Protein AF-0000000080306071 (afdb_homodimer)

InterPro domains:
  IPR003673 CoA-transferase family III [PF02515] (6-363)
  IPR023606 CoA-transferase family III domain 1 superfamily [G3DSA:3.40.50.10540] (2-408)
  IPR023606 CoA-transferase family III domain 1 superfamily [SSF89796] (5-398)
  IPR044855 CoA-transferase family III domain 3 superfamily [G3DSA:3.30.1540.10] (228-318)
  IPR050483 CoA-transferase III domain-containing protein [PTHR48207] (3-399)

Secondary structure (DSSP, 8-state):
-B--TTTT-EEEEE--TTHHHHHHHHHHHTT-EEEEEE-TT--GGGGPSPEETTEEHHHHHHHTT-EEEEB-TTSHHHHHHHHHHHHH-SEEEE-SSTTTGGGGT-SHHHHHHH-TT-EEEEEESS-SSSTTTT----HHHHHHHTTHHHHHHHHHGGGB-S-B--SS-HHHHHHHHHHHHHHHHHHHHHHHHS--EEEEEEHHHHHHHT-TTHHHHHHT---TTPPSGGGGGG-BEEE-TTS-EEEESS-TTSHHHHHHHHHHHT-GGGGG-GGGSSHHHHHHTHHHHHHHHHHHHTT-S-HHHHHHHHHTTT--EEE---HHHHHTSHHHHHHT-EEEEE-SSSSEEEEE--SEEESSBPPPP--PPPPBTTTHHHHHHHTT--HHHHHHHHHTTSB--BSSTTSPP-/-BPPTTTT-EEEEE--TTHHHHHHHHHHHTT-EEEEEE-TT--GGGGPSPEETTEEHHHHHHHTT-EEEEB-TTSHHHHHHHHHHHHH-SEEEE-SSTTTTGGGT-SHHHHHHH-TT-EEEEEESS-SSSTTTT----HHHHHHHTTHHHHHHHHHGGGB-S-B--SS-HHHHHHHHHHHHHHHHHHHHHHHHS--EEEEEEHHHHHHHT-TTHHHHHHT---TTPPSGGGGGG-BEEE-TTS-EEEESS-TTSHHHHHHHHHHHT-GGGGG-GGGSSHHHHHHTHHHHHHHHHHHHTT-S-HHHHHHHHHTTT--EEE---HHHHHTSHHHHHHT-EEEEE-SSSSEEEEE--SEEESSBPPPP--PPPPBTTTHHHHHHHTT--HHHHHHHHHTTSB--BSSTTSPP-

Sequence (820 aa):
MSAAPLHGLRVLDFTRVLAGPHCTKLLRDLGADITKIEPPAGDVARNGVPHVDGMSLYYTQQNAGKRNLSIDLNWPEAREIVAGMCRQADVIVENFRPGTLARFGLGYEQVKAGNPGIVYVSISGYGQTGPWKSRPAFAPTIHAETGFTDTVARHYGDSLAGSHNDACSHADVYTGLHGAIAVLAALRHRERTGEGQHVDVSMAAAMLAVNERAGAQLSGIDTNDEPLALAAPDSHIYALADGRRVTIASSPVATAAFTRYCGMMRRTDLLADPRYATPTLRRQHLASILAEVRAWVHTFNDLDELQAQVSEVSLAIGVVRTTEDFAASDWAREWGAVVDVDNRAGGTARMPGAPWRFSASELPAAGLPSFQGEDNAAVLAAQGVPPEQVDDLRRRRVLLSRRTPRGAYDMSAAPLHGLRVLDFTRVLAGPHCTKLLRDLGADITKIEPPAGDVARNGVPHVDGMSLYYTQQNAGKRNLSIDLNWPEAREIVAGMCRQADVIVENFRPGTLARFGLGYEQVKAGNPGIVYVSISGYGQTGPWKSRPAFAPTIHAETGFTDTVARHYGDSLAGSHNDACSHADVYTGLHGAIAVLAALRHRERTGEGQHVDVSMAAAMLAVNERAGAQLSGIDTNDEPLALAAPDSHIYALADGRRVTIASSPVATAAFTRYCGMMRRTDLLADPRYATPTLRRQHLASILAEVRAWVHTFNDLDELQAQVSEVSLAIGVVRTTEDFAASDWAREWGAVVDVDNRAGGTARMPGAPWRFSASELPAAGLPSFQGEDNAAVLAAQGVPPEQVDDLRRRRVLLSRRTPRGAYD

Nearest PDB structures (foldseek):
  1pt8-assembly1_B  TM=8.495E-01  e=4.172E-31  unclassified
  4ed9-assembly1_A-2  TM=8.109E-01  e=1.422E-30  Brucella suis 1330
  3ubm-assembly2_D  TM=8.174E-01  e=1.422E-30  Acetobacter aceti
  2vjm-assembly1_B  TM=8.499E-01  e=5.174E-28  Oxalobacter formigenes
  2vjo-assembly1_B  TM=8.315E-01  e=1.361E-26  Oxalobacter formigenes

Foldseek 3Di:
DDAQPAAPAEEEQAEADFQRLQLVQVVVQSHYAYEYEAEPLGHPQLVADDADVFGHPSLLQRFFPHHFFYFHLVDVVRLVLVLLVLLVHQEYEYEDQACPVVVSQRDPVSSCVSHQNYAYEYEYAAKNDDDCSRPHDFQQVLCVVQCNQVVVCVLCPPVDDDGDGDPDSCLSNLQSVVRNVSSVVQNVVCVVPVGGDYDITHSNVSVCVVPPCNVVVVVPDDPLLADPPQQQSVWDWEAEPVGWIKTKGGACLHDLVVCLLCQLLVNCVVCVPPCRVHSNSCVVCVVVVVVSSRVSRHVDPDVVVSQVSSCVSPIGMDIDDDPVVVCPDPVVVVVVQKDWEDSVNPGTDIHGDDPDDDPNYDTDDSHHRDFHNNCNQVVSVVSVDDPVVSVVCVVVVSTWTDSHSPDDTD/DDAQPAAPAEEEQAEADFQRLQLVQVVVQSHYAYEYEAEPLGHPQLVADDADVFGHPSLLQRFFPHHFFYFHLVDVVRLVLVLLVLLVHQEYEYEDQACPVVVSQRDPVSSCVSHQNYAYEYEYAAKNDDDCSRPHDFQQVLCVVQCNQVVVCVLCPPVDDDGDGDPDSCLSNLQSVVRNVSSVVQNVVCVVPVGGDYDITHSNVSVCVVPPCNVVVVVPDDPLLADPPQQQSVWDWEAEPVGWIKTKGGACLHPLVVCLLCQLLVNCVVCVPPCRVHSNSCVVCVVVVVVSSRVSRHVDPDVVVSQVSSCVSPMGMDIDDDPVVVCPDPVVVVVVQKDWEDSVNPGTDIHGDDPDDDPRYDGDDSHHRDFHNNCNQVVSVVSVDDPVVSVVCVVVVSTWTDSHSPDDTD

Radius of gyration: 26.46 Å; Cα contacts (8 Å, |Δi|>4): 1825; chains: 2; bounding box: 60×73×64 Å

Structure (mmCIF, N/CA/C/O backbone):
data_AF-0000000080306071-model_v1
#
loop_
_entity.id
_entity.type
_entity.pdbx_description
1 polymer 'CAIB/BAIF family protein'
#
loop_
_atom_site.group_PDB
_atom_site.id
_atom_site.type_symbol
_atom_site.label_atom_id
_atom_site.label_alt_id
_atom_site.label_comp_id
_atom_site.label_asym_id
_atom_site.label_entity_id
_atom_site.label_seq_id
_atom_site.pdbx_PDB_ins_code
_atom_site.Cartn_x
_atom_site.Cartn_y
_atom_site.Cartn_z
_atom_site.occupancy
_atom_site.B_iso_or_equiv
_atom_site.auth_seq_id
_atom_site.auth_comp_id
_atom_site.auth_asym_id
_atom_site.auth_atom_id
_atom_site.pdbx_PDB_model_num
ATOM 1 N N . MET A 1 1 ? 17.562 11.898 -22.297 1 50.69 1 MET A N 1
ATOM 2 C CA . MET A 1 1 ? 16.75 11.32 -21.219 1 50.69 1 MET A CA 1
ATOM 3 C C . MET A 1 1 ? 17.359 10.023 -20.703 1 50.69 1 MET A C 1
ATOM 5 O O . MET A 1 1 ? 17.734 9.148 -21.5 1 50.69 1 MET A O 1
ATOM 9 N N . SER A 1 2 ? 17.828 10.078 -19.234 1 68.31 2 SER A N 1
ATOM 10 C CA . SER A 1 2 ? 18.766 9.133 -18.625 1 68.31 2 SER A CA 1
ATOM 11 C C . SER A 1 2 ? 18.094 7.781 -18.375 1 68.31 2 SER A C 1
ATOM 13 O O . SER A 1 2 ? 16.859 7.672 -18.438 1 68.31 2 SER A O 1
ATOM 15 N N . ALA A 1 3 ? 18.75 6.793 -18.328 1 88.19 3 ALA A N 1
ATOM 16 C CA . ALA A 1 3 ? 18.453 5.387 -18.047 1 88.19 3 ALA A CA 1
ATOM 17 C C . ALA A 1 3 ? 17.547 5.242 -16.844 1 88.19 3 ALA A C 1
ATOM 19 O O . ALA A 1 3 ? 17.547 6.094 -15.945 1 88.19 3 ALA A O 1
ATOM 20 N N . ALA A 1 4 ? 16.625 4.27 -16.938 1 96 4 ALA A N 1
ATOM 21 C CA . ALA A 1 4 ? 15.75 3.941 -15.812 1 96 4 ALA A CA 1
ATOM 22 C C . ALA A 1 4 ? 16.578 3.645 -14.562 1 96 4 ALA A C 1
ATOM 24 O O . ALA A 1 4 ? 17.703 3.178 -14.656 1 96 4 ALA A O 1
ATOM 25 N N . PRO A 1 5 ? 16.078 3.91 -13.453 1 97.44 5 PRO A N 1
ATOM 26 C CA . PRO A 1 5 ? 16.812 3.801 -12.195 1 97.44 5 PRO A CA 1
ATOM 27 C C . PRO A 1 5 ? 17.438 2.418 -11.992 1 97.44 5 PRO A C 1
ATOM 29 O O . PRO A 1 5 ? 18.531 2.303 -11.43 1 97.44 5 PRO A O 1
ATOM 32 N N . LEU A 1 6 ? 16.75 1.377 -12.492 1 98.12 6 LEU A N 1
ATOM 33 C CA . LEU A 1 6 ? 17.234 0.031 -12.203 1 98.12 6 LEU A CA 1
ATOM 34 C C . LEU A 1 6 ? 17.781 -0.633 -13.461 1 98.12 6 LEU A C 1
ATOM 36 O O . LEU A 1 6 ? 17.938 -1.855 -13.508 1 98.12 6 LEU A O 1
ATOM 40 N N . HIS A 1 7 ? 18 0.195 -14.438 1 96.94 7 HIS A N 1
ATOM 41 C CA . HIS A 1 7 ? 18.609 -0.32 -15.664 1 96.94 7 HIS A CA 1
ATOM 42 C C . HIS A 1 7 ? 19.875 -1.121 -15.367 1 96.94 7 HIS A C 1
ATOM 44 O O . HIS A 1 7 ? 20.719 -0.685 -14.578 1 96.94 7 HIS A O 1
ATOM 50 N N . GLY A 1 8 ? 19.953 -2.307 -15.961 1 96.12 8 GLY A N 1
ATOM 51 C CA . GLY A 1 8 ? 21.172 -3.111 -15.836 1 96.12 8 GLY A CA 1
ATOM 52 C C . GLY A 1 8 ? 21.078 -4.156 -14.742 1 96.12 8 GLY A C 1
ATOM 53 O O . GLY A 1 8 ? 21.922 -5.043 -14.648 1 96.12 8 GLY A O 1
ATOM 54 N N . LEU A 1 9 ? 20.047 -4.113 -13.93 1 98.12 9 LEU A N 1
ATOM 55 C CA . LEU A 1 9 ? 19.891 -5.09 -12.859 1 98.12 9 LEU A CA 1
ATOM 56 C C . LEU A 1 9 ? 19.172 -6.336 -13.352 1 98.12 9 LEU A C 1
ATOM 58 O O . LEU A 1 9 ? 18.156 -6.23 -14.055 1 98.12 9 LEU A O 1
ATOM 62 N N . ARG A 1 10 ? 19.688 -7.457 -12.977 1 98.69 10 ARG A N 1
ATOM 63 C CA . ARG A 1 10 ? 19.078 -8.75 -13.289 1 98.69 10 ARG A CA 1
ATOM 64 C C . ARG A 1 10 ? 18.344 -9.312 -12.078 1 98.69 10 ARG A C 1
ATOM 66 O O . ARG A 1 10 ? 18.938 -9.531 -11.023 1 98.69 10 ARG A O 1
ATOM 73 N N . VAL A 1 11 ? 17.047 -9.562 -12.266 1 98.94 11 VAL A N 1
ATOM 74 C CA . VAL A 1 11 ? 16.203 -10.062 -11.188 1 98.94 11 VAL A CA 1
ATOM 75 C C . VAL A 1 11 ? 15.641 -11.43 -11.57 1 98.94 11 VAL A C 1
ATOM 77 O O . VAL A 1 11 ? 15.086 -11.602 -12.656 1 98.94 11 VAL A O 1
ATOM 80 N N . LEU A 1 12 ? 15.859 -12.414 -10.695 1 98.94 12 LEU A N 1
ATOM 81 C CA . LEU A 1 12 ? 15.156 -13.695 -10.812 1 98.94 12 LEU A CA 1
ATOM 82 C C . LEU A 1 12 ? 13.906 -13.703 -9.945 1 98.94 12 LEU A C 1
ATOM 84 O O . LEU A 1 12 ? 13.977 -13.477 -8.734 1 98.94 12 LEU A O 1
ATOM 88 N N . ASP A 1 13 ? 12.805 -13.938 -10.609 1 98.94 13 ASP A N 1
ATOM 89 C CA . ASP A 1 13 ? 11.477 -13.852 -10.023 1 98.94 13 ASP A CA 1
ATOM 90 C C . ASP A 1 13 ? 10.883 -15.242 -9.805 1 98.94 13 ASP A C 1
ATOM 92 O O . ASP A 1 13 ? 10.328 -15.836 -10.734 1 98.94 13 ASP A O 1
ATOM 96 N N . PHE A 1 14 ? 10.992 -15.711 -8.531 1 98.88 14 PHE A N 1
ATOM 97 C CA . PHE A 1 14 ? 10.391 -16.969 -8.125 1 98.88 14 PHE A CA 1
ATOM 98 C C . PHE A 1 14 ? 9.062 -16.734 -7.41 1 98.88 14 PHE A C 1
ATOM 100 O O . PHE A 1 14 ? 8.789 -17.359 -6.379 1 98.88 14 PHE A O 1
ATOM 107 N N . THR A 1 15 ? 8.266 -15.797 -7.902 1 98.69 15 THR A N 1
ATOM 108 C CA . THR A 1 15 ? 7.074 -15.414 -7.152 1 98.69 15 THR A CA 1
ATOM 109 C C . THR A 1 15 ? 5.812 -15.883 -7.867 1 98.69 15 THR A C 1
ATOM 111 O O . THR A 1 15 ? 5.863 -16.281 -9.031 1 98.69 15 THR A O 1
ATOM 114 N N . ARG A 1 16 ? 4.754 -15.844 -7.129 1 98 16 ARG A N 1
ATOM 115 C CA . ARG A 1 16 ? 3.465 -16.281 -7.66 1 98 16 ARG A CA 1
ATOM 116 C C . ARG A 1 16 ? 2.324 -15.453 -7.078 1 98 16 ARG A C 1
ATOM 118 O O . ARG A 1 16 ? 2.5 -14.773 -6.066 1 98 16 ARG A O 1
ATOM 125 N N . VAL A 1 17 ? 1.225 -15.445 -7.758 1 97.62 17 VAL A N 1
ATOM 126 C CA . VAL A 1 17 ? -0.071 -14.898 -7.367 1 97.62 17 VAL A CA 1
ATOM 127 C C . VAL A 1 17 ? -0.018 -13.375 -7.395 1 97.62 17 VAL A C 1
ATOM 129 O O . VAL A 1 17 ? -0.187 -12.758 -8.445 1 97.62 17 VAL A O 1
ATOM 132 N N . LEU A 1 18 ? 0.341 -12.695 -6.195 1 98.69 18 LEU A N 1
ATOM 133 C CA . LEU A 1 18 ? 0.146 -11.25 -6.266 1 98.69 18 LEU A CA 1
ATOM 134 C C . LEU A 1 18 ? 1.244 -10.516 -5.504 1 98.69 18 LEU A C 1
ATOM 136 O O . LEU A 1 18 ? 1.928 -9.656 -6.066 1 98.69 18 LEU A O 1
ATOM 140 N N . ALA A 1 19 ? 1.552 -10.82 -4.234 1 98.81 19 ALA A N 1
ATOM 141 C CA . ALA A 1 19 ? 2.49 -10.047 -3.428 1 98.81 19 ALA A CA 1
ATOM 142 C C . ALA A 1 19 ? 3.861 -9.977 -4.094 1 98.81 19 ALA A C 1
ATOM 144 O O . ALA A 1 19 ? 4.383 -8.891 -4.348 1 98.81 19 ALA A O 1
ATOM 145 N N . GLY A 1 20 ? 4.418 -11.148 -4.367 1 98.88 20 GLY A N 1
ATOM 146 C CA . GLY A 1 20 ? 5.715 -11.227 -5.02 1 98.88 20 GLY A CA 1
ATOM 147 C C . GLY A 1 20 ? 5.723 -10.617 -6.406 1 98.88 20 GLY A C 1
ATOM 148 O O . GLY A 1 20 ? 6.523 -9.727 -6.695 1 98.88 20 GLY A O 1
ATOM 149 N N . PRO A 1 21 ? 4.785 -11.07 -7.266 1 98.88 21 PRO A N 1
ATOM 150 C CA . PRO A 1 21 ? 4.738 -10.523 -8.625 1 98.88 21 PRO A CA 1
ATOM 151 C C . PRO A 1 21 ? 4.547 -9.008 -8.648 1 98.88 21 PRO A C 1
ATOM 153 O O . PRO A 1 21 ? 5.066 -8.336 -9.539 1 98.88 21 PRO A O 1
ATOM 156 N N . HIS A 1 22 ? 3.789 -8.461 -7.668 1 98.88 22 HIS A N 1
ATOM 157 C CA . HIS A 1 22 ? 3.648 -7.012 -7.594 1 98.88 22 HIS A CA 1
ATOM 158 C C . HIS A 1 22 ? 4.977 -6.348 -7.238 1 98.88 22 HIS A C 1
ATOM 160 O O . HIS A 1 22 ? 5.312 -5.289 -7.777 1 98.88 22 HIS A O 1
ATOM 166 N N . CYS A 1 23 ? 5.695 -6.953 -6.355 1 98.94 23 CYS A N 1
ATOM 167 C CA . CYS A 1 23 ? 7.035 -6.484 -6.023 1 98.94 23 CYS A CA 1
ATOM 168 C C . CYS A 1 23 ? 7.918 -6.426 -7.266 1 98.94 23 CYS A C 1
ATOM 170 O O . CYS A 1 23 ? 8.5 -5.387 -7.574 1 98.94 23 CYS A O 1
ATOM 172 N N . THR A 1 24 ? 7.984 -7.52 -8.031 1 98.94 24 THR A N 1
ATOM 173 C CA . THR A 1 24 ? 8.891 -7.59 -9.172 1 98.94 24 THR A CA 1
ATOM 174 C C . THR A 1 24 ? 8.359 -6.75 -10.328 1 98.94 24 THR A C 1
ATOM 176 O O . THR A 1 24 ? 9.133 -6.277 -11.164 1 98.94 24 THR A O 1
ATOM 179 N N . LYS A 1 25 ? 7.031 -6.52 -10.359 1 98.75 25 LYS A N 1
ATOM 180 C CA . LYS A 1 25 ? 6.469 -5.582 -11.336 1 98.75 25 LYS A CA 1
ATOM 181 C C . LYS A 1 25 ? 7 -4.172 -11.109 1 98.75 25 LYS A C 1
ATOM 183 O O . LYS A 1 25 ? 7.328 -3.465 -12.062 1 98.75 25 LYS A O 1
ATOM 188 N N . LEU A 1 26 ? 7.039 -3.773 -9.875 1 98.81 26 LEU A N 1
ATOM 189 C CA . LEU A 1 26 ? 7.551 -2.449 -9.539 1 98.81 26 LEU A CA 1
ATOM 190 C C . LEU A 1 26 ? 9.008 -2.309 -9.961 1 98.81 26 LEU A C 1
ATOM 192 O O . LEU A 1 26 ? 9.406 -1.272 -10.5 1 98.81 26 LEU A O 1
ATOM 196 N N . LEU A 1 27 ? 9.781 -3.367 -9.758 1 98.88 27 LEU A N 1
ATOM 197 C CA . LEU A 1 27 ? 11.18 -3.35 -10.172 1 98.88 27 LEU A CA 1
ATOM 198 C C . LEU A 1 27 ? 11.297 -3.275 -11.688 1 98.88 27 LEU A C 1
ATOM 200 O O . LEU A 1 27 ? 12.125 -2.525 -12.211 1 98.88 27 LEU A O 1
ATOM 204 N N . ARG A 1 28 ? 10.461 -4.031 -12.352 1 98.62 28 ARG A N 1
ATOM 205 C CA . ARG A 1 28 ? 10.414 -3.996 -13.812 1 98.62 28 ARG A CA 1
ATOM 206 C C . ARG A 1 28 ? 10.047 -2.604 -14.312 1 98.62 28 ARG A C 1
ATOM 208 O O . ARG A 1 28 ? 10.672 -2.092 -15.242 1 98.62 28 ARG A O 1
ATOM 215 N N . ASP A 1 29 ? 9.07 -1.988 -13.68 1 98.25 29 ASP A N 1
ATOM 216 C CA . ASP A 1 29 ? 8.609 -0.664 -14.078 1 98.25 29 ASP A CA 1
ATOM 217 C C . ASP A 1 29 ? 9.695 0.386 -13.883 1 98.25 29 ASP A C 1
ATOM 219 O O . ASP A 1 29 ? 9.695 1.424 -14.547 1 98.25 29 ASP A O 1
ATOM 223 N N . LEU A 1 30 ? 10.617 0.065 -13 1 98.62 30 LEU A N 1
ATOM 224 C CA . LEU A 1 30 ? 11.727 0.975 -12.742 1 98.62 30 LEU A CA 1
ATOM 225 C C . LEU A 1 30 ? 12.93 0.63 -13.609 1 98.62 30 LEU A C 1
ATOM 227 O O . LEU A 1 30 ? 13.977 1.276 -13.516 1 98.62 30 LEU A O 1
ATOM 231 N N . GLY A 1 31 ? 12.852 -0.469 -14.375 1 98.19 31 GLY A N 1
ATOM 232 C CA . GLY A 1 31 ? 13.828 -0.663 -15.43 1 98.19 31 GLY A CA 1
ATOM 233 C C . GLY A 1 31 ? 14.641 -1.932 -15.258 1 98.19 31 GLY A C 1
ATOM 234 O O . GLY A 1 31 ? 15.531 -2.219 -16.062 1 98.19 31 GLY A O 1
ATOM 235 N N . ALA A 1 32 ? 14.359 -2.764 -14.258 1 98.62 32 ALA A N 1
ATOM 236 C CA . ALA A 1 32 ? 15.109 -4 -14.055 1 98.62 32 ALA A CA 1
ATOM 237 C C . ALA A 1 32 ? 14.75 -5.039 -15.117 1 98.62 32 ALA A C 1
ATOM 239 O O . ALA A 1 32 ? 13.656 -5.008 -15.68 1 98.62 32 ALA A O 1
ATOM 240 N N . ASP A 1 33 ? 15.695 -5.887 -15.375 1 98.25 33 ASP A N 1
ATOM 241 C CA . ASP A 1 33 ? 15.484 -7.039 -16.25 1 98.25 33 ASP A CA 1
ATOM 242 C C . ASP A 1 33 ? 15.016 -8.25 -15.438 1 98.25 33 ASP A C 1
ATOM 244 O O . ASP A 1 33 ? 15.789 -8.82 -14.656 1 98.25 33 ASP A O 1
ATOM 248 N N . ILE A 1 34 ? 13.766 -8.656 -15.68 1 98.88 34 ILE A N 1
ATOM 249 C CA . ILE A 1 34 ? 13.164 -9.68 -14.828 1 98.88 34 ILE A CA 1
ATOM 250 C C . ILE A 1 34 ? 13.008 -10.977 -15.625 1 98.88 34 ILE A C 1
ATOM 252 O O . ILE A 1 34 ? 12.477 -10.969 -16.734 1 98.88 34 ILE A O 1
ATOM 256 N N . THR A 1 35 ? 13.477 -12.078 -15.102 1 98.94 35 THR A N 1
ATOM 257 C CA . THR A 1 35 ? 13.133 -13.414 -15.562 1 98.94 35 THR A CA 1
ATOM 258 C C . THR A 1 35 ? 12.312 -14.156 -14.516 1 98.94 35 THR A C 1
ATOM 260 O O . THR A 1 35 ? 12.812 -14.469 -13.43 1 98.94 35 THR A O 1
ATOM 263 N N . LYS A 1 36 ? 11.086 -14.344 -14.852 1 98.88 36 LYS A N 1
ATOM 264 C CA . LYS A 1 36 ? 10.211 -15.141 -14 1 98.88 36 LYS A CA 1
ATOM 265 C C . LYS A 1 36 ? 10.445 -16.641 -14.219 1 98.88 36 LYS A C 1
ATOM 267 O O . LYS A 1 36 ? 10.492 -17.094 -15.359 1 98.88 36 LYS A O 1
ATOM 272 N N . ILE A 1 37 ? 10.656 -17.344 -13.117 1 98.81 37 ILE A N 1
ATOM 273 C CA . ILE A 1 37 ? 10.844 -18.797 -13.148 1 98.81 37 ILE A CA 1
ATOM 274 C C . ILE A 1 37 ? 9.578 -19.484 -12.656 1 98.81 37 ILE A C 1
ATOM 276 O O . ILE A 1 37 ? 9.164 -19.297 -11.508 1 98.81 37 ILE A O 1
ATOM 280 N N . GLU A 1 38 ? 8.984 -20.297 -13.516 1 98.38 38 GLU A N 1
ATOM 281 C CA . GLU A 1 38 ? 7.75 -20.984 -13.156 1 98.38 38 GLU A CA 1
ATOM 282 C C . GLU A 1 38 ? 7.945 -22.5 -13.125 1 98.38 38 GLU A C 1
ATOM 284 O O . GLU A 1 38 ? 8.648 -23.062 -13.969 1 98.38 38 GLU A O 1
ATOM 289 N N . PRO A 1 39 ? 7.367 -23.172 -12.133 1 97.12 39 PRO A N 1
ATOM 290 C CA . PRO A 1 39 ? 7.324 -24.625 -12.18 1 97.12 39 PRO A CA 1
ATOM 291 C C . PRO A 1 39 ? 6.406 -25.156 -13.273 1 97.12 39 PRO A C 1
ATOM 293 O O . PRO A 1 39 ? 5.703 -24.391 -13.93 1 97.12 39 PRO A O 1
ATOM 296 N N . PRO A 1 40 ? 6.395 -26.438 -13.469 1 95.19 40 PRO A N 1
ATOM 297 C CA . PRO A 1 40 ? 5.57 -27.031 -14.531 1 95.19 40 PRO A CA 1
ATOM 298 C C . PRO A 1 40 ? 4.098 -26.656 -14.414 1 95.19 40 PRO A C 1
ATOM 300 O O . PRO A 1 40 ? 3.436 -26.406 -15.43 1 95.19 40 PRO A O 1
ATOM 303 N N . ALA A 1 41 ? 3.609 -26.484 -13.227 1 93.94 41 ALA A N 1
ATOM 304 C CA . ALA A 1 41 ? 2.201 -26.172 -13.008 1 93.94 41 ALA A CA 1
ATOM 305 C C . ALA A 1 41 ? 1.906 -24.719 -13.367 1 93.94 41 ALA A C 1
ATOM 307 O O . ALA A 1 41 ? 0.746 -24.344 -13.539 1 93.94 41 ALA A O 1
ATOM 308 N N . GLY A 1 42 ? 2.951 -23.875 -13.516 1 96.31 42 GLY A N 1
ATOM 309 C CA . GLY A 1 42 ? 2.787 -22.469 -13.789 1 96.31 42 GLY A CA 1
ATOM 310 C C . GLY A 1 42 ? 2.367 -21.672 -12.57 1 96.31 42 GLY A C 1
ATOM 311 O O . GLY A 1 42 ? 2.258 -22.219 -11.469 1 96.31 42 GLY A O 1
ATOM 312 N N . ASP A 1 43 ? 2.232 -20.391 -12.719 1 97.31 43 ASP A N 1
ATOM 313 C CA . ASP A 1 43 ? 1.689 -19.5 -11.711 1 97.31 43 ASP A CA 1
ATOM 314 C C . ASP A 1 43 ? 0.165 -19.562 -11.672 1 97.31 43 ASP A C 1
ATOM 316 O O . ASP A 1 43 ? -0.499 -19.391 -12.695 1 97.31 43 ASP A O 1
ATOM 320 N N . VAL A 1 44 ? -0.352 -19.75 -10.508 1 95.31 44 VAL A N 1
ATOM 321 C CA . VAL A 1 44 ? -1.796 -19.875 -10.336 1 95.31 44 VAL A CA 1
ATOM 322 C C . VAL A 1 44 ? -2.486 -18.609 -10.82 1 95.31 44 VAL A C 1
ATOM 324 O O . VAL A 1 44 ? -3.648 -18.641 -11.227 1 95.31 44 VAL A O 1
ATOM 327 N N . ALA A 1 45 ? -1.781 -17.5 -10.875 1 97.31 45 ALA A N 1
ATOM 328 C CA . ALA A 1 45 ? -2.336 -16.234 -11.344 1 97.31 45 ALA A CA 1
ATOM 329 C C . ALA A 1 45 ? -2.789 -16.344 -12.797 1 97.31 45 ALA A C 1
ATOM 331 O O . ALA A 1 45 ? -3.639 -15.57 -13.25 1 97.31 45 ALA A O 1
ATOM 332 N N . ARG A 1 46 ? -2.236 -17.297 -13.555 1 97.12 46 ARG A N 1
ATOM 333 C CA . ARG A 1 46 ? -2.611 -17.5 -14.953 1 97.12 46 ARG A CA 1
ATOM 334 C C . ARG A 1 46 ? -4.062 -17.953 -15.07 1 97.12 46 ARG A C 1
ATOM 336 O O . ARG A 1 46 ? -4.66 -17.875 -16.141 1 97.12 46 ARG A O 1
ATOM 343 N N . ASN A 1 47 ? -4.645 -18.375 -13.945 1 95.5 47 ASN A N 1
ATOM 344 C CA . ASN A 1 47 ? -6.039 -18.797 -13.938 1 95.5 47 ASN A CA 1
ATOM 345 C C . ASN A 1 47 ? -6.98 -17.641 -13.656 1 95.5 47 ASN A C 1
ATOM 347 O O . ASN A 1 47 ? -8.203 -17.781 -13.758 1 95.5 47 ASN A O 1
ATOM 351 N N . GLY A 1 48 ? -6.453 -16.484 -13.289 1 96.75 48 GLY A N 1
ATOM 352 C CA . GLY A 1 48 ? -7.301 -15.336 -12.984 1 96.75 48 GLY A CA 1
ATOM 353 C C . GLY A 1 48 ? -8.039 -14.805 -14.195 1 96.75 48 GLY A C 1
ATOM 354 O O . GLY A 1 48 ? -7.449 -14.609 -15.258 1 96.75 48 GLY A O 1
ATOM 355 N N . VAL A 1 49 ? -9.266 -14.539 -14.086 1 96.94 49 VAL A N 1
ATOM 356 C CA . VAL A 1 49 ? -10.109 -14.039 -15.164 1 96.94 49 VAL A CA 1
ATOM 357 C C . VAL A 1 49 ? -10.102 -12.516 -15.164 1 96.94 49 VAL A C 1
ATOM 359 O O . VAL A 1 49 ? -9.82 -11.891 -14.141 1 96.94 49 VAL A O 1
ATOM 362 N N . PRO A 1 50 ? -10.445 -11.914 -16.359 1 97.56 50 PRO A N 1
ATOM 363 C CA . PRO A 1 50 ? -10.805 -12.562 -17.625 1 97.56 50 PRO A CA 1
ATOM 364 C C . PRO A 1 50 ? -9.578 -13 -18.438 1 97.56 50 PRO A C 1
ATOM 366 O O . PRO A 1 50 ? -8.453 -12.594 -18.125 1 97.56 50 PRO A O 1
ATOM 369 N N . HIS A 1 51 ? -9.875 -13.906 -19.438 1 96.56 51 HIS A N 1
ATOM 370 C CA . HIS A 1 51 ? -8.859 -14.32 -20.391 1 96.56 51 HIS A CA 1
ATOM 371 C C . HIS A 1 51 ? -9.141 -13.742 -21.781 1 96.56 51 HIS A C 1
ATOM 373 O O . HIS A 1 51 ? -10.297 -13.578 -22.156 1 96.56 51 HIS A O 1
ATOM 379 N N . VAL A 1 52 ? -8.102 -13.312 -22.422 1 96.06 52 VAL A N 1
ATOM 380 C CA . VAL A 1 52 ? -8.133 -13 -23.844 1 96.06 52 VAL A CA 1
ATOM 381 C C . VAL A 1 52 ? -7.281 -14.016 -24.609 1 96.06 52 VAL A C 1
ATOM 383 O O . VAL A 1 52 ? -6.051 -13.961 -24.562 1 96.06 52 VAL A O 1
ATOM 386 N N . ASP A 1 53 ? -7.883 -14.891 -25.312 1 90.62 53 ASP A N 1
ATOM 387 C CA . ASP A 1 53 ? -7.234 -15.961 -26.062 1 90.62 53 ASP A CA 1
ATOM 388 C C . ASP A 1 53 ? -6.199 -16.688 -25.219 1 90.62 53 ASP A C 1
ATOM 390 O O . ASP A 1 53 ? -5.031 -16.781 -25.594 1 90.62 53 ASP A O 1
ATOM 394 N N . GLY A 1 54 ? -6.605 -17.016 -24.031 1 90.44 54 GLY A N 1
ATOM 395 C CA . GLY A 1 54 ? -5.781 -17.844 -23.172 1 90.44 54 GLY A CA 1
ATOM 396 C C . GLY A 1 54 ? -4.902 -17.047 -22.234 1 90.44 54 GLY A C 1
ATOM 397 O O . GLY A 1 54 ? -4.367 -17.578 -21.266 1 90.44 54 GLY A O 1
ATOM 398 N N . MET A 1 55 ? -4.727 -15.75 -22.453 1 95.06 55 MET A N 1
ATOM 399 C CA . MET A 1 55 ? -3.896 -14.898 -21.609 1 95.06 55 MET A CA 1
ATOM 400 C C . MET A 1 55 ? -4.727 -14.242 -20.516 1 95.06 55 MET A C 1
ATOM 402 O O . MET A 1 55 ? -5.715 -13.562 -20.797 1 95.06 55 MET A O 1
ATOM 406 N N . SER A 1 56 ? -4.363 -14.547 -19.281 1 97.25 56 SER A N 1
ATOM 407 C CA . SER A 1 56 ? -5.031 -13.938 -18.125 1 97.25 56 SER A CA 1
ATOM 408 C C . SER A 1 56 ? -4.684 -12.461 -18.016 1 97.25 56 SER A C 1
ATOM 410 O O . SER A 1 56 ? -3.508 -12.094 -17.984 1 97.25 56 SER A O 1
ATOM 412 N N . LEU A 1 57 ? -5.719 -11.609 -17.875 1 97.81 57 LEU A N 1
ATOM 413 C CA . LEU A 1 57 ? -5.469 -10.188 -17.688 1 97.81 57 LEU A CA 1
ATOM 414 C C . LEU A 1 57 ? -5.012 -9.898 -16.25 1 97.81 57 LEU A C 1
ATOM 416 O O . LEU A 1 57 ? -4.309 -8.914 -16.016 1 97.81 57 LEU A O 1
ATOM 420 N N . TYR A 1 58 ? -5.406 -10.805 -15.336 1 97.88 58 TYR A N 1
ATOM 421 C CA . TYR A 1 58 ? -4.902 -10.711 -13.969 1 97.88 58 TYR A CA 1
ATOM 422 C C . TYR A 1 58 ? -3.402 -10.969 -13.922 1 97.88 58 TYR A C 1
ATOM 424 O O . TYR A 1 58 ? -2.654 -10.211 -13.297 1 97.88 58 TYR A O 1
ATOM 432 N N . TYR A 1 59 ? -2.973 -11.992 -14.633 1 98.12 59 TYR A N 1
ATOM 433 C CA . TYR A 1 59 ? -1.558 -12.32 -14.75 1 98.12 59 TYR A CA 1
ATOM 434 C C . TYR A 1 59 ? -0.804 -11.227 -15.492 1 98.12 59 TYR A C 1
ATOM 436 O O . TYR A 1 59 ? 0.271 -10.797 -15.062 1 98.12 59 TYR A O 1
ATOM 444 N N . THR A 1 60 ? -1.36 -10.719 -16.562 1 98.19 60 THR A N 1
ATOM 445 C CA . THR A 1 60 ? -0.746 -9.719 -17.422 1 98.19 60 THR A CA 1
ATOM 446 C C . THR A 1 60 ? -0.421 -8.445 -16.641 1 98.19 60 THR A C 1
ATOM 448 O O . THR A 1 60 ? 0.666 -7.887 -16.781 1 98.19 60 THR A O 1
ATOM 451 N N . GLN A 1 61 ? -1.283 -8.078 -15.805 1 97.94 61 GLN A N 1
ATOM 452 C CA . GLN A 1 61 ? -1.135 -6.82 -15.07 1 97.94 61 GLN A CA 1
ATOM 453 C C . GLN A 1 61 ? 0.135 -6.828 -14.227 1 97.94 61 GLN A C 1
ATOM 455 O O . GLN A 1 61 ? 0.78 -5.789 -14.055 1 97.94 61 GLN A O 1
ATOM 460 N N . GLN A 1 62 ? 0.51 -7.992 -13.734 1 98.25 62 GLN A N 1
ATOM 461 C CA . GLN A 1 62 ? 1.65 -8.062 -12.828 1 98.25 62 GLN A CA 1
ATOM 462 C C . GLN A 1 62 ? 2.916 -8.492 -13.57 1 98.25 62 GLN A C 1
ATOM 464 O O . GLN A 1 62 ? 4.027 -8.297 -13.07 1 98.25 62 GLN A O 1
ATOM 469 N N . ASN A 1 63 ? 2.762 -9.086 -14.789 1 98.44 63 ASN A N 1
ATOM 470 C CA . ASN A 1 63 ? 3.912 -9.812 -15.305 1 98.44 63 ASN A CA 1
ATOM 471 C C . ASN A 1 63 ? 4.266 -9.367 -16.719 1 98.44 63 ASN A C 1
ATOM 473 O O . ASN A 1 63 ? 5.223 -9.867 -17.312 1 98.44 63 ASN A O 1
ATOM 477 N N . ALA A 1 64 ? 3.484 -8.406 -17.297 1 98.38 64 ALA A N 1
ATOM 478 C CA . ALA A 1 64 ? 3.877 -7.855 -18.594 1 98.38 64 ALA A CA 1
ATOM 479 C C . ALA A 1 64 ? 5.305 -7.316 -18.547 1 98.38 64 ALA A C 1
ATOM 481 O O . ALA A 1 64 ? 5.688 -6.637 -17.594 1 98.38 64 ALA A O 1
ATOM 482 N N . GLY A 1 65 ? 6.062 -7.672 -19.516 1 98.12 65 GLY A N 1
ATOM 483 C CA . GLY A 1 65 ? 7.422 -7.172 -19.625 1 98.12 65 GLY A CA 1
ATOM 484 C C . GLY A 1 65 ? 8.453 -8.086 -18.984 1 98.12 65 GLY A C 1
ATOM 485 O O . GLY A 1 65 ? 9.656 -7.887 -19.156 1 98.12 65 GLY A O 1
ATOM 486 N N . LYS A 1 66 ? 8.008 -9.148 -18.266 1 98.56 66 LYS A N 1
ATOM 487 C CA . LYS A 1 66 ? 8.922 -10.133 -17.703 1 98.56 66 LYS A CA 1
ATOM 488 C C . LYS A 1 66 ? 9.164 -11.281 -18.688 1 98.56 66 LYS A C 1
ATOM 490 O O . LYS A 1 66 ? 8.234 -11.734 -19.359 1 98.56 66 LYS A O 1
ATOM 495 N N . ARG A 1 67 ? 10.391 -11.75 -18.75 1 98.62 67 ARG A N 1
ATOM 496 C CA . ARG A 1 67 ? 10.633 -13.008 -19.453 1 98.62 67 ARG A CA 1
ATOM 497 C C . ARG A 1 67 ? 10.203 -14.195 -18.609 1 98.62 67 ARG A C 1
ATOM 499 O O . ARG A 1 67 ? 10.109 -14.094 -17.375 1 98.62 67 ARG A O 1
ATOM 506 N N . ASN A 1 68 ? 9.922 -15.289 -19.297 1 98.75 68 ASN A N 1
ATOM 507 C CA . ASN A 1 68 ? 9.414 -16.438 -18.562 1 98.75 68 ASN A CA 1
ATOM 508 C C . ASN A 1 68 ? 10.203 -17.703 -18.891 1 98.75 68 ASN A C 1
ATOM 510 O O . ASN A 1 68 ? 10.297 -18.094 -20.062 1 98.75 68 ASN A O 1
ATOM 514 N N . LEU A 1 69 ? 10.781 -18.25 -17.922 1 98.81 69 LEU A N 1
ATOM 515 C CA . LEU A 1 69 ? 11.383 -19.578 -17.969 1 98.81 69 LEU A CA 1
ATOM 516 C C . LEU A 1 69 ? 10.562 -20.578 -17.172 1 98.81 69 LEU A C 1
ATOM 518 O O . LEU A 1 69 ? 10.336 -20.391 -15.969 1 98.81 69 LEU A O 1
ATOM 522 N N . SER A 1 70 ? 10.062 -21.578 -17.844 1 98.69 70 SER A N 1
ATOM 523 C CA . SER A 1 70 ? 9.398 -22.672 -17.156 1 98.69 70 SER A CA 1
ATOM 524 C C . SER A 1 70 ? 10.273 -23.922 -17.125 1 98.69 70 SER A C 1
ATOM 526 O O . SER A 1 70 ? 10.539 -24.531 -18.172 1 98.69 70 SER A O 1
ATOM 528 N N . ILE A 1 71 ? 10.711 -24.266 -15.945 1 98.69 71 ILE A N 1
ATOM 529 C CA . ILE A 1 71 ? 11.719 -25.312 -15.797 1 98.69 71 ILE A CA 1
ATOM 530 C C . ILE A 1 71 ? 11.43 -26.141 -14.547 1 98.69 71 ILE A C 1
ATOM 532 O O . ILE A 1 71 ? 11.047 -25.578 -13.508 1 98.69 71 ILE A O 1
ATOM 536 N N . ASP A 1 72 ? 11.484 -27.469 -14.586 1 98.44 72 ASP A N 1
ATOM 537 C CA . ASP A 1 72 ? 11.164 -28.375 -13.5 1 98.44 72 ASP A CA 1
ATOM 538 C C . ASP A 1 72 ? 12.383 -28.609 -12.602 1 98.44 72 ASP A C 1
ATOM 540 O O . ASP A 1 72 ? 13.219 -29.469 -12.891 1 98.44 72 ASP A O 1
ATOM 544 N N . LEU A 1 73 ? 12.445 -28.047 -11.438 1 98.19 73 LEU A N 1
ATOM 545 C CA . LEU A 1 73 ? 13.594 -28.062 -10.547 1 98.19 73 LEU A CA 1
ATOM 546 C C . LEU A 1 73 ? 13.766 -29.438 -9.898 1 98.19 73 LEU A C 1
ATOM 548 O O . LEU A 1 73 ? 14.75 -29.672 -9.195 1 98.19 73 LEU A O 1
ATOM 552 N N . ASN A 1 74 ? 12.828 -30.344 -10.18 1 97.56 74 ASN A N 1
ATOM 553 C CA . ASN A 1 74 ? 13 -31.703 -9.664 1 97.56 74 ASN A CA 1
ATOM 554 C C . ASN A 1 74 ? 14.164 -32.406 -10.352 1 97.56 74 ASN A C 1
ATOM 556 O O . ASN A 1 74 ? 14.688 -33.406 -9.836 1 97.56 74 ASN A O 1
ATOM 560 N N . TRP A 1 75 ? 14.516 -31.938 -11.477 1 97.5 75 TRP A N 1
ATOM 561 C CA . TRP A 1 75 ? 15.641 -32.5 -12.219 1 97.5 75 TRP A CA 1
ATOM 562 C C . TRP A 1 75 ? 16.953 -31.844 -11.797 1 97.5 75 TRP A C 1
ATOM 564 O O . TRP A 1 75 ? 17.047 -30.625 -11.734 1 97.5 75 TRP A O 1
ATOM 574 N N . PRO A 1 76 ? 17.984 -32.625 -11.57 1 96.75 76 PRO A N 1
ATOM 575 C CA . PRO A 1 76 ? 19.266 -32.062 -11.164 1 96.75 76 PRO A CA 1
ATOM 576 C C . PRO A 1 76 ? 19.844 -31.094 -12.195 1 96.75 76 PRO A C 1
ATOM 578 O O . PRO A 1 76 ? 20.422 -30.062 -11.836 1 96.75 76 PRO A O 1
ATOM 581 N N . GLU A 1 77 ? 19.672 -31.438 -13.414 1 95.94 77 GLU A N 1
ATOM 582 C CA . GLU A 1 77 ? 20.172 -30.578 -14.484 1 95.94 77 GLU A CA 1
ATOM 583 C C . GLU A 1 77 ? 19.5 -29.203 -14.453 1 95.94 77 GLU A C 1
ATOM 585 O O . GLU A 1 77 ? 20.141 -28.188 -14.719 1 95.94 77 GLU A O 1
ATOM 590 N N . ALA A 1 78 ? 18.188 -29.172 -14.195 1 97.69 78 ALA A N 1
ATOM 591 C CA . ALA A 1 78 ? 17.438 -27.922 -14.062 1 97.69 78 ALA A CA 1
ATOM 592 C C . ALA A 1 78 ? 17.984 -27.078 -12.922 1 97.69 78 ALA A C 1
ATOM 594 O O . ALA A 1 78 ? 18.156 -25.859 -13.062 1 97.69 78 ALA A O 1
ATOM 595 N N . ARG A 1 79 ? 18.281 -27.672 -11.773 1 98.06 79 ARG A N 1
ATOM 596 C CA . ARG A 1 79 ? 18.828 -26.969 -10.617 1 98.06 79 ARG A CA 1
ATOM 597 C C . ARG A 1 79 ? 20.188 -26.359 -10.938 1 98.06 79 ARG A C 1
ATOM 599 O O . ARG A 1 79 ? 20.484 -25.25 -10.492 1 98.06 79 ARG A O 1
ATOM 606 N N . GLU A 1 80 ? 20.969 -27.078 -11.68 1 96.94 80 GLU A N 1
ATOM 607 C CA . GLU A 1 80 ? 22.281 -26.578 -12.055 1 96.94 80 GLU A CA 1
ATOM 608 C C . GLU A 1 80 ? 22.172 -25.328 -12.93 1 96.94 80 GLU A C 1
ATOM 610 O O . GLU A 1 80 ? 22.891 -24.359 -12.727 1 96.94 80 GLU A O 1
ATOM 615 N N . ILE A 1 81 ? 21.266 -25.391 -13.875 1 97.62 81 ILE A N 1
ATOM 616 C CA . ILE A 1 81 ? 21.047 -24.266 -14.781 1 97.62 81 ILE A CA 1
ATOM 617 C C . ILE A 1 81 ? 20.594 -23.047 -13.984 1 97.62 81 ILE A C 1
ATOM 619 O O . ILE A 1 81 ? 21.156 -21.969 -14.125 1 97.62 81 ILE A O 1
ATOM 623 N N . VAL A 1 82 ? 19.625 -23.25 -13.125 1 98.56 82 VAL A N 1
ATOM 624 C CA . VAL A 1 82 ? 19.047 -22.141 -12.367 1 98.56 82 VAL A CA 1
ATOM 625 C C . VAL A 1 82 ? 20.047 -21.625 -11.344 1 98.56 82 VAL A C 1
ATOM 627 O O . VAL A 1 82 ? 20.125 -20.422 -11.078 1 98.56 82 VAL A O 1
ATOM 630 N N . ALA A 1 83 ? 20.844 -22.516 -10.758 1 98.31 83 ALA A N 1
ATOM 631 C CA . ALA A 1 83 ? 21.922 -22.094 -9.867 1 98.31 83 ALA A CA 1
ATOM 632 C C . ALA A 1 83 ? 22.891 -21.172 -10.602 1 98.31 83 ALA A C 1
ATOM 634 O O . ALA A 1 83 ? 23.391 -20.203 -10.031 1 98.31 83 ALA A O 1
ATOM 635 N N . GLY A 1 84 ? 23.266 -21.578 -11.805 1 98.06 84 GLY A N 1
ATOM 636 C CA . GLY A 1 84 ? 24.094 -20.719 -12.633 1 98.06 84 GLY A CA 1
ATOM 637 C C . GLY A 1 84 ? 23.5 -19.328 -12.836 1 98.06 84 GLY A C 1
ATOM 638 O O . GLY A 1 84 ? 24.203 -18.328 -12.766 1 98.06 84 GLY A O 1
ATOM 639 N N . MET A 1 85 ? 22.172 -19.25 -13.078 1 98.62 85 MET A N 1
ATOM 640 C CA . MET A 1 85 ? 21.469 -17.969 -13.211 1 98.62 85 MET A CA 1
ATOM 641 C C . MET A 1 85 ? 21.547 -17.172 -11.914 1 98.62 85 MET A C 1
ATOM 643 O O . MET A 1 85 ? 21.734 -15.953 -11.945 1 98.62 85 MET A O 1
ATOM 647 N N . CYS A 1 86 ? 21.375 -17.875 -10.766 1 98.75 86 CYS A N 1
ATOM 648 C CA . CYS A 1 86 ? 21.422 -17.234 -9.453 1 98.75 86 CYS A CA 1
ATOM 649 C C . CYS A 1 86 ? 22.797 -16.609 -9.203 1 98.75 86 CYS A C 1
ATOM 651 O O . CYS A 1 86 ? 22.891 -15.539 -8.594 1 98.75 86 CYS A O 1
ATOM 653 N N . ARG A 1 87 ? 23.859 -17.219 -9.703 1 97.88 87 ARG A N 1
ATOM 654 C CA . ARG A 1 87 ? 25.219 -16.719 -9.523 1 97.88 87 ARG A CA 1
ATOM 655 C C . ARG A 1 87 ? 25.422 -15.398 -10.266 1 97.88 87 ARG A C 1
ATOM 657 O O . ARG A 1 87 ? 26.281 -14.602 -9.906 1 97.88 87 ARG A O 1
ATOM 664 N N . GLN A 1 88 ? 24.578 -15.172 -11.25 1 97.5 88 GLN A N 1
ATOM 665 C CA . GLN A 1 88 ? 24.734 -13.984 -12.086 1 97.5 88 GLN A CA 1
ATOM 666 C C . GLN A 1 88 ? 23.688 -12.93 -11.758 1 97.5 88 GLN A C 1
ATOM 668 O O . GLN A 1 88 ? 23.734 -11.812 -12.273 1 97.5 88 GLN A O 1
ATOM 673 N N . ALA A 1 89 ? 22.75 -13.227 -10.906 1 98.75 89 ALA A N 1
ATOM 674 C CA . ALA A 1 89 ? 21.641 -12.336 -10.602 1 98.75 89 ALA A CA 1
ATOM 675 C C . ALA A 1 89 ? 22.062 -11.242 -9.617 1 98.75 89 ALA A C 1
ATOM 677 O O . ALA A 1 89 ? 22.969 -11.453 -8.805 1 98.75 89 ALA A O 1
ATOM 678 N N . ASP A 1 90 ? 21.391 -10.094 -9.695 1 98.88 90 ASP A N 1
ATOM 679 C CA . ASP A 1 90 ? 21.547 -9.047 -8.695 1 98.88 90 ASP A CA 1
ATOM 680 C C . ASP A 1 90 ? 20.547 -9.211 -7.555 1 98.88 90 ASP A C 1
ATOM 682 O O . ASP A 1 90 ? 20.859 -8.93 -6.398 1 98.88 90 ASP A O 1
ATOM 686 N N . VAL A 1 91 ? 19.391 -9.633 -7.902 1 98.94 91 VAL A N 1
ATOM 687 C CA . VAL A 1 91 ? 18.266 -9.727 -6.969 1 98.94 91 VAL A CA 1
ATOM 688 C C . VAL A 1 91 ? 17.5 -11.023 -7.211 1 98.94 91 VAL A C 1
ATOM 690 O O . VAL A 1 91 ? 17.297 -11.43 -8.359 1 98.94 91 VAL A O 1
ATOM 693 N N . ILE A 1 92 ? 17.141 -11.672 -6.156 1 98.94 92 ILE A N 1
ATOM 694 C CA . ILE A 1 92 ? 16.172 -12.766 -6.172 1 98.94 92 ILE A CA 1
ATOM 695 C C . ILE A 1 92 ? 14.992 -12.422 -5.266 1 98.94 92 ILE A C 1
ATOM 697 O O . ILE A 1 92 ? 15.18 -11.969 -4.137 1 98.94 92 ILE A O 1
ATOM 701 N N . VAL A 1 93 ? 13.797 -12.555 -5.777 1 98.94 93 VAL A N 1
ATOM 702 C CA . VAL A 1 93 ? 12.578 -12.438 -4.98 1 98.94 93 VAL A CA 1
ATOM 703 C C . VAL A 1 93 ? 11.789 -13.742 -5.039 1 98.94 93 VAL A C 1
ATOM 705 O O . VAL A 1 93 ? 11.594 -14.312 -6.113 1 98.94 93 VAL A O 1
ATOM 708 N N . GLU A 1 94 ? 11.398 -14.234 -3.912 1 98.81 94 GLU A N 1
ATOM 709 C CA . GLU A 1 94 ? 10.555 -15.422 -3.848 1 98.81 94 GLU A CA 1
ATOM 710 C C . GLU A 1 94 ? 9.453 -15.266 -2.799 1 98.81 94 GLU A C 1
ATOM 712 O O . GLU A 1 94 ? 9.609 -14.508 -1.84 1 98.81 94 GLU A O 1
ATOM 717 N N . ASN A 1 95 ? 8.32 -15.859 -2.994 1 98.38 95 ASN A N 1
ATOM 718 C CA . ASN A 1 95 ? 7.246 -15.789 -2.008 1 98.38 95 ASN A CA 1
ATOM 719 C C . ASN A 1 95 ? 6.617 -17.156 -1.761 1 98.38 95 ASN A C 1
ATOM 721 O O . ASN A 1 95 ? 5.395 -17.281 -1.691 1 98.38 95 ASN A O 1
ATOM 725 N N . PHE A 1 96 ? 7.469 -18.188 -1.664 1 96.25 96 PHE A N 1
ATOM 726 C CA . PHE A 1 96 ? 7.039 -19.516 -1.286 1 96.25 96 PHE A CA 1
ATOM 727 C C . PHE A 1 96 ? 6.98 -19.672 0.23 1 96.25 96 PHE A C 1
ATOM 729 O O . PHE A 1 96 ? 7.434 -18.781 0.96 1 96.25 96 PHE A O 1
ATOM 736 N N . ARG A 1 97 ? 6.402 -20.781 0.658 1 94.69 97 ARG A N 1
ATOM 737 C CA . ARG A 1 97 ? 6.535 -21.125 2.068 1 94.69 97 ARG A CA 1
ATOM 738 C C . ARG A 1 97 ? 8 -21.25 2.465 1 94.69 97 ARG A C 1
ATOM 740 O O . ARG A 1 97 ? 8.82 -21.75 1.687 1 94.69 97 ARG A O 1
ATOM 747 N N . PRO A 1 98 ? 8.305 -20.844 3.676 1 96.88 98 PRO A N 1
ATOM 748 C CA . PRO A 1 98 ? 9.695 -20.891 4.117 1 96.88 98 PRO A CA 1
ATOM 749 C C . PRO A 1 98 ? 10.328 -22.266 3.918 1 96.88 98 PRO A C 1
ATOM 751 O O . PRO A 1 98 ? 9.727 -23.297 4.266 1 96.88 98 PRO A O 1
ATOM 754 N N . GLY A 1 99 ? 11.516 -22.266 3.244 1 95.88 99 GLY A N 1
ATOM 755 C CA . GLY A 1 99 ? 12.266 -23.5 3.076 1 95.88 99 GLY A CA 1
ATOM 756 C C . GLY A 1 99 ? 12.07 -24.141 1.713 1 95.88 99 GLY A C 1
ATOM 757 O O . GLY A 1 99 ? 12.844 -25 1.312 1 95.88 99 GLY A O 1
ATOM 758 N N . THR A 1 100 ? 11.133 -23.656 0.943 1 95.62 100 THR A N 1
ATOM 759 C CA . THR A 1 100 ? 10.773 -24.297 -0.319 1 95.62 100 THR A CA 1
ATOM 760 C C . THR A 1 100 ? 11.938 -24.234 -1.304 1 95.62 100 THR A C 1
ATOM 762 O O . THR A 1 100 ? 12.375 -25.266 -1.829 1 95.62 100 THR A O 1
ATOM 765 N N . LEU A 1 101 ? 12.531 -23.094 -1.594 1 96.75 101 LEU A N 1
ATOM 766 C CA . LEU A 1 101 ? 13.617 -22.969 -2.561 1 96.75 101 LEU A CA 1
ATOM 767 C C . LEU A 1 101 ? 14.898 -23.594 -2.023 1 96.75 101 LEU A C 1
ATOM 769 O O . LEU A 1 101 ? 15.719 -24.094 -2.795 1 96.75 101 LEU A O 1
ATOM 773 N N . ALA A 1 102 ? 15 -23.562 -0.694 1 97.25 102 ALA A N 1
ATOM 774 C CA . ALA A 1 102 ? 16.172 -24.172 -0.065 1 97.25 102 ALA A CA 1
ATOM 775 C C . ALA A 1 102 ? 16.219 -25.672 -0.33 1 97.25 102 ALA A C 1
ATOM 777 O O . ALA A 1 102 ? 17.312 -26.25 -0.468 1 97.25 102 ALA A O 1
ATOM 778 N N . ARG A 1 103 ? 15.086 -26.281 -0.43 1 97.12 103 ARG A N 1
ATOM 779 C CA . ARG A 1 103 ? 15.023 -27.719 -0.707 1 97.12 103 ARG A CA 1
ATOM 780 C C . ARG A 1 103 ? 15.617 -28.031 -2.072 1 97.12 103 ARG A C 1
ATOM 782 O O . ARG A 1 103 ? 16.062 -29.156 -2.311 1 97.12 103 ARG A O 1
ATOM 789 N N . PHE A 1 104 ? 15.656 -27.047 -2.92 1 97.88 104 PHE A N 1
ATOM 790 C CA . PHE A 1 104 ? 16.234 -27.234 -4.25 1 97.88 104 PHE A CA 1
ATOM 791 C C . PHE A 1 104 ? 17.656 -26.703 -4.305 1 97.88 104 PHE A C 1
ATOM 793 O O . PHE A 1 104 ? 18.25 -26.609 -5.383 1 97.88 104 PHE A O 1
ATOM 800 N N . GLY A 1 105 ? 18.172 -26.281 -3.184 1 97.69 105 GLY A N 1
ATOM 801 C CA . GLY A 1 105 ? 19.516 -25.734 -3.139 1 97.69 105 GLY A CA 1
ATOM 802 C C . GLY A 1 105 ? 19.594 -24.297 -3.602 1 97.69 105 GLY A C 1
ATOM 803 O O . GLY A 1 105 ? 20.656 -23.828 -4.027 1 97.69 105 GLY A O 1
ATOM 804 N N . LEU A 1 106 ? 18.5 -23.625 -3.547 1 98.56 106 LEU A N 1
ATOM 805 C CA . LEU A 1 106 ? 18.453 -22.266 -4.074 1 98.56 106 LEU A CA 1
ATOM 806 C C . LEU A 1 106 ? 18.047 -21.266 -2.986 1 98.56 106 LEU A C 1
ATOM 808 O O . LEU A 1 106 ? 17.594 -20.156 -3.285 1 98.56 106 LEU A O 1
ATOM 812 N N . GLY A 1 107 ? 18.156 -21.672 -1.714 1 98.44 107 GLY A N 1
ATOM 813 C CA . GLY A 1 107 ? 17.969 -20.734 -0.613 1 98.44 107 GLY A CA 1
ATOM 814 C C . GLY A 1 107 ? 19.062 -19.688 -0.514 1 98.44 107 GLY A C 1
ATOM 815 O O . GLY A 1 107 ? 20.062 -19.766 -1.208 1 98.44 107 GLY A O 1
ATOM 816 N N . TYR A 1 108 ? 18.859 -18.781 0.297 1 98.62 108 TYR A N 1
ATOM 817 C CA . TYR A 1 108 ? 19.781 -17.656 0.408 1 98.62 108 TYR A CA 1
ATOM 818 C C . TYR A 1 108 ? 21.188 -18.125 0.7 1 98.62 108 TYR A C 1
ATOM 820 O O . TYR A 1 108 ? 22.141 -17.719 0.023 1 98.62 108 TYR A O 1
ATOM 828 N N . GLU A 1 109 ? 21.328 -18.984 1.737 1 98.12 109 GLU A N 1
ATOM 829 C CA . GLU A 1 109 ? 22.656 -19.422 2.143 1 98.12 109 GLU A CA 1
ATOM 830 C C . GLU A 1 109 ? 23.375 -20.156 1.008 1 98.12 109 GLU A C 1
ATOM 832 O O . GLU A 1 109 ? 24.578 -19.969 0.799 1 98.12 109 GLU A O 1
ATOM 837 N N . GLN A 1 110 ? 22.641 -20.922 0.316 1 98.31 110 GLN A N 1
ATOM 838 C CA . GLN A 1 110 ? 23.219 -21.672 -0.802 1 98.31 110 GLN A CA 1
ATOM 839 C C . GLN A 1 110 ? 23.609 -20.734 -1.941 1 98.31 110 GLN A C 1
ATOM 841 O O . GLN A 1 110 ? 24.688 -20.875 -2.523 1 98.31 110 GLN A O 1
ATOM 846 N N . VAL A 1 111 ? 22.781 -19.797 -2.295 1 98.69 111 VAL A N 1
ATOM 847 C CA . VAL A 1 111 ? 23.031 -18.859 -3.389 1 98.69 111 VAL A CA 1
ATOM 848 C C . VAL A 1 111 ? 24.172 -17.922 -3.021 1 98.69 111 VAL A C 1
ATOM 850 O O . VAL A 1 111 ? 25.031 -17.625 -3.859 1 98.69 111 VAL A O 1
ATOM 853 N N . LYS A 1 112 ? 24.203 -17.469 -1.796 1 98.56 112 LYS A N 1
ATOM 854 C CA . LYS A 1 112 ? 25.219 -16.547 -1.303 1 98.56 112 LYS A CA 1
ATOM 855 C C . LYS A 1 112 ? 26.609 -17.125 -1.473 1 98.56 112 LYS A C 1
ATOM 857 O O . LYS A 1 112 ? 27.562 -16.391 -1.738 1 98.56 112 LYS A O 1
ATOM 862 N N . ALA A 1 113 ? 26.766 -18.391 -1.312 1 97.94 113 ALA A N 1
ATOM 863 C CA . ALA A 1 113 ? 28.062 -19.047 -1.433 1 97.94 113 ALA A CA 1
ATOM 864 C C . ALA A 1 113 ? 28.688 -18.797 -2.799 1 97.94 113 ALA A C 1
ATOM 866 O O . ALA A 1 113 ? 29.906 -18.656 -2.914 1 97.94 113 ALA A O 1
ATOM 867 N N . GLY A 1 114 ? 27.922 -18.656 -3.828 1 97.62 114 GLY A N 1
ATOM 868 C CA . GLY A 1 114 ? 28.422 -18.406 -5.172 1 97.62 114 GLY A CA 1
ATOM 869 C C . GLY A 1 114 ? 28.219 -16.984 -5.637 1 97.62 114 GLY A C 1
ATOM 870 O O . GLY A 1 114 ? 28.734 -16.578 -6.68 1 97.62 114 GLY A O 1
ATOM 871 N N . ASN A 1 115 ? 27.469 -16.219 -4.867 1 98.5 115 ASN A N 1
ATOM 872 C CA . ASN A 1 115 ? 27.109 -14.844 -5.199 1 98.5 115 ASN A CA 1
ATOM 873 C C . ASN A 1 115 ? 26.922 -13.992 -3.947 1 98.5 115 ASN A C 1
ATOM 875 O O . ASN A 1 115 ? 25.812 -13.617 -3.598 1 98.5 115 ASN A O 1
ATOM 879 N N . PRO A 1 116 ? 28.016 -13.594 -3.281 1 98.12 116 PRO A N 1
ATOM 880 C CA . PRO A 1 116 ? 27.938 -12.883 -2.002 1 98.12 116 PRO A CA 1
ATOM 881 C C . PRO A 1 116 ? 27.234 -11.531 -2.119 1 98.12 116 PRO A C 1
ATOM 883 O O . PRO A 1 116 ? 26.797 -10.969 -1.113 1 98.12 116 PRO A O 1
ATOM 886 N N . GLY A 1 117 ? 27.094 -10.977 -3.312 1 98.44 117 GLY A N 1
ATOM 887 C CA . GLY A 1 117 ? 26.484 -9.68 -3.52 1 98.44 117 GLY A CA 1
ATOM 888 C C . GLY A 1 117 ? 24.984 -9.766 -3.768 1 98.44 117 GLY A C 1
ATOM 889 O O . GLY A 1 117 ? 24.328 -8.742 -3.98 1 98.44 117 GLY A O 1
ATOM 890 N N . ILE A 1 118 ? 24.375 -10.984 -3.596 1 98.88 118 ILE A N 1
ATOM 891 C CA . ILE A 1 118 ? 22.984 -11.195 -3.965 1 98.88 118 ILE A CA 1
ATOM 892 C C . ILE A 1 118 ? 22.078 -10.492 -2.969 1 98.88 118 ILE A C 1
ATOM 894 O O . ILE A 1 118 ? 22.281 -10.57 -1.757 1 98.88 118 ILE A O 1
ATOM 898 N N . VAL A 1 119 ? 21.172 -9.727 -3.422 1 98.94 119 VAL A N 1
ATOM 899 C CA . VAL A 1 119 ? 20.031 -9.289 -2.643 1 98.94 119 VAL A CA 1
ATOM 900 C C . VAL A 1 119 ? 18.906 -10.312 -2.754 1 98.94 119 VAL A C 1
ATOM 902 O O . VAL A 1 119 ? 18.359 -10.539 -3.84 1 98.94 119 VAL A O 1
ATOM 905 N N . TYR A 1 120 ? 18.594 -10.945 -1.664 1 98.94 120 TYR A N 1
ATOM 906 C CA . TYR A 1 120 ? 17.625 -12.039 -1.621 1 98.94 120 TYR A CA 1
ATOM 907 C C . TYR A 1 120 ? 16.422 -11.672 -0.746 1 98.94 120 TYR A C 1
ATOM 909 O O . TYR A 1 120 ? 16.562 -11.547 0.474 1 98.94 120 TYR A O 1
ATOM 917 N N . VAL A 1 121 ? 15.234 -11.523 -1.36 1 98.94 121 VAL A N 1
ATOM 918 C CA . VAL A 1 121 ? 14.047 -11.109 -0.613 1 98.94 121 VAL A CA 1
ATOM 919 C C . VAL A 1 121 ? 13.047 -12.258 -0.568 1 98.94 121 VAL A C 1
ATOM 921 O O . VAL A 1 121 ? 12.617 -12.758 -1.611 1 98.94 121 VAL A O 1
ATOM 924 N N . SER A 1 122 ? 12.711 -12.664 0.626 1 98.94 122 SER A N 1
ATOM 925 C CA . SER A 1 122 ? 11.68 -13.664 0.863 1 98.94 122 SER A CA 1
ATOM 926 C C . SER A 1 122 ? 10.398 -13.031 1.406 1 98.94 122 SER A C 1
ATOM 928 O O . SER A 1 122 ? 10.422 -12.391 2.459 1 98.94 122 SER A O 1
ATOM 930 N N . ILE A 1 123 ? 9.352 -13.211 0.689 1 98.81 123 ILE A N 1
ATOM 931 C CA . ILE A 1 123 ? 8.039 -12.719 1.103 1 98.81 123 ILE A CA 1
ATOM 932 C C . ILE A 1 123 ? 7.168 -13.898 1.545 1 98.81 123 ILE A C 1
ATOM 934 O O . ILE A 1 123 ? 6.984 -14.859 0.795 1 98.81 123 ILE A O 1
ATOM 938 N N . SER A 1 124 ? 6.668 -13.875 2.764 1 98.44 124 SER A N 1
ATOM 939 C CA . SER A 1 124 ? 5.785 -14.922 3.266 1 98.44 124 SER A CA 1
ATOM 940 C C . SER A 1 124 ? 4.699 -14.344 4.168 1 98.44 124 SER A C 1
ATOM 942 O O . SER A 1 124 ? 4.672 -13.133 4.418 1 98.44 124 SER A O 1
ATOM 944 N N . GLY A 1 125 ? 3.758 -15.148 4.562 1 98.44 125 GLY A N 1
ATOM 945 C CA . GLY A 1 125 ? 2.643 -14.68 5.371 1 98.44 125 GLY A CA 1
ATOM 946 C C . GLY A 1 125 ? 3.07 -14.141 6.723 1 98.44 125 GLY A C 1
ATOM 947 O O . GLY A 1 125 ? 2.654 -13.047 7.121 1 98.44 125 GLY A O 1
ATOM 948 N N . TYR A 1 126 ? 3.984 -14.938 7.324 1 98.44 126 TYR A N 1
ATOM 949 C CA . TYR A 1 126 ? 4.238 -14.641 8.727 1 98.44 126 TYR A CA 1
ATOM 950 C C . TYR A 1 126 ? 5.73 -14.57 9.016 1 98.44 126 TYR A C 1
ATOM 952 O O . TYR A 1 126 ? 6.148 -14.516 10.172 1 98.44 126 TYR A O 1
ATOM 960 N N . GLY A 1 127 ? 6.605 -14.594 7.977 1 98.31 127 GLY A N 1
ATOM 961 C CA . GLY A 1 127 ? 8.047 -14.539 8.164 1 98.31 127 GLY A CA 1
ATOM 962 C C . GLY A 1 127 ? 8.719 -15.891 8.023 1 98.31 127 GLY A C 1
ATOM 963 O O . GLY A 1 127 ? 8.047 -16.922 8 1 98.31 127 GLY A O 1
ATOM 964 N N . GLN A 1 128 ? 10 -15.883 7.961 1 98.12 128 GLN A N 1
ATOM 965 C CA . GLN A 1 128 ? 10.797 -17.078 7.703 1 98.12 128 GLN A CA 1
ATOM 966 C C . GLN A 1 128 ? 11.055 -17.859 8.984 1 98.12 128 GLN A C 1
ATOM 968 O O . GLN A 1 128 ? 11.5 -19.016 8.945 1 98.12 128 GLN A O 1
ATOM 973 N N . THR A 1 129 ? 10.727 -17.234 10.102 1 96.75 129 THR A N 1
ATOM 974 C CA . THR A 1 129 ? 10.953 -17.859 11.398 1 96.75 129 THR A CA 1
ATOM 975 C C . THR A 1 129 ? 9.75 -17.656 12.32 1 96.75 129 THR A C 1
ATOM 977 O O . THR A 1 129 ? 8.766 -17.031 11.93 1 96.75 129 THR A O 1
ATOM 980 N N . GLY A 1 130 ? 9.789 -18.312 13.484 1 95.06 130 GLY A N 1
ATOM 981 C CA . GLY A 1 130 ? 8.758 -18.094 14.484 1 95.06 130 GLY A CA 1
ATOM 982 C C . GLY A 1 130 ? 7.66 -19.125 14.445 1 95.06 130 GLY A C 1
ATOM 983 O O . GLY A 1 130 ? 7.695 -20.047 13.625 1 95.06 130 GLY A O 1
ATOM 984 N N . PRO A 1 131 ? 6.691 -18.969 15.297 1 95.25 131 PRO A N 1
ATOM 985 C CA . PRO A 1 131 ? 5.691 -20.016 15.523 1 95.25 131 PRO A CA 1
ATOM 986 C C . PRO A 1 131 ? 4.723 -20.188 14.352 1 95.25 131 PRO A C 1
ATOM 988 O O . PRO A 1 131 ? 4.094 -21.234 14.211 1 95.25 131 PRO A O 1
ATOM 991 N N . TRP A 1 132 ? 4.613 -19.125 13.539 1 96.19 132 TRP A N 1
ATOM 992 C CA . TRP A 1 132 ? 3.625 -19.188 12.469 1 96.19 132 TRP A CA 1
ATOM 993 C C . TRP A 1 132 ? 4.301 -19.375 11.117 1 96.19 132 TRP A C 1
ATOM 995 O O . TRP A 1 132 ? 3.652 -19.25 10.07 1 96.19 132 TRP A O 1
ATOM 1005 N N . LYS A 1 133 ? 5.566 -19.688 11.07 1 95.56 133 LYS A N 1
ATOM 1006 C CA . LYS A 1 133 ? 6.355 -19.672 9.844 1 95.56 133 LYS A CA 1
ATOM 1007 C C . LYS A 1 133 ? 5.793 -20.656 8.82 1 95.56 133 LYS A C 1
ATOM 1009 O O . LYS A 1 133 ? 5.883 -20.422 7.609 1 95.56 133 LYS A O 1
ATOM 1014 N N . SER A 1 134 ? 5.105 -21.75 9.25 1 92.81 134 SER A N 1
ATOM 1015 C CA . SER A 1 134 ? 4.645 -22.797 8.352 1 92.81 134 SER A CA 1
ATOM 1016 C C . SER A 1 134 ? 3.178 -22.609 7.984 1 92.81 134 SER A C 1
ATOM 1018 O O . SER A 1 134 ? 2.623 -23.391 7.203 1 92.81 134 SER A O 1
ATOM 1020 N N . ARG A 1 135 ? 2.551 -21.609 8.547 1 94.12 135 ARG A N 1
ATOM 1021 C CA . ARG A 1 135 ? 1.141 -21.359 8.258 1 94.12 135 ARG A CA 1
ATOM 1022 C C . ARG A 1 135 ? 0.958 -20.812 6.848 1 94.12 135 ARG A C 1
ATOM 1024 O O . ARG A 1 135 ? 1.632 -19.859 6.457 1 94.12 135 ARG A O 1
ATOM 1031 N N . PRO A 1 136 ? 0.067 -21.5 6.094 1 94.94 136 PRO A N 1
ATOM 1032 C CA . PRO A 1 136 ? -0.262 -20.906 4.801 1 94.94 136 PRO A CA 1
ATOM 1033 C C . PRO A 1 136 ? -1.002 -19.578 4.945 1 94.94 136 PRO A C 1
ATOM 1035 O O . PRO A 1 136 ? -1.661 -19.328 5.957 1 94.94 136 PRO A O 1
ATOM 1038 N N . ALA A 1 137 ? -0.815 -18.797 3.934 1 96.38 137 ALA A N 1
ATOM 1039 C CA . ALA A 1 137 ? -1.426 -17.469 4.043 1 96.38 137 ALA A CA 1
ATOM 1040 C C . ALA A 1 137 ? -1.912 -16.969 2.684 1 96.38 137 ALA A C 1
ATOM 1042 O O . ALA A 1 137 ? -1.264 -17.219 1.661 1 96.38 137 ALA A O 1
ATOM 1043 N N . PHE A 1 138 ? -3.039 -16.375 2.666 1 97.75 138 PHE A N 1
ATOM 1044 C CA . PHE A 1 138 ? -3.6 -15.562 1.593 1 97.75 138 PHE A CA 1
ATOM 1045 C C . PHE A 1 138 ? -4.062 -14.211 2.121 1 97.75 138 PHE A C 1
ATOM 1047 O O . PHE A 1 138 ? -4.176 -14.016 3.334 1 97.75 138 PHE A O 1
ATOM 1054 N N . ALA A 1 139 ? -4.336 -13.312 1.257 1 98.5 139 ALA A N 1
ATOM 1055 C CA . ALA A 1 139 ? -4.684 -11.953 1.674 1 98.5 139 ALA A CA 1
ATOM 1056 C C . ALA A 1 139 ? -5.848 -11.961 2.658 1 98.5 139 ALA A C 1
ATOM 1058 O O . ALA A 1 139 ? -5.758 -11.383 3.742 1 98.5 139 ALA A O 1
ATOM 1059 N N . PRO A 1 140 ? -6.961 -12.656 2.395 1 98.44 140 PRO A N 1
ATOM 1060 C CA . PRO A 1 140 ? -8.086 -12.594 3.328 1 98.44 140 PRO A CA 1
ATOM 1061 C C . PRO A 1 140 ? -7.75 -13.18 4.699 1 98.44 140 PRO A C 1
ATOM 1063 O O . PRO A 1 140 ? -8.258 -12.703 5.719 1 98.44 140 PRO A O 1
ATOM 1066 N N . THR A 1 141 ? -6.914 -14.227 4.723 1 98.62 141 THR A N 1
ATOM 1067 C CA . THR A 1 141 ? -6.562 -14.82 6.008 1 98.62 141 THR A CA 1
ATOM 1068 C C . THR A 1 141 ? -5.656 -13.883 6.805 1 98.62 141 THR A C 1
ATOM 1070 O O . THR A 1 141 ? -5.789 -13.781 8.023 1 98.62 141 THR A O 1
ATOM 1073 N N . ILE A 1 142 ? -4.805 -13.203 6.121 1 98.81 142 ILE A N 1
ATOM 1074 C CA . ILE A 1 142 ? -3.936 -12.227 6.777 1 98.81 142 ILE A CA 1
ATOM 1075 C C . ILE A 1 142 ? -4.77 -11.055 7.285 1 98.81 142 ILE A C 1
ATOM 1077 O O . ILE A 1 142 ? -4.531 -10.547 8.383 1 98.81 142 ILE A O 1
ATOM 1081 N N . HIS A 1 143 ? -5.75 -10.602 6.461 1 98.69 143 HIS A N 1
ATOM 1082 C CA . HIS A 1 143 ? -6.656 -9.555 6.902 1 98.69 143 HIS A CA 1
ATOM 1083 C C . HIS A 1 143 ? -7.336 -9.922 8.211 1 98.69 143 HIS A C 1
ATOM 1085 O O . HIS A 1 143 ? -7.41 -9.109 9.133 1 98.69 143 HIS A O 1
ATOM 1091 N N . ALA A 1 144 ? -7.785 -11.133 8.266 1 98.62 144 ALA A N 1
ATOM 1092 C CA . ALA A 1 144 ? -8.484 -11.625 9.445 1 98.62 144 ALA A CA 1
ATOM 1093 C C . ALA A 1 144 ? -7.562 -11.648 10.664 1 98.62 144 ALA A C 1
ATOM 1095 O O . ALA A 1 144 ? -7.914 -11.125 11.727 1 98.62 144 ALA A O 1
ATOM 1096 N N . GLU A 1 145 ? -6.406 -12.18 10.469 1 98.44 145 GLU A N 1
ATOM 1097 C CA . GLU A 1 145 ? -5.477 -12.414 11.57 1 98.44 145 GLU A CA 1
ATOM 1098 C C . GLU A 1 145 ? -4.941 -11.102 12.125 1 98.44 145 GLU A C 1
ATOM 1100 O O . GLU A 1 145 ? -4.625 -11.008 13.32 1 98.44 145 GLU A O 1
ATOM 1105 N N . THR A 1 146 ? -4.84 -10.062 11.312 1 98.62 146 THR A N 1
ATOM 1106 C CA . THR A 1 146 ? -4.062 -8.883 11.688 1 98.62 146 THR A CA 1
ATOM 1107 C C . THR A 1 146 ? -4.977 -7.77 12.188 1 98.62 146 THR A C 1
ATOM 1109 O O . THR A 1 146 ? -4.512 -6.668 12.484 1 98.62 146 THR A O 1
ATOM 1112 N N . GLY A 1 147 ? -6.23 -7.996 12.25 1 98.12 147 GLY A N 1
ATOM 1113 C CA . GLY A 1 147 ? -7.156 -7.023 12.812 1 98.12 147 GLY A CA 1
ATOM 1114 C C . GLY A 1 147 ? -7.863 -6.195 11.758 1 98.12 147 GLY A C 1
ATOM 1115 O O . GLY A 1 147 ? -8.773 -5.426 12.07 1 98.12 147 GLY A O 1
ATOM 1116 N N . PHE A 1 148 ? -7.512 -6.352 10.508 1 98.12 148 PHE A N 1
ATOM 1117 C CA . PHE A 1 148 ? -8.094 -5.535 9.453 1 98.12 148 PHE A CA 1
ATOM 1118 C C . PHE A 1 148 ? -9.57 -5.871 9.258 1 98.12 148 PHE A C 1
ATOM 1120 O O . PHE A 1 148 ? -10.398 -4.973 9.133 1 98.12 148 PHE A O 1
ATOM 1127 N N . THR A 1 149 ? -9.891 -7.148 9.219 1 98 149 THR A N 1
ATOM 1128 C CA . THR A 1 149 ? -11.273 -7.578 9.062 1 98 149 THR A CA 1
ATOM 1129 C C . THR A 1 149 ? -12.133 -7.043 10.203 1 98 149 THR A C 1
ATOM 1131 O O . THR A 1 149 ? -13.266 -6.602 9.977 1 98 149 THR A O 1
ATOM 1134 N N . ASP A 1 150 ? -11.617 -7.074 11.398 1 97 150 ASP A N 1
ATOM 1135 C CA . ASP A 1 150 ? -12.328 -6.52 12.547 1 97 150 ASP A CA 1
ATOM 1136 C C . ASP A 1 150 ? -12.523 -5.012 12.391 1 97 150 ASP A C 1
ATOM 1138 O O . ASP A 1 150 ? -13.586 -4.484 12.727 1 97 150 ASP A O 1
ATOM 1142 N N . THR A 1 151 ? -11.508 -4.336 11.914 1 96.44 151 THR A N 1
ATOM 1143 C CA . THR A 1 151 ? -11.57 -2.895 11.688 1 96.44 151 THR A CA 1
ATOM 1144 C C . THR A 1 151 ? -12.672 -2.561 10.68 1 96.44 151 THR A C 1
ATOM 1146 O O . THR A 1 151 ? -13.43 -1.609 10.875 1 96.44 151 THR A O 1
ATOM 1149 N N . VAL A 1 152 ? -12.734 -3.328 9.648 1 96 152 VAL A N 1
ATOM 1150 C CA . VAL A 1 152 ? -13.75 -3.145 8.617 1 96 152 VAL A CA 1
ATOM 1151 C C . VAL A 1 152 ? -15.141 -3.354 9.211 1 96 152 VAL A C 1
ATOM 1153 O O . VAL A 1 152 ? -16.047 -2.553 8.977 1 96 152 VAL A O 1
ATOM 1156 N N . ALA A 1 153 ? -15.273 -4.402 9.969 1 95.12 153 ALA A N 1
ATOM 1157 C CA . ALA A 1 153 ? -16.562 -4.699 10.594 1 95.12 153 ALA A CA 1
ATOM 1158 C C . ALA A 1 153 ? -17.016 -3.555 11.5 1 95.12 153 ALA A C 1
ATOM 1160 O O . ALA A 1 153 ? -18.188 -3.158 11.469 1 95.12 153 ALA A O 1
ATOM 1161 N N . ARG A 1 154 ? -16.172 -2.971 12.266 1 93.75 154 ARG A N 1
ATOM 1162 C CA . ARG A 1 154 ? -16.5 -1.878 13.18 1 93.75 154 ARG A CA 1
ATOM 1163 C C . ARG A 1 154 ? -16.812 -0.598 12.414 1 93.75 154 ARG A C 1
ATOM 1165 O O . ARG A 1 154 ? -17.688 0.174 12.82 1 93.75 154 ARG A O 1
ATOM 1172 N N . HIS A 1 155 ? -16.078 -0.427 11.367 1 94.5 155 HIS A N 1
ATOM 1173 C CA . HIS A 1 155 ? -16.25 0.777 10.562 1 94.5 155 HIS A CA 1
ATOM 1174 C C . HIS A 1 155 ? -17.656 0.86 9.977 1 94.5 155 HIS A C 1
ATOM 1176 O O . HIS A 1 155 ? -18.297 1.904 10.055 1 94.5 155 HIS A O 1
ATOM 1182 N N . TYR A 1 156 ? -18.109 -0.233 9.461 1 93.81 156 TYR A N 1
ATOM 1183 C CA . TYR A 1 156 ? -19.422 -0.22 8.805 1 93.81 156 TYR A CA 1
ATOM 1184 C C . TYR A 1 156 ? -20.531 -0.466 9.805 1 93.81 156 TYR A C 1
ATOM 1186 O O . TYR A 1 156 ? -21.672 -0.05 9.586 1 93.81 156 TYR A O 1
ATOM 1194 N N . GLY A 1 157 ? -20.219 -1.174 10.875 1 92.06 157 GLY A N 1
ATOM 1195 C CA . GLY A 1 157 ? -21.188 -1.397 11.938 1 92.06 157 GLY A CA 1
ATOM 1196 C C . GLY A 1 157 ? -22.484 -2.023 11.445 1 92.06 157 GLY A C 1
ATOM 1197 O O . GLY A 1 157 ? -22.453 -3.027 10.734 1 92.06 157 GLY A O 1
ATOM 1198 N N . ASP A 1 158 ? -23.562 -1.379 11.797 1 88.94 158 ASP A N 1
ATOM 1199 C CA . ASP A 1 158 ? -24.875 -1.938 11.523 1 88.94 158 ASP A CA 1
ATOM 1200 C C . ASP A 1 158 ? -25.234 -1.83 10.039 1 88.94 158 ASP A C 1
ATOM 1202 O O . ASP A 1 158 ? -26.156 -2.488 9.57 1 88.94 158 ASP A O 1
ATOM 1206 N N . SER A 1 159 ? -24.484 -1.017 9.438 1 90.25 159 SER A N 1
ATOM 1207 C CA . SER A 1 159 ? -24.781 -0.856 8.016 1 90.25 159 SER A CA 1
ATOM 1208 C C . SER A 1 159 ? -24.359 -2.088 7.223 1 90.25 159 SER A C 1
ATOM 1210 O O . SER A 1 159 ? -24.781 -2.27 6.078 1 90.25 159 SER A O 1
ATOM 1212 N N . LEU A 1 160 ? -23.469 -2.863 7.711 1 90.88 160 LEU A N 1
ATOM 1213 C CA . LEU A 1 160 ? -23 -4.07 7.043 1 90.88 160 LEU A CA 1
ATOM 1214 C C . LEU A 1 160 ? -23.609 -5.316 7.672 1 90.88 160 LEU A C 1
ATOM 1216 O O . LEU A 1 160 ? -23.422 -5.57 8.867 1 90.88 160 LEU A O 1
ATOM 1220 N N . ALA A 1 161 ? -24.328 -6.004 6.809 1 88.62 161 ALA A N 1
ATOM 1221 C CA . ALA A 1 161 ? -24.938 -7.234 7.309 1 88.62 161 ALA A CA 1
ATOM 1222 C C . ALA A 1 161 ? -23.906 -8.359 7.395 1 88.62 161 ALA A C 1
ATOM 1224 O O . ALA A 1 161 ? -23.453 -8.875 6.367 1 88.62 161 ALA A O 1
ATOM 1225 N N . GLY A 1 162 ? -23.484 -8.68 8.609 1 83.81 162 GLY A N 1
ATOM 1226 C CA . GLY A 1 162 ? -22.547 -9.773 8.805 1 83.81 162 GLY A CA 1
ATOM 1227 C C . GLY A 1 162 ? -21.094 -9.367 8.562 1 83.81 162 GLY A C 1
ATOM 1228 O O . GLY A 1 162 ? -20.828 -8.234 8.164 1 83.81 162 GLY A O 1
ATOM 1229 N N . SER A 1 163 ? -20.203 -10.305 8.82 1 84.56 163 SER A N 1
ATOM 1230 C CA . SER A 1 163 ? -18.781 -10.07 8.633 1 84.56 163 SER A CA 1
ATOM 1231 C C . SER A 1 163 ? -18.328 -10.453 7.227 1 84.56 163 SER A C 1
ATOM 1233 O O . SER A 1 163 ? -18.734 -11.492 6.707 1 84.56 163 SER A O 1
ATOM 1235 N N . HIS A 1 164 ? -17.578 -9.547 6.621 1 90.75 164 HIS A N 1
ATOM 1236 C CA . HIS A 1 164 ? -17.062 -9.75 5.27 1 90.75 164 HIS A CA 1
ATOM 1237 C C . HIS A 1 164 ? -15.586 -9.391 5.18 1 90.75 164 HIS A C 1
ATOM 1239 O O . HIS A 1 164 ? -15.102 -8.555 5.941 1 90.75 164 HIS A O 1
ATOM 1245 N N . ASN A 1 165 ? -14.93 -10.047 4.305 1 93.38 165 ASN A N 1
ATOM 1246 C CA . ASN A 1 165 ? -13.586 -9.609 3.945 1 93.38 165 ASN A CA 1
ATOM 1247 C C . ASN A 1 165 ? -13.617 -8.344 3.096 1 93.38 165 ASN A C 1
ATOM 1249 O O . ASN A 1 165 ? -14.672 -7.969 2.57 1 93.38 165 ASN A O 1
ATOM 1253 N N . ASP A 1 166 ? -12.516 -7.66 3.047 1 93.5 166 ASP A N 1
ATOM 1254 C CA . ASP A 1 166 ? -12.414 -6.395 2.328 1 93.5 166 ASP A CA 1
ATOM 1255 C C . ASP A 1 166 ? -12.5 -6.609 0.819 1 93.5 166 ASP A C 1
ATOM 1257 O O . ASP A 1 166 ? -12.32 -7.73 0.338 1 93.5 166 ASP A O 1
ATOM 1261 N N . ALA A 1 167 ? -12.68 -5.531 0.131 1 94.44 167 ALA A N 1
ATOM 1262 C CA . ALA A 1 167 ? -12.938 -5.566 -1.306 1 94.44 167 ALA A CA 1
ATOM 1263 C C . ALA A 1 167 ? -11.648 -5.805 -2.09 1 94.44 167 ALA A C 1
ATOM 1265 O O . ALA A 1 167 ? -11.695 -6.152 -3.271 1 94.44 167 ALA A O 1
ATOM 1266 N N . CYS A 1 168 ? -10.5 -5.617 -1.461 1 96.81 168 CYS A N 1
ATOM 1267 C CA . CYS A 1 168 ? -9.234 -5.719 -2.186 1 96.81 168 CYS A CA 1
ATOM 1268 C C . CYS A 1 168 ? -8.227 -6.551 -1.408 1 96.81 168 CYS A C 1
ATOM 1270 O O . CYS A 1 168 ? -8.367 -6.742 -0.199 1 96.81 168 CYS A O 1
ATOM 1272 N N . SER A 1 169 ? -7.23 -7.047 -2.143 1 98.06 169 SER A N 1
ATOM 1273 C CA . SER A 1 169 ? -6.168 -7.844 -1.536 1 98.06 169 SER A CA 1
ATOM 1274 C C . SER A 1 169 ? -5.039 -6.957 -1.019 1 98.06 169 SER A C 1
ATOM 1276 O O . SER A 1 169 ? -3.879 -7.145 -1.387 1 98.06 169 SER A O 1
ATOM 1278 N N . HIS A 1 170 ? -5.367 -6.125 -0.029 1 98.56 170 HIS A N 1
ATOM 1279 C CA . HIS A 1 170 ? -4.43 -5.137 0.499 1 98.56 170 HIS A CA 1
ATOM 1280 C C . HIS A 1 170 ? -3.182 -5.809 1.062 1 98.56 170 HIS A C 1
ATOM 1282 O O . HIS A 1 170 ? -2.072 -5.293 0.903 1 98.56 170 HIS A O 1
ATOM 1288 N N . ALA A 1 171 ? -3.371 -6.941 1.704 1 98.75 171 ALA A N 1
ATOM 1289 C CA . ALA A 1 171 ? -2.234 -7.621 2.318 1 98.75 171 ALA A CA 1
ATOM 1290 C C . ALA A 1 171 ? -1.177 -7.973 1.274 1 98.75 171 ALA A C 1
ATOM 1292 O O . ALA A 1 171 ? 0.022 -7.828 1.524 1 98.75 171 ALA A O 1
ATOM 1293 N N . ASP A 1 172 ? -1.628 -8.414 0.124 1 98.81 172 ASP A N 1
ATOM 1294 C CA . ASP A 1 172 ? -0.696 -8.75 -0.949 1 98.81 172 ASP A CA 1
ATOM 1295 C C . ASP A 1 172 ? -0.026 -7.492 -1.506 1 98.81 172 ASP A C 1
ATOM 1297 O O . ASP A 1 172 ? 1.196 -7.449 -1.654 1 98.81 172 ASP A O 1
ATOM 1301 N N . VAL A 1 173 ? -0.808 -6.477 -1.788 1 98.88 173 VAL A N 1
ATOM 1302 C CA . VAL A 1 173 ? -0.311 -5.305 -2.498 1 98.88 173 VAL A CA 1
ATOM 1303 C C . VAL A 1 173 ? 0.618 -4.504 -1.587 1 98.88 173 VAL A C 1
ATOM 1305 O O . VAL A 1 173 ? 1.715 -4.117 -1.995 1 98.88 173 VAL A O 1
ATOM 1308 N N . TYR A 1 174 ? 0.213 -4.285 -0.327 1 98.94 174 TYR A N 1
ATOM 1309 C CA . TYR A 1 174 ? 1.069 -3.59 0.627 1 98.94 174 TYR A CA 1
ATOM 1310 C C . TYR A 1 174 ? 2.395 -4.32 0.804 1 98.94 174 TYR A C 1
ATOM 1312 O O . TYR A 1 174 ? 3.455 -3.691 0.854 1 98.94 174 TYR A O 1
ATOM 1320 N N . THR A 1 175 ? 2.328 -5.637 0.868 1 98.94 175 THR A N 1
ATOM 1321 C CA . THR A 1 175 ? 3.537 -6.43 1.077 1 98.94 175 THR A CA 1
ATOM 1322 C C . THR A 1 175 ? 4.453 -6.352 -0.142 1 98.94 175 THR A C 1
ATOM 1324 O O . THR A 1 175 ? 5.676 -6.273 -0.003 1 98.94 175 THR A O 1
ATOM 1327 N N . GLY A 1 176 ? 3.826 -6.406 -1.347 1 98.94 176 GLY A N 1
ATOM 1328 C CA . GLY A 1 176 ? 4.621 -6.234 -2.553 1 98.94 176 GLY A CA 1
ATOM 1329 C C . GLY A 1 176 ? 5.391 -4.926 -2.58 1 98.94 176 GLY A C 1
ATOM 1330 O O . GLY A 1 176 ? 6.559 -4.895 -2.973 1 98.94 176 GLY A O 1
ATOM 1331 N N . LEU A 1 177 ? 4.746 -3.859 -2.15 1 98.94 177 LEU A N 1
ATOM 1332 C CA . LEU A 1 177 ? 5.391 -2.555 -2.078 1 98.94 177 LEU A CA 1
ATOM 1333 C C . LEU A 1 177 ? 6.523 -2.564 -1.06 1 98.94 177 LEU A C 1
ATOM 1335 O O . LEU A 1 177 ? 7.609 -2.041 -1.326 1 98.94 177 LEU A O 1
ATOM 1339 N N . HIS A 1 178 ? 6.297 -3.207 0.078 1 98.94 178 HIS A N 1
ATOM 1340 C CA . HIS A 1 178 ? 7.352 -3.326 1.078 1 98.94 178 HIS A CA 1
ATOM 1341 C C . HIS A 1 178 ? 8.516 -4.168 0.558 1 98.94 178 HIS A C 1
ATOM 1343 O O . HIS A 1 178 ? 9.672 -3.91 0.893 1 98.94 178 HIS A O 1
ATOM 1349 N N . GLY A 1 179 ? 8.188 -5.203 -0.227 1 98.94 179 GLY A N 1
ATOM 1350 C CA . GLY A 1 179 ? 9.234 -5.984 -0.866 1 98.94 179 GLY A CA 1
ATOM 1351 C C . GLY A 1 179 ? 10.117 -5.16 -1.777 1 98.94 179 GLY A C 1
ATOM 1352 O O . GLY A 1 179 ? 11.344 -5.285 -1.736 1 98.94 179 GLY A O 1
ATOM 1353 N N . ALA A 1 180 ? 9.516 -4.289 -2.594 1 98.94 180 ALA A N 1
ATOM 1354 C CA . ALA A 1 180 ? 10.273 -3.424 -3.492 1 98.94 180 ALA A CA 1
ATOM 1355 C C . ALA A 1 180 ? 11.164 -2.463 -2.707 1 98.94 180 ALA A C 1
ATOM 1357 O O . ALA A 1 180 ? 12.312 -2.23 -3.076 1 98.94 180 ALA A O 1
ATOM 1358 N N . ILE A 1 181 ? 10.617 -1.916 -1.618 1 98.94 181 ILE A N 1
ATOM 1359 C CA . ILE A 1 181 ? 11.383 -1.024 -0.757 1 98.94 181 ILE A CA 1
ATOM 1360 C C . ILE A 1 181 ? 12.578 -1.775 -0.17 1 98.94 181 ILE A C 1
ATOM 1362 O O . ILE A 1 181 ? 13.695 -1.254 -0.142 1 98.94 181 ILE A O 1
ATOM 1366 N N . ALA A 1 182 ? 12.344 -3.027 0.249 1 98.94 182 ALA A N 1
ATOM 1367 C CA . ALA A 1 182 ? 13.406 -3.861 0.809 1 98.94 182 ALA A CA 1
ATOM 1368 C C . ALA A 1 182 ? 14.516 -4.098 -0.212 1 98.94 182 ALA A C 1
ATOM 1370 O O . ALA A 1 182 ? 15.695 -3.99 0.112 1 98.94 182 ALA A O 1
ATOM 1371 N N . VAL A 1 183 ? 14.133 -4.402 -1.45 1 98.94 183 VAL A N 1
ATOM 1372 C CA . VAL A 1 183 ? 15.109 -4.637 -2.51 1 98.94 183 VAL A CA 1
ATOM 1373 C C . VAL A 1 183 ? 15.953 -3.385 -2.721 1 98.94 183 VAL A C 1
ATOM 1375 O O . VAL A 1 183 ? 17.188 -3.455 -2.727 1 98.94 183 VAL A O 1
ATOM 1378 N N . LEU A 1 184 ? 15.297 -2.246 -2.848 1 98.94 184 LEU A N 1
ATOM 1379 C CA . LEU A 1 184 ? 15.984 -0.998 -3.152 1 98.94 184 LEU A CA 1
ATOM 1380 C C . LEU A 1 184 ? 16.906 -0.592 -2.006 1 98.94 184 LEU A C 1
ATOM 1382 O O . LEU A 1 184 ? 18.016 -0.121 -2.236 1 98.94 184 LEU A O 1
ATOM 1386 N N . ALA A 1 185 ? 16.438 -0.779 -0.79 1 98.81 185 ALA A N 1
ATOM 1387 C CA . ALA A 1 185 ? 17.25 -0.481 0.381 1 98.81 185 ALA A CA 1
ATOM 1388 C C . ALA A 1 185 ? 18.469 -1.398 0.445 1 98.81 185 ALA A C 1
ATOM 1390 O O . ALA A 1 185 ? 19.578 -0.943 0.716 1 98.81 185 ALA A O 1
ATOM 1391 N N . ALA A 1 186 ? 18.25 -2.686 0.179 1 98.81 186 ALA A N 1
ATOM 1392 C CA . ALA A 1 186 ? 19.328 -3.658 0.214 1 98.81 186 ALA A CA 1
ATOM 1393 C C . ALA A 1 186 ? 20.344 -3.389 -0.895 1 98.81 186 ALA A C 1
ATOM 1395 O O . ALA A 1 186 ? 21.547 -3.598 -0.71 1 98.81 186 ALA A O 1
ATOM 1396 N N . LEU A 1 187 ? 19.891 -2.963 -2.074 1 98.69 187 LEU A N 1
ATOM 1397 C CA . LEU A 1 187 ? 20.781 -2.592 -3.162 1 98.69 187 LEU A CA 1
ATOM 1398 C C . LEU A 1 187 ? 21.672 -1.419 -2.758 1 98.69 187 LEU A C 1
ATOM 1400 O O . LEU A 1 187 ? 22.844 -1.374 -3.117 1 98.69 187 LEU A O 1
ATOM 1404 N N . ARG A 1 188 ? 21.141 -0.485 -2.037 1 97.69 188 ARG A N 1
ATOM 1405 C CA . ARG A 1 188 ? 21.938 0.634 -1.555 1 97.69 188 ARG A CA 1
ATOM 1406 C C . ARG A 1 188 ? 23.016 0.156 -0.59 1 97.69 188 ARG A C 1
ATOM 1408 O O . ARG A 1 188 ? 24.172 0.593 -0.673 1 97.69 188 ARG A O 1
ATOM 1415 N N . HIS A 1 189 ? 22.625 -0.699 0.344 1 96.94 189 HIS A N 1
ATOM 1416 C CA . HIS A 1 189 ? 23.594 -1.304 1.242 1 96.94 189 HIS A CA 1
ATOM 1417 C C . HIS A 1 189 ? 24.734 -1.96 0.46 1 96.94 189 HIS A C 1
ATOM 1419 O O . HIS A 1 189 ? 25.906 -1.765 0.781 1 96.94 189 HIS A O 1
ATOM 1425 N N . ARG A 1 190 ? 24.406 -2.703 -0.568 1 97 190 ARG A N 1
ATOM 1426 C CA . ARG A 1 190 ? 25.375 -3.395 -1.401 1 97 190 ARG A CA 1
ATOM 1427 C C . ARG A 1 190 ? 26.312 -2.402 -2.086 1 97 190 ARG A C 1
ATOM 1429 O O . ARG A 1 190 ? 27.516 -2.652 -2.205 1 97 190 ARG A O 1
ATOM 1436 N N . GLU A 1 191 ? 25.734 -1.329 -2.547 1 94.94 191 GLU A N 1
ATOM 1437 C CA . GLU A 1 191 ? 26.547 -0.312 -3.217 1 94.94 191 GLU A CA 1
ATOM 1438 C C . GLU A 1 191 ? 27.578 0.288 -2.268 1 94.94 191 GLU A C 1
ATOM 1440 O O . GLU A 1 191 ? 28.688 0.619 -2.68 1 94.94 191 GLU A O 1
ATOM 1445 N N . ARG A 1 192 ? 27.297 0.356 -1.072 1 93.56 192 ARG A N 1
ATOM 1446 C CA . ARG A 1 192 ? 28.141 1.014 -0.087 1 93.56 192 ARG A CA 1
ATOM 1447 C C . ARG A 1 192 ? 29.156 0.035 0.502 1 93.56 192 ARG A C 1
ATOM 1449 O O . ARG A 1 192 ? 30.266 0.425 0.857 1 93.56 192 ARG A O 1
ATOM 1456 N N . THR A 1 193 ? 28.75 -1.259 0.563 1 94.44 193 THR A N 1
ATOM 1457 C CA . THR A 1 193 ? 29.562 -2.186 1.339 1 94.44 193 THR A CA 1
ATOM 1458 C C . THR A 1 193 ? 30.156 -3.271 0.441 1 94.44 193 THR A C 1
ATOM 1460 O O . THR A 1 193 ? 31.094 -3.959 0.827 1 94.44 193 THR A O 1
ATOM 1463 N N . GLY A 1 194 ? 29.5 -3.461 -0.72 1 94.88 194 GLY A N 1
ATOM 1464 C CA . GLY A 1 194 ? 29.875 -4.559 -1.595 1 94.88 194 GLY A CA 1
ATOM 1465 C C . GLY A 1 194 ? 29.203 -5.867 -1.239 1 94.88 194 GLY A C 1
ATOM 1466 O O . GLY A 1 194 ? 29.359 -6.863 -1.947 1 94.88 194 GLY A O 1
ATOM 1467 N N . GLU A 1 195 ? 28.344 -5.836 -0.201 1 95.69 195 GLU A N 1
ATOM 1468 C CA . GLU A 1 195 ? 27.734 -7.066 0.287 1 95.69 195 GLU A CA 1
ATOM 1469 C C . GLU A 1 195 ? 26.219 -7.055 0.083 1 95.69 195 GLU A C 1
ATOM 1471 O O . GLU A 1 195 ? 25.562 -6.047 0.337 1 95.69 195 GLU A O 1
ATOM 1476 N N . GLY A 1 196 ? 25.75 -8.227 -0.433 1 98 196 GLY A N 1
ATOM 1477 C CA . GLY A 1 196 ? 24.312 -8.398 -0.465 1 98 196 GLY A CA 1
ATOM 1478 C C . GLY A 1 196 ? 23.719 -8.758 0.886 1 98 196 GLY A C 1
ATOM 1479 O O . GLY A 1 196 ? 24.344 -8.5 1.924 1 98 196 GLY A O 1
ATOM 1480 N N . GLN A 1 197 ? 22.484 -9.211 0.892 1 98.5 197 GLN A N 1
ATOM 1481 C CA . GLN A 1 197 ? 21.844 -9.664 2.127 1 98.5 197 GLN A CA 1
ATOM 1482 C C . GLN A 1 197 ? 20.469 -10.273 1.852 1 98.5 197 GLN A C 1
ATOM 1484 O O . GLN A 1 197 ? 19.922 -10.102 0.766 1 98.5 197 GLN A O 1
ATOM 1489 N N . HIS A 1 198 ? 20.062 -11 2.791 1 98.81 198 HIS A N 1
ATOM 1490 C CA . HIS A 1 198 ? 18.703 -11.523 2.828 1 98.81 198 HIS A CA 1
ATOM 1491 C C . HIS A 1 198 ? 17.75 -10.555 3.535 1 98.81 198 HIS A C 1
ATOM 1493 O O . HIS A 1 198 ? 18.125 -9.961 4.551 1 98.81 198 HIS A O 1
ATOM 1499 N N . VAL A 1 199 ? 16.578 -10.336 2.975 1 98.88 199 VAL A N 1
ATOM 1500 C CA . VAL A 1 199 ? 15.547 -9.562 3.654 1 98.88 199 VAL A CA 1
ATOM 1501 C C . VAL A 1 199 ? 14.281 -10.406 3.785 1 98.88 199 VAL A C 1
ATOM 1503 O O . VAL A 1 199 ? 13.766 -10.922 2.791 1 98.88 199 VAL A O 1
ATOM 1506 N N . ASP A 1 200 ? 13.828 -10.578 5.004 1 98.81 200 ASP A N 1
ATOM 1507 C CA . ASP A 1 200 ? 12.586 -11.25 5.352 1 98.81 200 ASP A CA 1
ATOM 1508 C C . ASP A 1 200 ? 11.422 -10.266 5.438 1 98.81 200 ASP A C 1
ATOM 1510 O O . ASP A 1 200 ? 11.43 -9.367 6.285 1 98.81 200 ASP A O 1
ATOM 1514 N N . VAL A 1 201 ? 10.43 -10.398 4.555 1 98.81 201 VAL A N 1
ATOM 1515 C CA . VAL A 1 201 ? 9.258 -9.531 4.531 1 98.81 201 VAL A CA 1
ATOM 1516 C C . VAL A 1 201 ? 8.016 -10.344 4.898 1 98.81 201 VAL A C 1
ATOM 1518 O O . VAL A 1 201 ? 7.711 -11.352 4.258 1 98.81 201 VAL A O 1
ATOM 1521 N N . SER A 1 202 ? 7.266 -9.922 5.848 1 98.75 202 SER A N 1
ATOM 1522 C CA . SER A 1 202 ? 6.094 -10.617 6.367 1 98.75 202 SER A CA 1
ATOM 1523 C C . SER A 1 202 ? 4.812 -9.867 6.023 1 98.75 202 SER A C 1
ATOM 1525 O O . SER A 1 202 ? 4.695 -8.664 6.285 1 98.75 202 SER A O 1
ATOM 1527 N N . MET A 1 203 ? 3.844 -10.617 5.477 1 98.88 203 MET A N 1
ATOM 1528 C CA . MET A 1 203 ? 2.551 -10.008 5.184 1 98.88 203 MET A CA 1
ATOM 1529 C C . MET A 1 203 ? 1.885 -9.5 6.457 1 98.88 203 MET A C 1
ATOM 1531 O O . MET A 1 203 ? 1.301 -8.414 6.465 1 98.88 203 MET A O 1
ATOM 1535 N N . ALA A 1 204 ? 1.947 -10.305 7.48 1 98.88 204 ALA A N 1
ATOM 1536 C CA . ALA A 1 204 ? 1.32 -9.93 8.742 1 98.88 204 ALA A CA 1
ATOM 1537 C C . ALA A 1 204 ? 1.945 -8.664 9.312 1 98.88 204 ALA A C 1
ATOM 1539 O O . ALA A 1 204 ? 1.234 -7.746 9.734 1 98.88 204 ALA A O 1
ATOM 1540 N N . ALA A 1 205 ? 3.246 -8.594 9.289 1 98.81 205 ALA A N 1
ATOM 1541 C CA . ALA A 1 205 ? 3.938 -7.406 9.789 1 98.81 205 ALA A CA 1
ATOM 1542 C C . ALA A 1 205 ? 3.635 -6.188 8.914 1 98.81 205 ALA A C 1
ATOM 1544 O O . ALA A 1 205 ? 3.48 -5.074 9.43 1 98.81 205 ALA A O 1
ATOM 1545 N N . ALA A 1 206 ? 3.566 -6.406 7.656 1 98.88 206 ALA A N 1
ATOM 1546 C CA . ALA A 1 206 ? 3.254 -5.32 6.73 1 98.88 206 ALA A CA 1
ATOM 1547 C C . ALA A 1 206 ? 1.878 -4.73 7.02 1 98.88 206 ALA A C 1
ATOM 1549 O O . ALA A 1 206 ? 1.709 -3.508 7.027 1 98.88 206 ALA A O 1
ATOM 1550 N N . MET A 1 207 ? 0.9 -5.555 7.285 1 98.81 207 MET A N 1
ATOM 1551 C CA . MET A 1 207 ? -0.463 -5.09 7.523 1 98.81 207 MET A CA 1
ATOM 1552 C C . MET A 1 207 ? -0.544 -4.285 8.812 1 98.81 207 MET A C 1
ATOM 1554 O O . MET A 1 207 ? -1.299 -3.314 8.898 1 98.81 207 MET A O 1
ATOM 1558 N N . LEU A 1 208 ? 0.215 -4.711 9.789 1 98.75 208 LEU A N 1
ATOM 1559 C CA . LEU A 1 208 ? 0.24 -3.906 11.008 1 98.75 208 LEU A CA 1
ATOM 1560 C C . LEU A 1 208 ? 0.933 -2.57 10.758 1 98.75 208 LEU A C 1
ATOM 1562 O O . LEU A 1 208 ? 0.471 -1.53 11.234 1 98.75 208 LEU A O 1
ATOM 1566 N N . ALA A 1 209 ? 1.961 -2.592 9.977 1 98.56 209 ALA A N 1
ATOM 1567 C CA . ALA A 1 209 ? 2.779 -1.407 9.727 1 98.56 209 ALA A CA 1
ATOM 1568 C C . ALA A 1 209 ? 1.987 -0.342 8.977 1 98.56 209 ALA A C 1
ATOM 1570 O O . ALA A 1 209 ? 2.219 0.856 9.156 1 98.56 209 ALA A O 1
ATOM 1571 N N . VAL A 1 210 ? 1.024 -0.742 8.195 1 98.62 210 VAL A N 1
ATOM 1572 C CA . VAL A 1 210 ? 0.325 0.218 7.348 1 98.62 210 VAL A CA 1
ATOM 1573 C C . VAL A 1 210 ? -0.948 0.691 8.047 1 98.62 210 VAL A C 1
ATOM 1575 O O . VAL A 1 210 ? -1.672 1.541 7.52 1 98.62 210 VAL A O 1
ATOM 1578 N N . ASN A 1 211 ? -1.272 0.089 9.172 1 98.5 211 ASN A N 1
ATOM 1579 C CA . ASN A 1 211 ? -2.445 0.491 9.945 1 98.5 211 ASN A CA 1
ATOM 1580 C C . ASN A 1 211 ? -2.238 1.848 10.609 1 98.5 211 ASN A C 1
ATOM 1582 O O . ASN A 1 211 ? -1.626 1.932 11.68 1 98.5 211 ASN A O 1
ATOM 1586 N N . GLU A 1 212 ? -2.789 2.873 10.023 1 97.12 212 GLU A N 1
ATOM 1587 C CA . GLU A 1 212 ? -2.566 4.242 10.484 1 97.12 212 GLU A CA 1
ATOM 1588 C C . GLU A 1 212 ? -3.217 4.477 11.844 1 97.12 212 GLU A C 1
ATOM 1590 O O . GLU A 1 212 ? -2.93 5.473 12.516 1 97.12 212 GLU A O 1
ATOM 1595 N N . ARG A 1 213 ? -3.982 3.537 12.328 1 95.88 213 ARG A N 1
ATOM 1596 C CA . ARG A 1 213 ? -4.711 3.684 13.578 1 95.88 213 ARG A CA 1
ATOM 1597 C C . ARG A 1 213 ? -4.094 2.822 14.68 1 95.88 213 ARG A C 1
ATOM 1599 O O . ARG A 1 213 ? -4.57 2.818 15.812 1 95.88 213 ARG A O 1
ATOM 1606 N N . ALA A 1 214 ? -3.098 2.102 14.359 1 97.69 214 ALA A N 1
ATOM 1607 C CA . ALA A 1 214 ? -2.553 1.105 15.281 1 97.69 214 ALA A CA 1
ATOM 1608 C C . ALA A 1 214 ? -2.193 1.737 16.625 1 97.69 214 ALA A C 1
ATOM 1610 O O . ALA A 1 214 ? -2.502 1.183 17.688 1 97.69 214 ALA A O 1
ATOM 1611 N N . GLY A 1 215 ? -1.553 2.936 16.562 1 96.56 215 GLY A N 1
ATOM 1612 C CA . GLY A 1 215 ? -1.203 3.607 17.797 1 96.56 215 GLY A CA 1
ATOM 1613 C C . GLY A 1 215 ? -2.4 3.873 18.688 1 96.56 215 GLY A C 1
ATOM 1614 O O . GLY A 1 215 ? -2.324 3.701 19.906 1 96.56 215 GLY A O 1
ATOM 1615 N N . ALA A 1 216 ? -3.436 4.301 18.094 1 96.94 216 ALA A N 1
ATOM 1616 C CA . ALA A 1 216 ? -4.668 4.551 18.828 1 96.94 216 ALA A CA 1
ATOM 1617 C C . ALA A 1 216 ? -5.27 3.248 19.359 1 96.94 216 ALA A C 1
ATOM 1619 O O . ALA A 1 216 ? -5.617 3.148 20.531 1 96.94 216 ALA A O 1
ATOM 1620 N N . GLN A 1 217 ? -5.344 2.252 18.516 1 97.25 217 GLN A N 1
ATOM 1621 C CA . GLN A 1 217 ? -5.965 0.977 18.859 1 97.25 217 GLN A CA 1
ATOM 1622 C C . GLN A 1 217 ? -5.211 0.281 19.984 1 97.25 217 GLN A C 1
ATOM 1624 O O . GLN A 1 217 ? -5.824 -0.316 20.875 1 97.25 217 GLN A O 1
ATOM 1629 N N . LEU A 1 218 ? -3.955 0.396 20 1 98.19 218 LEU A N 1
ATOM 1630 C CA . LEU A 1 218 ? -3.121 -0.315 20.969 1 98.19 218 LEU A CA 1
ATOM 1631 C C . LEU A 1 218 ? -3.02 0.462 22.281 1 98.19 218 LEU A C 1
ATOM 1633 O O . LEU A 1 218 ? -2.549 -0.07 23.281 1 98.19 218 LEU A O 1
ATOM 1637 N N . SER A 1 219 ? -3.479 1.724 22.297 1 97.06 219 SER A N 1
ATOM 1638 C CA . SER A 1 219 ? -3.344 2.578 23.469 1 97.06 219 SER A CA 1
ATOM 1639 C C . SER A 1 219 ? -4.395 2.24 24.516 1 97.06 219 SER A C 1
ATOM 1641 O O . SER A 1 219 ? -4.203 2.506 25.703 1 97.06 219 SER A O 1
ATOM 1643 N N . GLY A 1 220 ? -5.551 1.747 24.031 1 94.44 220 GLY A N 1
ATOM 1644 C CA . GLY A 1 220 ? -6.672 1.486 24.922 1 94.44 220 GLY A CA 1
ATOM 1645 C C . GLY A 1 220 ? -7.359 2.75 25.406 1 94.44 220 GLY A C 1
ATOM 1646 O O . GLY A 1 220 ? -8.25 2.693 26.25 1 94.44 220 GLY A O 1
ATOM 1647 N N . ILE A 1 221 ? -6.957 3.867 24.859 1 96.69 221 ILE A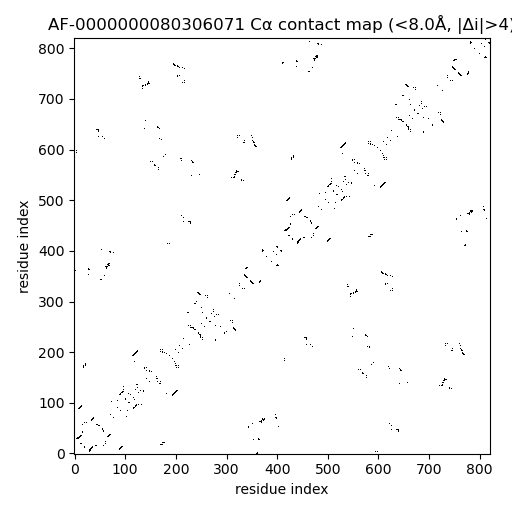 N 1
ATOM 1648 C CA . ILE A 1 221 ? -7.52 5.141 25.297 1 96.69 221 ILE A CA 1
ATOM 1649 C C . ILE A 1 221 ? -8.875 5.367 24.625 1 96.69 221 ILE A C 1
ATOM 1651 O O . ILE A 1 221 ? -9 5.223 23.406 1 96.69 221 ILE A O 1
ATOM 1655 N N . ASP A 1 222 ? -9.844 5.621 25.391 1 96.31 222 ASP A N 1
ATOM 1656 C CA . ASP A 1 222 ? -11.156 5.992 24.875 1 96.31 222 ASP A CA 1
ATOM 1657 C C . ASP A 1 222 ? -11.156 7.426 24.359 1 96.31 222 ASP A C 1
ATOM 1659 O O . ASP A 1 222 ? -10.812 8.359 25.094 1 96.31 222 ASP A O 1
ATOM 1663 N N . THR A 1 223 ? -11.547 7.637 23.172 1 96.81 223 THR A N 1
ATOM 1664 C CA . THR A 1 223 ? -11.508 8.961 22.562 1 96.81 223 THR A CA 1
ATOM 1665 C C . THR A 1 223 ? -12.859 9.656 22.672 1 96.81 223 THR A C 1
ATOM 1667 O O . THR A 1 223 ? -13.078 10.703 22.062 1 96.81 223 THR A O 1
ATOM 1670 N N . ASN A 1 224 ? -13.828 9.062 23.422 1 96.19 224 ASN A N 1
ATOM 1671 C CA . ASN A 1 224 ? -15.156 9.617 23.641 1 96.19 224 ASN A CA 1
ATOM 1672 C C . ASN A 1 224 ? -15.844 9.945 22.312 1 96.19 224 ASN A C 1
ATOM 1674 O O . ASN A 1 224 ? -16.297 11.07 22.109 1 96.19 224 ASN A O 1
ATOM 1678 N N . ASP A 1 225 ? -15.742 9.062 21.344 1 96.19 225 ASP A N 1
ATOM 1679 C CA . ASP A 1 225 ? -16.438 9.023 20.062 1 96.19 225 ASP A CA 1
ATOM 1680 C C . ASP A 1 225 ? -15.82 10.016 19.078 1 96.19 225 ASP A C 1
ATOM 1682 O O . ASP A 1 225 ? -16.328 10.195 17.969 1 96.19 225 ASP A O 1
ATOM 1686 N N . GLU A 1 226 ? -14.695 10.75 19.531 1 97.69 226 GLU A N 1
ATOM 1687 C CA . GLU A 1 226 ? -13.914 11.469 18.531 1 97.69 226 GLU A CA 1
ATOM 1688 C C . GLU A 1 226 ? -13.312 10.516 17.516 1 97.69 226 GLU A C 1
ATOM 1690 O O . GLU A 1 226 ? -12.648 9.539 17.875 1 97.69 226 GLU A O 1
ATOM 1695 N N . PRO A 1 227 ? -13.609 10.758 16.234 1 97.06 227 PRO A N 1
ATOM 1696 C CA . PRO A 1 227 ? -13.117 9.797 15.242 1 97.06 227 PRO A CA 1
ATOM 1697 C C . PRO A 1 227 ? -11.586 9.758 15.164 1 97.06 227 PRO A C 1
ATOM 1699 O O . PRO A 1 227 ? -10.93 10.789 15.336 1 97.06 227 PRO A O 1
ATOM 1702 N N . LEU A 1 228 ? -11.07 8.586 14.914 1 96.69 228 LEU A N 1
ATOM 1703 C CA . LEU A 1 228 ? -9.633 8.406 14.711 1 96.69 228 LEU A CA 1
ATOM 1704 C C . LEU A 1 228 ? -9.219 8.891 13.328 1 96.69 228 LEU A C 1
ATOM 1706 O O . LEU A 1 228 ? -10.07 9.156 12.477 1 96.69 228 LEU A O 1
ATOM 1710 N N . ALA A 1 229 ? -7.902 9.016 13.117 1 96 229 ALA A N 1
ATOM 1711 C CA . ALA A 1 229 ? -7.309 9.328 11.812 1 96 229 ALA A CA 1
ATOM 1712 C C . ALA A 1 229 ? -7.93 10.586 11.211 1 96 229 ALA A C 1
ATOM 1714 O O . ALA A 1 229 ? -8.297 10.602 10.039 1 96 229 ALA A O 1
ATOM 1715 N N . LEU A 1 230 ? -8.227 11.602 12.086 1 95.75 230 LEU A N 1
ATOM 1716 C CA . LEU A 1 230 ? -8.727 12.914 11.68 1 95.75 230 LEU A CA 1
ATOM 1717 C C . LEU A 1 230 ? -10.062 12.781 10.961 1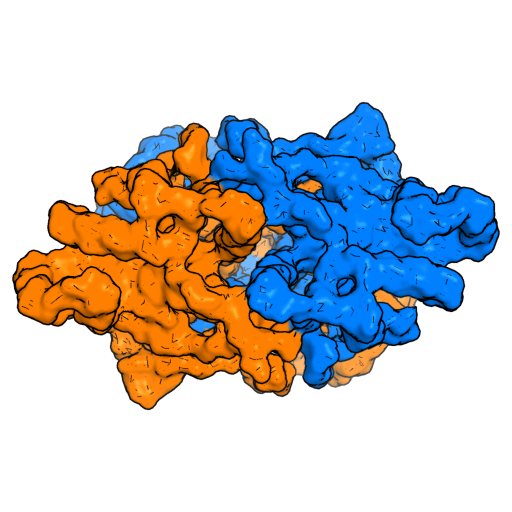 95.75 230 LEU A C 1
ATOM 1719 O O . LEU A 1 230 ? -10.391 13.609 10.102 1 95.75 230 LEU A O 1
ATOM 1723 N N . ALA A 1 231 ? -10.781 11.664 11.094 1 96.88 231 ALA A N 1
ATOM 1724 C CA . ALA A 1 231 ? -12.133 11.375 10.625 1 96.88 231 ALA A CA 1
ATOM 1725 C C . ALA A 1 231 ? -12.148 11.141 9.117 1 96.88 231 ALA A C 1
ATOM 1727 O O . ALA A 1 231 ? -13.211 11.117 8.5 1 96.88 231 ALA A O 1
ATOM 1728 N N . ALA A 1 232 ? -11.016 10.891 8.523 1 97.06 232 ALA A N 1
ATOM 1729 C CA . ALA A 1 232 ? -10.969 10.711 7.078 1 97.06 232 ALA A CA 1
ATOM 1730 C C . ALA A 1 232 ? -11.797 9.508 6.645 1 97.06 232 ALA A C 1
ATOM 1732 O O . ALA A 1 232 ? -12.648 9.617 5.762 1 97.06 232 ALA A O 1
ATOM 1733 N N . PRO A 1 233 ? -11.688 8.375 7.316 1 96.38 233 PRO A N 1
ATOM 1734 C CA . PRO A 1 233 ? -12.484 7.215 6.898 1 96.38 233 PRO A CA 1
ATOM 1735 C C . PRO A 1 233 ? -13.977 7.406 7.129 1 96.38 233 PRO A C 1
ATOM 1737 O O . PRO A 1 233 ? -14.797 6.719 6.512 1 96.38 233 PRO A O 1
ATOM 1740 N N . ASP A 1 234 ? -14.359 8.344 7.98 1 96.5 234 ASP A N 1
ATOM 1741 C CA . ASP A 1 234 ? -15.75 8.539 8.383 1 96.5 234 ASP A CA 1
ATOM 1742 C C . ASP A 1 234 ? -16.453 9.547 7.469 1 96.5 234 ASP A C 1
ATOM 1744 O O . ASP A 1 234 ? -17.578 9.961 7.742 1 96.5 234 ASP A O 1
ATOM 1748 N N . SER A 1 235 ? -15.781 9.922 6.402 1 97.94 235 SER A N 1
ATOM 1749 C CA . SER A 1 235 ? -16.391 10.828 5.441 1 97.94 235 SER A CA 1
ATOM 1750 C C . SER A 1 235 ? -17.656 10.227 4.844 1 97.94 235 SER A C 1
ATOM 1752 O O . SER A 1 235 ? -17.719 9.023 4.562 1 97.94 235 SER A O 1
ATOM 1754 N N . HIS A 1 236 ? -18.672 11.055 4.633 1 96.94 236 HIS A N 1
ATOM 1755 C CA . HIS A 1 236 ? -19.953 10.578 4.137 1 96.94 236 HIS A CA 1
ATOM 1756 C C . HIS A 1 236 ? -20.109 10.875 2.648 1 96.94 236 HIS A C 1
ATOM 1758 O O . HIS A 1 236 ? -19.422 11.734 2.104 1 96.94 236 HIS A O 1
ATOM 1764 N N . ILE A 1 237 ? -20.953 10.125 2.029 1 97.19 237 ILE A N 1
ATOM 1765 C CA . ILE A 1 237 ? -21.266 10.297 0.615 1 97.19 237 ILE A CA 1
ATOM 1766 C C . ILE A 1 237 ? -22.656 10.922 0.465 1 97.19 237 ILE A C 1
ATOM 1768 O O . ILE A 1 237 ? -23.609 10.492 1.118 1 97.19 237 ILE A O 1
ATOM 1772 N N . TYR A 1 238 ? -22.766 11.898 -0.396 1 96.5 238 TYR A N 1
ATOM 1773 C CA . TYR A 1 238 ? -24 12.648 -0.626 1 96.5 238 TYR A CA 1
ATOM 1774 C C . TYR A 1 238 ? -24.422 12.57 -2.09 1 96.5 238 TYR A C 1
ATOM 1776 O O . TYR A 1 238 ? -23.578 12.664 -2.988 1 96.5 238 TYR A O 1
ATOM 1784 N N . ALA A 1 239 ? -25.688 12.406 -2.248 1 93.62 239 ALA A N 1
ATOM 1785 C CA . ALA A 1 239 ? -26.234 12.438 -3.604 1 93.62 239 ALA A CA 1
ATOM 1786 C C . ALA A 1 239 ? -26.594 13.859 -4.016 1 93.62 239 ALA A C 1
ATOM 1788 O O . ALA A 1 239 ? -27.141 14.625 -3.215 1 93.62 239 ALA A O 1
ATOM 1789 N N . LEU A 1 240 ? -26.203 14.148 -5.199 1 93.75 240 LEU A N 1
ATOM 1790 C CA . LEU A 1 240 ? -26.609 15.422 -5.785 1 93.75 240 LEU A CA 1
ATOM 1791 C C . LEU A 1 240 ? -27.953 15.289 -6.488 1 93.75 240 LEU A C 1
ATOM 1793 O O . LEU A 1 240 ? -28.453 14.172 -6.676 1 93.75 240 LEU A O 1
ATOM 1797 N N . ALA A 1 241 ? -28.484 16.438 -6.926 1 90.75 241 ALA A N 1
ATOM 1798 C CA . ALA A 1 241 ? -29.812 16.469 -7.559 1 90.75 241 ALA A CA 1
ATOM 1799 C C . ALA A 1 241 ? -29.781 15.742 -8.898 1 90.75 241 ALA A C 1
ATOM 1801 O O . ALA A 1 241 ? -30.781 15.148 -9.312 1 90.75 241 ALA A O 1
ATOM 1802 N N . ASP A 1 242 ? -28.656 15.711 -9.5 1 91.81 242 ASP A N 1
ATOM 1803 C CA . ASP A 1 242 ? -28.562 15.125 -10.836 1 91.81 242 ASP A CA 1
ATOM 1804 C C . ASP A 1 242 ? -28.188 13.648 -10.766 1 91.81 242 ASP A C 1
ATOM 1806 O O . ASP A 1 242 ? -27.922 13.016 -11.789 1 91.81 242 ASP A O 1
ATOM 1810 N N . GLY A 1 243 ? -28.062 13.148 -9.594 1 90.81 243 GLY A N 1
ATOM 1811 C CA . GLY A 1 243 ? -27.812 11.727 -9.438 1 90.81 243 GLY A CA 1
ATOM 1812 C C . GLY A 1 243 ? -26.359 11.406 -9.148 1 90.81 243 GLY A C 1
ATOM 1813 O O . GLY A 1 243 ? -26.047 10.32 -8.648 1 90.81 243 GLY A O 1
ATOM 1814 N N . ARG A 1 244 ? -25.5 12.336 -9.477 1 94.5 244 ARG A N 1
ATOM 1815 C CA . ARG A 1 244 ? -24.109 12.141 -9.117 1 94.5 244 ARG A CA 1
ATOM 1816 C C . ARG A 1 244 ? -23.938 12.07 -7.602 1 94.5 244 ARG A C 1
ATOM 1818 O O . ARG A 1 244 ? -24.734 12.633 -6.852 1 94.5 244 ARG A O 1
ATOM 1825 N N . ARG A 1 245 ? -22.875 11.32 -7.18 1 96.25 245 ARG A N 1
ATOM 1826 C CA . ARG A 1 245 ? -22.562 11.203 -5.762 1 96.25 245 ARG A CA 1
ATOM 1827 C C . ARG A 1 245 ? -21.203 11.828 -5.457 1 96.25 245 ARG A C 1
ATOM 1829 O O . ARG A 1 245 ? -20.266 11.695 -6.246 1 96.25 245 ARG A O 1
ATOM 1836 N N . VAL A 1 246 ? -21.156 12.492 -4.305 1 97.5 246 VAL A N 1
ATOM 1837 C CA . VAL A 1 246 ? -19.906 13.141 -3.91 1 97.5 246 VAL A CA 1
ATOM 1838 C C . VAL A 1 246 ? -19.609 12.844 -2.441 1 97.5 246 VAL A C 1
ATOM 1840 O O . VAL A 1 246 ? -20.531 12.594 -1.657 1 97.5 246 VAL A O 1
ATOM 1843 N N . THR A 1 247 ? -18.391 12.766 -2.145 1 98.25 247 THR A N 1
ATOM 1844 C CA . THR A 1 247 ? -17.969 12.773 -0.746 1 98.25 247 THR A CA 1
ATOM 1845 C C . THR A 1 247 ? -17.312 14.102 -0.385 1 98.25 247 THR A C 1
ATOM 1847 O O . THR A 1 247 ? -16.719 14.766 -1.242 1 98.25 247 THR A O 1
ATOM 1850 N N . ILE A 1 248 ? -17.5 14.523 0.784 1 97.94 248 ILE A N 1
ATOM 1851 C CA . ILE A 1 248 ? -16.766 15.641 1.375 1 97.94 248 ILE A CA 1
ATOM 1852 C C . ILE A 1 248 ? -15.812 15.117 2.455 1 97.94 248 ILE A C 1
ATOM 1854 O O . ILE A 1 248 ? -16.234 14.375 3.346 1 97.94 248 ILE A O 1
ATOM 1858 N N . ALA A 1 249 ? -14.617 15.523 2.355 1 97.06 249 ALA A N 1
ATOM 1859 C CA . ALA A 1 249 ? -13.586 15.008 3.252 1 97.06 249 ALA A CA 1
ATOM 1860 C C . ALA A 1 249 ? -13.953 15.266 4.711 1 97.06 249 ALA A C 1
ATOM 1862 O O . ALA A 1 249 ? -14.477 16.328 5.047 1 97.06 249 ALA A O 1
ATOM 1863 N N . SER A 1 250 ? -13.625 14.297 5.57 1 96 250 SER A N 1
ATOM 1864 C CA . SER A 1 250 ? -13.82 14.281 7.016 1 96 250 SER A CA 1
ATOM 1865 C C . SER A 1 250 ? -15.289 14.062 7.367 1 96 250 SER A C 1
ATOM 1867 O O . SER A 1 250 ? -16.062 13.586 6.539 1 96 250 SER A O 1
ATOM 1869 N N . SER A 1 251 ? -15.648 14.156 8.664 1 97.25 251 SER A N 1
ATOM 1870 C CA . SER A 1 251 ? -16.984 13.891 9.188 1 97.25 251 SER A CA 1
ATOM 1871 C C . SER A 1 251 ? -17.406 14.969 10.172 1 97.25 251 SER A C 1
ATOM 1873 O O . SER A 1 251 ? -16.609 15.414 11 1 97.25 251 SER A O 1
ATOM 1875 N N . PRO A 1 252 ? -18.672 15.344 10.023 1 97.62 252 PRO A N 1
ATOM 1876 C CA . PRO A 1 252 ? -19.156 16.359 10.961 1 97.62 252 PRO A CA 1
ATOM 1877 C C . PRO A 1 252 ? -19.203 15.852 12.406 1 97.62 252 PRO A C 1
ATOM 1879 O O . PRO A 1 252 ? -19.438 16.625 13.328 1 97.62 252 PRO A O 1
ATOM 1882 N N . VAL A 1 253 ? -18.906 14.594 12.633 1 97.94 253 VAL A N 1
ATOM 1883 C CA . VAL A 1 253 ? -18.828 14.062 13.984 1 97.94 253 VAL A CA 1
ATOM 1884 C C . VAL A 1 253 ? -17.594 14.602 14.695 1 97.94 253 VAL A C 1
ATOM 1886 O O . VAL A 1 253 ? -17.609 14.836 15.906 1 97.94 253 VAL A O 1
ATOM 1889 N N . ALA A 1 254 ? -16.531 14.727 13.953 1 97.94 254 ALA A N 1
ATOM 1890 C CA . ALA A 1 254 ? -15.266 15.203 14.516 1 97.94 254 ALA A CA 1
ATOM 1891 C C . ALA A 1 254 ? -15.359 16.672 14.922 1 97.94 254 ALA A C 1
ATOM 1893 O O . ALA A 1 254 ? -15.883 17.5 14.172 1 97.94 254 ALA A O 1
ATOM 1894 N N . THR A 1 255 ? -14.781 17.016 16 1 97 255 THR A N 1
ATOM 1895 C CA . THR A 1 255 ? -14.938 18.328 16.609 1 97 255 THR A CA 1
ATOM 1896 C C . THR A 1 255 ? -14.414 19.406 15.664 1 97 255 THR A C 1
ATOM 1898 O O . THR A 1 255 ? -15.133 20.359 15.352 1 97 255 THR A O 1
ATOM 1901 N N . ALA A 1 256 ? -13.227 19.266 15.25 1 94.62 256 ALA A N 1
ATOM 1902 C CA . ALA A 1 256 ? -12.641 20.266 14.367 1 94.62 256 ALA A CA 1
ATOM 1903 C C . ALA A 1 256 ? -13.391 20.328 13.039 1 94.62 256 ALA A C 1
ATOM 1905 O O . ALA A 1 256 ? -13.609 21.422 12.492 1 94.62 256 ALA A O 1
ATOM 1906 N N . ALA A 1 257 ? -13.789 19.172 12.539 1 96.88 257 ALA A N 1
ATOM 1907 C CA . ALA A 1 257 ? -14.484 19.109 11.258 1 96.88 257 ALA A CA 1
ATOM 1908 C C . ALA A 1 257 ? -15.883 19.719 11.367 1 96.88 257 ALA A C 1
ATOM 1910 O O . ALA A 1 257 ? -16.391 20.328 10.422 1 96.88 257 ALA A O 1
ATOM 1911 N N . PHE A 1 258 ? -16.547 19.547 12.5 1 98.25 258 PHE A N 1
ATOM 1912 C CA . PHE A 1 258 ? -17.906 20.062 12.68 1 98.25 258 PHE A CA 1
ATOM 1913 C C . PHE A 1 258 ? -17.922 21.578 12.516 1 98.25 258 PHE A C 1
ATOM 1915 O O . PHE A 1 258 ? -18.797 22.125 11.852 1 98.25 258 PHE A O 1
ATOM 1922 N N . THR A 1 259 ? -16.953 22.188 13.094 1 97.5 259 THR A N 1
ATOM 1923 C CA . THR A 1 259 ? -16.828 23.641 12.953 1 97.5 259 THR A CA 1
ATOM 1924 C C . THR A 1 259 ? -16.672 24.031 11.492 1 97.5 259 THR A C 1
ATOM 1926 O O . THR A 1 259 ? -17.297 24.984 11.031 1 97.5 259 THR A O 1
ATOM 1929 N N . ARG A 1 260 ? -15.875 23.312 10.797 1 97.38 260 ARG A N 1
ATOM 1930 C CA . ARG A 1 260 ? -15.641 23.594 9.383 1 97.38 260 ARG A CA 1
ATOM 1931 C C . ARG A 1 260 ? -16.906 23.344 8.555 1 97.38 260 ARG A C 1
ATOM 1933 O O . ARG A 1 260 ? -17.219 24.125 7.652 1 97.38 260 ARG A O 1
ATOM 1940 N N . TYR A 1 261 ? -17.594 22.234 8.883 1 98.12 261 TYR A N 1
ATOM 1941 C CA . TYR A 1 261 ? -18.844 21.922 8.195 1 98.12 261 TYR A CA 1
ATOM 1942 C C . TYR A 1 261 ? -19.859 23.047 8.391 1 98.12 261 TYR A C 1
ATOM 1944 O O . TYR A 1 261 ? -20.5 23.484 7.43 1 98.12 261 TYR A O 1
ATOM 1952 N N . CYS A 1 262 ? -20 23.484 9.617 1 98.19 262 CYS A N 1
ATOM 1953 C CA . CYS A 1 262 ? -20.922 24.594 9.891 1 98.19 262 CYS A CA 1
ATOM 1954 C C . CYS A 1 262 ? -20.531 25.828 9.109 1 98.19 262 CYS A C 1
ATOM 1956 O O . CYS A 1 262 ? -21.391 26.531 8.57 1 98.19 262 CYS A O 1
ATOM 1958 N N . GLY A 1 263 ? -19.219 26.078 9 1 97.12 263 GLY A N 1
ATOM 1959 C CA . GLY A 1 263 ? -18.719 27.219 8.266 1 97.12 263 GLY A CA 1
ATOM 1960 C C . GLY A 1 263 ? -19.016 27.156 6.777 1 97.12 263 GLY A C 1
ATOM 1961 O O . GLY A 1 263 ? -19.516 28.125 6.199 1 97.12 263 GLY A O 1
ATOM 1962 N N . MET A 1 264 ? -18.734 26.062 6.172 1 95.88 264 MET A N 1
ATOM 1963 C CA . MET A 1 264 ? -18.922 25.953 4.73 1 95.88 264 MET A CA 1
ATOM 1964 C C . MET A 1 264 ? -20.406 26.016 4.367 1 95.88 264 MET A C 1
ATOM 1966 O O . MET A 1 264 ? -20.766 26.5 3.293 1 95.88 264 MET A O 1
ATOM 1970 N N . MET A 1 265 ? -21.297 25.594 5.309 1 97.31 265 MET A N 1
ATOM 1971 C CA . MET A 1 265 ? -22.734 25.625 5.07 1 97.31 265 MET A CA 1
ATOM 1972 C C . MET A 1 265 ? -23.328 26.969 5.453 1 97.31 265 MET A C 1
ATOM 1974 O O . MET A 1 265 ? -24.5 27.234 5.207 1 97.31 265 MET A O 1
ATOM 1978 N N . ARG A 1 266 ? -22.547 27.797 6.066 1 96.88 266 ARG A N 1
ATOM 1979 C CA . ARG A 1 266 ? -23.016 29.078 6.605 1 96.88 266 ARG A CA 1
ATOM 1980 C C . ARG A 1 266 ? -24.125 28.859 7.629 1 96.88 266 ARG A C 1
ATOM 1982 O O . ARG A 1 266 ? -25.141 29.562 7.602 1 96.88 266 ARG A O 1
ATOM 1989 N N . ARG A 1 267 ? -23.984 27.812 8.375 1 97.19 267 ARG A N 1
ATOM 1990 C CA . ARG A 1 267 ? -24.922 27.453 9.422 1 97.19 267 ARG A CA 1
ATOM 1991 C C . ARG A 1 267 ? -24.234 27.391 10.781 1 97.19 267 ARG A C 1
ATOM 1993 O O . ARG A 1 267 ? -24.344 26.391 11.5 1 97.19 267 ARG A O 1
ATOM 2000 N N . THR A 1 268 ? -23.609 28.5 11.203 1 96.62 268 THR A N 1
ATOM 2001 C CA . THR A 1 268 ? -22.859 28.547 12.453 1 96.62 268 THR A CA 1
ATOM 2002 C C . THR A 1 268 ? -23.812 28.469 13.648 1 96.62 268 THR A C 1
ATOM 2004 O O . THR A 1 268 ? -23.375 28.234 14.781 1 96.62 268 THR A O 1
ATOM 2007 N N . ASP A 1 269 ? -25.125 28.609 13.414 1 97.5 269 ASP A N 1
ATOM 2008 C CA . ASP A 1 269 ? -26.141 28.422 14.453 1 97.5 269 ASP A CA 1
ATOM 2009 C C . ASP A 1 269 ? -26.109 27 14.992 1 97.5 269 ASP A C 1
ATOM 2011 O O . ASP A 1 269 ? -26.453 26.766 16.156 1 97.5 269 ASP A O 1
ATOM 2015 N N . LEU A 1 270 ? -25.672 26.062 14.172 1 98.06 270 LEU A N 1
ATOM 2016 C CA . LEU A 1 270 ? -25.641 24.656 14.57 1 98.06 270 LEU A CA 1
ATOM 2017 C C . LEU A 1 270 ? -24.594 24.406 15.656 1 98.06 270 LEU A C 1
ATOM 2019 O O . LEU A 1 270 ? -24.672 23.438 16.391 1 98.06 270 LEU A O 1
ATOM 2023 N N . LEU A 1 271 ? -23.562 25.297 15.734 1 97.94 271 LEU A N 1
ATOM 2024 C CA . LEU A 1 271 ? -22.516 25.172 16.75 1 97.94 271 LEU A CA 1
ATOM 2025 C C . LEU A 1 271 ? -23.094 25.344 18.141 1 97.94 271 LEU A C 1
ATOM 2027 O O . LEU A 1 271 ? -22.547 24.828 19.109 1 97.94 271 LEU A O 1
ATOM 2031 N N . ALA A 1 272 ? -24.219 26.047 18.203 1 97.56 272 ALA A N 1
ATOM 2032 C CA . ALA A 1 272 ? -24.844 26.312 19.5 1 97.56 272 ALA A CA 1
ATOM 2033 C C . ALA A 1 272 ? -25.922 25.281 19.828 1 97.56 272 ALA A C 1
ATOM 2035 O O . ALA A 1 272 ? -26.484 25.281 20.922 1 97.56 272 ALA A O 1
ATOM 2036 N N . ASP A 1 273 ? -26.234 24.406 18.938 1 98.06 273 ASP A N 1
ATOM 2037 C CA . ASP A 1 273 ? -27.25 23.375 19.156 1 98.06 273 ASP A CA 1
ATOM 2038 C C . ASP A 1 273 ? -26.766 22.328 20.141 1 98.06 273 ASP A C 1
ATOM 2040 O O . ASP A 1 273 ? -25.781 21.625 19.875 1 98.06 273 ASP A O 1
ATOM 2044 N N . PRO A 1 274 ? -27.438 22.141 21.234 1 98.06 274 PRO A N 1
ATOM 2045 C CA . PRO A 1 274 ? -26.969 21.203 22.266 1 98.06 274 PRO A CA 1
ATOM 2046 C C . PRO A 1 274 ? -26.906 19.75 21.75 1 98.06 274 PRO A C 1
ATOM 2048 O O . PRO A 1 274 ? -26.172 18.938 22.297 1 98.06 274 PRO A O 1
ATOM 2051 N N . ARG A 1 275 ? -27.703 19.484 20.688 1 97.06 275 ARG A N 1
ATOM 2052 C CA . ARG A 1 275 ? -27.703 18.141 20.109 1 97.06 275 ARG A CA 1
ATOM 2053 C C . ARG A 1 275 ? -26.328 17.797 19.531 1 97.06 275 ARG A C 1
ATOM 2055 O O . ARG A 1 275 ? -26 16.625 19.359 1 97.06 275 ARG A O 1
ATOM 2062 N N . TYR A 1 276 ? -25.438 18.891 19.281 1 98.69 276 TYR A N 1
ATOM 2063 C CA . TYR A 1 276 ? -24.203 18.656 18.531 1 98.69 276 TYR A CA 1
ATOM 2064 C C . TYR A 1 276 ? -22.984 19.094 19.328 1 98.69 276 TYR A C 1
ATOM 2066 O O . TYR A 1 276 ? -21.906 19.281 18.75 1 98.69 276 TYR A O 1
ATOM 2074 N N . ALA A 1 277 ? -23.078 19.156 20.594 1 98 277 ALA A N 1
ATOM 2075 C CA . ALA A 1 277 ? -22.078 19.781 21.453 1 98 277 ALA A CA 1
ATOM 2076 C C . ALA A 1 277 ? -20.828 18.906 21.547 1 98 277 ALA A C 1
ATOM 2078 O O . ALA A 1 277 ? -19.719 19.422 21.75 1 98 277 ALA A O 1
ATOM 2079 N N . THR A 1 278 ? -20.969 17.578 21.547 1 98 278 THR A N 1
ATOM 2080 C CA . THR A 1 278 ? -19.859 16.641 21.672 1 98 278 THR A CA 1
ATOM 2081 C C . THR A 1 278 ? -19.906 15.594 20.562 1 98 278 THR A C 1
ATOM 2083 O O . THR A 1 278 ? -20.938 15.414 19.906 1 98 278 THR A O 1
ATOM 2086 N N . PRO A 1 279 ? -18.812 14.953 20.344 1 98.12 279 PRO A N 1
ATOM 2087 C CA . PRO A 1 279 ? -18.812 13.891 19.328 1 98.12 279 PRO A CA 1
ATOM 2088 C C . PRO A 1 279 ? -19.859 12.82 19.625 1 98.12 279 PRO A C 1
ATOM 2090 O O . PRO A 1 279 ? -20.531 12.336 18.703 1 98.12 279 PRO A O 1
ATOM 2093 N N . THR A 1 280 ? -20.031 12.477 20.859 1 98.12 280 THR A N 1
ATOM 2094 C CA . THR A 1 280 ? -21 11.477 21.25 1 98.12 280 THR A CA 1
ATOM 2095 C C . THR A 1 280 ? -22.406 11.906 20.859 1 98.12 280 THR A C 1
ATOM 2097 O O . THR A 1 280 ? -23.172 11.117 20.281 1 98.12 280 THR A O 1
ATOM 2100 N N . LEU A 1 281 ? -22.688 13.102 21.109 1 98.5 281 LEU A N 1
ATOM 2101 C CA . LEU A 1 281 ? -24.016 13.625 20.781 1 98.5 281 LEU A CA 1
ATOM 2102 C C . LEU A 1 281 ? -24.203 13.734 19.266 1 98.5 281 LEU A C 1
ATOM 2104 O O . LEU A 1 281 ? -25.281 13.453 18.75 1 98.5 281 LEU A O 1
ATOM 2108 N N . ARG A 1 282 ? -23.156 14.133 18.578 1 98.5 282 ARG A N 1
ATOM 2109 C CA . ARG A 1 282 ? -23.234 14.234 17.125 1 98.5 282 ARG A CA 1
ATOM 2110 C C . ARG A 1 282 ? -23.438 12.867 16.484 1 98.5 282 ARG A C 1
ATOM 2112 O O . ARG A 1 282 ? -24.172 12.734 15.5 1 98.5 282 ARG A O 1
ATOM 2119 N N . ARG A 1 283 ? -22.844 11.82 17.062 1 96.81 283 ARG A N 1
ATOM 2120 C CA . ARG A 1 283 ? -23.078 10.461 16.578 1 96.81 283 ARG A CA 1
ATOM 2121 C C . ARG A 1 283 ? -24.516 10.039 16.812 1 96.81 283 ARG A C 1
ATOM 2123 O O . ARG A 1 283 ? -25.141 9.391 15.961 1 96.81 283 ARG A O 1
ATOM 2130 N N . GLN A 1 284 ? -25.047 10.406 17.922 1 97.38 284 GLN A N 1
ATOM 2131 C CA . GLN A 1 284 ? -26.406 10.055 18.281 1 97.38 284 GLN A CA 1
ATOM 2132 C C . GLN A 1 284 ? -27.406 10.75 17.359 1 97.38 284 GLN A C 1
ATOM 2134 O O . GLN A 1 284 ? -28.484 10.211 17.078 1 97.38 284 GLN A O 1
ATOM 2139 N N . HIS A 1 285 ? -27.031 11.914 16.938 1 98.19 285 HIS A N 1
ATOM 2140 C CA . HIS A 1 285 ? -27.938 12.703 16.109 1 98.19 285 HIS A CA 1
ATOM 2141 C C . HIS A 1 285 ? -27.391 12.852 14.688 1 98.19 285 HIS A C 1
ATOM 2143 O O . HIS A 1 285 ? -27.594 13.883 14.047 1 98.19 285 HIS A O 1
ATOM 2149 N N . LEU A 1 286 ? -26.656 11.914 14.297 1 96.94 286 LEU A N 1
ATOM 2150 C CA . LEU A 1 286 ? -25.938 11.969 13.016 1 96.94 286 LEU A CA 1
ATOM 2151 C C . LEU A 1 286 ? -26.922 12.148 11.859 1 96.94 286 LEU A C 1
ATOM 2153 O O . LEU A 1 286 ? -26.656 12.906 10.93 1 96.94 286 LEU A O 1
ATOM 2157 N N . ALA A 1 287 ? -28.047 11.461 11.898 1 96.44 287 ALA A N 1
ATOM 2158 C CA . ALA A 1 287 ? -29.031 11.547 10.828 1 96.44 287 ALA A CA 1
ATOM 2159 C C . ALA A 1 287 ? -29.5 12.984 10.617 1 96.44 287 ALA A C 1
ATOM 2161 O O . ALA A 1 287 ? -29.672 13.43 9.477 1 96.44 287 ALA A O 1
ATOM 2162 N N . SER A 1 288 ? -29.672 13.664 11.703 1 97.94 288 SER A N 1
ATOM 2163 C CA . SER A 1 288 ? -30.109 15.047 11.633 1 97.94 288 SER A CA 1
ATOM 2164 C C . SER A 1 288 ? -29.031 15.945 11.031 1 97.94 288 SER A C 1
ATOM 2166 O O . SER A 1 288 ? -29.328 16.828 10.227 1 97.94 288 SER A O 1
ATOM 2168 N N . ILE A 1 289 ? -27.781 15.75 11.391 1 98 289 ILE A N 1
ATOM 2169 C CA . ILE A 1 289 ? -26.672 16.531 10.859 1 98 289 ILE A CA 1
ATOM 2170 C C . ILE A 1 289 ? -26.516 16.266 9.359 1 98 289 ILE A C 1
ATOM 2172 O O . ILE A 1 289 ? -26.359 17.203 8.578 1 98 289 ILE A O 1
ATOM 2176 N N . LEU A 1 290 ? -26.656 15.023 9.008 1 97.12 290 LEU A N 1
ATOM 2177 C CA . LEU A 1 290 ? -26.469 14.656 7.609 1 97.12 290 LEU A CA 1
ATOM 2178 C C . LEU A 1 290 ? -27.609 15.203 6.758 1 97.12 290 LEU A C 1
ATOM 2180 O O . LEU A 1 290 ? -27.422 15.531 5.586 1 97.12 290 LEU A O 1
ATOM 2184 N N . ALA A 1 291 ? -28.812 15.281 7.336 1 97.56 291 ALA A N 1
ATOM 2185 C CA . ALA A 1 291 ? -29.922 15.898 6.625 1 97.56 291 ALA A CA 1
ATOM 2186 C C . ALA A 1 291 ? -29.641 17.359 6.301 1 97.56 291 ALA A C 1
ATOM 2188 O O . ALA A 1 291 ? -29.984 17.844 5.219 1 97.56 291 ALA A O 1
ATOM 2189 N N . GLU A 1 292 ? -29 18.047 7.262 1 97.62 292 GLU A N 1
ATOM 2190 C CA . GLU A 1 292 ? -28.609 19.438 7.023 1 97.62 292 GLU A CA 1
ATOM 2191 C C . GLU A 1 292 ? -27.562 19.516 5.906 1 97.62 292 GLU A C 1
ATOM 2193 O O . GLU A 1 292 ? -27.656 20.391 5.043 1 97.62 292 GLU A O 1
ATOM 2198 N N . VAL A 1 293 ? -26.578 18.672 5.891 1 98.12 293 VAL A N 1
ATOM 2199 C CA . VAL A 1 293 ? -25.531 18.688 4.879 1 98.12 293 VAL A CA 1
ATOM 2200 C C . VAL A 1 293 ? -26.125 18.375 3.508 1 98.12 293 VAL A C 1
ATOM 2202 O O . VAL A 1 293 ? -25.781 19.016 2.518 1 98.12 293 VAL A O 1
ATOM 2205 N N . ARG A 1 294 ? -27.047 17.406 3.455 1 97.19 294 ARG A N 1
ATOM 2206 C CA . ARG A 1 294 ? -27.688 17.016 2.201 1 97.19 294 ARG A CA 1
ATOM 2207 C C . ARG A 1 294 ? -28.484 18.172 1.618 1 97.19 294 ARG A C 1
ATOM 2209 O O . ARG A 1 294 ? -28.438 18.422 0.412 1 97.19 294 ARG A O 1
ATOM 2216 N N . ALA A 1 295 ? -29.25 18.797 2.502 1 96.88 295 ALA A N 1
ATOM 2217 C CA . ALA A 1 295 ? -30.031 19.953 2.055 1 96.88 295 ALA A CA 1
ATOM 2218 C C . ALA A 1 295 ? -29.125 21.031 1.465 1 96.88 295 ALA A C 1
ATOM 2220 O O . ALA A 1 295 ? -29.469 21.641 0.445 1 96.88 295 ALA A O 1
ATOM 2221 N N . TRP A 1 296 ? -28.016 21.25 2.084 1 97.62 296 TRP A N 1
ATOM 2222 C CA . TRP A 1 296 ? -27.047 22.25 1.632 1 97.62 296 TRP A CA 1
ATOM 2223 C C . TRP A 1 296 ? -26.406 21.828 0.306 1 97.62 296 TRP A C 1
ATOM 2225 O O . TRP A 1 296 ? -26.344 22.625 -0.637 1 97.62 296 TRP A O 1
ATOM 2235 N N . VAL A 1 297 ? -26 20.609 0.154 1 97.44 297 VAL A N 1
ATOM 2236 C CA . VAL A 1 297 ? -25.359 20.094 -1.053 1 97.44 297 VAL A CA 1
ATOM 2237 C C . VAL A 1 297 ? -26.328 20.203 -2.232 1 97.44 297 VAL A C 1
ATOM 2239 O O . VAL A 1 297 ? -25.922 20.484 -3.357 1 97.44 297 VAL A O 1
ATOM 2242 N N . HIS A 1 298 ? -27.578 20.078 -1.959 1 95.75 298 HIS A N 1
ATOM 2243 C CA . HIS A 1 298 ? -28.609 20.078 -2.994 1 95.75 298 HIS A CA 1
ATOM 2244 C C . HIS A 1 298 ? -28.828 21.469 -3.561 1 95.75 298 HIS A C 1
ATOM 2246 O O . HIS A 1 298 ? -29.469 21.641 -4.602 1 95.75 298 HIS A O 1
ATOM 2252 N N . THR A 1 299 ? -28.328 22.422 -2.891 1 95.12 299 THR A N 1
ATOM 2253 C CA . THR A 1 299 ? -28.484 23.781 -3.383 1 95.12 299 THR A CA 1
ATOM 2254 C C . THR A 1 299 ? -27.5 24.062 -4.516 1 95.12 299 THR A C 1
ATOM 2256 O O . THR A 1 299 ? -27.594 25.094 -5.188 1 95.12 299 THR A O 1
ATOM 2259 N N . PHE A 1 300 ? -26.547 23.156 -4.73 1 94.69 300 PHE A N 1
ATOM 2260 C CA . PHE A 1 300 ? -25.547 23.344 -5.777 1 94.69 300 PHE A CA 1
ATOM 2261 C C . PHE A 1 300 ? -25.922 22.562 -7.027 1 94.69 300 PHE A C 1
ATOM 2263 O O . PHE A 1 300 ? -26.281 21.375 -6.945 1 94.69 300 PHE A O 1
ATOM 2270 N N . ASN A 1 301 ? -25.844 23.25 -8.188 1 88.62 301 ASN A N 1
ATOM 2271 C CA . ASN A 1 301 ? -26.016 22.578 -9.469 1 88.62 301 ASN A CA 1
ATOM 2272 C C . ASN A 1 301 ? -24.672 22.375 -10.172 1 88.62 301 ASN A C 1
ATOM 2274 O O . ASN A 1 301 ? -24.578 21.609 -11.133 1 88.62 301 ASN A O 1
ATOM 2278 N N . ASP A 1 302 ? -23.688 22.984 -9.68 1 93.38 302 ASP A N 1
ATOM 2279 C CA . ASP A 1 302 ? -22.359 22.969 -10.266 1 93.38 302 ASP A CA 1
ATOM 2280 C C . ASP A 1 302 ? -21.328 22.484 -9.258 1 93.38 302 ASP A C 1
ATOM 2282 O O . ASP A 1 302 ? -21.188 23.062 -8.172 1 93.38 302 ASP A O 1
ATOM 2286 N N . LEU A 1 303 ? -20.562 21.5 -9.625 1 93.81 303 LEU A N 1
ATOM 2287 C CA . LEU A 1 303 ? -19.578 20.891 -8.734 1 93.81 303 LEU A CA 1
ATOM 2288 C C . LEU A 1 303 ? -18.438 21.859 -8.445 1 93.81 303 LEU A C 1
ATOM 2290 O O . LEU A 1 303 ? -17.859 21.844 -7.352 1 93.81 303 LEU A O 1
ATOM 2294 N N . ASP A 1 304 ? -18.094 22.656 -9.406 1 93.12 304 ASP A N 1
ATOM 2295 C CA . ASP A 1 304 ? -17.016 23.625 -9.195 1 93.12 304 ASP A CA 1
ATOM 2296 C C . ASP A 1 304 ? -17.406 24.641 -8.125 1 93.12 304 ASP A C 1
ATOM 2298 O O . ASP A 1 304 ? -16.547 25.078 -7.34 1 93.12 304 ASP A O 1
ATOM 2302 N N . GLU A 1 305 ? -18.656 25 -8.148 1 95.38 305 GLU A N 1
ATOM 2303 C CA . GLU A 1 305 ? -19.141 25.922 -7.121 1 95.38 305 GLU A CA 1
ATOM 2304 C C . GLU A 1 305 ? -19.141 25.25 -5.742 1 95.38 305 GLU A C 1
ATOM 2306 O O . GLU A 1 305 ? -18.766 25.891 -4.75 1 95.38 305 GLU A O 1
ATOM 2311 N N . LEU A 1 306 ? -19.609 24.078 -5.738 1 96.62 306 LEU A N 1
ATOM 2312 C CA . LEU A 1 306 ? -19.578 23.312 -4.492 1 96.62 306 LEU A CA 1
ATOM 2313 C C . LEU A 1 306 ? -18.141 23.188 -3.967 1 96.62 306 LEU A C 1
ATOM 2315 O O . LEU A 1 306 ? -17.891 23.469 -2.793 1 96.62 306 LEU A O 1
ATOM 2319 N N . GLN A 1 307 ? -17.219 22.844 -4.801 1 95.69 307 GLN A N 1
ATOM 2320 C CA . GLN A 1 307 ? -15.812 22.703 -4.422 1 95.69 307 GLN A CA 1
ATOM 2321 C C . GLN A 1 307 ? -15.25 24.031 -3.912 1 95.69 307 GLN A C 1
ATOM 2323 O O . GLN A 1 307 ? -14.5 24.062 -2.938 1 95.69 307 GLN A O 1
ATOM 2328 N N . ALA A 1 308 ? -15.578 25.094 -4.602 1 95.44 308 ALA A N 1
ATOM 2329 C CA . ALA A 1 308 ? -15.086 26.406 -4.203 1 95.44 308 ALA A CA 1
ATOM 2330 C C . ALA A 1 308 ? -15.508 26.734 -2.771 1 95.44 308 ALA A C 1
ATOM 2332 O O . ALA A 1 308 ? -14.703 27.219 -1.979 1 95.44 308 ALA A O 1
ATOM 2333 N N . GLN A 1 309 ? -16.719 26.469 -2.48 1 96.62 309 GLN A N 1
ATOM 2334 C CA . GLN A 1 309 ? -17.219 26.781 -1.142 1 96.62 309 GLN A CA 1
ATOM 2335 C C . GLN A 1 309 ? -16.609 25.844 -0.101 1 96.62 309 GLN A C 1
ATOM 2337 O O . GLN A 1 309 ? -16.266 26.281 1.003 1 96.62 309 GLN A O 1
ATOM 2342 N N . VAL A 1 310 ? -16.5 24.578 -0.454 1 97.44 310 VAL A N 1
ATOM 2343 C CA . VAL A 1 310 ? -15.898 23.594 0.442 1 97.44 310 VAL A CA 1
ATOM 2344 C C . VAL A 1 310 ? -14.438 23.969 0.697 1 97.44 310 VAL A C 1
ATOM 2346 O O . VAL A 1 310 ? -13.945 23.828 1.819 1 97.44 310 VAL A O 1
ATOM 2349 N N . SER A 1 311 ? -13.781 24.5 -0.26 1 95.06 311 SER A N 1
ATOM 2350 C CA . SER A 1 311 ? -12.367 24.859 -0.184 1 95.06 311 SER A CA 1
ATOM 2351 C C . SER A 1 311 ? -12.141 26.047 0.74 1 95.06 311 SER A C 1
ATOM 2353 O O . SER A 1 311 ? -11.039 26.25 1.247 1 95.06 311 SER A O 1
ATOM 2355 N N . GLU A 1 312 ? -13.172 26.828 0.977 1 94.75 312 GLU A N 1
ATOM 2356 C CA . GLU A 1 312 ? -13.062 27.969 1.877 1 94.75 312 GLU A CA 1
ATOM 2357 C C . GLU A 1 312 ? -12.68 27.516 3.285 1 94.75 312 GLU A C 1
ATOM 2359 O O . GLU A 1 312 ? -12.086 28.297 4.043 1 94.75 312 GLU A O 1
ATOM 2364 N N . VAL A 1 313 ? -13.039 26.344 3.574 1 95 313 VAL A N 1
ATOM 2365 C CA . VAL A 1 313 ? -12.742 25.844 4.918 1 95 313 VAL A CA 1
ATOM 2366 C C . VAL A 1 313 ? -11.688 24.75 4.844 1 95 313 VAL A C 1
ATOM 2368 O O . VAL A 1 313 ? -11.641 23.859 5.703 1 95 313 VAL A O 1
ATOM 2371 N N . SER A 1 314 ? -10.938 24.594 3.764 1 93.25 314 SER A N 1
ATOM 2372 C CA . SER A 1 314 ? -9.781 23.734 3.557 1 93.25 314 SER A CA 1
ATOM 2373 C C . SER A 1 314 ? -10.195 22.266 3.523 1 93.25 314 SER A C 1
ATOM 2375 O O . SER A 1 314 ? -9.492 21.406 4.055 1 93.25 314 SER A O 1
ATOM 2377 N N . LEU A 1 315 ? -11.375 22.031 3.012 1 96.19 315 LEU A N 1
ATOM 2378 C CA . LEU A 1 315 ? -11.82 20.672 2.719 1 96.19 315 LEU A CA 1
ATOM 2379 C C . LEU A 1 315 ? -11.914 20.438 1.213 1 96.19 315 LEU A C 1
ATOM 2381 O O . LEU A 1 315 ? -11.523 21.297 0.425 1 96.19 315 LEU A O 1
ATOM 2385 N N . ALA A 1 316 ? -12.195 19.188 0.893 1 97.31 316 ALA A N 1
ATOM 2386 C CA . ALA A 1 316 ? -12.242 18.812 -0.516 1 97.31 316 ALA A CA 1
ATOM 2387 C C . ALA A 1 316 ? -13.453 17.922 -0.799 1 97.31 316 ALA A C 1
ATOM 2389 O O . ALA A 1 316 ? -13.992 17.281 0.111 1 97.31 316 ALA A O 1
ATOM 2390 N N . ILE A 1 317 ? -13.875 17.969 -2.039 1 97.81 317 ILE A N 1
ATOM 2391 C CA . ILE A 1 317 ? -14.906 17.031 -2.467 1 97.81 317 ILE A CA 1
ATOM 2392 C C . ILE A 1 317 ? -14.305 16.016 -3.438 1 97.81 317 ILE A C 1
ATOM 2394 O O . ILE A 1 317 ? -13.273 16.281 -4.055 1 97.81 317 ILE A O 1
ATOM 2398 N N . GLY A 1 318 ? -14.82 14.844 -3.518 1 98.12 318 GLY A N 1
ATOM 2399 C CA . GLY A 1 318 ? -14.547 13.828 -4.52 1 98.12 318 GLY A CA 1
ATOM 2400 C C . GLY A 1 318 ? -15.797 13.258 -5.156 1 98.12 318 GLY A C 1
ATOM 2401 O O . GLY A 1 318 ? -16.766 12.922 -4.457 1 98.12 318 GLY A O 1
ATOM 2402 N N . VAL A 1 319 ? -15.797 13.211 -6.434 1 97.62 319 VAL A N 1
ATOM 2403 C CA . VAL A 1 319 ? -16.922 12.625 -7.156 1 97.62 319 VAL A CA 1
ATOM 2404 C C . VAL A 1 319 ? -16.766 11.102 -7.211 1 97.62 319 VAL A C 1
ATOM 2406 O O . VAL A 1 319 ? -15.688 10.602 -7.566 1 97.62 319 VAL A O 1
ATOM 2409 N N . VAL A 1 320 ? -17.797 10.406 -6.82 1 98.06 320 VAL A N 1
ATOM 2410 C CA . VAL A 1 320 ? -17.75 8.945 -6.891 1 98.06 320 VAL A CA 1
ATOM 2411 C C . VAL A 1 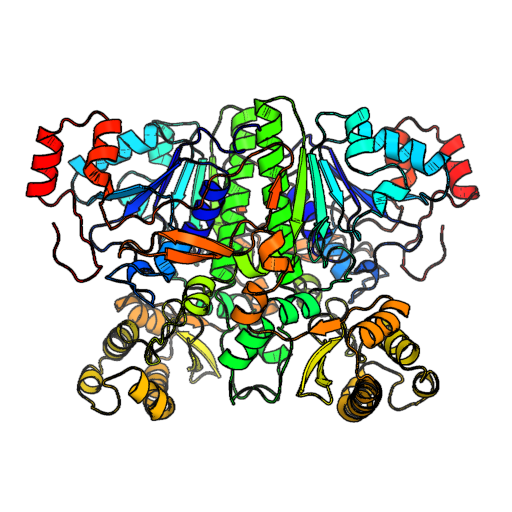320 ? -17.812 8.5 -8.352 1 98.06 320 VAL A C 1
ATOM 2413 O O . VAL A 1 320 ? -18.797 8.75 -9.047 1 98.06 320 VAL A O 1
ATOM 2416 N N . ARG A 1 321 ? -16.75 7.852 -8.781 1 98.06 321 ARG A N 1
ATOM 2417 C CA . ARG A 1 321 ? -16.625 7.344 -10.141 1 98.06 321 ARG A CA 1
ATOM 2418 C C . ARG A 1 321 ? -16.375 5.84 -10.148 1 98.06 321 ARG A C 1
ATOM 2420 O O . ARG A 1 321 ? -15.961 5.27 -9.141 1 98.06 321 ARG A O 1
ATOM 2427 N N . THR A 1 322 ? -16.719 5.215 -11.312 1 97.88 322 THR A N 1
ATOM 2428 C CA . THR A 1 322 ? -16.203 3.877 -11.555 1 97.88 322 THR A CA 1
ATOM 2429 C C . THR A 1 322 ? -14.742 3.943 -12.016 1 97.88 322 THR A C 1
ATOM 2431 O O . THR A 1 322 ? -14.266 5.004 -12.422 1 97.88 322 THR A O 1
ATOM 2434 N N . THR A 1 323 ? -14.078 2.807 -11.914 1 98.25 323 THR A N 1
ATOM 2435 C CA . THR A 1 323 ? -12.719 2.73 -12.43 1 98.25 323 THR A CA 1
ATOM 2436 C C . THR A 1 323 ? -12.688 3.068 -13.914 1 98.25 323 THR A C 1
ATOM 2438 O O . THR A 1 323 ? -11.781 3.76 -14.383 1 98.25 323 THR A O 1
ATOM 2441 N N . GLU A 1 324 ? -13.664 2.643 -14.625 1 98.19 324 GLU A N 1
ATOM 2442 C CA . GLU A 1 324 ? -13.758 2.891 -16.062 1 98.19 324 GLU A CA 1
ATOM 2443 C C . GLU A 1 324 ? -13.922 4.379 -16.359 1 98.19 324 GLU A C 1
ATOM 2445 O O . GLU A 1 324 ? -13.242 4.926 -17.219 1 98.19 324 GLU A O 1
ATOM 2450 N N . ASP A 1 325 ? -14.805 5.023 -15.625 1 98.31 325 ASP A N 1
ATOM 2451 C CA . ASP A 1 325 ? -15.023 6.453 -15.812 1 98.31 325 ASP A CA 1
ATOM 2452 C C . ASP A 1 325 ? -13.766 7.254 -15.5 1 98.31 325 ASP A C 1
ATOM 2454 O O . ASP A 1 325 ? -13.422 8.195 -16.219 1 98.31 325 ASP A O 1
ATOM 2458 N N . PHE A 1 326 ? -13.117 6.891 -14.453 1 98.56 326 PHE A N 1
ATOM 2459 C CA . PHE A 1 326 ? -11.883 7.555 -14.062 1 98.56 326 PHE A CA 1
ATOM 2460 C C . PHE A 1 326 ? -10.82 7.398 -15.148 1 98.56 326 PHE A C 1
ATOM 2462 O O . PHE A 1 326 ? -10.172 8.375 -15.539 1 98.56 326 PHE A O 1
ATOM 2469 N N . ALA A 1 327 ? -10.703 6.172 -15.648 1 98.38 327 ALA A N 1
ATOM 2470 C CA . ALA A 1 327 ? -9.703 5.852 -16.672 1 98.38 327 ALA A CA 1
ATOM 2471 C C . ALA A 1 327 ? -9.969 6.621 -17.953 1 98.38 327 ALA A C 1
ATOM 2473 O O . ALA A 1 327 ? -9.055 6.836 -18.75 1 98.38 327 ALA A O 1
ATOM 2474 N N . ALA A 1 328 ? -11.188 7.055 -18.156 1 97.88 328 ALA A N 1
ATOM 2475 C CA . ALA A 1 328 ? -11.57 7.754 -19.375 1 97.88 328 ALA A CA 1
ATOM 2476 C C . ALA A 1 328 ? -11.461 9.266 -19.203 1 97.88 328 ALA A C 1
ATOM 2478 O O . ALA A 1 328 ? -11.703 10.023 -20.141 1 97.88 328 ALA A O 1
ATOM 2479 N N . SER A 1 329 ? -11.047 9.734 -18.047 1 98 329 SER A N 1
ATOM 2480 C CA . SER A 1 329 ? -11 11.164 -17.766 1 98 329 SER A CA 1
ATOM 2481 C C . SER A 1 329 ? -9.836 11.828 -18.5 1 98 329 SER A C 1
ATOM 2483 O O . SER A 1 329 ? -8.891 11.156 -18.906 1 98 329 SER A O 1
ATOM 2485 N N . ASP A 1 330 ? -9.914 13.164 -18.609 1 97.56 330 ASP A N 1
ATOM 2486 C CA . ASP A 1 330 ? -8.828 13.953 -19.172 1 97.56 330 ASP A CA 1
ATOM 2487 C C . ASP A 1 330 ? -7.562 13.859 -18.328 1 97.56 330 ASP A C 1
ATOM 2489 O O . ASP A 1 330 ? -6.449 13.852 -18.844 1 97.56 330 ASP A O 1
ATOM 2493 N N . TRP A 1 331 ? -7.797 13.742 -17.094 1 98.06 331 TRP A N 1
ATOM 2494 C CA . TRP A 1 331 ? -6.652 13.625 -16.188 1 98.06 331 TRP A CA 1
ATOM 2495 C C . TRP A 1 331 ? -5.875 12.344 -16.469 1 98.06 331 TRP A C 1
ATOM 2497 O O . TRP A 1 331 ? -4.648 12.359 -16.578 1 98.06 331 TRP A O 1
ATOM 2507 N N . ALA A 1 332 ? -6.613 11.234 -16.594 1 98.44 332 ALA A N 1
ATOM 2508 C CA . ALA A 1 332 ? -5.973 9.938 -16.797 1 98.44 332 ALA A CA 1
ATOM 2509 C C . ALA A 1 332 ? -5.168 9.93 -18.094 1 98.44 332 ALA A C 1
ATOM 2511 O O . ALA A 1 332 ? -4.078 9.344 -18.141 1 98.44 332 ALA A O 1
ATOM 2512 N N . ARG A 1 333 ? -5.734 10.578 -19.094 1 97.75 333 ARG A N 1
ATOM 2513 C CA . ARG A 1 333 ? -5.051 10.672 -20.375 1 97.75 333 ARG A CA 1
ATOM 2514 C C . ARG A 1 333 ? -3.766 11.484 -20.25 1 97.75 333 ARG A C 1
ATOM 2516 O O . ARG A 1 333 ? -2.713 11.07 -20.734 1 97.75 333 ARG A O 1
ATOM 2523 N N . GLU A 1 334 ? -3.826 12.586 -19.609 1 97.81 334 GLU A N 1
ATOM 2524 C CA . GLU A 1 334 ? -2.68 13.477 -19.5 1 97.81 334 GLU A CA 1
ATOM 2525 C C . GLU A 1 334 ? -1.577 12.859 -18.641 1 97.81 334 GLU A C 1
ATOM 2527 O O . GLU A 1 334 ? -0.392 13 -18.953 1 97.81 334 GLU A O 1
ATOM 2532 N N . TRP A 1 335 ? -1.926 12.18 -17.609 1 97.88 335 TRP A N 1
ATOM 2533 C CA . TRP A 1 335 ? -0.952 11.539 -16.734 1 97.88 335 TRP A CA 1
ATOM 2534 C C . TRP A 1 335 ? -0.333 10.32 -17.406 1 97.88 335 TRP A C 1
ATOM 2536 O O . TRP A 1 335 ? 0.818 9.969 -17.141 1 97.88 335 TRP A O 1
ATOM 2546 N N . GLY A 1 336 ? -1.064 9.688 -18.25 1 97.62 336 GLY A N 1
ATOM 2547 C CA . GLY A 1 336 ? -0.695 8.352 -18.703 1 97.62 336 GLY A CA 1
ATOM 2548 C C . GLY A 1 336 ? -0.991 7.281 -17.672 1 97.62 336 GLY A C 1
ATOM 2549 O O . GLY A 1 336 ? -0.178 6.379 -17.453 1 97.62 336 GLY A O 1
ATOM 2550 N N . ALA A 1 337 ? -2.182 7.422 -17.062 1 98 337 ALA A N 1
ATOM 2551 C CA . ALA A 1 337 ? -2.527 6.574 -15.93 1 98 337 ALA A CA 1
ATOM 2552 C C . ALA A 1 337 ? -2.938 5.18 -16.391 1 98 337 ALA A C 1
ATOM 2554 O O . ALA A 1 337 ? -2.977 4.242 -15.594 1 98 337 ALA A O 1
ATOM 2555 N N . VAL A 1 338 ? -3.318 5.051 -17.625 1 98.38 338 VAL A N 1
ATOM 2556 C CA . VAL A 1 338 ? -3.664 3.781 -18.25 1 98.38 338 VAL A CA 1
ATOM 2557 C C . VAL A 1 338 ? -2.752 3.531 -19.453 1 98.38 338 VAL A C 1
ATOM 2559 O O . VAL A 1 338 ? -2.512 4.434 -20.266 1 98.38 338 VAL A O 1
ATOM 2562 N N . VAL A 1 339 ? -2.26 2.326 -19.547 1 97.81 339 VAL A N 1
ATOM 2563 C CA . VAL A 1 339 ? -1.404 1.981 -20.672 1 97.81 339 VAL A CA 1
ATOM 2564 C C . VAL A 1 339 ? -1.99 0.785 -21.422 1 97.81 339 VAL A C 1
ATOM 2566 O O . VAL A 1 339 ? -2.742 -0.006 -20.844 1 97.81 339 VAL A O 1
ATOM 2569 N N . ASP A 1 340 ? -1.668 0.699 -22.656 1 96.81 340 ASP A N 1
ATOM 2570 C CA . ASP A 1 340 ? -2.047 -0.437 -23.484 1 96.81 340 ASP A CA 1
ATOM 2571 C C . ASP A 1 340 ? -0.906 -1.446 -23.594 1 96.81 340 ASP A C 1
ATOM 2573 O O . ASP A 1 340 ? 0.252 -1.065 -23.781 1 96.81 340 ASP A O 1
ATOM 2577 N N . VAL A 1 341 ? -1.285 -2.693 -23.422 1 96.69 341 VAL A N 1
ATOM 2578 C CA . VAL A 1 341 ? -0.319 -3.777 -23.562 1 96.69 341 VAL A CA 1
ATOM 2579 C C . VAL A 1 341 ? -0.849 -4.812 -24.547 1 96.69 341 VAL A C 1
ATOM 2581 O O . VAL A 1 341 ? -2.061 -5.02 -24.656 1 96.69 341 VAL A O 1
ATOM 2584 N N . ASP A 1 342 ? 0.062 -5.406 -25.266 1 95.69 342 ASP A N 1
ATOM 2585 C CA . ASP A 1 342 ? -0.338 -6.473 -26.172 1 95.69 342 ASP A CA 1
ATOM 2586 C C . ASP A 1 342 ? -1.078 -7.582 -25.422 1 95.69 342 ASP A C 1
ATOM 2588 O O . ASP A 1 342 ? -0.581 -8.102 -24.422 1 95.69 342 ASP A O 1
ATOM 2592 N N . ASN A 1 343 ? -2.283 -7.934 -25.938 1 94.44 343 ASN A N 1
ATOM 2593 C CA . ASN A 1 343 ? -3.057 -8.969 -25.266 1 94.44 343 ASN A CA 1
ATOM 2594 C C . ASN A 1 343 ? -2.766 -10.352 -25.828 1 94.44 343 ASN A C 1
ATOM 2596 O O . ASN A 1 343 ? -3.422 -11.328 -25.453 1 94.44 343 ASN A O 1
ATOM 2600 N N . ARG A 1 344 ? -1.829 -10.438 -26.828 1 94.81 344 ARG A N 1
ATOM 2601 C CA . ARG A 1 344 ? -1.322 -11.664 -27.438 1 94.81 344 ARG A CA 1
ATOM 2602 C C . ARG A 1 344 ? -2.369 -12.297 -28.344 1 94.81 344 ARG A C 1
ATOM 2604 O O . ARG A 1 344 ? -2.309 -13.492 -28.641 1 94.81 344 ARG A O 1
ATOM 2611 N N . ALA A 1 345 ? -3.385 -11.586 -28.734 1 94.56 345 ALA A N 1
ATOM 2612 C CA . ALA A 1 345 ? -4.465 -12.07 -29.594 1 94.56 345 ALA A CA 1
ATOM 2613 C C . ALA A 1 345 ? -4.746 -11.086 -30.719 1 94.56 345 ALA A C 1
ATOM 2615 O O . ALA A 1 345 ? -5.875 -10.992 -31.219 1 94.56 345 ALA A O 1
ATOM 2616 N N . GLY A 1 346 ? -3.742 -10.266 -31.062 1 94.62 346 GLY A N 1
ATOM 2617 C CA . GLY A 1 346 ? -3.873 -9.328 -32.188 1 94.62 346 GLY A CA 1
ATOM 2618 C C . GLY A 1 346 ? -4.406 -7.977 -31.75 1 94.62 346 GLY A C 1
ATOM 2619 O O . GLY A 1 346 ? -4.605 -7.094 -32.594 1 94.62 346 GLY A O 1
ATOM 2620 N N . GLY A 1 347 ? -4.578 -7.777 -30.438 1 96.06 347 GLY A N 1
ATOM 2621 C CA . GLY A 1 347 ? -5.039 -6.508 -29.891 1 96.06 347 GLY A CA 1
ATOM 2622 C C . GLY A 1 347 ? -4.289 -6.082 -28.641 1 96.06 347 GLY A C 1
ATOM 2623 O O . GLY A 1 347 ? -3.123 -6.441 -28.469 1 96.06 347 GLY A O 1
ATOM 2624 N N . THR A 1 348 ? -4.996 -5.168 -27.859 1 96.69 348 THR A N 1
ATOM 2625 C CA . THR A 1 348 ? -4.355 -4.668 -26.656 1 96.69 348 THR A CA 1
ATOM 2626 C C . THR A 1 348 ? -5.293 -4.809 -25.453 1 96.69 348 THR A C 1
ATOM 2628 O O . THR A 1 348 ? -6.496 -5.004 -25.625 1 96.69 348 THR A O 1
ATOM 2631 N N . ALA A 1 349 ? -4.738 -4.867 -24.359 1 96.62 349 ALA A N 1
ATOM 2632 C CA . ALA A 1 349 ? -5.422 -4.766 -23.078 1 96.62 349 ALA A CA 1
ATOM 2633 C C . ALA A 1 349 ? -4.949 -3.541 -22.297 1 96.62 349 ALA A C 1
ATOM 2635 O O . ALA A 1 349 ? -3.801 -3.115 -22.438 1 96.62 349 ALA A O 1
ATOM 2636 N N . ARG A 1 350 ? -5.902 -3.045 -21.516 1 97.31 350 ARG A N 1
ATOM 2637 C CA . ARG A 1 350 ? -5.59 -1.854 -20.719 1 97.31 350 ARG A CA 1
ATOM 2638 C C . ARG A 1 350 ? -5.203 -2.225 -19.297 1 97.31 350 ARG A C 1
ATOM 2640 O O . ARG A 1 350 ? -5.797 -3.129 -18.703 1 97.31 350 ARG A O 1
ATOM 2647 N N . MET A 1 351 ? -4.223 -1.593 -18.766 1 97.69 351 MET A N 1
ATOM 2648 C CA . MET A 1 351 ? -3.811 -1.77 -17.375 1 97.69 351 MET A CA 1
ATOM 2649 C C . MET A 1 351 ? -3.242 -0.474 -16.797 1 97.69 351 MET A C 1
ATOM 2651 O O . MET A 1 351 ? -3.029 0.491 -17.531 1 97.69 351 MET A O 1
ATOM 2655 N N . PRO A 1 352 ? -3.027 -0.387 -15.492 1 98.31 352 PRO A N 1
ATOM 2656 C CA . PRO A 1 352 ? -2.521 0.845 -14.883 1 98.31 352 PRO A CA 1
ATOM 2657 C C . PRO A 1 352 ? -1.112 1.2 -15.352 1 98.31 352 PRO A C 1
ATOM 2659 O O . PRO A 1 352 ? -0.283 0.31 -15.555 1 98.31 352 PRO A O 1
ATOM 2662 N N . GLY A 1 353 ? -0.878 2.488 -15.523 1 97.56 353 GLY A N 1
ATOM 2663 C CA . GLY A 1 353 ? 0.46 3.006 -15.758 1 97.56 353 GLY A CA 1
ATOM 2664 C C . GLY A 1 353 ? 1.227 3.285 -14.477 1 97.56 353 GLY A C 1
ATOM 2665 O O . GLY A 1 353 ? 0.842 2.82 -13.406 1 97.56 353 GLY A O 1
ATOM 2666 N N . ALA A 1 354 ? 2.295 3.998 -14.633 1 96.56 354 ALA A N 1
ATOM 2667 C CA . ALA A 1 354 ? 3.184 4.277 -13.508 1 96.56 354 ALA A CA 1
ATOM 2668 C C . ALA A 1 354 ? 2.598 5.352 -12.602 1 96.56 354 ALA A C 1
ATOM 2670 O O . ALA A 1 354 ? 2.018 6.328 -13.078 1 96.56 354 ALA A O 1
ATOM 2671 N N . PRO A 1 355 ? 2.764 5.191 -11.344 1 97.88 355 PRO A N 1
ATOM 2672 C CA . PRO A 1 355 ? 2.281 6.207 -10.406 1 97.88 355 PRO A CA 1
ATOM 2673 C C . PRO A 1 355 ? 3.27 7.355 -10.219 1 97.88 355 PRO A C 1
ATOM 2675 O O . PRO A 1 355 ? 3.035 8.25 -9.398 1 97.88 355 PRO A O 1
ATOM 2678 N N . TRP A 1 356 ? 4.449 7.293 -10.969 1 97 356 TRP A N 1
ATOM 2679 C CA . TRP A 1 356 ? 5.559 8.234 -10.828 1 97 356 TRP A CA 1
ATOM 2680 C C . TRP A 1 356 ? 5.883 8.891 -12.164 1 97 356 TRP A C 1
ATOM 2682 O O . TRP A 1 356 ? 5.738 8.273 -13.219 1 97 356 TRP A O 1
ATOM 2692 N N . ARG A 1 357 ? 6.34 10.094 -12.078 1 98.06 357 ARG A N 1
ATOM 2693 C CA . ARG A 1 357 ? 7.059 10.734 -13.18 1 98.06 357 ARG A CA 1
ATOM 2694 C C . ARG A 1 357 ? 8.438 11.219 -12.727 1 98.06 357 ARG A C 1
ATOM 2696 O O . ARG A 1 357 ? 8.547 12.055 -11.828 1 98.06 357 ARG A O 1
ATOM 2703 N N . PHE A 1 358 ? 9.445 10.695 -13.297 1 98.44 358 PHE A N 1
ATOM 2704 C CA . PHE A 1 358 ? 10.828 11.078 -13.023 1 98.44 358 PHE A CA 1
ATOM 2705 C C . PHE A 1 358 ? 11.297 12.133 -14.016 1 98.44 358 PHE A C 1
ATOM 2707 O O . PHE A 1 358 ? 11.07 12.008 -15.219 1 98.44 358 PHE A O 1
ATOM 2714 N N . SER A 1 359 ? 11.984 13.109 -13.508 1 98.12 359 SER A N 1
ATOM 2715 C CA . SER A 1 359 ? 12.367 14.211 -14.383 1 98.12 359 SER A CA 1
ATOM 2716 C C . SER A 1 359 ? 13.609 13.859 -15.195 1 98.12 359 SER A C 1
ATOM 2718 O O . SER A 1 359 ? 13.836 14.414 -16.266 1 98.12 359 SER A O 1
ATOM 2720 N N . ALA A 1 360 ? 14.414 12.891 -14.656 1 97.44 360 ALA A N 1
ATOM 2721 C CA . ALA A 1 360 ? 15.703 12.641 -15.305 1 97.44 360 ALA A CA 1
ATOM 2722 C C . ALA A 1 360 ? 15.867 11.164 -15.641 1 97.44 360 ALA A C 1
ATOM 2724 O O . ALA A 1 360 ? 16.953 10.734 -16.047 1 97.44 360 ALA A O 1
ATOM 2725 N N . SER A 1 361 ? 14.844 10.398 -15.43 1 96.75 361 SER A N 1
ATOM 2726 C CA . SER A 1 361 ? 14.844 8.984 -15.773 1 96.75 361 SER A CA 1
ATOM 2727 C C . SER A 1 361 ? 13.672 8.633 -16.688 1 96.75 361 SER A C 1
ATOM 2729 O O . SER A 1 361 ? 12.555 9.125 -16.484 1 96.75 361 SER A O 1
ATOM 2731 N N . GLU A 1 362 ? 13.93 7.863 -17.672 1 94.75 362 GLU A N 1
ATOM 2732 C CA . GLU A 1 362 ? 12.883 7.355 -18.547 1 94.75 362 GLU A CA 1
ATOM 2733 C C . GLU A 1 362 ? 12.508 5.922 -18.188 1 94.75 362 GLU A C 1
ATOM 2735 O O . GLU A 1 362 ? 13.336 5.012 -18.281 1 94.75 362 GLU A O 1
ATOM 2740 N N . LEU A 1 363 ? 11.281 5.758 -17.828 1 96.44 363 LEU A N 1
ATOM 2741 C CA . LEU A 1 363 ? 10.805 4.43 -17.453 1 96.44 363 LEU A CA 1
ATOM 2742 C C . LEU A 1 363 ? 10.414 3.625 -18.688 1 96.44 363 LEU A C 1
ATOM 2744 O O . LEU A 1 363 ? 9.945 4.191 -19.688 1 96.44 363 LEU A O 1
ATOM 2748 N N . PRO A 1 364 ? 10.578 2.352 -18.656 1 96 364 PRO A N 1
ATOM 2749 C CA . PRO A 1 364 ? 10.258 1.526 -19.812 1 96 364 PRO A CA 1
ATOM 2750 C C . PRO A 1 364 ? 8.75 1.363 -20.016 1 96 364 PRO A C 1
ATOM 2752 O O . PRO A 1 364 ? 7.98 1.472 -19.062 1 96 364 PRO A O 1
ATOM 2755 N N . ALA A 1 365 ? 8.414 1.052 -21.203 1 95.12 365 ALA A N 1
ATOM 2756 C CA . ALA A 1 365 ? 7.039 0.651 -21.5 1 95.12 365 ALA A CA 1
ATOM 2757 C C . ALA A 1 365 ? 6.703 -0.684 -20.844 1 95.12 365 ALA A C 1
ATOM 2759 O O . ALA A 1 365 ? 7.598 -1.41 -20.406 1 95.12 365 ALA A O 1
ATOM 2760 N N . ALA A 1 366 ? 5.445 -1.083 -20.578 1 93.62 366 ALA A N 1
ATOM 2761 C CA . ALA A 1 366 ? 4.961 -2.26 -19.859 1 93.62 366 ALA A CA 1
ATOM 2762 C C . ALA A 1 366 ? 5.48 -3.545 -20.5 1 93.62 366 ALA A C 1
ATOM 2764 O O . ALA A 1 366 ? 5.672 -4.555 -19.812 1 93.62 366 ALA A O 1
ATOM 2765 N N . GLY A 1 367 ? 5.73 -3.629 -21.75 1 93.69 367 GLY A N 1
ATOM 2766 C CA . GLY A 1 367 ? 6.219 -4.809 -22.453 1 93.69 367 GLY A CA 1
ATOM 2767 C C . GLY A 1 367 ? 5.137 -5.844 -22.703 1 93.69 367 GLY A C 1
ATOM 2768 O O . GLY A 1 367 ? 3.957 -5.59 -22.438 1 93.69 367 GLY A O 1
ATOM 2769 N N . LEU A 1 368 ? 5.59 -7.059 -23.125 1 95.81 368 LEU A N 1
ATOM 2770 C CA . LEU A 1 368 ? 4.695 -8.156 -23.484 1 95.81 368 LEU A CA 1
ATOM 2771 C C . LEU A 1 368 ? 4.566 -9.156 -22.359 1 95.81 368 LEU A C 1
ATOM 2773 O O . LEU A 1 368 ? 5.562 -9.516 -21.719 1 95.81 368 LEU A O 1
ATOM 2777 N N . PRO A 1 369 ? 3.307 -9.555 -22.094 1 97.56 369 PRO A N 1
ATOM 2778 C CA . PRO A 1 369 ? 3.213 -10.695 -21.188 1 97.56 369 PRO A CA 1
ATOM 2779 C C . PRO A 1 369 ? 3.637 -12.008 -21.844 1 97.56 369 PRO A C 1
ATOM 2781 O O . PRO A 1 369 ? 3.193 -12.32 -22.953 1 97.56 369 PRO A O 1
ATOM 2784 N N . SER A 1 370 ? 4.426 -12.773 -21.203 1 98 370 SER A N 1
ATOM 2785 C CA . SER A 1 370 ? 4.91 -14.031 -21.766 1 98 370 SER A CA 1
ATOM 2786 C C . SER A 1 370 ? 3.998 -15.195 -21.391 1 98 370 SER A C 1
ATOM 2788 O O . SER A 1 370 ? 3.504 -15.266 -20.266 1 98 370 SER A O 1
ATOM 2790 N N . PHE A 1 371 ? 3.795 -16.062 -22.375 1 97.56 371 PHE A N 1
ATOM 2791 C CA . PHE A 1 371 ? 3.221 -17.359 -22.031 1 97.56 371 PHE A CA 1
ATOM 2792 C C . PHE A 1 371 ? 4.184 -18.172 -21.172 1 97.56 371 PHE A C 1
ATOM 2794 O O . PHE A 1 371 ? 5.359 -17.828 -21.047 1 97.56 371 PHE A O 1
ATOM 2801 N N . GLN A 1 372 ? 3.637 -19.203 -20.562 1 98.12 372 GLN A N 1
ATOM 2802 C CA . GLN A 1 372 ? 4.508 -20.047 -19.766 1 98.12 372 GLN A CA 1
ATOM 2803 C C . GLN A 1 372 ? 5.613 -20.672 -20.609 1 98.12 372 GLN A C 1
ATOM 2805 O O . GLN A 1 372 ? 5.336 -21.344 -21.609 1 98.12 372 GLN A O 1
ATOM 2810 N N . GLY A 1 373 ? 6.855 -20.406 -20.281 1 98.19 373 GLY A N 1
ATOM 2811 C CA . GLY A 1 373 ? 8 -21 -20.938 1 98.19 373 GLY A CA 1
ATOM 2812 C C . GLY A 1 373 ? 8.266 -20.422 -22.312 1 98.19 373 GLY A C 1
ATOM 2813 O O . GLY A 1 373 ? 9.062 -20.969 -23.078 1 98.19 373 GLY A O 1
ATOM 2814 N N . GLU A 1 374 ? 7.625 -19.344 -22.625 1 97.31 374 GLU A N 1
ATOM 2815 C CA . GLU A 1 374 ? 7.781 -18.766 -23.953 1 97.31 374 GLU A CA 1
ATOM 2816 C C . GLU A 1 374 ? 9.234 -18.375 -24.203 1 97.31 374 GLU A C 1
ATOM 2818 O O . GLU A 1 374 ? 9.703 -18.438 -25.344 1 97.31 374 GLU A O 1
ATOM 2823 N N . ASP A 1 375 ? 9.969 -18.031 -23.172 1 98.31 375 ASP A N 1
ATOM 2824 C CA . ASP A 1 375 ? 11.32 -17.5 -23.344 1 98.31 375 ASP A CA 1
ATOM 2825 C C . ASP A 1 375 ? 12.367 -18.547 -22.953 1 98.31 375 ASP A C 1
ATOM 2827 O O . ASP A 1 375 ? 13.531 -18.203 -22.734 1 98.31 375 ASP A O 1
ATOM 2831 N N . ASN A 1 376 ? 12.031 -19.781 -22.906 1 98.44 376 ASN A N 1
ATOM 2832 C CA . ASN A 1 376 ? 12.945 -20.844 -22.484 1 98.44 376 ASN A CA 1
ATOM 2833 C C . ASN A 1 376 ? 14.25 -20.797 -23.297 1 98.44 376 ASN A C 1
ATOM 2835 O O . ASN A 1 376 ? 15.328 -20.688 -22.719 1 98.44 376 ASN A O 1
ATOM 2839 N N . ALA A 1 377 ? 14.133 -20.812 -24.594 1 97.88 377 ALA A N 1
ATOM 2840 C CA . ALA A 1 377 ? 15.305 -20.906 -25.453 1 97.88 377 ALA A CA 1
ATOM 2841 C C . ALA A 1 377 ? 16.188 -19.672 -25.312 1 97.88 377 ALA A C 1
ATOM 2843 O O . ALA A 1 377 ? 17.406 -19.797 -25.172 1 97.88 377 ALA A O 1
ATOM 2844 N N . ALA A 1 378 ? 15.586 -18.516 -25.328 1 98 378 ALA A N 1
ATOM 2845 C CA . ALA A 1 378 ? 16.344 -17.281 -25.25 1 98 378 ALA A CA 1
ATOM 2846 C C . ALA A 1 378 ? 17.062 -17.141 -23.906 1 98 378 ALA A C 1
ATOM 2848 O O . ALA A 1 378 ? 18.219 -16.719 -23.859 1 98 378 ALA A O 1
ATOM 2849 N N . VAL A 1 379 ? 16.344 -17.469 -22.812 1 98.5 379 VAL A N 1
ATOM 2850 C CA . VAL A 1 379 ? 16.906 -17.359 -21.469 1 98.5 379 VAL A CA 1
ATOM 2851 C C . VAL A 1 379 ? 18.078 -18.328 -21.328 1 98.5 379 VAL A C 1
ATOM 2853 O O . VAL A 1 379 ? 19.125 -17.969 -20.781 1 98.5 379 VAL A O 1
ATOM 2856 N N . LEU A 1 380 ? 17.922 -19.578 -21.797 1 98.19 380 LEU A N 1
ATOM 2857 C CA . LEU A 1 380 ? 18.984 -20.578 -21.656 1 98.19 380 LEU A CA 1
ATOM 2858 C C . LEU A 1 380 ? 20.156 -20.266 -22.562 1 98.19 380 LEU A C 1
ATOM 2860 O O . LEU A 1 380 ? 21.312 -20.516 -22.203 1 98.19 380 LEU A O 1
ATOM 2864 N N . ALA A 1 381 ? 19.875 -19.734 -23.75 1 96.94 381 ALA A N 1
ATOM 2865 C CA . ALA A 1 381 ? 20.953 -19.297 -24.641 1 96.94 381 ALA A CA 1
ATOM 2866 C C . ALA A 1 381 ? 21.828 -18.25 -23.969 1 96.94 381 ALA A C 1
ATOM 2868 O O . ALA A 1 381 ? 23.047 -18.281 -24.094 1 96.94 381 ALA A O 1
ATOM 2869 N N . ALA A 1 382 ? 21.188 -17.375 -23.266 1 95 382 ALA A N 1
ATOM 2870 C CA . ALA A 1 382 ? 21.906 -16.312 -22.562 1 95 382 ALA A CA 1
ATOM 2871 C C . ALA A 1 382 ? 22.797 -16.906 -21.469 1 95 382 ALA A C 1
ATOM 2873 O O . ALA A 1 382 ? 23.75 -16.266 -21.031 1 95 382 ALA A O 1
ATOM 2874 N N . GLN A 1 383 ? 22.484 -18.125 -21.016 1 94.19 383 GLN A N 1
ATOM 2875 C CA . GLN A 1 383 ? 23.281 -18.812 -20 1 94.19 383 GLN A CA 1
ATOM 2876 C C . GLN A 1 383 ? 24.344 -19.688 -20.641 1 94.19 383 GLN A C 1
ATOM 2878 O O . GLN A 1 383 ? 25.078 -20.391 -19.938 1 94.19 383 GLN A O 1
ATOM 2883 N N . GLY A 1 384 ? 24.391 -19.781 -21.984 1 94.5 384 GLY A N 1
ATOM 2884 C CA . GLY A 1 384 ? 25.391 -20.547 -22.688 1 94.5 384 GLY A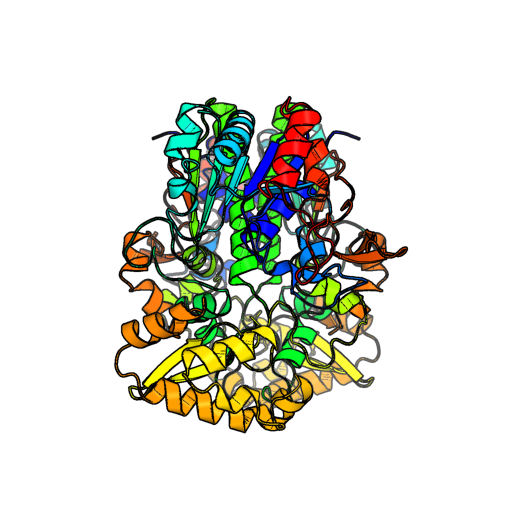 CA 1
ATOM 2885 C C . GLY A 1 384 ? 24.969 -22 -22.922 1 94.5 384 GLY A C 1
ATOM 2886 O O . GLY A 1 384 ? 25.797 -22.844 -23.266 1 94.5 384 GLY A O 1
ATOM 2887 N N . VAL A 1 385 ? 23.734 -22.25 -22.734 1 95.75 385 VAL A N 1
ATOM 2888 C CA . VAL A 1 385 ? 23.25 -23.609 -23 1 95.75 385 VAL A CA 1
ATOM 2889 C C . VAL A 1 385 ? 23.062 -23.797 -24.516 1 95.75 385 VAL A C 1
ATOM 2891 O O . VAL A 1 385 ? 22.312 -23.047 -25.156 1 95.75 385 VAL A O 1
ATOM 2894 N N . PRO A 1 386 ? 23.688 -24.781 -25.094 1 96.31 386 PRO A N 1
ATOM 2895 C CA . PRO A 1 386 ? 23.578 -24.969 -26.547 1 96.31 386 PRO A CA 1
ATOM 2896 C C . PRO A 1 386 ? 22.156 -25.375 -26.984 1 96.31 386 PRO A C 1
ATOM 2898 O O . PRO A 1 386 ? 21.453 -26.047 -26.234 1 96.31 386 PRO A O 1
ATOM 2901 N N . PRO A 1 387 ? 21.859 -25.047 -28.172 1 96.88 387 PRO A N 1
ATOM 2902 C CA . PRO A 1 387 ? 20.516 -25.328 -28.688 1 96.88 387 PRO A CA 1
ATOM 2903 C C . PRO A 1 387 ? 20.172 -26.828 -28.625 1 96.88 387 PRO A C 1
ATOM 2905 O O . PRO A 1 387 ? 19.016 -27.188 -28.344 1 96.88 387 PRO A O 1
ATOM 2908 N N . GLU A 1 388 ? 21.156 -27.625 -28.828 1 97.19 388 GLU A N 1
ATOM 2909 C CA . GLU A 1 388 ? 20.922 -29.062 -28.812 1 97.19 388 GLU A CA 1
ATOM 2910 C C . GLU A 1 388 ? 20.516 -29.531 -27.406 1 97.19 388 GLU A C 1
ATOM 2912 O O . GLU A 1 388 ? 19.672 -30.406 -27.266 1 97.19 388 GLU A O 1
ATOM 2917 N N . GLN A 1 389 ? 21.094 -28.922 -26.469 1 97 389 GLN A N 1
ATOM 2918 C CA . GLN A 1 389 ? 20.766 -29.25 -25.094 1 97 389 GLN A CA 1
ATOM 2919 C C . GLN A 1 389 ? 19.375 -28.734 -24.719 1 97 389 GLN A C 1
ATOM 2921 O O . GLN A 1 389 ? 18.625 -29.391 -24 1 97 389 GLN A O 1
ATOM 2926 N N . VAL A 1 390 ? 19.016 -27.578 -25.219 1 97.38 390 VAL A N 1
ATOM 2927 C CA . VAL A 1 390 ? 17.688 -27.016 -24.984 1 97.38 390 VAL A CA 1
ATOM 2928 C C . VAL A 1 390 ? 16.625 -27.953 -25.562 1 97.38 390 VAL A C 1
ATOM 2930 O O . VAL A 1 390 ? 15.609 -28.219 -24.906 1 97.38 390 VAL A O 1
ATOM 2933 N N . ASP A 1 391 ? 16.891 -28.469 -26.734 1 96.88 391 ASP A N 1
ATOM 2934 C CA . ASP A 1 391 ? 15.953 -29.391 -27.375 1 96.88 391 ASP A CA 1
ATOM 2935 C C . ASP A 1 391 ? 15.805 -30.672 -26.562 1 96.88 391 ASP A C 1
ATOM 2937 O O . ASP A 1 391 ? 14.703 -31.219 -26.453 1 96.88 391 ASP A O 1
ATOM 2941 N N . ASP A 1 392 ? 16.922 -31.109 -26.078 1 97.62 392 ASP A N 1
ATOM 2942 C CA . ASP A 1 392 ? 16.906 -32.312 -25.266 1 97.62 392 ASP A CA 1
ATOM 2943 C C . ASP A 1 392 ? 16.094 -32.094 -24 1 97.62 392 ASP A C 1
ATOM 2945 O O . ASP A 1 392 ? 15.289 -32.969 -23.625 1 97.62 392 ASP A O 1
ATOM 2949 N N . LEU A 1 393 ? 16.297 -30.984 -23.312 1 97.88 393 LEU A N 1
ATOM 2950 C CA . LEU A 1 393 ? 15.57 -30.656 -22.094 1 97.88 393 LEU A CA 1
ATOM 2951 C C . LEU A 1 393 ? 14.07 -30.547 -22.359 1 97.88 393 LEU A C 1
ATOM 2953 O O . LEU A 1 393 ? 13.258 -30.953 -21.516 1 97.88 393 LEU A O 1
ATOM 2957 N N . ARG A 1 394 ? 13.711 -30.031 -23.516 1 96.81 394 ARG A N 1
ATOM 2958 C CA . ARG A 1 394 ? 12.312 -29.938 -23.922 1 96.81 394 ARG A CA 1
ATOM 2959 C C . ARG A 1 394 ? 11.703 -31.312 -24.125 1 96.81 394 ARG A C 1
ATOM 2961 O O . ARG A 1 394 ? 10.609 -31.609 -23.641 1 96.81 394 ARG A O 1
ATOM 2968 N N . ARG A 1 395 ? 12.438 -32.156 -24.812 1 96.25 395 ARG A N 1
ATOM 2969 C CA . ARG A 1 395 ? 11.961 -33.5 -25.109 1 96.25 395 ARG A CA 1
ATOM 2970 C C . ARG A 1 395 ? 11.727 -34.281 -23.828 1 96.25 395 ARG A C 1
ATOM 2972 O O . ARG A 1 395 ? 10.789 -35.094 -23.734 1 96.25 395 ARG A O 1
ATOM 2979 N N . ARG A 1 396 ? 12.555 -34 -22.875 1 96.62 396 ARG A N 1
ATOM 2980 C CA . ARG A 1 396 ? 12.484 -34.719 -21.609 1 96.62 396 ARG A CA 1
ATOM 2981 C C . ARG A 1 396 ? 11.508 -34.062 -20.656 1 96.62 396 ARG A C 1
ATOM 2983 O O . ARG A 1 396 ? 11.344 -34.5 -19.516 1 96.62 396 ARG A O 1
ATOM 2990 N N . ARG A 1 397 ? 10.961 -32.906 -20.984 1 96 397 ARG A N 1
ATOM 2991 C CA . ARG A 1 397 ? 9.961 -32.156 -20.234 1 96 397 ARG A CA 1
ATOM 2992 C C . ARG A 1 397 ? 10.562 -31.562 -18.969 1 96 397 ARG A C 1
ATOM 2994 O O . ARG A 1 397 ? 9.883 -31.453 -17.938 1 96 397 ARG A O 1
ATOM 3001 N N . VAL A 1 398 ? 11.867 -31.344 -19.094 1 98 398 VAL A N 1
ATOM 3002 C CA . VAL A 1 398 ? 12.516 -30.531 -18.078 1 98 398 VAL A CA 1
ATOM 3003 C C . VAL A 1 398 ? 12.141 -29.062 -18.281 1 98 398 VAL A C 1
ATOM 3005 O O . VAL A 1 398 ? 11.906 -28.344 -17.312 1 98 398 VAL A O 1
ATOM 3008 N N . LEU A 1 399 ? 12.133 -28.672 -19.562 1 97.94 399 LEU A N 1
ATOM 3009 C CA . LEU A 1 399 ? 11.547 -27.391 -19.984 1 97.94 399 LEU A CA 1
ATOM 3010 C C . LEU A 1 399 ? 10.133 -27.594 -20.5 1 97.94 399 LEU A C 1
ATOM 3012 O O . LEU A 1 399 ? 9.859 -28.547 -21.234 1 97.94 399 LEU A O 1
ATOM 3016 N N . LEU A 1 400 ? 9.297 -26.734 -20.078 1 96.56 400 LEU A N 1
ATOM 3017 C CA . LEU A 1 400 ? 7.898 -26.828 -20.484 1 96.56 400 LEU A CA 1
ATOM 3018 C C . LEU A 1 400 ? 7.375 -25.484 -20.969 1 96.56 400 LEU A C 1
ATOM 3020 O O . LEU A 1 400 ? 7.805 -24.438 -20.469 1 96.56 400 LEU A O 1
ATOM 3024 N N . SER A 1 401 ? 6.504 -25.5 -21.969 1 96.12 401 SER A N 1
ATOM 3025 C CA . SER A 1 401 ? 5.852 -24.297 -22.469 1 96.12 401 SER A CA 1
ATOM 3026 C C . SER A 1 401 ? 4.406 -24.594 -22.875 1 96.12 401 SER A C 1
ATOM 3028 O O . SER A 1 401 ? 4.102 -25.656 -23.406 1 96.12 401 SER A O 1
ATOM 3030 N N . ARG A 1 402 ? 3.564 -23.688 -22.547 1 95.31 402 ARG A N 1
ATOM 3031 C CA . ARG A 1 402 ? 2.184 -23.766 -23 1 95.31 402 ARG A CA 1
ATOM 3032 C C . ARG A 1 402 ? 1.548 -22.391 -23.094 1 95.31 402 ARG A C 1
ATOM 3034 O O . ARG A 1 402 ? 1.99 -21.453 -22.438 1 95.31 402 ARG A O 1
ATOM 3041 N N . ARG A 1 403 ? 0.477 -22.281 -23.859 1 91.69 403 ARG A N 1
ATOM 3042 C CA . ARG A 1 403 ? -0.162 -21 -24.141 1 91.69 403 ARG A CA 1
ATOM 3043 C C . ARG A 1 403 ? -1.291 -20.719 -23.156 1 91.69 403 ARG A C 1
ATOM 3045 O O . ARG A 1 403 ? -1.684 -19.562 -22.953 1 91.69 403 ARG A O 1
ATOM 3052 N N . THR A 1 404 ? -1.827 -21.812 -22.625 1 89.56 404 THR A N 1
ATOM 3053 C CA . THR A 1 404 ? -2.9 -21.672 -21.641 1 89.56 404 THR A CA 1
ATOM 3054 C C . THR A 1 404 ? -2.672 -22.609 -20.453 1 89.56 404 THR A C 1
ATOM 3056 O O . THR A 1 404 ? -2.053 -23.672 -20.609 1 89.56 404 THR A O 1
ATOM 3059 N N . PRO A 1 405 ? -3.125 -22.234 -19.281 1 84.81 405 PRO A N 1
ATOM 3060 C CA . PRO A 1 405 ? -2.873 -23.062 -18.094 1 84.81 405 PRO A CA 1
ATOM 3061 C C . PRO A 1 405 ? -3.432 -24.469 -18.234 1 84.81 405 PRO A C 1
ATOM 3063 O O . PRO A 1 405 ? -2.926 -25.406 -17.609 1 84.81 405 PRO A O 1
ATOM 3066 N N . ARG A 1 406 ? -4.383 -24.719 -19.062 1 82.31 406 ARG A N 1
ATOM 3067 C CA . ARG A 1 406 ? -4.992 -26.031 -19.203 1 82.31 406 ARG A CA 1
ATOM 3068 C C . ARG A 1 406 ? -4.664 -26.656 -20.547 1 82.31 406 ARG A C 1
ATOM 3070 O O . ARG A 1 406 ? -5.195 -27.719 -20.891 1 82.31 406 ARG A O 1
ATOM 3077 N N . GLY A 1 407 ? -3.848 -26 -21.203 1 86.75 407 GLY A N 1
ATOM 3078 C CA . GLY A 1 407 ? -3.48 -26.516 -22.5 1 86.75 407 GLY A CA 1
ATOM 3079 C C . GLY A 1 407 ? -2.33 -27.516 -22.453 1 86.75 407 GLY A C 1
ATOM 3080 O O . GLY A 1 407 ? -1.696 -27.672 -21.406 1 86.75 407 GLY A O 1
ATOM 3081 N N . ALA A 1 408 ? -2.137 -28.125 -23.578 1 88.69 408 ALA A N 1
ATOM 3082 C CA . ALA A 1 408 ? -1.026 -29.062 -23.703 1 88.69 408 ALA A CA 1
ATOM 3083 C C . ALA A 1 408 ? 0.311 -28.328 -23.734 1 88.69 408 ALA A C 1
ATOM 3085 O O . ALA A 1 408 ? 0.387 -27.172 -24.188 1 88.69 408 ALA A O 1
ATOM 3086 N N . TYR A 1 409 ? 1.28 -29 -23.188 1 90.19 409 TYR A N 1
ATOM 3087 C CA . TYR A 1 409 ? 2.629 -28.469 -23.344 1 90.19 409 TYR A CA 1
ATOM 3088 C C . TYR A 1 409 ? 3.094 -28.547 -24.781 1 90.19 409 TYR A C 1
ATOM 3090 O O . TYR A 1 409 ? 2.746 -29.484 -25.5 1 90.19 409 TYR A O 1
ATOM 3098 N N . ASP A 1 410 ? 3.818 -27.516 -25.188 1 83.38 410 ASP A N 1
ATOM 3099 C CA . ASP A 1 410 ? 4.387 -27.484 -26.531 1 83.38 410 ASP A CA 1
ATOM 3100 C C . ASP A 1 410 ? 5.621 -28.375 -26.641 1 83.38 410 ASP A C 1
ATOM 3102 O O . ASP A 1 410 ? 6.352 -28.547 -25.656 1 83.38 410 ASP A O 1
ATOM 3106 N N . MET B 1 1 ? 27.25 -6.195 12.82 1 51.66 1 MET B N 1
ATOM 3107 C CA . MET B 1 1 ? 26 -5.848 12.148 1 51.66 1 MET B CA 1
ATOM 3108 C C . MET B 1 1 ? 26.062 -4.43 11.594 1 51.66 1 MET B C 1
ATOM 3110 O O . MET B 1 1 ? 26.453 -3.498 12.297 1 51.66 1 MET B O 1
ATOM 3114 N N . SER B 1 2 ? 25.969 -4.379 10.078 1 68 2 SER B N 1
ATOM 3115 C CA . SER B 1 2 ? 26.328 -3.219 9.266 1 68 2 SER B CA 1
ATOM 3116 C C . SER B 1 2 ? 25.281 -2.113 9.398 1 68 2 SER B C 1
ATOM 3118 O O . SER B 1 2 ? 24.188 -2.34 9.93 1 68 2 SER B O 1
ATOM 3120 N N . ALA B 1 3 ? 25.562 -0.988 9.133 1 88.25 3 ALA B N 1
ATOM 3121 C CA . ALA B 1 3 ? 24.828 0.275 9.078 1 88.25 3 ALA B CA 1
ATOM 3122 C C . ALA B 1 3 ? 23.516 0.112 8.336 1 88.25 3 ALA B C 1
ATOM 3124 O O . ALA B 1 3 ? 23.375 -0.76 7.477 1 88.25 3 ALA B O 1
ATOM 3125 N N . ALA B 1 4 ? 22.484 0.817 8.844 1 96 4 ALA B N 1
ATOM 3126 C CA . ALA B 1 4 ? 21.188 0.854 8.164 1 96 4 ALA B CA 1
ATOM 3127 C C . ALA B 1 4 ? 21.344 1.281 6.707 1 96 4 ALA B C 1
ATOM 3129 O O . ALA B 1 4 ? 22.266 2.025 6.367 1 96 4 ALA B O 1
ATOM 3130 N N . PRO B 1 5 ? 20.531 0.829 5.863 1 97.44 5 PRO B N 1
ATOM 3131 C CA . PRO B 1 5 ? 20.656 1.058 4.422 1 97.44 5 PRO B CA 1
ATOM 3132 C C . PRO B 1 5 ? 20.766 2.539 4.066 1 97.44 5 PRO B C 1
ATOM 3134 O O . PRO B 1 5 ? 21.484 2.902 3.131 1 97.44 5 PRO B O 1
ATOM 3137 N N . LEU B 1 6 ? 20.109 3.391 4.855 1 98.12 6 LEU B N 1
ATOM 3138 C CA . LEU B 1 6 ? 20.062 4.797 4.469 1 98.12 6 LEU B CA 1
ATOM 3139 C C . LEU B 1 6 ? 20.875 5.648 5.438 1 98.12 6 LEU B C 1
ATOM 3141 O O . LEU B 1 6 ? 20.719 6.871 5.488 1 98.12 6 LEU B O 1
ATOM 3145 N N . HIS B 1 7 ? 21.672 4.969 6.215 1 96.94 7 HIS B N 1
ATOM 3146 C CA . HIS B 1 7 ? 22.547 5.688 7.125 1 96.94 7 HIS B CA 1
ATOM 3147 C C . HIS B 1 7 ? 23.344 6.766 6.391 1 96.94 7 HIS B C 1
ATOM 3149 O O . HIS B 1 7 ? 23.891 6.516 5.316 1 96.94 7 HIS B O 1
ATOM 3155 N N . GLY B 1 8 ? 23.359 7.961 6.969 1 96.06 8 GLY B N 1
ATOM 3156 C CA . GLY B 1 8 ? 24.156 9.039 6.418 1 96.06 8 GLY B CA 1
ATOM 3157 C C . GLY B 1 8 ? 23.375 9.969 5.508 1 96.06 8 GLY B C 1
ATOM 3158 O O . GLY B 1 8 ? 23.875 11.031 5.133 1 96.06 8 GLY B O 1
ATOM 3159 N N . LEU B 1 9 ? 22.172 9.617 5.164 1 98.12 9 LEU B N 1
ATOM 3160 C CA . LEU B 1 9 ? 21.359 10.461 4.289 1 98.12 9 LEU B CA 1
ATOM 3161 C C . LEU B 1 9 ? 20.594 11.5 5.098 1 98.12 9 LEU B C 1
ATOM 3163 O O . LEU B 1 9 ? 20.016 11.18 6.141 1 98.12 9 LEU B O 1
ATOM 3167 N N . ARG B 1 10 ? 20.609 12.703 4.621 1 98.69 10 ARG B N 1
ATOM 3168 C CA . ARG B 1 10 ? 19.875 13.812 5.215 1 98.69 10 ARG B CA 1
ATOM 3169 C C . ARG B 1 10 ? 18.594 14.094 4.43 1 98.69 10 ARG B C 1
ATOM 3171 O O . ARG B 1 10 ? 18.656 14.414 3.238 1 98.69 10 ARG B O 1
ATOM 3178 N N . VAL B 1 11 ? 17.469 14.023 5.117 1 98.94 11 VAL B N 1
ATOM 3179 C CA . VAL B 1 11 ? 16.172 14.234 4.484 1 98.94 11 VAL B CA 1
ATOM 3180 C C . VAL B 1 11 ? 15.477 15.422 5.133 1 98.94 11 VAL B C 1
ATOM 3182 O O . VAL B 1 11 ? 15.375 15.508 6.359 1 98.94 11 VAL B O 1
ATOM 3185 N N . LEU B 1 12 ? 15.062 16.391 4.305 1 98.94 12 LEU B N 1
ATOM 3186 C CA . LEU B 1 12 ? 14.164 17.438 4.758 1 98.94 12 LEU B CA 1
ATOM 3187 C C . LEU B 1 12 ? 12.719 17.094 4.457 1 98.94 12 LEU B C 1
ATOM 3189 O O . LEU B 1 12 ? 12.367 16.812 3.307 1 98.94 12 LEU B O 1
ATOM 3193 N N . ASP B 1 13 ? 11.953 17.062 5.512 1 98.94 13 ASP B N 1
ATOM 3194 C CA . ASP B 1 13 ? 10.562 16.609 5.488 1 98.94 13 ASP B CA 1
ATOM 3195 C C . ASP B 1 13 ? 9.602 17.781 5.602 1 98.94 13 ASP B C 1
ATOM 3197 O O . ASP B 1 13 ? 9.328 18.266 6.703 1 98.94 13 ASP B O 1
ATOM 3201 N N . PHE B 1 14 ? 9.07 18.188 4.422 1 98.88 14 PHE B N 1
ATOM 3202 C CA . PHE B 1 14 ? 8.055 19.234 4.355 1 98.88 14 PHE B CA 1
ATOM 3203 C C . PHE B 1 14 ? 6.664 18.641 4.219 1 98.88 14 PHE B C 1
ATOM 3205 O O . PHE B 1 14 ? 5.848 19.125 3.428 1 98.88 14 PHE B O 1
ATOM 3212 N N . THR B 1 15 ? 6.41 17.531 4.914 1 98.69 15 THR B N 1
ATOM 3213 C CA . THR B 1 15 ? 5.16 16.812 4.676 1 98.69 15 THR B CA 1
ATOM 3214 C C . THR B 1 15 ? 4.207 17 5.855 1 98.69 15 THR B C 1
ATOM 3216 O O . THR B 1 15 ? 4.609 17.453 6.926 1 98.69 15 THR B O 1
ATOM 3219 N N . ARG B 1 16 ? 2.988 16.656 5.59 1 98 16 ARG B N 1
ATOM 3220 C CA . ARG B 1 16 ? 1.948 16.766 6.605 1 98 16 ARG B CA 1
ATOM 3221 C C . ARG B 1 16 ? 0.925 15.648 6.477 1 98 16 ARG B C 1
ATOM 3223 O O . ARG B 1 16 ? 0.859 14.977 5.445 1 98 16 ARG B O 1
ATOM 3230 N N . VAL B 1 17 ? 0.216 15.406 7.531 1 97.62 17 VAL B N 1
ATOM 3231 C CA . VAL B 1 17 ? -0.938 14.523 7.652 1 97.62 17 VAL B CA 1
ATOM 3232 C C . VAL B 1 17 ? -0.485 13.062 7.574 1 97.62 17 VAL B C 1
ATOM 3234 O O . VAL B 1 17 ? -0.032 12.492 8.57 1 97.62 17 VAL B O 1
ATOM 3237 N N . LEU B 1 18 ? -0.48 12.43 6.297 1 98.69 18 LEU B N 1
ATOM 3238 C CA . LEU B 1 18 ? -0.252 10.992 6.367 1 98.69 18 LEU B CA 1
ATOM 3239 C C . LEU B 1 18 ? 0.605 10.523 5.195 1 98.69 18 LEU B C 1
ATOM 3241 O O . LEU B 1 18 ? 1.65 9.898 5.398 1 98.69 18 LEU B O 1
ATOM 3245 N N . ALA B 1 19 ? 0.301 10.82 3.934 1 98.81 19 ALA B N 1
ATOM 3246 C CA . ALA B 1 19 ? 1.013 10.273 2.783 1 98.81 19 ALA B CA 1
ATOM 3247 C C . ALA B 1 19 ? 2.502 10.602 2.852 1 98.81 19 ALA B C 1
ATOM 3249 O O . ALA B 1 19 ? 3.342 9.695 2.824 1 98.81 19 ALA B O 1
ATOM 3250 N N . GLY B 1 20 ? 2.803 11.891 2.934 1 98.88 20 GLY B N 1
ATOM 3251 C CA . GLY B 1 20 ? 4.184 12.336 3.023 1 98.88 20 GLY B CA 1
ATOM 3252 C C . GLY B 1 20 ? 4.898 11.82 4.262 1 98.88 20 GLY B C 1
ATOM 3253 O O . GLY B 1 20 ? 5.941 11.18 4.16 1 98.88 20 GLY B O 1
ATOM 3254 N N . PRO B 1 21 ? 4.289 12.062 5.449 1 98.88 21 PRO B N 1
ATOM 3255 C CA . PRO B 1 21 ? 4.926 11.602 6.688 1 98.88 21 PRO B CA 1
ATOM 3256 C C . PRO B 1 21 ? 5.152 10.094 6.703 1 98.88 21 PRO B C 1
ATOM 3258 O O . PRO B 1 21 ? 6.137 9.617 7.281 1 98.88 21 PRO B O 1
ATOM 3261 N N . HIS B 1 22 ? 4.242 9.305 6.074 1 98.88 22 HIS B N 1
ATOM 3262 C CA . HIS B 1 22 ? 4.461 7.867 5.98 1 98.88 22 HIS B CA 1
ATOM 3263 C C . HIS B 1 22 ? 5.66 7.547 5.098 1 98.88 22 HIS B C 1
ATOM 3265 O O . HIS B 1 22 ? 6.441 6.641 5.402 1 98.88 22 HIS B O 1
ATOM 3271 N N . CYS B 1 23 ? 5.789 8.273 4.031 1 98.94 23 CYS B N 1
ATOM 3272 C CA . CYS B 1 23 ? 6.961 8.141 3.174 1 98.94 23 CYS B CA 1
ATOM 3273 C C . CYS B 1 23 ? 8.242 8.375 3.963 1 98.94 23 CYS B C 1
ATOM 3275 O O . CYS B 1 23 ? 9.141 7.535 3.957 1 98.94 23 CYS B O 1
ATOM 3277 N N . THR B 1 24 ? 8.32 9.5 4.691 1 98.94 24 THR B N 1
ATOM 3278 C CA . THR B 1 24 ? 9.555 9.852 5.387 1 98.94 24 THR B CA 1
ATOM 3279 C C . THR B 1 24 ? 9.758 8.969 6.617 1 98.94 24 THR B C 1
ATOM 3281 O O . THR B 1 24 ? 10.891 8.758 7.051 1 98.94 24 THR B O 1
ATOM 3284 N N . LYS B 1 25 ? 8.664 8.414 7.164 1 98.75 25 LYS B N 1
ATOM 3285 C CA . LYS B 1 25 ? 8.789 7.422 8.227 1 98.75 25 LYS B CA 1
ATOM 3286 C C . LYS B 1 25 ? 9.531 6.184 7.73 1 98.75 25 LYS B C 1
ATOM 3288 O O . LYS B 1 25 ? 10.375 5.637 8.445 1 98.75 25 LYS B O 1
ATOM 3293 N N . LEU B 1 26 ? 9.18 5.738 6.566 1 98.81 26 LEU B N 1
ATOM 3294 C CA . LEU B 1 26 ? 9.844 4.574 5.988 1 98.81 26 LEU B CA 1
ATOM 3295 C C . LEU B 1 26 ? 11.336 4.836 5.793 1 98.81 26 LEU B C 1
ATOM 3297 O O . LEU B 1 26 ? 12.164 3.969 6.078 1 98.81 26 LEU B O 1
ATOM 3301 N N . LEU B 1 27 ? 11.656 6.039 5.348 1 98.88 27 LEU B N 1
ATOM 3302 C CA . LEU B 1 27 ? 13.062 6.402 5.176 1 98.88 27 LEU B CA 1
ATOM 3303 C C . LEU B 1 27 ? 13.781 6.445 6.516 1 98.88 27 LEU B C 1
ATOM 3305 O O . LEU B 1 27 ? 14.906 5.961 6.637 1 98.88 27 LEU B O 1
ATOM 3309 N N . ARG B 1 28 ? 13.117 6.996 7.5 1 98.62 28 ARG B N 1
ATOM 3310 C CA . ARG B 1 28 ? 13.664 7.031 8.852 1 98.62 28 ARG B CA 1
ATOM 3311 C C . ARG B 1 28 ? 13.898 5.621 9.383 1 98.62 28 ARG B C 1
ATOM 3313 O O . ARG B 1 28 ? 14.945 5.34 9.969 1 98.62 28 ARG B O 1
ATOM 3320 N N . ASP B 1 29 ? 12.938 4.742 9.164 1 98.25 29 ASP B N 1
ATOM 3321 C CA . ASP B 1 29 ? 13.031 3.367 9.648 1 98.25 29 ASP B CA 1
ATOM 3322 C C . ASP B 1 29 ? 14.18 2.623 8.977 1 98.25 29 ASP B C 1
ATOM 3324 O O . ASP B 1 29 ? 14.711 1.661 9.539 1 98.25 29 ASP B O 1
ATOM 3328 N N . LEU B 1 30 ? 14.562 3.117 7.812 1 98.62 30 LEU B N 1
ATOM 3329 C CA . LEU B 1 30 ? 15.672 2.51 7.086 1 98.62 30 LEU B CA 1
ATOM 3330 C C . LEU B 1 30 ? 16.984 3.199 7.43 1 98.62 30 LEU B C 1
ATOM 3332 O O . LEU B 1 30 ? 18.047 2.838 6.895 1 98.62 30 LEU B O 1
ATOM 3336 N N . GLY B 1 31 ? 16.938 4.285 8.219 1 98.19 31 GLY B N 1
ATOM 3337 C CA . GLY B 1 31 ? 18.172 4.781 8.812 1 98.19 31 GLY B CA 1
ATOM 3338 C C . GLY B 1 31 ? 18.484 6.207 8.406 1 98.19 31 GLY B C 1
ATOM 3339 O O . GLY B 1 31 ? 19.516 6.754 8.812 1 98.19 31 GLY B O 1
ATOM 3340 N N . ALA B 1 32 ? 17.625 6.875 7.645 1 98.62 32 ALA B N 1
ATOM 3341 C CA . ALA B 1 32 ? 17.891 8.25 7.223 1 98.62 32 ALA B CA 1
ATOM 3342 C C . ALA B 1 32 ? 17.719 9.219 8.391 1 98.62 32 ALA B C 1
ATOM 3344 O O . ALA B 1 32 ? 16.984 8.938 9.344 1 98.62 32 ALA B O 1
ATOM 3345 N N . ASP B 1 33 ? 18.453 10.289 8.305 1 98.25 33 ASP B N 1
ATOM 3346 C CA . ASP B 1 33 ? 18.312 11.398 9.25 1 98.25 33 ASP B CA 1
ATOM 3347 C C . ASP B 1 33 ? 17.266 12.406 8.758 1 98.25 33 ASP B C 1
ATOM 3349 O O . ASP B 1 33 ? 17.5 13.109 7.77 1 98.25 33 ASP B O 1
ATOM 3353 N N . ILE B 1 34 ? 16.156 12.484 9.492 1 98.88 34 ILE B N 1
ATOM 3354 C CA . ILE B 1 34 ? 15.023 13.273 9.008 1 98.88 34 ILE B CA 1
ATOM 3355 C C . ILE B 1 34 ? 14.859 14.523 9.867 1 98.88 34 ILE B C 1
ATOM 3357 O O . ILE B 1 34 ? 14.828 14.438 11.102 1 98.88 34 ILE B O 1
ATOM 3361 N N . THR B 1 35 ? 14.781 15.68 9.266 1 98.94 35 THR B N 1
ATOM 3362 C CA . THR B 1 35 ? 14.32 16.906 9.898 1 98.94 35 THR B CA 1
ATOM 3363 C C . THR B 1 35 ? 12.992 17.359 9.305 1 98.94 35 THR B C 1
ATOM 3365 O O . THR B 1 35 ? 12.93 17.719 8.125 1 98.94 35 THR B O 1
ATOM 3368 N N . LYS B 1 36 ? 11.992 17.234 10.102 1 98.88 36 LYS B N 1
ATOM 3369 C CA . LYS B 1 36 ? 10.68 17.75 9.703 1 98.88 36 LYS B CA 1
ATOM 3370 C C . LYS B 1 36 ? 10.594 19.25 9.891 1 98.88 36 LYS B C 1
ATOM 3372 O O . LYS B 1 36 ? 10.969 19.781 10.938 1 98.88 36 LYS B O 1
ATOM 3377 N N . ILE B 1 37 ? 10.172 19.938 8.836 1 98.81 37 ILE B N 1
ATOM 3378 C CA . ILE B 1 37 ? 9.977 21.375 8.867 1 98.81 37 ILE B CA 1
ATOM 3379 C C . ILE B 1 37 ? 8.484 21.688 8.961 1 98.81 37 ILE B C 1
ATOM 3381 O O . ILE B 1 37 ? 7.711 21.344 8.062 1 98.81 37 ILE B O 1
ATOM 3385 N N . GLU B 1 38 ? 8.094 22.375 10.016 1 98.38 38 GLU B N 1
ATOM 3386 C CA . GLU B 1 38 ? 6.684 22.703 10.211 1 98.38 38 GLU B CA 1
ATOM 3387 C C . GLU B 1 38 ? 6.461 24.219 10.188 1 98.38 38 GLU B C 1
ATOM 3389 O O . GLU B 1 38 ? 7.273 24.984 10.719 1 98.38 38 GLU B O 1
ATOM 3394 N N . PRO B 1 39 ? 5.391 24.641 9.539 1 97.12 39 PRO B N 1
ATOM 3395 C CA . PRO B 1 39 ? 4.992 26.047 9.672 1 97.12 39 PRO B CA 1
ATOM 3396 C C . PRO B 1 39 ? 4.477 26.391 11.07 1 97.12 39 PRO B C 1
ATOM 3398 O O . PRO B 1 39 ? 4.309 25.5 11.906 1 97.12 39 PRO B O 1
ATOM 3401 N N . PRO B 1 40 ? 4.219 27.641 11.32 1 95.19 40 PRO B N 1
ATOM 3402 C CA . PRO B 1 40 ? 3.752 28.062 12.641 1 95.19 40 PRO B CA 1
ATOM 3403 C C . PRO B 1 40 ? 2.498 27.312 13.094 1 95.19 40 PRO B C 1
ATOM 3405 O O . PRO B 1 40 ? 2.369 26.969 14.266 1 95.19 40 PRO B O 1
ATOM 3408 N N . ALA B 1 41 ? 1.645 26.969 12.188 1 94 41 ALA B N 1
ATOM 3409 C CA . ALA B 1 41 ? 0.397 26.281 12.516 1 94 41 ALA B CA 1
ATOM 3410 C C . ALA B 1 41 ? 0.651 24.828 12.891 1 94 41 ALA B C 1
ATOM 3412 O O . ALA B 1 41 ? -0.212 24.172 13.484 1 94 41 ALA B O 1
ATOM 3413 N N . GLY B 1 42 ? 1.847 24.297 12.578 1 96.31 42 GLY B N 1
ATOM 3414 C CA . GLY B 1 42 ? 2.174 22.891 12.812 1 96.31 42 GLY B CA 1
ATOM 3415 C C . GLY B 1 42 ? 1.526 21.953 11.82 1 96.31 42 GLY B C 1
ATOM 3416 O O . GLY B 1 42 ? 0.852 22.391 10.891 1 96.31 42 GLY B O 1
ATOM 3417 N N . ASP B 1 43 ? 1.794 20.703 11.953 1 97.38 43 ASP B N 1
ATOM 3418 C CA . ASP B 1 43 ? 1.15 19.625 11.195 1 97.38 43 ASP B CA 1
ATOM 3419 C C . ASP B 1 43 ? -0.231 19.312 11.758 1 97.38 43 ASP B C 1
ATOM 3421 O O . ASP B 1 43 ? -0.369 19.031 12.953 1 97.38 43 ASP B O 1
ATOM 3425 N N . VAL B 1 44 ? -1.194 19.297 10.906 1 95.38 44 VAL B N 1
ATOM 3426 C CA . VAL B 1 44 ? -2.566 19.031 11.32 1 95.38 44 VAL B CA 1
ATOM 3427 C C . VAL B 1 44 ? -2.656 17.656 11.969 1 95.38 44 VAL B C 1
ATOM 3429 O O . VAL B 1 44 ? -3.529 17.406 12.805 1 95.38 44 VAL B O 1
ATOM 3432 N N . ALA B 1 45 ? -1.732 16.766 11.68 1 97.31 45 ALA B N 1
ATOM 3433 C CA . ALA B 1 45 ? -1.709 15.43 12.266 1 97.31 45 ALA B CA 1
ATOM 3434 C C . ALA B 1 45 ? -1.568 15.492 13.781 1 97.31 45 ALA B C 1
ATOM 3436 O O . ALA B 1 45 ? -1.947 14.555 14.492 1 97.31 45 ALA B O 1
ATOM 3437 N N . ARG B 1 46 ? -1.027 16.594 14.312 1 97.12 46 ARG B N 1
ATOM 3438 C CA . ARG B 1 46 ? -0.863 16.766 15.75 1 97.12 46 ARG B CA 1
ATOM 3439 C C . ARG B 1 46 ? -2.215 16.844 16.453 1 97.12 46 ARG B C 1
ATOM 3441 O O . ARG B 1 46 ? -2.299 16.672 17.672 1 97.12 46 ARG B O 1
ATOM 3448 N N . ASN B 1 47 ? -3.273 17.031 15.672 1 95.5 47 ASN B N 1
ATOM 3449 C CA . ASN B 1 47 ? -4.617 17.094 16.234 1 95.5 47 ASN B CA 1
ATOM 3450 C C . ASN B 1 47 ? -5.258 15.703 16.281 1 95.5 47 ASN B C 1
ATOM 3452 O O . ASN B 1 47 ? -6.332 15.539 16.875 1 95.5 47 ASN B O 1
ATOM 3456 N N . GLY B 1 48 ? -4.641 14.711 15.688 1 96.75 48 GLY B N 1
ATOM 3457 C CA . GLY B 1 48 ? -5.211 13.367 15.68 1 96.75 48 GLY B CA 1
ATOM 3458 C C . GLY B 1 48 ? -5.25 12.734 17.047 1 96.75 48 GLY B C 1
ATOM 3459 O O . GLY B 1 48 ? -4.258 12.75 17.781 1 96.75 48 GLY B O 1
ATOM 3460 N N . VAL B 1 49 ? -6.312 12.156 17.422 1 96.94 49 VAL B N 1
ATOM 3461 C CA . VAL B 1 49 ? -6.496 11.523 18.719 1 96.94 49 VAL B CA 1
ATOM 3462 C C . VAL B 1 49 ? -6.098 10.047 18.641 1 96.94 49 VAL B C 1
ATOM 3464 O O . VAL B 1 49 ? -6.098 9.461 17.547 1 96.94 49 VAL B O 1
ATOM 3467 N N . PRO B 1 50 ? -5.777 9.453 19.844 1 97.56 50 PRO B N 1
ATOM 3468 C CA . PRO B 1 50 ? -5.762 10.055 21.188 1 97.56 50 PRO B CA 1
ATOM 3469 C C . PRO B 1 50 ? -4.477 10.836 21.469 1 97.56 50 PRO B C 1
ATOM 3471 O O . PRO B 1 50 ? -3.502 10.711 20.719 1 97.56 50 PRO B O 1
ATOM 3474 N N . HIS B 1 51 ? -4.57 11.672 22.547 1 96.5 51 HIS B N 1
ATOM 3475 C CA . HIS B 1 51 ? -3.402 12.391 23.047 1 96.5 51 HIS B CA 1
ATOM 3476 C C . HIS B 1 51 ? -2.953 11.828 24.391 1 96.5 51 HIS B C 1
ATOM 3478 O O . HIS B 1 51 ? -3.783 11.406 25.203 1 96.5 51 HIS B O 1
ATOM 3484 N N . VAL B 1 52 ? -1.679 11.727 24.547 1 96 52 VAL B N 1
ATOM 3485 C CA . VAL B 1 52 ? -1.062 11.492 25.844 1 96 52 VAL B CA 1
ATOM 3486 C C . VAL B 1 52 ? -0.269 12.727 26.266 1 96 52 VAL B C 1
ATOM 3488 O O . VAL B 1 52 ? 0.811 12.992 25.734 1 96 52 VAL B O 1
ATOM 3491 N N . ASP B 1 53 ? -0.747 13.453 27.203 1 90.5 53 ASP B N 1
ATOM 3492 C CA . ASP B 1 53 ? -0.146 14.688 27.688 1 90.5 53 ASP B CA 1
ATOM 3493 C C . ASP B 1 53 ? 0.245 15.609 26.547 1 90.5 53 ASP B C 1
ATOM 3495 O O . ASP B 1 53 ? 1.401 16.031 26.438 1 90.5 53 ASP B O 1
ATOM 3499 N N . GLY B 1 54 ? -0.668 15.758 25.641 1 90.25 54 GLY B N 1
ATOM 3500 C CA . GLY B 1 54 ? -0.495 16.734 24.578 1 90.25 54 GLY B CA 1
ATOM 3501 C C . GLY B 1 54 ? 0.114 16.141 23.312 1 90.25 54 GLY B C 1
ATOM 3502 O O . GLY B 1 54 ? 0.064 16.75 22.25 1 90.25 54 GLY B O 1
ATOM 3503 N N . MET B 1 55 ? 0.685 14.953 23.391 1 95 55 MET B N 1
ATOM 3504 C CA . MET B 1 55 ? 1.306 14.297 22.234 1 95 55 MET B CA 1
ATOM 3505 C C . MET B 1 55 ? 0.308 13.391 21.516 1 95 55 MET B C 1
ATOM 3507 O O . MET B 1 55 ? -0.276 12.492 22.141 1 95 55 MET B O 1
ATOM 3511 N N . SER B 1 56 ? 0.061 13.711 20.266 1 97.19 56 SER B N 1
ATOM 3512 C CA . SER B 1 56 ? -0.824 12.891 19.438 1 97.19 56 SER B CA 1
ATOM 3513 C C . SER B 1 56 ? -0.186 11.547 19.109 1 97.19 56 SER B C 1
ATOM 3515 O O . SER B 1 56 ? 0.938 11.492 18.609 1 97.19 56 SER B O 1
ATOM 3517 N N . LEU B 1 57 ? -0.93 10.453 19.344 1 97.69 57 LEU B N 1
ATOM 3518 C CA . LEU B 1 57 ? -0.414 9.133 19 1 97.69 57 LEU B CA 1
ATOM 3519 C C . LEU B 1 57 ? -0.497 8.898 17.484 1 97.69 57 LEU B C 1
ATOM 3521 O O . LEU B 1 57 ? 0.282 8.117 16.938 1 97.69 57 LEU B O 1
ATOM 3525 N N . TYR B 1 58 ? -1.45 9.617 16.844 1 97.81 58 TYR B N 1
ATOM 3526 C CA . TYR B 1 58 ? -1.522 9.586 15.383 1 97.81 58 TYR B CA 1
ATOM 3527 C C . TYR B 1 58 ? -0.283 10.219 14.766 1 97.81 58 TYR B C 1
ATOM 3529 O O . TYR B 1 58 ? 0.328 9.641 13.859 1 97.81 58 TYR B O 1
ATOM 3537 N N . TYR B 1 59 ? 0.113 11.352 15.312 1 98.12 59 TYR B N 1
ATOM 3538 C CA . TYR B 1 59 ? 1.325 12.039 14.883 1 98.12 59 TYR B CA 1
ATOM 3539 C C . TYR B 1 59 ? 2.564 11.219 15.211 1 98.12 59 TYR B C 1
ATOM 3541 O O . TYR B 1 59 ? 3.451 11.062 14.367 1 98.12 59 TYR B O 1
ATOM 3549 N N . THR B 1 60 ? 2.623 10.641 16.375 1 98.12 60 THR B N 1
ATOM 3550 C CA . THR B 1 60 ? 3.764 9.883 16.875 1 98.12 60 THR B CA 1
ATOM 3551 C C . THR B 1 60 ? 4.062 8.695 15.961 1 98.12 60 THR B C 1
ATOM 3553 O O . THR B 1 60 ? 5.223 8.438 15.625 1 98.12 60 THR B O 1
ATOM 3556 N N . GLN B 1 61 ? 3.076 8.07 15.516 1 97.81 61 GLN B N 1
ATOM 3557 C CA . GLN B 1 61 ? 3.238 6.859 14.719 1 97.81 61 GLN B CA 1
ATOM 3558 C C . GLN B 1 61 ? 4.023 7.145 13.445 1 97.81 61 GLN B C 1
ATOM 3560 O O . GLN B 1 61 ? 4.797 6.301 12.984 1 97.81 61 GLN B O 1
ATOM 3565 N N . GLN B 1 62 ? 3.857 8.344 12.906 1 98.19 62 GLN B N 1
ATOM 3566 C CA . GLN B 1 62 ? 4.488 8.656 11.625 1 98.19 62 GLN B CA 1
ATOM 3567 C C . GLN B 1 62 ? 5.785 9.43 11.828 1 98.19 62 GLN B C 1
ATOM 3569 O O . GLN B 1 62 ? 6.621 9.5 10.922 1 98.19 62 GLN B O 1
ATOM 3574 N N . ASN B 1 63 ? 5.977 10.031 13.031 1 98.44 63 ASN B N 1
ATOM 3575 C CA . ASN B 1 63 ? 7.012 11.055 13.094 1 98.44 63 ASN B CA 1
ATOM 3576 C C . ASN B 1 63 ? 7.996 10.789 14.227 1 98.44 63 ASN B C 1
ATOM 3578 O O . ASN B 1 63 ? 8.945 11.555 14.43 1 98.44 63 ASN B O 1
ATOM 3582 N N . ALA B 1 64 ? 7.781 9.695 15.016 1 98.31 64 ALA B N 1
ATOM 3583 C CA . ALA B 1 64 ? 8.781 9.336 16.016 1 98.31 64 ALA B CA 1
ATOM 3584 C C . ALA B 1 64 ? 10.164 9.18 15.391 1 98.31 64 ALA B C 1
ATOM 3586 O O . ALA B 1 64 ? 10.297 8.562 14.328 1 98.31 64 ALA B O 1
ATOM 3587 N N . GLY B 1 65 ? 11.125 9.766 16 1 98.06 65 GLY B N 1
ATOM 3588 C CA . GLY B 1 65 ? 12.492 9.633 15.539 1 98.06 65 GLY B CA 1
ATOM 3589 C C . GLY B 1 65 ? 12.914 10.75 14.594 1 98.06 65 GLY B C 1
ATOM 3590 O O . GLY B 1 65 ? 14.094 10.875 14.258 1 98.06 65 GLY B O 1
ATOM 3591 N N . LYS B 1 66 ? 11.969 11.609 14.172 1 98.56 66 LYS B N 1
ATOM 3592 C CA . LYS B 1 66 ? 12.305 12.766 13.344 1 98.56 66 LYS B CA 1
ATOM 3593 C C . LYS B 1 66 ? 12.602 13.984 14.211 1 98.56 66 LYS B C 1
ATOM 3595 O O . LYS B 1 66 ? 11.938 14.219 15.219 1 98.56 66 LYS B O 1
ATOM 3600 N N . ARG B 1 67 ? 13.586 14.766 13.812 1 98.62 67 ARG B N 1
ATOM 3601 C CA . ARG B 1 67 ? 13.75 16.078 14.422 1 98.62 67 ARG B CA 1
ATOM 3602 C C . ARG B 1 67 ? 12.727 17.078 13.875 1 98.62 67 ARG B C 1
ATOM 3604 O O . ARG B 1 67 ? 12.188 16.875 12.789 1 98.62 67 ARG B O 1
ATOM 3611 N N . ASN B 1 68 ? 12.477 18.094 14.68 1 98.75 68 ASN B N 1
ATOM 3612 C CA . ASN B 1 68 ? 11.445 19.031 14.266 1 98.75 68 ASN B CA 1
ATOM 3613 C C . ASN B 1 68 ? 11.945 20.469 14.328 1 98.75 68 ASN B C 1
ATOM 3615 O O . ASN B 1 68 ? 12.383 20.938 15.383 1 98.75 68 ASN B O 1
ATOM 3619 N N . LEU B 1 69 ? 11.938 21.094 13.242 1 98.81 69 LEU B N 1
ATOM 3620 C CA . LEU B 1 69 ? 12.148 22.531 13.117 1 98.81 69 LEU B CA 1
ATOM 3621 C C . LEU B 1 69 ? 10.852 23.25 12.766 1 98.81 69 LEU B C 1
ATOM 3623 O O . LEU B 1 69 ? 10.227 22.953 11.75 1 98.81 69 LEU B O 1
ATOM 3627 N N . SER B 1 70 ? 10.422 24.109 13.641 1 98.69 70 SER B N 1
ATOM 3628 C CA . SER B 1 70 ? 9.281 24.969 13.336 1 98.69 70 SER B CA 1
ATOM 3629 C C . SER B 1 70 ? 9.719 26.391 13.031 1 98.69 70 SER B C 1
ATOM 3631 O O . SER B 1 70 ? 10.211 27.094 13.906 1 98.69 70 SER B O 1
ATOM 3633 N N . ILE B 1 71 ? 9.555 26.781 11.797 1 98.69 71 ILE B N 1
ATOM 3634 C CA . ILE B 1 71 ? 10.117 28.047 11.312 1 98.69 71 ILE B CA 1
ATOM 3635 C C . ILE B 1 71 ? 9.148 28.688 10.32 1 98.69 71 ILE B C 1
ATOM 3637 O O . ILE B 1 71 ? 8.547 28 9.492 1 98.69 71 ILE B O 1
ATOM 3641 N N . ASP B 1 72 ? 8.883 29.984 10.414 1 98.38 72 ASP B N 1
ATOM 3642 C CA . ASP B 1 72 ? 7.941 30.734 9.586 1 98.38 72 ASP B CA 1
ATOM 3643 C C . ASP B 1 72 ? 8.602 31.219 8.297 1 98.38 72 ASP B C 1
ATOM 3645 O O . ASP B 1 72 ? 9.234 32.281 8.281 1 98.38 72 ASP B O 1
ATOM 3649 N N . LEU B 1 73 ? 8.336 30.641 7.184 1 98.19 73 LEU B N 1
ATOM 3650 C CA . LEU B 1 73 ? 8.992 30.891 5.91 1 98.19 73 LEU B CA 1
ATOM 3651 C C . LEU B 1 73 ? 8.539 32.219 5.32 1 98.19 73 LEU B C 1
ATOM 3653 O O . LEU B 1 73 ? 9.07 32.656 4.301 1 98.19 73 LEU B O 1
ATOM 3657 N N . ASN B 1 74 ? 7.59 32.875 5.992 1 97.5 74 ASN B N 1
ATOM 3658 C CA . ASN B 1 74 ? 7.195 34.219 5.531 1 97.5 74 ASN B CA 1
ATOM 3659 C C . ASN B 1 74 ? 8.312 35.219 5.742 1 97.5 74 ASN B C 1
ATOM 3661 O O . ASN B 1 74 ? 8.312 36.281 5.109 1 97.5 74 ASN B O 1
ATOM 3665 N N . TRP B 1 75 ? 9.188 34.938 6.598 1 97.5 75 TRP B N 1
ATOM 3666 C CA . TRP B 1 75 ? 10.32 35.781 6.867 1 97.5 75 TRP B CA 1
ATOM 3667 C C . TRP B 1 75 ? 11.484 35.469 5.93 1 97.5 75 TRP B C 1
ATOM 3669 O O . TRP B 1 75 ? 11.859 34.312 5.766 1 97.5 75 TRP B O 1
ATOM 3679 N N . PRO B 1 76 ? 12.109 36.5 5.355 1 96.69 76 PRO B N 1
ATOM 3680 C CA . PRO B 1 76 ? 13.227 36.25 4.449 1 96.69 76 PRO B CA 1
ATOM 3681 C C . PRO B 1 76 ? 14.383 35.5 5.121 1 96.69 76 PRO B C 1
ATOM 3683 O O . PRO B 1 76 ? 15.016 34.656 4.5 1 96.69 76 PRO B O 1
ATOM 3686 N N . GLU B 1 77 ? 14.625 35.875 6.32 1 95.88 77 GLU B N 1
ATOM 3687 C CA . GLU B 1 77 ? 15.711 35.219 7.055 1 95.88 77 GLU B CA 1
ATOM 3688 C C . GLU B 1 77 ? 15.445 33.719 7.219 1 95.88 77 GLU B C 1
ATOM 3690 O O . GLU B 1 77 ? 16.375 32.906 7.152 1 95.88 77 GLU B O 1
ATOM 3695 N N . ALA B 1 78 ? 14.211 33.344 7.492 1 97.62 78 ALA B N 1
ATOM 3696 C CA . ALA B 1 78 ? 13.812 31.938 7.602 1 97.62 78 ALA B CA 1
ATOM 3697 C C . ALA B 1 78 ? 14.062 31.203 6.289 1 97.62 78 ALA B C 1
ATOM 3699 O O . ALA B 1 78 ? 14.586 30.078 6.289 1 97.62 78 ALA B O 1
ATOM 3700 N N . ARG B 1 79 ? 13.711 31.781 5.156 1 98.06 79 ARG B N 1
ATOM 3701 C CA . ARG B 1 79 ? 13.906 31.188 3.842 1 98.06 79 ARG B CA 1
ATOM 3702 C C . ARG B 1 79 ? 15.391 30.953 3.564 1 98.06 79 ARG B C 1
ATOM 3704 O O . ARG B 1 79 ? 15.766 29.938 2.98 1 98.06 79 ARG B O 1
ATOM 3711 N N . GLU B 1 80 ? 16.188 31.906 3.971 1 96.88 80 GLU B N 1
ATOM 3712 C CA . GLU B 1 80 ? 17.641 31.766 3.768 1 96.88 80 GLU B CA 1
ATOM 3713 C C . GLU B 1 80 ? 18.203 30.578 4.551 1 96.88 80 GLU B C 1
ATOM 3715 O O . GLU B 1 80 ? 19.016 29.812 4.027 1 96.88 80 GLU B O 1
ATOM 3720 N N . ILE B 1 81 ? 17.766 30.469 5.773 1 97.56 81 ILE B N 1
ATOM 3721 C CA . ILE B 1 81 ? 18.219 29.391 6.629 1 97.56 81 ILE B CA 1
ATOM 3722 C C . ILE B 1 81 ? 17.812 28.047 6.016 1 97.56 81 ILE B C 1
ATOM 3724 O O . ILE B 1 81 ? 18.656 27.141 5.867 1 97.56 81 ILE B O 1
ATOM 3728 N N . VAL B 1 82 ? 16.562 27.922 5.629 1 98.56 82 VAL B N 1
ATOM 3729 C CA . VAL B 1 82 ? 16.047 26.656 5.105 1 98.56 82 VAL B CA 1
ATOM 3730 C C . VAL B 1 82 ? 16.656 26.375 3.74 1 98.56 82 VAL B C 1
ATOM 3732 O O . VAL B 1 82 ? 16.922 25.219 3.402 1 98.56 82 VAL B O 1
ATOM 3735 N N . ALA B 1 83 ? 16.891 27.422 2.938 1 98.31 83 ALA B N 1
ATOM 3736 C CA . ALA B 1 83 ? 17.594 27.234 1.676 1 98.31 83 ALA B CA 1
ATOM 3737 C C . ALA B 1 83 ? 18.984 26.641 1.911 1 98.31 83 ALA B C 1
ATOM 3739 O O . ALA B 1 83 ? 19.453 25.797 1.137 1 98.31 83 ALA B O 1
ATOM 3740 N N . GLY B 1 84 ? 19.688 27.188 2.898 1 98.06 84 GLY B N 1
ATOM 3741 C CA . GLY B 1 84 ? 20.969 26.609 3.279 1 98.06 84 GLY B CA 1
ATOM 3742 C C . GLY B 1 84 ? 20.875 25.141 3.627 1 98.06 84 GLY B C 1
ATOM 3743 O O . GLY B 1 84 ? 21.734 24.344 3.229 1 98.06 84 GLY B O 1
ATOM 3744 N N . MET B 1 85 ? 19.828 24.719 4.363 1 98.62 85 MET B N 1
ATOM 3745 C CA . MET B 1 85 ? 19.594 23.328 4.695 1 98.62 85 MET B CA 1
ATOM 3746 C C . MET B 1 85 ? 19.344 22.5 3.436 1 98.62 85 MET B C 1
ATOM 3748 O O . MET B 1 85 ? 19.844 21.375 3.32 1 98.62 85 MET B O 1
ATOM 3752 N N . CYS B 1 86 ? 18.562 23.062 2.488 1 98.75 86 CYS B N 1
ATOM 3753 C CA . CYS B 1 86 ? 18.25 22.391 1.234 1 98.75 86 CYS B CA 1
ATOM 3754 C C . CYS B 1 86 ? 19.531 22.125 0.432 1 98.75 86 CYS B C 1
ATOM 3756 O O . CYS B 1 86 ? 19.641 21.094 -0.231 1 98.75 86 CYS B O 1
ATOM 3758 N N . ARG B 1 87 ? 20.5 23.016 0.498 1 97.88 87 ARG B N 1
ATOM 3759 C CA . ARG B 1 87 ? 21.766 22.875 -0.231 1 97.88 87 ARG B CA 1
ATOM 3760 C C . ARG B 1 87 ? 22.562 21.688 0.3 1 97.88 87 ARG B C 1
ATOM 3762 O O . ARG B 1 87 ? 23.391 21.125 -0.415 1 97.88 87 ARG B O 1
ATOM 3769 N N . GLN B 1 88 ? 22.266 21.312 1.526 1 97.5 88 GLN B N 1
ATOM 3770 C CA . GLN B 1 88 ? 23.047 20.25 2.17 1 97.5 88 GLN B CA 1
ATOM 3771 C C . GLN B 1 88 ? 22.266 18.938 2.221 1 97.5 88 GLN B C 1
ATOM 3773 O O . GLN B 1 88 ? 22.797 17.906 2.617 1 97.5 88 GLN B O 1
ATOM 3778 N N . ALA B 1 89 ? 21.031 18.938 1.815 1 98.75 89 ALA B N 1
ATOM 3779 C CA . ALA B 1 89 ? 20.156 17.781 1.928 1 98.75 89 ALA B CA 1
ATOM 3780 C C . ALA B 1 89 ? 20.422 16.781 0.8 1 98.75 89 ALA B C 1
ATOM 3782 O O . ALA B 1 89 ? 20.844 17.172 -0.291 1 98.75 89 ALA B O 1
ATOM 3783 N N . ASP B 1 90 ? 20.156 15.508 1.069 1 98.88 90 ASP B N 1
ATOM 3784 C CA . ASP B 1 90 ? 20.172 14.477 0.034 1 98.88 90 ASP B CA 1
ATOM 3785 C C . ASP B 1 90 ? 18.797 14.32 -0.605 1 98.88 90 ASP B C 1
ATOM 3787 O O . ASP B 1 90 ? 18.688 14.07 -1.808 1 98.88 90 ASP B O 1
ATOM 3791 N N . VAL B 1 91 ? 17.797 14.445 0.194 1 98.94 91 VAL B N 1
ATOM 3792 C CA . VAL B 1 91 ? 16.422 14.195 -0.217 1 98.94 91 VAL B CA 1
ATOM 3793 C C . VAL B 1 91 ? 15.5 15.266 0.379 1 98.94 91 VAL B C 1
ATOM 3795 O O . VAL B 1 91 ? 15.672 15.664 1.532 1 98.94 91 VAL B O 1
ATOM 3798 N N . ILE B 1 92 ? 14.602 15.75 -0.406 1 98.94 92 ILE B N 1
ATOM 3799 C CA . ILE B 1 92 ? 13.469 16.562 0.047 1 98.94 92 ILE B CA 1
ATOM 3800 C C . ILE B 1 92 ? 12.164 15.875 -0.335 1 98.94 92 ILE B C 1
ATOM 3802 O O . ILE B 1 92 ? 12 15.43 -1.473 1 98.94 92 ILE B O 1
ATOM 3806 N N . VAL B 1 93 ? 11.273 15.719 0.61 1 98.94 93 VAL B N 1
ATOM 3807 C CA . VAL B 1 93 ? 9.914 15.25 0.352 1 98.94 93 VAL B CA 1
ATOM 3808 C C . VAL B 1 93 ? 8.906 16.312 0.787 1 98.94 93 VAL B C 1
ATOM 3810 O O . VAL B 1 93 ? 9.016 16.859 1.883 1 98.94 93 VAL B O 1
ATOM 3813 N N . GLU B 1 94 ? 7.992 16.641 -0.066 1 98.81 94 GLU B N 1
ATOM 3814 C CA . GLU B 1 94 ? 6.914 17.562 0.275 1 98.81 94 GLU B CA 1
ATOM 3815 C C . GLU B 1 94 ? 5.574 17.062 -0.262 1 98.81 94 GLU B C 1
ATOM 3817 O O . GLU B 1 94 ? 5.531 16.312 -1.241 1 98.81 94 GLU B O 1
ATOM 3822 N N . ASN B 1 95 ? 4.492 17.359 0.395 1 98.38 95 ASN B N 1
ATOM 3823 C CA . ASN B 1 95 ? 3.178 16.953 -0.093 1 98.38 95 ASN B CA 1
ATOM 3824 C C . ASN B 1 95 ? 2.174 18.109 0.002 1 98.38 95 ASN B C 1
ATOM 3826 O O . ASN B 1 95 ? 1.035 17.906 0.429 1 98.38 95 ASN B O 1
ATOM 3830 N N . PHE B 1 96 ? 2.627 19.312 -0.368 1 96.31 96 PHE B N 1
ATOM 3831 C CA . PHE B 1 96 ? 1.754 20.469 -0.471 1 96.31 96 PHE B CA 1
ATOM 3832 C C . PHE B 1 96 ? 1.065 20.516 -1.83 1 96.31 96 PHE B C 1
ATOM 3834 O O . PHE B 1 96 ? 1.399 19.734 -2.725 1 96.31 96 PHE B O 1
ATOM 3841 N N . ARG B 1 97 ? 0.105 21.406 -1.935 1 94.75 97 ARG B N 1
ATOM 3842 C CA . ARG B 1 97 ? -0.423 21.703 -3.262 1 94.75 97 ARG B CA 1
ATOM 3843 C C . ARG B 1 97 ? 0.683 22.188 -4.199 1 94.75 97 ARG B C 1
ATOM 3845 O O . ARG B 1 97 ? 1.583 22.922 -3.781 1 94.75 97 ARG B O 1
ATOM 3852 N N . PRO B 1 98 ? 0.576 21.812 -5.445 1 96.88 98 PRO B N 1
ATOM 3853 C CA . PRO B 1 98 ? 1.622 22.188 -6.398 1 96.88 98 PRO B CA 1
ATOM 3854 C C . PRO B 1 98 ? 1.905 23.688 -6.395 1 96.88 98 PRO B C 1
ATOM 3856 O O . PRO B 1 98 ? 0.973 24.5 -6.422 1 96.88 98 PRO B O 1
ATOM 3859 N N . GLY B 1 99 ? 3.221 24.016 -6.246 1 95.94 99 GLY B N 1
ATOM 3860 C CA . GLY B 1 99 ? 3.627 25.422 -6.324 1 95.94 99 GLY B CA 1
ATOM 3861 C C . GLY B 1 99 ? 3.83 26.047 -4.961 1 95.94 99 GLY B C 1
ATOM 3862 O O . GLY B 1 99 ? 4.445 27.109 -4.855 1 95.94 99 GLY B O 1
ATOM 3863 N N . THR B 1 100 ? 3.43 25.391 -3.904 1 95.62 100 THR B N 1
ATOM 3864 C CA . THR B 1 100 ? 3.453 25.984 -2.572 1 95.62 100 THR B CA 1
ATOM 3865 C C . THR B 1 100 ? 4.887 26.281 -2.135 1 95.62 100 THR B C 1
ATOM 3867 O O . THR B 1 100 ? 5.211 27.406 -1.771 1 95.62 100 THR B O 1
ATOM 3870 N N . LEU B 1 101 ? 5.809 25.344 -2.164 1 96.88 101 LEU B N 1
ATOM 3871 C CA . LEU B 1 101 ? 7.18 25.547 -1.715 1 96.88 101 LEU B CA 1
ATOM 3872 C C . LEU B 1 101 ? 7.941 26.453 -2.68 1 96.88 101 LEU B C 1
ATOM 3874 O O . LEU B 1 101 ? 8.836 27.188 -2.27 1 96.88 101 LEU B O 1
ATOM 3878 N N . ALA B 1 102 ? 7.52 26.375 -3.932 1 97.31 102 ALA B N 1
ATOM 3879 C CA . ALA B 1 102 ? 8.148 27.219 -4.941 1 97.31 102 ALA B CA 1
ATOM 3880 C C . ALA B 1 102 ? 7.914 28.703 -4.637 1 97.31 102 ALA B C 1
ATOM 3882 O O . ALA B 1 102 ? 8.773 29.547 -4.91 1 97.31 102 ALA B O 1
ATOM 3883 N N . ARG B 1 103 ? 6.789 29.016 -4.07 1 97.12 103 ARG B N 1
ATOM 3884 C CA . ARG B 1 103 ? 6.469 30.391 -3.713 1 97.12 103 ARG B CA 1
ATOM 3885 C C . ARG B 1 103 ? 7.449 30.922 -2.676 1 97.12 103 ARG B C 1
ATOM 3887 O O . ARG B 1 103 ? 7.648 32.125 -2.576 1 97.12 103 ARG B O 1
ATOM 3894 N N . PHE B 1 104 ? 8.078 30.031 -1.967 1 97.88 104 PHE B N 1
ATOM 3895 C CA . PHE B 1 104 ? 9.055 30.422 -0.959 1 97.88 104 PHE B CA 1
ATOM 3896 C C . PHE B 1 104 ? 10.469 30.281 -1.496 1 97.88 104 PHE B C 1
ATOM 3898 O O . PHE B 1 104 ? 11.438 30.406 -0.745 1 97.88 104 PHE B O 1
ATOM 3905 N N . GLY B 1 105 ? 10.594 29.953 -2.756 1 97.69 105 GLY B N 1
ATOM 3906 C CA . GLY B 1 105 ? 11.906 29.781 -3.355 1 97.69 105 GLY B CA 1
ATOM 3907 C C . GLY B 1 105 ? 12.531 28.438 -3.039 1 97.69 105 GLY B C 1
ATOM 3908 O O . GLY B 1 105 ? 13.758 28.281 -3.092 1 97.69 105 GLY B O 1
ATOM 3909 N N . LEU B 1 106 ? 11.711 27.484 -2.691 1 98.56 106 LEU B N 1
ATOM 3910 C CA . LEU B 1 106 ? 12.219 26.188 -2.26 1 98.56 106 LEU B CA 1
ATOM 3911 C C . LEU B 1 106 ? 11.695 25.078 -3.152 1 98.56 106 LEU B C 1
ATOM 3913 O O . LEU B 1 106 ? 11.703 23.906 -2.762 1 98.56 106 LEU B O 1
ATOM 3917 N N . GLY B 1 107 ? 11.188 25.422 -4.34 1 98.44 107 GLY B N 1
ATOM 3918 C CA . GLY B 1 107 ? 10.82 24.406 -5.324 1 98.44 107 GLY B CA 1
ATOM 3919 C C . GLY B 1 107 ? 12.016 23.672 -5.898 1 98.44 107 GLY B C 1
ATOM 3920 O O . GLY B 1 107 ? 13.164 24.062 -5.664 1 98.44 107 GLY B O 1
ATOM 3921 N N . TYR B 1 108 ? 11.75 22.719 -6.621 1 98.62 108 TYR B N 1
ATOM 3922 C CA . TYR B 1 108 ? 12.805 21.844 -7.145 1 98.62 108 TYR B CA 1
ATOM 3923 C C . TYR B 1 108 ? 13.82 22.656 -7.945 1 98.62 108 TYR B C 1
ATOM 3925 O O . TYR B 1 108 ? 15.023 22.547 -7.715 1 98.62 108 TYR B O 1
ATOM 3933 N N . GLU B 1 109 ? 13.312 23.453 -8.898 1 98.12 109 GLU B N 1
ATOM 3934 C CA . GLU B 1 109 ? 14.219 24.188 -9.773 1 98.12 109 GLU B CA 1
ATOM 3935 C C . GLU B 1 109 ? 15.102 25.141 -8.977 1 98.12 109 GLU B C 1
ATOM 3937 O O . GLU B 1 109 ? 16.297 25.297 -9.266 1 98.12 109 GLU B O 1
ATOM 3942 N N . GLN B 1 110 ? 14.547 25.734 -8.016 1 98.31 110 GLN B N 1
ATOM 3943 C CA . GLN B 1 110 ? 15.297 26.672 -7.176 1 98.31 110 GLN B CA 1
ATOM 3944 C C . GLN B 1 110 ? 16.344 25.922 -6.336 1 98.31 110 GLN B C 1
ATOM 3946 O O . GLN B 1 110 ? 17.484 26.375 -6.223 1 98.31 110 GLN B O 1
ATOM 3951 N N . VAL B 1 111 ? 15.969 24.828 -5.723 1 98.69 111 VAL B N 1
ATOM 3952 C CA . VAL B 1 111 ? 16.859 24.047 -4.867 1 98.69 111 VAL B CA 1
ATOM 3953 C C . VAL B 1 111 ? 17.969 23.422 -5.711 1 98.69 111 VAL B C 1
ATOM 3955 O O . VAL B 1 111 ? 19.141 23.406 -5.293 1 98.69 111 VAL B O 1
ATOM 3958 N N . LYS B 1 112 ? 17.625 22.922 -6.863 1 98.56 112 LYS B N 1
ATOM 3959 C CA . LYS B 1 112 ? 18.578 22.266 -7.766 1 98.56 112 LYS B CA 1
ATOM 3960 C C . LYS B 1 112 ? 19.719 23.188 -8.133 1 98.56 112 LYS B C 1
ATOM 3962 O O . LYS B 1 112 ? 20.859 22.75 -8.305 1 98.56 112 LYS B O 1
ATOM 3967 N N . ALA B 1 113 ? 19.469 24.438 -8.273 1 97.94 113 ALA B N 1
ATOM 3968 C CA . ALA B 1 113 ? 20.484 25.422 -8.633 1 97.94 113 ALA B CA 1
ATOM 3969 C C . ALA B 1 113 ? 21.656 25.391 -7.645 1 97.94 113 ALA B C 1
ATOM 3971 O O . ALA B 1 113 ? 22.812 25.594 -8.023 1 97.94 113 ALA B O 1
ATOM 3972 N N . GLY B 1 114 ? 21.422 25.125 -6.418 1 97.62 114 GLY B N 1
ATOM 3973 C CA . GLY B 1 114 ? 22.453 25.094 -5.391 1 97.62 114 GLY B CA 1
ATOM 3974 C C . GLY B 1 114 ? 22.828 23.688 -4.965 1 97.62 114 GLY B C 1
ATOM 3975 O O . GLY B 1 114 ? 23.797 23.484 -4.23 1 97.62 114 GLY B O 1
ATOM 3976 N N . ASN B 1 115 ? 22.062 22.719 -5.422 1 98.5 115 ASN B N 1
ATOM 3977 C CA . ASN B 1 115 ? 22.219 21.312 -5.047 1 98.5 115 ASN B CA 1
ATOM 3978 C C . ASN B 1 115 ? 21.781 20.391 -6.176 1 98.5 115 ASN B C 1
ATOM 3980 O O . ASN B 1 115 ? 20.75 19.719 -6.074 1 98.5 115 ASN B O 1
ATOM 3984 N N . PRO B 1 116 ? 22.578 20.234 -7.227 1 98.12 116 PRO B N 1
ATOM 3985 C CA . PRO B 1 116 ? 22.188 19.469 -8.406 1 98.12 116 PRO B CA 1
ATOM 3986 C C . PRO B 1 116 ? 21.953 17.984 -8.094 1 98.12 116 PRO B C 1
ATOM 3988 O O . PRO B 1 116 ? 21.312 17.281 -8.875 1 98.12 116 PRO B O 1
ATOM 3991 N N . GLY B 1 117 ? 22.453 17.484 -6.973 1 98.44 117 GLY B N 1
ATOM 3992 C CA . GLY B 1 117 ? 22.312 16.094 -6.613 1 98.44 117 GLY B CA 1
ATOM 3993 C C . GLY B 1 117 ? 21.078 15.797 -5.789 1 98.44 117 GLY B C 1
ATOM 3994 O O . GLY B 1 117 ? 20.844 14.656 -5.387 1 98.44 117 GLY B O 1
ATOM 3995 N N . ILE B 1 118 ? 20.172 16.812 -5.648 1 98.88 118 ILE B N 1
ATOM 3996 C CA . ILE B 1 118 ? 19.031 16.688 -4.75 1 98.88 118 ILE B CA 1
ATOM 3997 C C . ILE B 1 118 ? 18 15.711 -5.34 1 98.88 118 ILE B C 1
ATOM 3999 O O . ILE B 1 118 ? 17.688 15.781 -6.531 1 98.88 118 ILE B O 1
ATOM 4003 N N . VAL B 1 119 ? 17.594 14.766 -4.617 1 98.94 119 VAL B N 1
ATOM 4004 C CA . VAL B 1 119 ? 16.375 14 -4.902 1 98.94 119 VAL B CA 1
ATOM 4005 C C . VAL B 1 119 ? 15.172 14.711 -4.301 1 98.94 119 VAL B C 1
ATOM 4007 O O . VAL B 1 119 ? 15.062 14.852 -3.08 1 98.94 119 VAL B O 1
ATOM 4010 N N . TYR B 1 120 ? 14.297 15.188 -5.141 1 98.94 120 TYR B N 1
ATOM 4011 C CA . TYR B 1 120 ? 13.148 15.984 -4.742 1 98.94 120 TYR B CA 1
ATOM 4012 C C . TYR B 1 120 ? 11.844 15.273 -5.094 1 98.94 120 TYR B C 1
ATOM 4014 O O . TYR B 1 120 ? 11.516 15.117 -6.27 1 98.94 120 TYR B O 1
ATOM 4022 N N . VAL B 1 121 ? 11.062 14.867 -4.07 1 98.94 121 VAL B N 1
ATOM 4023 C CA . VAL B 1 121 ? 9.836 14.125 -4.309 1 98.94 121 VAL B CA 1
ATOM 4024 C C . VAL B 1 121 ? 8.633 14.969 -3.891 1 98.94 121 VAL B C 1
ATOM 4026 O O . VAL B 1 121 ? 8.539 15.398 -2.738 1 98.94 121 VAL B O 1
ATOM 4029 N N . SER B 1 122 ? 7.762 15.211 -4.828 1 98.94 122 SER B N 1
ATOM 4030 C CA . SER B 1 122 ? 6.5 15.898 -4.582 1 98.94 122 SER B CA 1
ATOM 4031 C C . SER B 1 122 ? 5.324 14.922 -4.613 1 98.94 122 SER B C 1
ATOM 4033 O O . SER B 1 122 ? 5.09 14.258 -5.621 1 98.94 122 SER B O 1
ATOM 4035 N N . ILE B 1 123 ? 4.637 14.859 -3.533 1 98.81 123 ILE B N 1
ATOM 4036 C CA . ILE B 1 123 ? 3.441 14.023 -3.422 1 98.81 123 ILE B CA 1
ATOM 4037 C C . ILE B 1 123 ? 2.197 14.914 -3.42 1 98.81 123 ILE B C 1
ATOM 4039 O O . ILE B 1 123 ? 2.078 15.828 -2.602 1 98.81 123 ILE B O 1
ATOM 4043 N N . SER B 1 124 ? 1.278 14.703 -4.352 1 98.5 124 SER B N 1
ATOM 4044 C CA . SER B 1 124 ? 0.032 15.461 -4.41 1 98.5 124 SER B CA 1
ATOM 4045 C C . SER B 1 124 ? -1.133 14.578 -4.84 1 98.5 124 SER B C 1
ATOM 4047 O O . SER B 1 124 ? -0.947 13.391 -5.125 1 98.5 124 SER B O 1
ATOM 4049 N N . GLY B 1 125 ? -2.324 15.086 -4.793 1 98.44 125 GLY B N 1
ATOM 4050 C CA . GLY B 1 125 ? -3.508 14.305 -5.121 1 98.44 125 GLY B CA 1
ATOM 4051 C C . GLY B 1 125 ? -3.523 13.82 -6.559 1 98.44 125 GLY B C 1
ATOM 4052 O O . GLY B 1 125 ? -3.768 12.641 -6.816 1 98.44 125 GLY B O 1
ATOM 4053 N N . TYR B 1 126 ? -3.156 14.797 -7.426 1 98.5 126 TYR B N 1
ATOM 4054 C CA . TYR B 1 126 ? -3.408 14.492 -8.828 1 98.5 126 TYR B CA 1
ATOM 4055 C C . TYR B 1 126 ? -2.182 14.797 -9.68 1 98.5 126 TYR B C 1
ATOM 4057 O O . TYR B 1 126 ? -2.254 14.789 -10.914 1 98.5 126 TYR B O 1
ATOM 4065 N N . GLY B 1 127 ? -1.006 15.094 -9.062 1 98.31 127 GLY B N 1
ATOM 4066 C CA . GLY B 1 127 ? 0.209 15.398 -9.805 1 98.31 127 GLY B CA 1
ATOM 4067 C C . GLY B 1 127 ? 0.509 16.891 -9.867 1 98.31 127 GLY B C 1
ATOM 4068 O O . GLY B 1 127 ? -0.335 17.719 -9.516 1 98.31 127 GLY B O 1
ATOM 4069 N N . GLN B 1 128 ? 1.66 17.219 -10.328 1 98.12 128 GLN B N 1
ATOM 4070 C CA . GLN B 1 128 ? 2.16 18.594 -10.336 1 98.12 128 GLN B CA 1
ATOM 4071 C C . GLN B 1 128 ? 1.678 19.344 -11.578 1 98.12 128 GLN B C 1
ATOM 4073 O O . GLN B 1 128 ? 1.786 20.562 -11.648 1 98.12 128 GLN B O 1
ATOM 4078 N N . THR B 1 129 ? 1.103 18.594 -12.5 1 96.75 129 THR B N 1
ATOM 4079 C CA . THR B 1 129 ? 0.626 19.188 -13.742 1 96.75 129 THR B CA 1
ATOM 4080 C C . THR B 1 129 ? -0.742 18.625 -14.125 1 96.75 129 THR B C 1
ATOM 4082 O O . THR B 1 129 ? -1.296 17.797 -13.406 1 96.75 129 THR B O 1
ATOM 4085 N N . GLY B 1 130 ? -1.326 19.188 -15.188 1 95.19 130 GLY B N 1
ATOM 4086 C CA . GLY B 1 130 ? -2.574 18.656 -15.711 1 95.19 130 GLY B CA 1
ATOM 4087 C C . GLY B 1 130 ? -3.799 19.391 -15.195 1 95.19 130 GLY B C 1
ATOM 4088 O O . GLY B 1 130 ? -3.68 20.328 -14.406 1 95.19 130 GLY B O 1
ATOM 4089 N N . PRO B 1 131 ? -4.949 18.938 -15.594 1 95.5 131 PRO B N 1
ATOM 4090 C CA . PRO B 1 131 ? -6.195 19.672 -15.359 1 95.5 131 PRO B CA 1
ATOM 4091 C C . PRO B 1 131 ? -6.629 19.656 -13.898 1 95.5 131 PRO B C 1
ATOM 4093 O O . PRO B 1 131 ? -7.406 20.5 -13.461 1 95.5 131 PRO B O 1
ATOM 4096 N N . TRP B 1 132 ? -6.121 18.656 -13.156 1 96.31 132 TRP B N 1
ATOM 4097 C CA . TRP B 1 132 ? -6.59 18.531 -11.781 1 96.31 132 TRP B CA 1
ATOM 4098 C C . TRP B 1 132 ? -5.504 18.953 -10.789 1 96.31 132 TRP B C 1
ATOM 4100 O O . TRP B 1 132 ? -5.637 18.719 -9.586 1 96.31 132 TRP B O 1
ATOM 4110 N N . LYS B 1 133 ? -4.461 19.578 -11.234 1 95.69 133 LYS B N 1
ATOM 4111 C CA . LYS B 1 133 ? -3.275 19.844 -10.422 1 95.69 133 LYS B CA 1
ATOM 4112 C C . LYS B 1 133 ? -3.621 20.703 -9.211 1 95.69 133 LYS B C 1
ATOM 4114 O O . LYS B 1 133 ? -3.006 20.562 -8.148 1 95.69 133 LYS B O 1
ATOM 4119 N N . SER B 1 134 ? -4.676 21.547 -9.273 1 92.94 134 SER B N 1
ATOM 4120 C CA . SER B 1 134 ? -4.996 22.5 -8.211 1 92.94 134 SER B CA 1
ATOM 4121 C C . SER B 1 134 ? -6.102 21.969 -7.305 1 92.94 134 SER B C 1
ATOM 4123 O O . SER B 1 134 ? -6.484 22.609 -6.328 1 92.94 134 SER B O 1
ATOM 4125 N N . ARG B 1 135 ? -6.625 20.797 -7.625 1 94.31 135 ARG B N 1
ATOM 4126 C CA . ARG B 1 135 ? -7.691 20.219 -6.816 1 94.31 135 ARG B CA 1
ATOM 4127 C C . ARG B 1 135 ? -7.156 19.719 -5.48 1 94.31 135 ARG B C 1
ATOM 4129 O O . ARG B 1 135 ? -6.16 19 -5.434 1 94.31 135 ARG B O 1
ATOM 4136 N N . PRO B 1 136 ? -7.824 20.203 -4.41 1 95.12 136 PRO B N 1
ATOM 4137 C CA . PRO B 1 136 ? -7.449 19.609 -3.123 1 95.12 136 PRO B CA 1
ATOM 4138 C C . PRO B 1 136 ? -7.816 18.125 -3.027 1 95.12 136 PRO B C 1
ATOM 4140 O O . PRO B 1 136 ? -8.734 17.672 -3.711 1 95.12 136 PRO B O 1
ATOM 4143 N N . ALA B 1 137 ? -7.059 17.469 -2.215 1 96.5 137 ALA B N 1
ATOM 4144 C CA . ALA B 1 137 ? -7.301 16.031 -2.143 1 96.5 137 ALA B CA 1
ATOM 4145 C C . ALA B 1 137 ? -7.066 15.508 -0.729 1 96.5 137 ALA B C 1
ATOM 4147 O O . ALA B 1 137 ? -6.152 15.961 -0.035 1 96.5 137 ALA B O 1
ATOM 4148 N N . PHE B 1 138 ? -7.891 14.641 -0.304 1 97.81 138 PHE B N 1
ATOM 4149 C CA . PHE B 1 138 ? -7.754 13.773 0.859 1 97.81 138 PHE B CA 1
ATOM 4150 C C . PHE B 1 138 ? -8.023 12.32 0.485 1 97.81 138 PHE B C 1
ATOM 4152 O O . PHE B 1 138 ? -8.555 12.039 -0.593 1 97.81 138 PHE B O 1
ATOM 4159 N N . ALA B 1 139 ? -7.699 11.422 1.334 1 98.5 139 ALA B N 1
ATOM 4160 C CA . ALA B 1 139 ? -7.82 10 1.018 1 98.5 139 ALA B CA 1
ATOM 4161 C C . ALA B 1 139 ? -9.234 9.656 0.575 1 98.5 139 ALA B C 1
ATOM 4163 O O . ALA B 1 139 ? -9.438 9.055 -0.485 1 98.5 139 ALA B O 1
ATOM 4164 N N . PRO B 1 140 ? -10.297 10.055 1.297 1 98.44 140 PRO B N 1
ATOM 4165 C CA . PRO B 1 140 ? -11.641 9.656 0.878 1 98.44 140 PRO B CA 1
ATOM 4166 C C . PRO B 1 140 ? -12.031 10.227 -0.48 1 98.44 140 PRO B C 1
ATOM 4168 O O . PRO B 1 140 ? -12.766 9.586 -1.237 1 98.44 140 PRO B O 1
ATOM 4171 N N . THR B 1 141 ? -11.578 11.453 -0.781 1 98.62 141 THR B N 1
ATOM 4172 C CA . THR B 1 141 ? -11.922 12.047 -2.066 1 98.62 141 THR B CA 1
ATOM 4173 C C . THR B 1 141 ? -11.203 11.336 -3.205 1 98.62 141 THR B C 1
ATOM 4175 O O . THR B 1 141 ? -11.773 11.133 -4.281 1 98.62 141 THR B O 1
ATOM 4178 N N . ILE B 1 142 ? -10 10.93 -2.951 1 98.81 142 ILE B N 1
ATOM 4179 C CA . ILE B 1 142 ? -9.242 10.172 -3.945 1 98.81 142 ILE B CA 1
ATOM 4180 C C . ILE B 1 142 ? -9.875 8.797 -4.145 1 98.81 142 ILE B C 1
ATOM 4182 O O . ILE B 1 142 ? -9.969 8.312 -5.273 1 98.81 142 ILE B O 1
ATOM 4186 N N . HIS B 1 143 ? -10.305 8.156 -3.027 1 98.69 143 HIS B N 1
ATOM 4187 C CA . HIS B 1 143 ? -11.008 6.887 -3.131 1 98.69 143 HIS B CA 1
ATOM 4188 C C . HIS B 1 143 ? -12.219 7 -4.051 1 98.69 143 HIS B C 1
ATOM 4190 O O . HIS B 1 143 ? -12.438 6.145 -4.914 1 98.69 143 HIS B O 1
ATOM 4196 N N . ALA B 1 144 ? -12.945 8.062 -3.852 1 98.62 144 ALA B N 1
ATOM 4197 C CA . ALA B 1 144 ? -14.156 8.289 -4.637 1 98.62 144 ALA B CA 1
ATOM 4198 C C . ALA B 1 144 ? -13.82 8.477 -6.113 1 98.62 144 ALA B C 1
ATOM 4200 O O . ALA B 1 144 ? -14.406 7.824 -6.98 1 98.62 144 ALA B O 1
ATOM 4201 N N . GLU B 1 145 ? -12.859 9.305 -6.371 1 98.5 145 GLU B N 1
ATOM 4202 C CA . GLU B 1 145 ? -12.539 9.711 -7.734 1 98.5 145 GLU B CA 1
ATOM 4203 C C . GLU B 1 145 ? -11.945 8.547 -8.531 1 98.5 145 GLU B C 1
ATOM 4205 O O . GLU B 1 145 ? -12.117 8.477 -9.75 1 98.5 145 GLU B O 1
ATOM 4210 N N . THR B 1 146 ? -11.258 7.613 -7.875 1 98.62 146 THR B N 1
ATOM 4211 C CA . THR B 1 146 ? -10.422 6.656 -8.594 1 98.62 146 THR B CA 1
ATOM 4212 C C . THR B 1 146 ? -11.148 5.32 -8.75 1 98.62 146 THR B C 1
ATOM 4214 O O . THR B 1 146 ? -10.578 4.359 -9.273 1 98.62 146 THR B O 1
ATOM 4217 N N . GLY B 1 147 ? -12.336 5.223 -8.297 1 98.12 147 GLY B N 1
ATOM 4218 C CA . GLY B 1 147 ? -13.125 4.016 -8.5 1 98.12 147 GLY B CA 1
ATOM 4219 C C . GLY B 1 147 ? -13.117 3.09 -7.297 1 98.12 147 GLY B C 1
ATOM 4220 O O . GLY B 1 147 ? -13.844 2.094 -7.266 1 98.12 147 GLY B O 1
ATOM 4221 N N . PHE B 1 148 ? -12.359 3.395 -6.277 1 98.19 148 PHE B N 1
ATOM 4222 C CA . PHE B 1 148 ? -12.242 2.512 -5.125 1 98.19 148 PHE B CA 1
ATOM 4223 C C . PHE B 1 148 ? -13.555 2.465 -4.344 1 98.19 148 PHE B C 1
ATOM 4225 O O . PHE B 1 148 ? -14.008 1.39 -3.955 1 98.19 148 PHE B O 1
ATOM 4232 N N . THR B 1 149 ? -14.148 3.619 -4.113 1 98 149 THR B N 1
ATOM 4233 C CA . THR B 1 149 ? -15.414 3.684 -3.402 1 98 149 THR B CA 1
ATOM 4234 C C . THR B 1 149 ? -16.484 2.885 -4.133 1 98 149 THR B C 1
ATOM 4236 O O . THR B 1 149 ? -17.281 2.18 -3.508 1 98 149 THR B O 1
ATOM 4239 N N . ASP B 1 150 ? -16.516 2.982 -5.434 1 97 150 ASP B N 1
ATOM 4240 C CA . ASP B 1 150 ? -17.438 2.201 -6.242 1 97 150 ASP B CA 1
ATOM 4241 C C . ASP B 1 150 ? -17.172 0.706 -6.102 1 97 150 ASP B C 1
ATOM 4243 O O . ASP B 1 150 ? -18.109 -0.095 -6.023 1 97 150 ASP B O 1
ATOM 4247 N N . THR B 1 151 ? -15.906 0.342 -6.105 1 96.44 151 THR B N 1
ATOM 4248 C CA . THR B 1 151 ? -15.508 -1.052 -5.945 1 96.44 151 THR B CA 1
ATOM 4249 C C . THR B 1 151 ? -15.992 -1.604 -4.609 1 96.44 151 THR B C 1
ATOM 4251 O O . THR B 1 151 ? -16.484 -2.729 -4.539 1 96.44 151 THR B O 1
ATOM 4254 N N . VAL B 1 152 ? -15.844 -0.826 -3.592 1 96.06 152 VAL B N 1
ATOM 4255 C CA . VAL B 1 152 ? -16.281 -1.212 -2.254 1 96.06 152 VAL B CA 1
ATOM 4256 C C . VAL B 1 152 ? -17.797 -1.402 -2.244 1 96.06 152 VAL B C 1
ATOM 4258 O O . VAL B 1 152 ? -18.297 -2.398 -1.719 1 96.06 152 VAL B O 1
ATOM 4261 N N . ALA B 1 153 ? -18.484 -0.464 -2.826 1 95.19 153 ALA B N 1
ATOM 4262 C CA . ALA B 1 153 ? -19.953 -0.542 -2.877 1 95.19 153 ALA B CA 1
ATOM 4263 C C . ALA B 1 153 ? -20.406 -1.811 -3.592 1 95.19 153 ALA B C 1
ATOM 4265 O O . ALA B 1 153 ? -21.328 -2.496 -3.131 1 95.19 153 ALA B O 1
ATOM 4266 N N . ARG B 1 154 ? -19.812 -2.201 -4.668 1 93.94 154 ARG B N 1
ATOM 4267 C CA . ARG B 1 154 ? -20.172 -3.385 -5.445 1 93.94 154 ARG B CA 1
ATOM 4268 C C . ARG B 1 154 ? -19.828 -4.66 -4.688 1 93.94 154 ARG B C 1
ATOM 4270 O O . ARG B 1 154 ? -20.562 -5.652 -4.758 1 93.94 154 ARG B O 1
ATOM 4277 N N . HIS B 1 155 ? -18.719 -4.59 -4.02 1 94.56 155 HIS B N 1
ATOM 4278 C CA . HIS B 1 155 ? -18.25 -5.754 -3.281 1 94.56 155 HIS B CA 1
ATOM 4279 C C . HIS B 1 155 ? -19.234 -6.168 -2.197 1 94.56 155 HIS B C 1
ATOM 4281 O O . HIS B 1 155 ? -19.562 -7.348 -2.074 1 94.56 155 HIS B O 1
ATOM 4287 N N . TYR B 1 156 ? -19.719 -5.195 -1.49 1 93.81 156 TYR B N 1
ATOM 4288 C CA . TYR B 1 156 ? -20.609 -5.512 -0.375 1 93.81 156 TYR B CA 1
ATOM 4289 C C . TYR B 1 156 ? -22.062 -5.613 -0.842 1 93.81 156 TYR B C 1
ATOM 4291 O O . TYR B 1 156 ? -22.875 -6.293 -0.212 1 93.81 156 TYR B O 1
ATOM 4299 N N . GLY B 1 157 ? -22.375 -4.914 -1.906 1 92.12 157 GLY B N 1
ATOM 4300 C CA . GLY B 1 157 ? -23.703 -5 -2.488 1 92.12 157 GLY B CA 1
ATOM 4301 C C . GLY B 1 157 ? -24.812 -4.711 -1.492 1 92.12 157 GLY B C 1
ATOM 4302 O O . GLY B 1 157 ? -24.766 -3.701 -0.785 1 92.12 157 GLY B O 1
ATOM 4303 N N . ASP B 1 158 ? -25.75 -5.629 -1.426 1 89.06 158 ASP B N 1
ATOM 4304 C CA . ASP B 1 158 ? -26.938 -5.422 -0.624 1 89.06 158 ASP B CA 1
ATOM 4305 C C . ASP B 1 158 ? -26.641 -5.539 0.867 1 89.06 158 ASP B C 1
ATOM 4307 O O . ASP B 1 158 ? -27.438 -5.121 1.706 1 89.06 158 ASP B O 1
ATOM 4311 N N . SER B 1 159 ? -25.531 -6.094 1.082 1 90.44 159 SER B N 1
ATOM 4312 C CA . SER B 1 159 ? -25.188 -6.25 2.492 1 90.44 159 SER B CA 1
ATOM 4313 C C . SER B 1 159 ? -24.812 -4.91 3.121 1 90.44 159 SER B C 1
ATOM 4315 O O . SER B 1 159 ? -24.781 -4.785 4.348 1 90.44 159 SER B O 1
ATOM 4317 N N . LEU B 1 160 ? -24.438 -3.965 2.367 1 91 160 LEU B N 1
ATOM 4318 C CA . LEU B 1 160 ? -24.078 -2.643 2.861 1 91 160 LEU B CA 1
ATOM 4319 C C . LEU B 1 160 ? -25.172 -1.631 2.584 1 91 160 LEU B C 1
ATOM 4321 O O . LEU B 1 160 ? -25.547 -1.407 1.429 1 91 160 LEU B O 1
ATOM 4325 N N . ALA B 1 161 ? -25.656 -1.088 3.688 1 88.75 161 ALA B N 1
ATOM 4326 C CA . ALA B 1 161 ? -26.703 -0.078 3.523 1 88.75 161 ALA B CA 1
ATOM 4327 C C . ALA B 1 161 ? -26.094 1.26 3.096 1 88.75 161 ALA B C 1
ATOM 4329 O O . ALA B 1 161 ? -25.422 1.929 3.885 1 88.75 161 ALA B O 1
ATOM 4330 N N . GLY B 1 162 ? -26.281 1.606 1.825 1 84.06 162 GLY B N 1
ATOM 4331 C CA . GLY B 1 162 ? -25.812 2.889 1.335 1 84.06 162 GLY B CA 1
ATOM 4332 C C . GLY B 1 162 ? -24.328 2.877 0.976 1 84.06 162 GLY B C 1
ATOM 4333 O O . GLY B 1 162 ? -23.656 1.875 1.182 1 84.06 162 GLY B O 1
ATOM 4334 N N . SER B 1 163 ? -23.891 4 0.439 1 84.31 163 SER B N 1
ATOM 4335 C CA . SER B 1 163 ? -22.484 4.148 0.04 1 84.31 163 SER B CA 1
ATOM 4336 C C . SER B 1 163 ? -21.641 4.711 1.178 1 84.31 163 SER B C 1
ATOM 4338 O O . SER B 1 163 ? -22.078 5.633 1.876 1 84.31 163 SER B O 1
ATOM 4340 N N . HIS B 1 164 ? -20.516 4.07 1.391 1 90.81 164 HIS B N 1
ATOM 4341 C CA . HIS B 1 164 ? -19.578 4.477 2.441 1 90.81 164 HIS B CA 1
ATOM 4342 C C . HIS B 1 164 ? -18.141 4.52 1.927 1 90.81 164 HIS B C 1
ATOM 4344 O O . HIS B 1 164 ? -17.797 3.795 0.993 1 90.81 164 HIS B O 1
ATOM 4350 N N . ASN B 1 165 ? -17.406 5.371 2.504 1 93.31 165 ASN B N 1
ATOM 4351 C CA . ASN B 1 165 ? -15.961 5.309 2.289 1 93.31 165 ASN B CA 1
ATOM 4352 C C . ASN B 1 165 ? -15.328 4.125 3.018 1 93.31 165 ASN B C 1
ATOM 4354 O O . ASN B 1 165 ? -15.961 3.521 3.889 1 93.31 165 ASN B O 1
ATOM 4358 N N . ASP B 1 166 ? -14.148 3.752 2.604 1 93.44 166 ASP B N 1
ATOM 4359 C CA . ASP B 1 166 ? -13.461 2.592 3.162 1 93.44 166 ASP B CA 1
ATOM 4360 C C . ASP B 1 166 ? -13 2.863 4.59 1 93.44 166 ASP B C 1
ATOM 4362 O O . ASP B 1 166 ? -12.945 4.016 5.023 1 93.44 166 ASP B O 1
ATOM 4366 N N . ALA B 1 167 ? -12.609 1.813 5.238 1 94.5 167 ALA B N 1
ATOM 4367 C CA . ALA B 1 167 ? -12.281 1.86 6.66 1 94.5 167 ALA B CA 1
ATOM 4368 C C . ALA B 1 167 ? -10.898 2.463 6.891 1 94.5 167 ALA B C 1
ATOM 4370 O O . ALA B 1 167 ? -10.562 2.852 8.016 1 94.5 167 ALA B O 1
ATOM 4371 N N . CYS B 1 168 ? -10.078 2.545 5.848 1 96.88 168 CYS B N 1
ATOM 4372 C CA . CYS B 1 168 ? -8.711 3.004 6.023 1 96.88 168 CYS B CA 1
ATOM 4373 C C . CYS B 1 168 ? -8.336 4.027 4.957 1 96.88 168 CYS B C 1
ATOM 4375 O O . CYS B 1 168 ? -8.984 4.109 3.914 1 96.88 168 CYS B O 1
ATOM 4377 N N . SER B 1 169 ? -7.297 4.809 5.273 1 98.06 169 SER B N 1
ATOM 4378 C CA . SER B 1 169 ? -6.805 5.816 4.344 1 98.06 169 SER B CA 1
ATOM 4379 C C . SER B 1 169 ? -5.785 5.227 3.377 1 98.06 169 SER B C 1
ATOM 4381 O O . SER B 1 169 ? -4.664 5.727 3.266 1 98.06 169 SER B O 1
ATOM 4383 N N . HIS B 1 170 ? -6.25 4.285 2.545 1 98.56 170 HIS B N 1
ATOM 4384 C CA . HIS B 1 170 ? -5.379 3.547 1.638 1 98.56 170 HIS B CA 1
ATOM 4385 C C . HIS B 1 170 ? -4.672 4.484 0.667 1 98.56 170 HIS B C 1
ATOM 4387 O O . HIS B 1 170 ? -3.496 4.285 0.348 1 98.56 170 HIS B O 1
ATOM 4393 N N . ALA B 1 171 ? -5.379 5.496 0.212 1 98.75 171 ALA B N 1
ATOM 4394 C CA . ALA B 1 171 ? -4.793 6.414 -0.762 1 98.75 171 ALA B CA 1
ATOM 4395 C C . ALA B 1 171 ? -3.539 7.078 -0.202 1 98.75 171 ALA B C 1
ATOM 4397 O O . ALA B 1 171 ? -2.539 7.227 -0.91 1 98.75 171 ALA B O 1
ATOM 4398 N N . ASP B 1 172 ? -3.598 7.445 1.056 1 98.81 172 ASP B N 1
ATOM 4399 C CA . ASP B 1 172 ? -2.439 8.07 1.69 1 98.81 172 ASP B CA 1
ATOM 4400 C C . ASP B 1 172 ? -1.306 7.062 1.868 1 98.81 172 ASP B C 1
ATOM 4402 O O . ASP B 1 172 ? -0.157 7.344 1.522 1 98.81 172 ASP B O 1
ATOM 4406 N N . VAL B 1 173 ? -1.624 5.898 2.379 1 98.88 173 VAL B N 1
ATOM 4407 C CA . VAL B 1 173 ? -0.602 4.934 2.771 1 98.88 173 VAL B CA 1
ATOM 4408 C C . VAL B 1 173 ? 0.061 4.348 1.526 1 98.88 173 VAL B C 1
ATOM 4410 O O . VAL B 1 173 ? 1.289 4.277 1.446 1 98.88 173 VAL B O 1
ATOM 4413 N N . TYR B 1 174 ? -0.738 3.963 0.519 1 98.94 174 TYR B N 1
ATOM 4414 C CA . TYR B 1 174 ? -0.182 3.459 -0.733 1 98.94 174 TYR B CA 1
ATOM 4415 C C . TYR B 1 174 ? 0.732 4.496 -1.378 1 98.94 174 TYR B C 1
ATOM 4417 O O . TYR B 1 174 ? 1.807 4.156 -1.879 1 98.94 174 TYR B O 1
ATOM 4425 N N . THR B 1 175 ? 0.313 5.746 -1.341 1 98.94 175 THR B N 1
ATOM 4426 C CA . THR B 1 175 ? 1.093 6.809 -1.966 1 98.94 175 THR B CA 1
ATOM 4427 C C . THR B 1 175 ? 2.4 7.031 -1.213 1 98.94 175 THR B C 1
ATOM 4429 O O . THR B 1 175 ? 3.443 7.27 -1.827 1 98.94 175 THR B O 1
ATOM 4432 N N . GLY B 1 176 ? 2.311 6.988 0.146 1 98.94 176 GLY B N 1
ATOM 4433 C CA . GLY B 1 176 ? 3.531 7.094 0.929 1 98.94 176 GLY B CA 1
ATOM 4434 C C . GLY B 1 176 ? 4.559 6.031 0.58 1 98.94 176 GLY B C 1
ATOM 4435 O O . GLY B 1 176 ? 5.75 6.324 0.48 1 98.94 176 GLY B O 1
ATOM 4436 N N . LEU B 1 177 ? 4.094 4.809 0.384 1 98.94 177 LEU B N 1
ATOM 4437 C CA . LEU B 1 177 ? 4.973 3.711 -0.007 1 98.94 177 LEU B CA 1
ATOM 4438 C C . LEU B 1 177 ? 5.57 3.957 -1.388 1 98.94 177 LEU B C 1
ATOM 4440 O O . LEU B 1 177 ? 6.766 3.744 -1.599 1 98.94 177 LEU B O 1
ATOM 4444 N N . HIS B 1 178 ? 4.75 4.457 -2.311 1 98.94 178 HIS B N 1
ATOM 4445 C CA . HIS B 1 178 ? 5.258 4.793 -3.639 1 98.94 178 HIS B CA 1
ATOM 4446 C C . HIS B 1 178 ? 6.27 5.93 -3.572 1 98.94 178 HIS B C 1
ATOM 4448 O O . HIS B 1 178 ? 7.23 5.957 -4.348 1 98.94 178 HIS B O 1
ATOM 4454 N N . GLY B 1 179 ? 6.016 6.891 -2.67 1 98.94 179 GLY B N 1
ATOM 4455 C CA . GLY B 1 179 ? 6.988 7.949 -2.453 1 98.94 179 GLY B CA 1
ATOM 4456 C C . GLY B 1 179 ? 8.344 7.43 -2.012 1 98.94 179 GLY B C 1
ATOM 4457 O O . GLY B 1 179 ? 9.375 7.859 -2.525 1 98.94 179 GLY B O 1
ATOM 4458 N N . ALA B 1 180 ? 8.359 6.477 -1.07 1 98.94 180 ALA B N 1
ATOM 4459 C CA . ALA B 1 180 ? 9.609 5.887 -0.592 1 98.94 180 ALA B CA 1
ATOM 4460 C C . ALA B 1 180 ? 10.328 5.145 -1.713 1 98.94 180 ALA B C 1
ATOM 4462 O O . ALA B 1 180 ? 11.555 5.238 -1.844 1 98.94 180 ALA B O 1
ATOM 4463 N N . ILE B 1 181 ? 9.562 4.414 -2.531 1 98.94 181 ILE B N 1
ATOM 4464 C CA . ILE B 1 181 ? 10.125 3.705 -3.672 1 98.94 181 ILE B CA 1
ATOM 4465 C C . ILE B 1 181 ? 10.758 4.703 -4.641 1 98.94 181 ILE B C 1
ATOM 4467 O O . ILE B 1 181 ? 11.867 4.488 -5.133 1 98.94 181 ILE B O 1
ATOM 4471 N N . ALA B 1 182 ? 10.062 5.828 -4.867 1 98.94 182 ALA B N 1
ATOM 4472 C CA . ALA B 1 182 ? 10.562 6.875 -5.754 1 98.94 182 ALA B CA 1
ATOM 4473 C C . ALA B 1 182 ? 11.891 7.445 -5.242 1 98.94 182 ALA B C 1
ATOM 4475 O O . ALA B 1 182 ? 12.828 7.625 -6.012 1 98.94 182 ALA B O 1
ATOM 4476 N N . VAL B 1 183 ? 11.961 7.707 -3.936 1 98.94 183 VAL B N 1
ATOM 4477 C CA . VAL B 1 183 ? 13.18 8.242 -3.334 1 98.94 183 VAL B CA 1
ATOM 4478 C C . VAL B 1 183 ? 14.336 7.262 -3.545 1 98.94 183 VAL B C 1
ATOM 4480 O O . VAL B 1 183 ? 15.406 7.645 -4.02 1 98.94 183 VAL B O 1
ATOM 4483 N N . LEU B 1 184 ? 14.094 6 -3.23 1 98.94 184 LEU B N 1
ATOM 4484 C CA . LEU B 1 184 ? 15.141 4.988 -3.293 1 98.94 184 LEU B CA 1
ATOM 4485 C C . LEU B 1 184 ? 15.609 4.77 -4.73 1 98.94 184 LEU B C 1
ATOM 4487 O O . LEU B 1 184 ? 16.797 4.617 -4.984 1 98.94 184 LEU B O 1
ATOM 4491 N N . ALA B 1 185 ? 14.664 4.762 -5.648 1 98.81 185 ALA B N 1
ATOM 4492 C CA . ALA B 1 185 ? 15 4.625 -7.062 1 98.81 185 ALA B CA 1
ATOM 4493 C C . ALA B 1 185 ? 15.812 5.816 -7.551 1 98.81 185 ALA B C 1
ATOM 4495 O O . ALA B 1 185 ? 16.812 5.648 -8.266 1 98.81 185 ALA B O 1
ATOM 4496 N N . ALA B 1 186 ? 15.391 7.023 -7.148 1 98.81 186 ALA B N 1
ATOM 4497 C CA . ALA B 1 186 ? 16.094 8.242 -7.559 1 98.81 186 ALA B CA 1
ATOM 4498 C C . ALA B 1 186 ? 17.484 8.297 -6.957 1 98.81 186 ALA B C 1
ATOM 4500 O O . ALA B 1 186 ? 18.422 8.797 -7.59 1 98.81 186 ALA B O 1
ATOM 4501 N N . LEU B 1 187 ? 17.656 7.824 -5.711 1 98.69 187 LEU B N 1
ATOM 4502 C CA . LEU B 1 187 ? 18.969 7.754 -5.086 1 98.69 187 LEU B CA 1
ATOM 4503 C C . LEU B 1 187 ? 19.891 6.828 -5.871 1 98.69 187 LEU B C 1
ATOM 4505 O O . LEU B 1 187 ? 21.094 7.109 -6.008 1 98.69 187 LEU B O 1
ATOM 4509 N N . ARG B 1 188 ? 19.375 5.75 -6.375 1 97.69 188 ARG B N 1
ATOM 4510 C CA . ARG B 1 188 ? 20.188 4.852 -7.195 1 97.69 188 ARG B CA 1
ATOM 4511 C C . ARG B 1 188 ? 20.625 5.535 -8.477 1 97.69 188 ARG B C 1
ATOM 4513 O O . ARG B 1 188 ? 21.797 5.414 -8.883 1 97.69 188 ARG B O 1
ATOM 4520 N N . HIS B 1 189 ? 19.688 6.211 -9.133 1 97 189 HIS B N 1
ATOM 4521 C CA . HIS B 1 189 ? 20.047 7 -10.312 1 97 189 HIS B CA 1
ATOM 4522 C C . HIS B 1 189 ? 21.188 7.965 -10 1 97 189 HIS B C 1
ATOM 4524 O O . HIS B 1 189 ? 22.141 8.062 -10.773 1 97 189 HIS B O 1
ATOM 4530 N N . ARG B 1 190 ? 21.109 8.656 -8.891 1 97.06 190 ARG B N 1
ATOM 4531 C CA . ARG B 1 190 ? 22.125 9.617 -8.477 1 97.06 190 ARG B CA 1
ATOM 4532 C C . ARG B 1 190 ? 23.469 8.938 -8.266 1 97.06 190 ARG B C 1
ATOM 4534 O O . ARG B 1 190 ? 24.516 9.5 -8.617 1 97.06 190 ARG B O 1
ATOM 4541 N N . GLU B 1 191 ? 23.422 7.77 -7.672 1 95 191 GLU B N 1
ATOM 4542 C CA . GLU B 1 191 ? 24.656 7.031 -7.43 1 95 191 GLU B CA 1
ATOM 4543 C C . GLU B 1 191 ? 25.359 6.668 -8.742 1 95 191 GLU B C 1
ATOM 4545 O O . GLU B 1 191 ? 26.578 6.66 -8.82 1 95 191 GLU B O 1
ATOM 4550 N N . ARG B 1 192 ? 24.641 6.469 -9.727 1 93.62 192 ARG B N 1
ATOM 4551 C CA . ARG B 1 192 ? 25.172 6.004 -11 1 93.62 192 ARG B CA 1
ATOM 4552 C C . ARG B 1 192 ? 25.594 7.176 -11.883 1 93.62 192 ARG B C 1
ATOM 4554 O O . ARG B 1 192 ? 26.531 7.07 -12.664 1 93.62 192 ARG B O 1
ATOM 4561 N N . THR B 1 193 ? 24.891 8.32 -11.711 1 94.44 193 THR B N 1
ATOM 4562 C CA . THR B 1 193 ? 25.062 9.383 -12.695 1 94.44 193 THR B CA 1
ATOM 4563 C C . THR B 1 193 ? 25.656 10.633 -12.039 1 94.44 193 THR B C 1
ATOM 4565 O O . THR B 1 193 ? 26.156 11.516 -12.727 1 94.44 193 THR B O 1
ATOM 4568 N N . GLY B 1 194 ? 25.469 10.711 -10.695 1 94.94 194 GLY B N 1
ATOM 4569 C CA . GLY B 1 194 ? 25.875 11.914 -9.977 1 94.94 194 GLY B CA 1
ATOM 4570 C C . GLY B 1 194 ? 24.797 12.984 -9.969 1 94.94 194 GLY B C 1
ATOM 4571 O O . GLY B 1 194 ? 24.953 14.023 -9.336 1 94.94 194 GLY B O 1
ATOM 4572 N N . GLU B 1 195 ? 23.641 12.672 -10.586 1 95.75 195 GLU B N 1
ATOM 4573 C CA . GLU B 1 195 ? 22.594 13.68 -10.734 1 95.75 195 GLU B CA 1
ATOM 4574 C C . GLU B 1 195 ? 21.344 13.289 -9.945 1 95.75 195 GLU B C 1
ATOM 4576 O O . GLU B 1 195 ? 20.922 12.133 -9.969 1 95.75 195 GLU B O 1
ATOM 4581 N N . GLY B 1 196 ? 20.828 14.328 -9.242 1 98 196 GLY B N 1
ATOM 4582 C CA . GLY B 1 196 ? 19.531 14.133 -8.633 1 98 196 GLY B CA 1
ATOM 4583 C C . GLY B 1 196 ? 18.391 14.266 -9.625 1 98 196 GLY B C 1
ATOM 4584 O O . GLY B 1 196 ? 18.578 14.133 -10.828 1 98 196 GLY B O 1
ATOM 4585 N N . GLN B 1 197 ? 17.156 14.367 -9.109 1 98.5 197 GLN B N 1
ATOM 4586 C CA . GLN B 1 197 ? 16 14.578 -9.969 1 98.5 197 GLN B CA 1
ATOM 4587 C C . GLN B 1 197 ? 14.742 14.836 -9.148 1 98.5 197 GLN B C 1
ATOM 4589 O O . GLN B 1 197 ? 14.719 14.57 -7.941 1 98.5 197 GLN B O 1
ATOM 4594 N N . HIS B 1 198 ? 13.82 15.375 -9.805 1 98.81 198 HIS B N 1
ATOM 4595 C CA . HIS B 1 198 ? 12.469 15.531 -9.273 1 98.81 198 HIS B CA 1
ATOM 4596 C C . HIS B 1 198 ? 11.609 14.32 -9.609 1 98.81 198 HIS B C 1
ATOM 4598 O O . HIS B 1 198 ? 11.68 13.781 -10.711 1 98.81 198 HIS B O 1
ATOM 4604 N N . VAL B 1 199 ? 10.859 13.828 -8.641 1 98.88 199 VAL B N 1
ATOM 4605 C CA . VAL B 1 199 ? 9.875 12.781 -8.891 1 98.88 199 VAL B CA 1
ATOM 4606 C C . VAL B 1 199 ? 8.484 13.258 -8.469 1 98.88 199 VAL B C 1
ATOM 4608 O O . VAL B 1 199 ? 8.289 13.68 -7.324 1 98.88 199 VAL B O 1
ATOM 4611 N N . ASP B 1 200 ? 7.57 13.242 -9.406 1 98.81 200 ASP B N 1
ATOM 4612 C CA . ASP B 1 200 ? 6.164 13.555 -9.188 1 98.81 200 ASP B CA 1
ATOM 4613 C C . ASP B 1 200 ? 5.359 12.297 -8.867 1 98.81 200 ASP B C 1
ATOM 4615 O O . ASP B 1 200 ? 5.254 11.391 -9.695 1 98.81 200 ASP B O 1
ATOM 4619 N N . VAL B 1 201 ? 4.781 12.219 -7.66 1 98.81 201 VAL B N 1
ATOM 4620 C CA . VAL B 1 201 ? 3.973 11.086 -7.223 1 98.81 201 VAL B CA 1
ATOM 4621 C C . VAL B 1 201 ? 2.525 11.531 -7.027 1 98.81 201 VAL B C 1
ATOM 4623 O O . VAL B 1 201 ? 2.25 12.461 -6.266 1 98.81 201 VAL B O 1
ATOM 4626 N N . SER B 1 202 ? 1.606 10.883 -7.625 1 98.75 202 SER B N 1
ATOM 4627 C CA . SER B 1 202 ? 0.188 11.219 -7.602 1 98.75 202 SER B CA 1
ATOM 4628 C C . SER B 1 202 ? -0.616 10.188 -6.82 1 98.75 202 SER B C 1
ATOM 4630 O O . SER B 1 202 ? -0.507 8.984 -7.078 1 98.75 202 SER B O 1
ATOM 4632 N N . MET B 1 203 ? -1.454 10.688 -5.902 1 98.88 203 MET B N 1
ATOM 4633 C CA . MET B 1 203 ? -2.322 9.781 -5.156 1 98.88 203 MET B CA 1
ATOM 4634 C C . MET B 1 203 ? -3.279 9.047 -6.09 1 98.88 203 MET B C 1
ATOM 4636 O O . MET B 1 203 ? -3.52 7.852 -5.926 1 98.88 203 MET B O 1
ATOM 4640 N N . ALA B 1 204 ? -3.828 9.797 -7.012 1 98.88 204 ALA B N 1
ATOM 4641 C CA . ALA B 1 204 ? -4.785 9.203 -7.945 1 98.88 204 ALA B CA 1
ATOM 4642 C C . ALA B 1 204 ? -4.129 8.109 -8.781 1 98.88 204 ALA B C 1
ATOM 4644 O O . ALA B 1 204 ? -4.688 7.02 -8.938 1 98.88 204 ALA B O 1
ATOM 4645 N N . ALA B 1 205 ? -2.949 8.367 -9.266 1 98.81 205 ALA B N 1
ATOM 4646 C CA . ALA B 1 205 ? -2.23 7.379 -10.062 1 98.81 205 ALA B CA 1
ATOM 4647 C C . ALA B 1 205 ? -1.844 6.172 -9.211 1 98.81 205 ALA B C 1
ATOM 4649 O O . ALA B 1 205 ? -1.897 5.031 -9.68 1 98.81 205 ALA B O 1
ATOM 4650 N N . ALA B 1 206 ? -1.464 6.426 -8.016 1 98.88 206 ALA B N 1
ATOM 4651 C CA . ALA B 1 206 ? -1.097 5.348 -7.102 1 98.88 206 ALA B CA 1
ATOM 4652 C C . ALA B 1 206 ? -2.277 4.41 -6.855 1 98.88 206 ALA B C 1
ATOM 4654 O O . ALA B 1 206 ? -2.117 3.188 -6.863 1 98.88 206 ALA B O 1
ATOM 4655 N N . MET B 1 207 ? -3.455 4.953 -6.672 1 98.81 207 MET B N 1
ATOM 4656 C CA . MET B 1 207 ? -4.633 4.141 -6.375 1 98.81 207 MET B CA 1
ATOM 4657 C C . MET B 1 207 ? -5.008 3.273 -7.57 1 98.81 207 MET B C 1
ATOM 4659 O O . MET B 1 207 ? -5.457 2.139 -7.402 1 98.81 207 MET B O 1
ATOM 4663 N N . LEU B 1 208 ? -4.836 3.834 -8.742 1 98.75 208 LEU B N 1
ATOM 4664 C CA . LEU B 1 208 ? -5.086 2.996 -9.906 1 98.75 208 LEU B CA 1
ATOM 4665 C C . LEU B 1 208 ? -4.039 1.896 -10.031 1 98.75 208 LEU B C 1
ATOM 4667 O O . LEU B 1 208 ? -4.367 0.749 -10.336 1 98.75 208 LEU B O 1
ATOM 4671 N N . ALA B 1 209 ? -2.828 2.217 -9.727 1 98.56 209 ALA B N 1
ATOM 4672 C CA . ALA B 1 209 ? -1.704 1.297 -9.883 1 98.56 209 ALA B CA 1
ATOM 4673 C C . ALA B 1 209 ? -1.836 0.106 -8.938 1 98.56 209 ALA B C 1
ATOM 4675 O O . ALA B 1 209 ? -1.399 -1.002 -9.258 1 98.56 209 ALA B O 1
ATOM 4676 N N . VAL B 1 210 ? -2.479 0.288 -7.812 1 98.62 210 VAL B N 1
ATOM 4677 C CA . VAL B 1 210 ? -2.516 -0.773 -6.809 1 98.62 210 VAL B CA 1
ATOM 4678 C C . VAL B 1 210 ? -3.795 -1.592 -6.973 1 98.62 210 VAL B C 1
ATOM 4680 O O . VAL B 1 210 ? -4.008 -2.574 -6.258 1 98.62 210 VAL B O 1
ATOM 4683 N N . ASN B 1 211 ? -4.68 -1.153 -7.848 1 98.5 211 ASN B N 1
ATOM 4684 C CA . ASN B 1 211 ? -5.918 -1.881 -8.109 1 98.5 211 ASN B CA 1
ATOM 4685 C C . ASN B 1 211 ? -5.652 -3.174 -8.883 1 98.5 211 ASN B C 1
ATOM 4687 O O . ASN B 1 211 ? -5.516 -3.156 -10.102 1 98.5 211 ASN B O 1
ATOM 4691 N N . GLU B 1 212 ? -5.641 -4.273 -8.18 1 97.12 212 GLU B N 1
ATOM 4692 C CA . GLU B 1 212 ? -5.281 -5.559 -8.766 1 97.12 212 GLU B CA 1
ATOM 4693 C C . GLU B 1 212 ? -6.336 -6.023 -9.773 1 97.12 212 GLU B C 1
ATOM 4695 O O . GLU B 1 212 ? -6.094 -6.949 -10.547 1 97.12 212 GLU B O 1
ATOM 4700 N N . ARG B 1 213 ? -7.441 -5.336 -9.844 1 96 213 ARG B N 1
ATOM 4701 C CA . ARG B 1 213 ? -8.547 -5.727 -10.719 1 96 213 ARG B CA 1
ATOM 4702 C C . ARG B 1 213 ? -8.648 -4.801 -11.922 1 96 213 ARG B C 1
ATOM 4704 O O . ARG B 1 213 ? -9.523 -4.98 -12.773 1 96 213 ARG B O 1
ATOM 4711 N N . ALA B 1 214 ? -7.828 -3.838 -11.992 1 97.81 214 ALA B N 1
ATOM 4712 C CA . ALA B 1 214 ? -7.965 -2.787 -13 1 97.81 214 ALA B CA 1
ATOM 4713 C C . ALA B 1 214 ? -8.016 -3.379 -14.406 1 97.81 214 ALA B C 1
ATOM 4715 O O . ALA B 1 214 ? -8.844 -2.982 -15.219 1 97.81 214 ALA B O 1
ATOM 4716 N N . GLY B 1 215 ? -7.113 -4.363 -14.656 1 96.75 215 GLY B N 1
ATOM 4717 C CA . GLY B 1 215 ? -7.117 -4.988 -15.969 1 96.75 215 GLY B CA 1
ATOM 4718 C C . GLY B 1 215 ? -8.461 -5.602 -16.328 1 96.75 215 GLY B C 1
ATOM 4719 O O . GLY B 1 215 ? -8.914 -5.488 -17.469 1 96.75 215 GLY B O 1
ATOM 4720 N N . ALA B 1 216 ? -9.031 -6.25 -15.398 1 97.06 216 ALA B N 1
ATOM 4721 C CA . ALA B 1 216 ? -10.344 -6.848 -15.609 1 97.06 216 ALA B CA 1
ATOM 4722 C C . ALA B 1 216 ? -11.414 -5.773 -15.781 1 97.06 216 ALA B C 1
ATOM 4724 O O . ALA B 1 216 ? -12.211 -5.828 -16.719 1 97.06 216 ALA B O 1
ATOM 4725 N N . GLN B 1 217 ? -11.406 -4.785 -14.922 1 97.31 217 GLN B N 1
ATOM 4726 C CA . GLN B 1 217 ? -12.414 -3.732 -14.922 1 97.31 217 GLN B CA 1
ATOM 4727 C C . GLN B 1 217 ? -12.367 -2.932 -16.219 1 97.31 217 GLN B C 1
ATOM 4729 O O . GLN B 1 217 ? -13.414 -2.559 -16.766 1 97.31 217 GLN B O 1
ATOM 4734 N N . LEU B 1 218 ? -11.242 -2.725 -16.734 1 98.25 218 LEU B N 1
ATOM 4735 C CA . LEU B 1 218 ? -11.062 -1.879 -17.922 1 98.25 218 LEU B CA 1
ATOM 4736 C C . LEU B 1 218 ? -11.289 -2.674 -19.203 1 98.25 218 LEU B C 1
ATOM 4738 O O . LEU B 1 218 ? -11.422 -2.094 -20.281 1 98.25 218 LEU B O 1
ATOM 4742 N N . SER B 1 219 ? -11.375 -4.008 -19.094 1 97.12 219 SER B N 1
ATOM 4743 C CA . SER B 1 219 ? -11.5 -4.859 -20.281 1 97.12 219 SER B CA 1
ATOM 4744 C C . SER B 1 219 ? -12.93 -4.863 -20.812 1 97.12 219 SER B C 1
ATOM 4746 O O . SER B 1 219 ? -13.164 -5.133 -21.984 1 97.12 219 SER B O 1
ATOM 4748 N N . GLY B 1 220 ? -13.883 -4.648 -19.875 1 94.5 220 GLY B N 1
ATOM 4749 C CA . GLY B 1 220 ? -15.297 -4.734 -20.234 1 94.5 220 GLY B CA 1
ATOM 4750 C C . GLY B 1 220 ? -15.766 -6.156 -20.469 1 94.5 220 GLY B C 1
ATOM 4751 O O . GLY B 1 220 ? -16.906 -6.375 -20.891 1 94.5 220 GLY B O 1
ATOM 4752 N N . ILE B 1 221 ? -14.906 -7.102 -20.188 1 96.75 221 ILE B N 1
ATOM 4753 C CA . ILE B 1 221 ? -15.25 -8.492 -20.438 1 96.75 221 ILE B CA 1
ATOM 4754 C C . ILE B 1 221 ? -16.125 -9.031 -19.297 1 96.75 221 ILE B C 1
ATOM 4756 O O . ILE B 1 221 ? -15.789 -8.852 -18.125 1 96.75 221 ILE B O 1
ATOM 4760 N N . ASP B 1 222 ? -17.219 -9.57 -19.641 1 96.38 222 ASP B N 1
ATOM 4761 C CA . ASP B 1 222 ? -18.078 -10.242 -18.656 1 96.38 222 ASP B CA 1
ATOM 4762 C C . ASP B 1 222 ? -17.5 -11.602 -18.266 1 96.38 222 ASP B C 1
ATOM 4764 O O . ASP B 1 222 ? -17.25 -12.445 -19.125 1 96.38 222 ASP B O 1
ATOM 4768 N N . THR B 1 223 ? -17.328 -11.844 -17.047 1 96.81 223 THR B N 1
ATOM 4769 C CA . THR B 1 223 ? -16.703 -13.078 -16.578 1 96.81 223 THR B CA 1
ATOM 4770 C C . THR B 1 223 ? -17.766 -14.109 -16.188 1 96.81 223 THR B C 1
ATOM 4772 O O . THR B 1 223 ? -17.453 -15.148 -15.609 1 96.81 223 THR B O 1
ATOM 4775 N N . ASN B 1 224 ? -19.062 -13.836 -16.469 1 96.19 224 ASN B N 1
ATOM 4776 C CA . ASN B 1 224 ? -20.172 -14.719 -16.156 1 96.19 224 ASN B CA 1
ATOM 4777 C C . ASN B 1 224 ? -20.172 -15.141 -14.688 1 96.19 224 ASN B C 1
ATOM 4779 O O . ASN B 1 224 ? -20.203 -16.328 -14.383 1 96.19 224 ASN B O 1
ATOM 4783 N N . ASP B 1 225 ? -19.938 -14.211 -13.797 1 96.19 225 ASP B N 1
ATOM 4784 C CA . ASP B 1 225 ? -20.031 -14.281 -12.344 1 96.19 225 ASP B CA 1
ATOM 4785 C C . ASP B 1 225 ? -18.859 -15.031 -11.734 1 96.19 225 ASP B C 1
ATOM 4787 O O . ASP B 1 225 ? -18.812 -15.273 -10.531 1 96.19 225 ASP B O 1
ATOM 4791 N N . GLU B 1 226 ? -17.859 -15.469 -12.641 1 97.75 226 GLU B N 1
ATOM 4792 C CA . GLU B 1 226 ? -16.594 -15.906 -12.062 1 97.75 226 GLU B CA 1
ATOM 4793 C C . GLU B 1 226 ? -15.898 -14.773 -11.312 1 97.75 226 GLU B C 1
ATOM 4795 O O . GLU B 1 226 ? -15.711 -13.68 -11.859 1 97.75 226 GLU B O 1
ATOM 4800 N N . PRO B 1 227 ? -15.594 -15.008 -10.039 1 97.12 227 PRO B N 1
ATOM 4801 C CA . PRO B 1 227 ? -15.016 -13.906 -9.273 1 97.12 227 PRO B CA 1
ATOM 4802 C C . PRO B 1 227 ? -13.656 -13.461 -9.805 1 97.12 227 PRO B C 1
ATOM 4804 O O . PRO B 1 227 ? -12.875 -14.297 -10.281 1 97.12 227 PRO B O 1
ATOM 4807 N N . LEU B 1 228 ? -13.398 -12.18 -9.711 1 96.75 228 LEU B N 1
ATOM 4808 C CA . LEU B 1 228 ? -12.102 -11.625 -10.086 1 96.75 228 LEU B CA 1
ATOM 4809 C C . LEU B 1 228 ? -11.062 -11.914 -9 1 96.75 228 LEU B C 1
ATOM 4811 O O . LEU B 1 228 ? -11.406 -12.344 -7.902 1 96.75 228 LEU B O 1
ATOM 4815 N N . ALA B 1 229 ? -9.781 -11.688 -9.336 1 96.06 229 ALA B N 1
ATOM 4816 C CA . ALA B 1 229 ? -8.664 -11.758 -8.391 1 96.06 229 ALA B CA 1
ATOM 4817 C C . ALA B 1 229 ? -8.648 -13.094 -7.664 1 96.06 229 ALA B C 1
ATOM 4819 O O . ALA B 1 229 ? -8.5 -13.141 -6.441 1 96.06 229 ALA B O 1
ATOM 4820 N N . LEU B 1 230 ? -8.984 -14.203 -8.398 1 95.81 230 LEU B N 1
ATOM 4821 C CA . LEU B 1 230 ? -8.93 -15.578 -7.902 1 95.81 230 LEU B CA 1
ATOM 4822 C C . LEU B 1 230 ? -9.859 -15.758 -6.707 1 95.81 230 LEU B C 1
ATOM 4824 O O . LEU B 1 230 ? -9.602 -16.594 -5.836 1 95.81 230 LEU B O 1
ATOM 4828 N N . ALA B 1 231 ? -10.836 -14.867 -6.492 1 96.94 231 ALA B N 1
ATOM 4829 C CA . ALA B 1 231 ? -11.922 -14.914 -5.512 1 96.94 231 ALA B CA 1
ATOM 4830 C C . ALA B 1 231 ? -11.406 -14.609 -4.109 1 96.94 231 ALA B C 1
ATOM 4832 O O . ALA B 1 231 ? -12.109 -14.828 -3.119 1 96.94 231 ALA B O 1
ATOM 4833 N N . ALA B 1 232 ? -10.234 -14.047 -4.004 1 97.06 232 ALA B N 1
ATOM 4834 C CA . ALA B 1 232 ? -9.672 -13.781 -2.684 1 97.06 232 ALA B CA 1
ATOM 4835 C C . ALA B 1 232 ? -10.547 -12.812 -1.894 1 97.06 232 ALA B C 1
ATOM 4837 O O . ALA B 1 232 ? -10.922 -13.094 -0.754 1 97.06 232 ALA B O 1
ATOM 4838 N N . PRO B 1 233 ? -11.008 -11.742 -2.494 1 96.44 233 PRO B N 1
ATOM 4839 C CA . PRO B 1 233 ? -11.844 -10.805 -1.737 1 96.44 233 PRO B CA 1
ATOM 4840 C C . PRO B 1 233 ? -13.203 -11.391 -1.374 1 96.44 233 PRO B C 1
ATOM 4842 O O . PRO B 1 233 ? -13.867 -10.898 -0.45 1 96.44 233 PRO B O 1
ATOM 4845 N N . ASP B 1 234 ? -13.625 -12.438 -2.061 1 96.56 234 ASP B N 1
ATOM 4846 C CA . ASP B 1 234 ? -14.953 -13.008 -1.895 1 96.56 234 ASP B CA 1
ATOM 4847 C C . ASP B 1 234 ? -14.953 -14.109 -0.841 1 96.56 234 ASP B C 1
ATOM 4849 O O . ASP B 1 234 ? -15.945 -14.828 -0.682 1 96.56 234 ASP B O 1
ATOM 4853 N N . SER B 1 235 ? -13.852 -14.242 -0.139 1 98 235 SER B N 1
ATOM 4854 C CA . SER B 1 235 ? -13.789 -15.227 0.935 1 98 235 SER B CA 1
ATOM 4855 C C . SER B 1 235 ? -14.828 -14.938 2.014 1 98 235 SER B C 1
ATOM 4857 O O . SER B 1 235 ? -15.07 -13.781 2.354 1 98 235 SER B O 1
ATOM 4859 N N . HIS B 1 236 ? -15.414 -15.984 2.559 1 97 236 HIS B N 1
ATOM 4860 C CA . HIS B 1 236 ? -16.469 -15.828 3.549 1 97 236 HIS B CA 1
ATOM 4861 C C . HIS B 1 236 ? -15.953 -16.078 4.961 1 97 236 HIS B C 1
ATOM 4863 O O . HIS B 1 236 ? -14.898 -16.703 5.137 1 97 236 HIS B O 1
ATOM 4869 N N . ILE B 1 237 ? -16.625 -15.539 5.891 1 97.25 237 ILE B N 1
ATOM 4870 C CA . ILE B 1 237 ? -16.297 -15.703 7.305 1 97.25 237 ILE B CA 1
ATOM 4871 C C . ILE B 1 237 ? -17.312 -16.656 7.957 1 97.25 237 ILE B C 1
ATOM 4873 O O . ILE B 1 237 ? -18.516 -16.516 7.758 1 97.25 237 ILE B O 1
ATOM 4877 N N . TYR B 1 238 ? -16.828 -17.578 8.75 1 96.44 238 TYR B N 1
ATOM 4878 C CA . TYR B 1 238 ? -17.625 -18.594 9.406 1 96.44 238 TYR B CA 1
ATOM 4879 C C . TYR B 1 238 ? -17.438 -18.547 10.914 1 96.44 238 TYR B C 1
ATOM 4881 O O . TYR B 1 238 ? -16.328 -18.375 11.406 1 96.44 238 TYR B O 1
ATOM 4889 N N . ALA B 1 239 ? -18.547 -18.703 11.562 1 93.56 239 ALA B N 1
ATOM 4890 C CA . ALA B 1 239 ? -18.484 -18.797 13.023 1 93.56 239 ALA B CA 1
ATOM 4891 C C . ALA B 1 239 ? -18.266 -20.25 13.469 1 93.56 239 ALA B C 1
ATOM 4893 O O . ALA B 1 239 ? -18.859 -21.172 12.914 1 93.56 239 ALA B O 1
ATOM 4894 N N . LEU B 1 240 ? -17.391 -20.359 14.391 1 93.69 240 LEU B N 1
ATOM 4895 C CA . LEU B 1 240 ? -17.188 -21.656 15.031 1 93.69 240 LEU B CA 1
ATOM 4896 C C . LEU B 1 240 ? -18.125 -21.828 16.219 1 93.69 240 LEU B C 1
ATOM 4898 O O . LEU B 1 240 ? -18.781 -20.875 16.641 1 93.69 240 LEU B O 1
ATOM 4902 N N . ALA B 1 241 ? -18.125 -23.047 16.766 1 90.38 241 ALA B N 1
ATOM 4903 C CA . ALA B 1 241 ? -19.031 -23.391 17.859 1 90.38 241 ALA B CA 1
ATOM 4904 C C . ALA B 1 241 ? -18.672 -22.609 19.125 1 90.38 241 ALA B C 1
ATOM 4906 O O . ALA B 1 241 ? -19.562 -22.266 19.922 1 90.38 241 ALA B O 1
ATOM 4907 N N . ASP B 1 242 ? -17.453 -22.25 19.234 1 91.62 242 ASP B N 1
ATOM 4908 C CA . ASP B 1 242 ? -17 -21.594 20.453 1 91.62 242 ASP B CA 1
ATOM 4909 C C . ASP B 1 242 ? -17.078 -20.078 20.312 1 91.62 242 ASP B C 1
ATOM 4911 O O . ASP B 1 242 ? -16.609 -19.344 21.188 1 91.62 242 ASP B O 1
ATOM 4915 N N . GLY B 1 243 ? -17.562 -19.625 19.203 1 90.56 243 GLY B N 1
ATOM 4916 C CA . GLY B 1 243 ? -17.766 -18.188 19.031 1 90.56 243 GLY B CA 1
ATOM 4917 C C . GLY B 1 243 ? -16.688 -17.516 18.219 1 90.56 243 GLY B C 1
ATOM 4918 O O . GLY B 1 243 ? -16.875 -16.422 17.703 1 90.56 243 GLY B O 1
ATOM 4919 N N . ARG B 1 244 ? -15.555 -18.188 18.141 1 94.38 244 ARG B N 1
ATOM 4920 C CA . ARG B 1 244 ? -14.516 -17.656 17.266 1 94.38 244 ARG B CA 1
ATOM 4921 C C . ARG B 1 244 ? -14.977 -17.625 15.812 1 94.38 244 ARG B C 1
ATOM 4923 O O . ARG B 1 244 ? -15.836 -18.422 15.414 1 94.38 244 ARG B O 1
ATOM 4930 N N . ARG B 1 245 ? -14.414 -16.656 15.047 1 96.19 245 ARG B N 1
ATOM 4931 C CA . ARG B 1 245 ? -14.719 -16.547 13.625 1 96.19 245 ARG B CA 1
ATOM 4932 C C . ARG B 1 245 ? -13.477 -16.812 12.773 1 96.19 245 ARG B C 1
ATOM 4934 O O . ARG B 1 245 ? -12.375 -16.406 13.141 1 96.19 245 ARG B O 1
ATOM 4941 N N . VAL B 1 246 ? -13.703 -17.5 11.664 1 97.5 246 VAL B N 1
ATOM 4942 C CA . VAL B 1 246 ? -12.594 -17.828 10.781 1 97.5 246 VAL B CA 1
ATOM 4943 C C . VAL B 1 246 ? -12.992 -17.562 9.328 1 97.5 246 VAL B C 1
ATOM 4945 O O . VAL B 1 246 ? -14.172 -17.609 8.984 1 97.5 246 VAL B O 1
ATOM 4948 N N . THR B 1 247 ? -12.047 -17.156 8.586 1 98.25 247 THR B N 1
ATOM 4949 C CA . THR B 1 247 ? -12.227 -17.141 7.137 1 98.25 247 THR B CA 1
ATOM 4950 C C . THR B 1 247 ? -11.453 -18.266 6.473 1 98.25 247 THR B C 1
ATOM 4952 O O . THR B 1 247 ? -10.414 -18.703 6.984 1 98.25 247 THR B O 1
ATOM 4955 N N . ILE B 1 248 ? -11.969 -18.797 5.453 1 97.94 248 ILE B N 1
ATOM 4956 C CA . ILE B 1 248 ? -11.266 -19.719 4.559 1 97.94 248 ILE B CA 1
ATOM 4957 C C . ILE B 1 248 ? -10.992 -19.031 3.225 1 97.94 248 ILE B C 1
ATOM 4959 O O . ILE B 1 248 ? -11.898 -18.469 2.613 1 97.94 248 ILE B O 1
ATOM 4963 N N . ALA B 1 249 ? -9.797 -19.109 2.826 1 97.06 249 ALA B N 1
ATOM 4964 C CA . ALA B 1 249 ? -9.367 -18.406 1.626 1 97.06 249 ALA B CA 1
ATOM 4965 C C . ALA B 1 249 ? -10.195 -18.828 0.415 1 97.06 249 ALA B C 1
ATOM 4967 O O . ALA B 1 249 ? -10.516 -20 0.256 1 97.06 249 ALA B O 1
ATOM 4968 N N . SER B 1 250 ? -10.492 -17.859 -0.45 1 96.06 250 SER B N 1
ATOM 4969 C CA . SER B 1 250 ? -11.242 -17.969 -1.697 1 96.06 250 SER B CA 1
ATOM 4970 C C . SER B 1 250 ? -12.734 -18.156 -1.433 1 96.06 250 SER B C 1
ATOM 4972 O O . SER B 1 250 ? -13.211 -17.859 -0.335 1 96.06 250 SER B O 1
ATOM 4974 N N . SER B 1 251 ? -13.531 -18.406 -2.488 1 97.25 251 SER B N 1
ATOM 4975 C CA . SER B 1 251 ? -14.984 -18.516 -2.428 1 97.25 251 SER B CA 1
ATOM 4976 C C . SER B 1 251 ? -15.477 -19.734 -3.217 1 97.25 251 SER B C 1
ATOM 4978 O O . SER B 1 251 ? -14.977 -20 -4.312 1 97.25 251 SER B O 1
ATOM 4980 N N . PRO B 1 252 ? -16.438 -20.406 -2.605 1 97.69 252 PRO B N 1
ATOM 4981 C CA . PRO B 1 252 ? -16.969 -21.562 -3.332 1 97.69 252 PRO B CA 1
ATOM 4982 C C . PRO B 1 252 ? -17.703 -21.172 -4.609 1 97.69 252 PRO B C 1
ATOM 4984 O O . PRO B 1 252 ? -18.062 -22.031 -5.406 1 97.69 252 PRO B O 1
ATOM 4987 N N . VAL B 1 253 ? -17.859 -19.891 -4.867 1 97.94 253 VAL B N 1
ATOM 4988 C CA . VAL B 1 253 ? -18.469 -19.438 -6.113 1 97.94 253 VAL B CA 1
ATOM 4989 C C . VAL B 1 253 ? -17.516 -19.672 -7.277 1 97.94 253 VAL B C 1
ATOM 4991 O O . VAL B 1 253 ? -17.938 -19.969 -8.391 1 97.94 253 VAL B O 1
ATOM 4994 N N . ALA B 1 254 ? -16.234 -19.484 -7.023 1 98 254 ALA B N 1
ATOM 4995 C CA . ALA B 1 254 ? -15.219 -19.641 -8.062 1 98 254 ALA B CA 1
ATOM 4996 C C . ALA B 1 254 ? -15.086 -21.094 -8.477 1 98 254 ALA B C 1
ATOM 4998 O O . ALA B 1 254 ? -15.031 -21.984 -7.621 1 98 254 ALA B O 1
ATOM 4999 N N . THR B 1 255 ? -14.922 -21.328 -9.719 1 97.06 255 THR B N 1
ATOM 5000 C CA . THR B 1 255 ? -14.945 -22.688 -10.273 1 97.06 255 THR B CA 1
ATOM 5001 C C . THR B 1 255 ? -13.836 -23.547 -9.68 1 97.06 255 THR B C 1
ATOM 5003 O O . THR B 1 255 ? -14.094 -24.625 -9.156 1 97.06 255 THR B O 1
ATOM 5006 N N . ALA B 1 256 ? -12.656 -23.062 -9.758 1 94.69 256 ALA B N 1
ATOM 5007 C CA . ALA B 1 256 ? -11.539 -23.828 -9.227 1 94.69 256 ALA B CA 1
ATOM 5008 C C . ALA B 1 256 ? -11.656 -24.016 -7.715 1 94.69 256 ALA B C 1
ATOM 5010 O O . ALA B 1 256 ? -11.359 -25.094 -7.188 1 94.69 256 ALA B O 1
ATOM 5011 N N . ALA B 1 257 ? -12.109 -22.984 -7.035 1 96.94 257 ALA B N 1
ATOM 5012 C CA . ALA B 1 257 ? -12.242 -23.031 -5.582 1 96.94 257 ALA B CA 1
ATOM 5013 C C . ALA B 1 257 ? -13.359 -23.984 -5.164 1 96.94 257 ALA B C 1
ATOM 5015 O O . ALA B 1 257 ? -13.273 -24.641 -4.133 1 96.94 257 ALA B O 1
ATOM 5016 N N . PHE B 1 258 ? -14.445 -24.047 -5.934 1 98.31 258 PHE B N 1
ATOM 5017 C CA . PHE B 1 258 ? -15.57 -24.906 -5.594 1 98.31 258 PHE B CA 1
ATOM 5018 C C . PHE B 1 258 ? -15.133 -26.359 -5.516 1 98.31 258 PHE B C 1
ATOM 5020 O O . PHE B 1 258 ? -15.5 -27.078 -4.582 1 98.31 258 PHE B O 1
ATOM 5027 N N . THR B 1 259 ? -14.344 -26.734 -6.457 1 97.5 259 THR B N 1
ATOM 5028 C CA . THR B 1 259 ? -13.805 -28.094 -6.461 1 97.5 259 THR B CA 1
ATOM 5029 C C . THR B 1 259 ? -12.984 -28.344 -5.203 1 97.5 259 THR B C 1
ATOM 5031 O O . THR B 1 259 ? -13.117 -29.406 -4.578 1 97.5 259 THR B O 1
ATOM 5034 N N . ARG B 1 260 ? -12.195 -27.422 -4.836 1 97.38 260 ARG B N 1
ATOM 5035 C CA . ARG B 1 260 ? -11.359 -27.547 -3.646 1 97.38 260 ARG B CA 1
ATOM 5036 C C . ARG B 1 260 ? -12.203 -27.594 -2.381 1 97.38 260 ARG B C 1
ATOM 5038 O O . ARG B 1 260 ? -11.93 -28.375 -1.468 1 97.38 260 ARG B O 1
ATOM 5045 N N . TYR B 1 261 ? -13.242 -26.719 -2.348 1 98.12 261 TYR B N 1
ATOM 5046 C CA . TYR B 1 261 ? -14.148 -26.703 -1.205 1 98.12 261 TYR B CA 1
ATOM 5047 C C . TYR B 1 261 ? -14.836 -28.047 -1.042 1 98.12 261 TYR B C 1
ATOM 5049 O O . TYR B 1 261 ? -14.906 -28.594 0.066 1 98.12 261 TYR B O 1
ATOM 5057 N N . CYS B 1 262 ? -15.32 -28.578 -2.143 1 98.19 262 CYS B N 1
ATOM 5058 C CA . CYS B 1 262 ? -15.953 -29.891 -2.092 1 98.19 262 CYS B CA 1
ATOM 5059 C C . CYS B 1 262 ? -14.977 -30.953 -1.599 1 98.19 262 CYS B C 1
ATOM 5061 O O . CYS B 1 262 ? -15.344 -31.812 -0.799 1 98.19 262 CYS B O 1
ATOM 5063 N N . GLY B 1 263 ? -13.711 -30.844 -2.029 1 97.12 263 GLY B N 1
ATOM 5064 C CA . GLY B 1 263 ? -12.68 -31.781 -1.613 1 97.12 263 GLY B CA 1
ATOM 5065 C C . GLY B 1 263 ? -12.375 -31.719 -0.128 1 97.12 263 GLY B C 1
ATOM 5066 O O . GLY B 1 263 ? -12.352 -32.75 0.551 1 97.12 263 GLY B O 1
ATOM 5067 N N . MET B 1 264 ? -12.18 -30.547 0.379 1 95.88 264 MET B N 1
ATOM 5068 C CA . MET B 1 264 ? -11.812 -30.406 1.783 1 95.88 264 MET B CA 1
ATOM 5069 C C . MET B 1 264 ? -12.953 -30.844 2.695 1 95.88 264 MET B C 1
ATOM 5071 O O . MET B 1 264 ? -12.727 -31.344 3.797 1 95.88 264 MET B O 1
ATOM 5075 N N . MET B 1 265 ? -14.227 -30.703 2.207 1 97.25 265 MET B N 1
ATOM 5076 C CA . MET B 1 265 ? -15.398 -31.094 2.99 1 97.25 265 MET B CA 1
ATOM 5077 C C . MET B 1 265 ? -15.711 -32.562 2.803 1 97.25 265 MET B C 1
ATOM 5079 O O . MET B 1 265 ? -16.594 -33.125 3.477 1 97.25 265 MET B O 1
ATOM 5083 N N . ARG B 1 266 ? -15.062 -33.219 1.893 1 96.81 266 ARG B N 1
ATOM 5084 C CA . ARG B 1 266 ? -15.352 -34.594 1.517 1 96.81 266 ARG B CA 1
ATOM 5085 C C . ARG B 1 266 ? -16.797 -34.719 1.033 1 96.81 266 ARG B C 1
ATOM 5087 O O . ARG B 1 266 ? -17.484 -35.656 1.416 1 96.81 266 ARG B O 1
ATOM 5094 N N . ARG B 1 267 ? -17.219 -33.719 0.339 1 97.25 267 ARG B N 1
ATOM 5095 C CA . ARG B 1 267 ? -18.562 -33.656 -0.23 1 97.25 267 ARG B CA 1
ATOM 5096 C C . ARG B 1 267 ? -18.5 -33.5 -1.745 1 97.25 267 ARG B C 1
ATOM 5098 O O . ARG B 1 267 ? -19.156 -32.625 -2.303 1 97.25 267 ARG B O 1
ATOM 5105 N N . THR B 1 268 ? -17.828 -34.438 -2.441 1 96.62 268 THR B N 1
ATOM 5106 C CA . THR B 1 268 ? -17.656 -34.375 -3.887 1 96.62 268 THR B CA 1
ATOM 5107 C C . THR B 1 268 ? -18.984 -34.594 -4.605 1 96.62 268 THR B C 1
ATOM 5109 O O . THR B 1 268 ? -19.109 -34.312 -5.801 1 96.62 268 THR B O 1
ATOM 5112 N N . ASP B 1 269 ? -20.031 -35.062 -3.869 1 97.5 269 ASP B N 1
ATOM 5113 C CA . ASP B 1 269 ? -21.375 -35.188 -4.414 1 97.5 269 ASP B CA 1
ATOM 5114 C C . ASP B 1 269 ? -21.922 -33.844 -4.844 1 97.5 269 ASP B C 1
ATOM 5116 O O . ASP B 1 269 ? -22.75 -33.75 -5.762 1 97.5 269 ASP B O 1
ATOM 5120 N N . LEU B 1 270 ? -21.453 -32.781 -4.215 1 98.06 270 LEU B N 1
ATOM 5121 C CA . LEU B 1 270 ? -21.938 -31.422 -4.516 1 98.06 270 LEU B CA 1
ATOM 5122 C C . LEU B 1 270 ? -21.516 -31 -5.914 1 98.06 270 LEU B C 1
ATOM 5124 O O . LEU B 1 270 ? -22.141 -30.109 -6.508 1 98.06 270 LEU B O 1
ATOM 5128 N N . LEU B 1 271 ? -20.422 -31.594 -6.441 1 97.94 271 LEU B N 1
ATOM 5129 C CA . LEU B 1 271 ? -19.922 -31.25 -7.773 1 97.94 271 LEU B CA 1
ATOM 5130 C C . LEU B 1 271 ? -20.938 -31.656 -8.836 1 97.94 271 LEU B C 1
ATOM 5132 O O . LEU B 1 271 ? -20.984 -31.062 -9.922 1 97.94 271 LEU B O 1
ATOM 5136 N N . ALA B 1 272 ? -21.781 -32.625 -8.492 1 97.56 272 ALA B N 1
ATOM 5137 C CA . ALA B 1 272 ? -22.781 -33.125 -9.445 1 97.56 272 ALA B CA 1
ATOM 5138 C C . ALA B 1 272 ? -24.125 -32.406 -9.258 1 97.56 272 ALA B C 1
ATOM 5140 O O . ALA B 1 272 ? -25.047 -32.594 -10.047 1 97.56 272 ALA B O 1
ATOM 5141 N N . ASP B 1 273 ? -24.266 -31.609 -8.281 1 98.12 273 ASP B N 1
ATOM 5142 C CA . ASP B 1 273 ? -25.5 -30.875 -8.023 1 98.12 273 ASP B CA 1
ATOM 5143 C C . ASP B 1 273 ? -25.734 -29.797 -9.07 1 98.12 273 ASP B C 1
ATOM 5145 O O . ASP B 1 273 ? -24.953 -28.859 -9.18 1 98.12 273 ASP B O 1
ATOM 5149 N N . PRO B 1 274 ? -26.812 -29.844 -9.797 1 98.06 274 PRO B N 1
ATOM 5150 C CA . PRO B 1 274 ? -27.047 -28.875 -10.867 1 98.06 274 PRO B CA 1
ATOM 5151 C C . PRO B 1 274 ? -27.156 -27.438 -10.352 1 98.06 274 PRO B C 1
ATOM 5153 O O . PRO B 1 274 ? -26.922 -26.484 -11.102 1 98.06 274 PRO B O 1
ATOM 5156 N N . ARG B 1 275 ? -27.516 -27.328 -9.039 1 97.06 275 ARG B N 1
ATOM 5157 C CA . ARG B 1 275 ? -27.625 -26 -8.445 1 97.06 275 ARG B CA 1
ATOM 5158 C C . ARG B 1 275 ? -26.281 -25.281 -8.438 1 97.06 275 ARG B C 1
ATOM 5160 O O . ARG B 1 275 ? -26.219 -24.062 -8.344 1 97.06 275 ARG B O 1
ATOM 5167 N N . TYR B 1 276 ? -25.109 -26.078 -8.625 1 98.69 276 TYR B N 1
ATOM 5168 C CA . TYR B 1 276 ? -23.781 -25.516 -8.398 1 98.69 276 TYR B CA 1
ATOM 5169 C C . TYR B 1 276 ? -22.906 -25.641 -9.633 1 98.69 276 TYR B C 1
ATOM 5171 O O . TYR B 1 276 ? -21.688 -25.531 -9.547 1 98.69 276 TYR B O 1
ATOM 5179 N N . ALA B 1 277 ? -23.469 -25.797 -10.766 1 98 277 ALA B N 1
ATOM 5180 C CA . ALA B 1 277 ? -22.766 -26.188 -11.977 1 98 277 ALA B CA 1
ATOM 5181 C C . ALA B 1 277 ? -21.922 -25.031 -12.523 1 98 277 ALA B C 1
ATOM 5183 O O . ALA B 1 277 ? -20.891 -25.25 -13.164 1 98 277 ALA B O 1
ATOM 5184 N N . THR B 1 278 ? -22.391 -23.797 -12.391 1 98 278 THR B N 1
ATOM 5185 C CA . THR B 1 278 ? -21.719 -22.609 -12.898 1 98 278 THR B CA 1
ATOM 5186 C C . THR B 1 278 ? -21.578 -21.547 -11.805 1 98 278 THR B C 1
ATOM 5188 O O . THR B 1 278 ? -22.297 -21.594 -10.797 1 98 278 THR B O 1
ATOM 5191 N N . PRO B 1 279 ? -20.688 -20.641 -11.992 1 98.19 279 PRO B N 1
ATOM 5192 C CA . PRO B 1 279 ? -20.578 -19.562 -11.008 1 98.19 279 PRO B CA 1
ATOM 5193 C C . PRO B 1 279 ? -21.891 -18.812 -10.805 1 98.19 279 PRO B C 1
ATOM 5195 O O . PRO B 1 279 ? -22.25 -18.469 -9.672 1 98.19 279 PRO B O 1
ATOM 5198 N N . THR B 1 280 ? -22.609 -18.578 -11.867 1 98.12 280 THR B N 1
ATOM 5199 C CA . THR B 1 280 ? -23.891 -17.891 -11.789 1 98.12 280 THR B CA 1
ATOM 5200 C C . THR B 1 280 ? -24.875 -18.641 -10.898 1 98.12 280 THR B C 1
ATOM 5202 O O . THR B 1 280 ? -25.516 -18.047 -10.031 1 98.12 280 THR B O 1
ATOM 5205 N N . LEU B 1 281 ? -24.906 -19.891 -11.078 1 98.5 281 LEU B N 1
ATOM 5206 C CA . LEU B 1 281 ? -25.812 -20.734 -10.289 1 98.5 281 LEU B CA 1
ATOM 5207 C C . LEU B 1 281 ? -25.344 -20.797 -8.836 1 98.5 281 LEU B C 1
ATOM 5209 O O . LEU B 1 281 ? -26.172 -20.781 -7.918 1 98.5 281 LEU B O 1
ATOM 5213 N N . ARG B 1 282 ? -24.047 -20.875 -8.625 1 98.5 282 ARG B N 1
ATOM 5214 C CA . ARG B 1 282 ? -23.516 -20.922 -7.262 1 98.5 282 ARG B CA 1
ATOM 5215 C C . ARG B 1 282 ? -23.797 -19.609 -6.527 1 98.5 282 ARG B C 1
ATOM 5217 O O . ARG B 1 282 ? -24.094 -19.625 -5.328 1 98.5 282 ARG B O 1
ATOM 5224 N N . ARG B 1 283 ? -23.781 -18.484 -7.23 1 96.88 283 ARG B N 1
ATOM 5225 C CA . ARG B 1 283 ? -24.156 -17.203 -6.629 1 96.88 283 ARG B CA 1
ATOM 5226 C C . ARG B 1 283 ? -25.625 -17.188 -6.258 1 96.88 283 ARG B C 1
ATOM 5228 O O . ARG B 1 283 ? -26 -16.672 -5.203 1 96.88 283 ARG B O 1
ATOM 5235 N N . GLN B 1 284 ? -26.422 -17.734 -7.082 1 97.38 284 GLN B N 1
ATOM 5236 C CA . GLN B 1 284 ? -27.859 -17.781 -6.852 1 97.38 284 GLN B CA 1
ATOM 5237 C C . GLN B 1 284 ? -28.203 -18.656 -5.648 1 97.38 284 GLN B C 1
ATOM 5239 O O . GLN B 1 284 ? -29.188 -18.391 -4.941 1 97.38 284 GLN B O 1
ATOM 5244 N N . HIS B 1 285 ? -27.406 -19.641 -5.469 1 98.19 285 HIS B N 1
ATOM 5245 C CA . HIS B 1 285 ? -27.672 -20.594 -4.395 1 98.19 285 HIS B CA 1
ATOM 5246 C C . HIS B 1 285 ? -26.594 -20.516 -3.314 1 98.19 285 HIS B C 1
ATOM 5248 O O . HIS B 1 285 ? -26.25 -21.531 -2.701 1 98.19 285 HIS B O 1
ATOM 5254 N N . LEU B 1 286 ? -26.031 -19.406 -3.193 1 96.94 286 LEU B N 1
ATOM 5255 C CA . LEU B 1 286 ? -24.906 -19.203 -2.303 1 96.94 286 LEU B CA 1
ATOM 5256 C C . LEU B 1 286 ? -25.266 -19.562 -0.867 1 96.94 286 LEU B C 1
ATOM 5258 O O . LEU B 1 286 ? -24.469 -20.172 -0.157 1 96.94 286 LEU B O 1
ATOM 5262 N N . ALA B 1 287 ? -26.453 -19.188 -0.428 1 96.38 287 ALA B N 1
ATOM 5263 C CA . ALA B 1 287 ? -26.875 -19.469 0.94 1 96.38 287 ALA B CA 1
ATOM 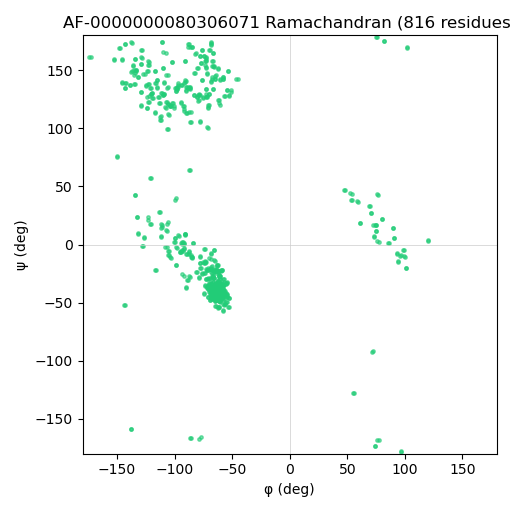5264 C C . ALA B 1 287 ? -26.812 -20.969 1.24 1 96.38 287 ALA B C 1
ATOM 5266 O O . ALA B 1 287 ? -26.406 -21.375 2.33 1 96.38 287 ALA B O 1
ATOM 5267 N N . SER B 1 288 ? -27.234 -21.719 0.277 1 97.94 288 SER B N 1
ATOM 5268 C CA . SER B 1 288 ? -27.234 -23.172 0.444 1 97.94 288 SER B CA 1
ATOM 5269 C C . SER B 1 288 ? -25.812 -23.719 0.522 1 97.94 288 SER B C 1
ATOM 5271 O O . SER B 1 288 ? -25.531 -24.609 1.332 1 97.94 288 SER B O 1
ATOM 5273 N N . ILE B 1 289 ? -24.891 -23.234 -0.29 1 98 289 ILE B N 1
ATOM 5274 C CA . ILE B 1 289 ? -23.5 -23.672 -0.282 1 98 289 ILE B CA 1
ATOM 5275 C C . ILE B 1 289 ? -22.844 -23.297 1.047 1 98 289 ILE B C 1
ATOM 5277 O O . ILE B 1 289 ? -22.156 -24.109 1.655 1 98 289 ILE B O 1
ATOM 5281 N N . LEU B 1 290 ? -23.141 -22.109 1.484 1 97.12 290 LEU B N 1
ATOM 5282 C CA . LEU B 1 290 ? -22.531 -21.625 2.719 1 97.12 290 LEU B CA 1
ATOM 5283 C C . LEU B 1 290 ? -23.047 -22.406 3.922 1 97.12 290 LEU B C 1
ATOM 5285 O O . LEU B 1 290 ? -22.328 -22.609 4.898 1 97.12 290 LEU B O 1
ATOM 5289 N N . ALA B 1 291 ? -24.312 -22.828 3.861 1 97.56 291 ALA B N 1
ATOM 5290 C CA . ALA B 1 291 ? -24.859 -23.672 4.922 1 97.56 291 ALA B CA 1
ATOM 5291 C C . ALA B 1 291 ? -24.094 -24.984 5.023 1 97.56 291 ALA B C 1
ATOM 5293 O O . ALA B 1 291 ? -23.844 -25.484 6.129 1 97.56 291 ALA B O 1
ATOM 5294 N N . GLU B 1 292 ? -23.734 -25.531 3.859 1 97.69 292 GLU B N 1
ATOM 5295 C CA . GLU B 1 292 ? -22.938 -26.75 3.844 1 97.69 292 GLU B CA 1
ATOM 5296 C C . GLU B 1 292 ? -21.562 -26.516 4.453 1 97.69 292 GLU B C 1
ATOM 5298 O O . GLU B 1 292 ? -21.062 -27.328 5.234 1 97.69 292 GLU B O 1
ATOM 5303 N N . VAL B 1 293 ? -20.906 -25.438 4.125 1 98.12 293 VAL B N 1
ATOM 5304 C CA . VAL B 1 293 ? -19.578 -25.125 4.633 1 98.12 293 VAL B CA 1
ATOM 5305 C C . VAL B 1 293 ? -19.641 -24.906 6.145 1 98.12 293 VAL B C 1
ATOM 5307 O O . VAL B 1 293 ? -18.781 -25.391 6.883 1 98.12 293 VAL B O 1
ATOM 5310 N N . ARG B 1 294 ? -20.672 -24.188 6.605 1 97.19 294 ARG B N 1
ATOM 5311 C CA . ARG B 1 294 ? -20.844 -23.922 8.031 1 97.19 294 ARG B CA 1
ATOM 5312 C C . ARG B 1 294 ? -21.016 -25.203 8.82 1 97.19 294 ARG B C 1
ATOM 5314 O O . ARG B 1 294 ? -20.438 -25.375 9.898 1 97.19 294 ARG B O 1
ATOM 5321 N N . ALA B 1 295 ? -21.891 -26.062 8.281 1 96.88 295 ALA B N 1
ATOM 5322 C CA . ALA B 1 295 ? -22.094 -27.344 8.938 1 96.88 295 ALA B CA 1
ATOM 5323 C C . ALA B 1 295 ? -20.797 -28.125 9.062 1 96.88 295 ALA B C 1
ATOM 5325 O O . ALA B 1 295 ? -20.531 -28.734 10.102 1 96.88 295 ALA B O 1
ATOM 5326 N N . TRP B 1 296 ? -20 -28.078 8.047 1 97.62 296 TRP B N 1
ATOM 5327 C CA . TRP B 1 296 ? -18.703 -28.766 8.031 1 97.62 296 TRP B CA 1
ATOM 5328 C C . TRP B 1 296 ? -17.734 -28.125 9.023 1 97.62 296 TRP B C 1
ATOM 5330 O O . TRP B 1 296 ? -17.109 -28.812 9.82 1 97.62 296 TRP B O 1
ATOM 5340 N N . VAL B 1 297 ? -17.625 -26.844 9.062 1 97.38 297 VAL B N 1
ATOM 5341 C CA . VAL B 1 297 ? -16.734 -26.125 9.945 1 97.38 297 VAL B CA 1
ATOM 5342 C C . VAL B 1 297 ? -17.094 -26.406 11.406 1 97.38 297 VAL B C 1
ATOM 5344 O O . VAL B 1 297 ? -16.203 -26.516 12.258 1 97.38 297 VAL B O 1
ATOM 5347 N N . HIS B 1 298 ? -18.328 -26.609 11.648 1 95.69 298 HIS B N 1
ATOM 5348 C CA . HIS B 1 298 ? -18.828 -26.812 13 1 95.69 298 HIS B CA 1
ATOM 5349 C C . HIS B 1 298 ? -18.438 -28.188 13.531 1 95.69 298 HIS B C 1
ATOM 5351 O O . HIS B 1 298 ? -18.562 -28.453 14.734 1 95.69 298 HIS B O 1
ATOM 5357 N N . THR B 1 299 ? -18.031 -29.016 12.68 1 95 299 THR B N 1
ATOM 5358 C CA . THR B 1 299 ? -17.625 -30.344 13.125 1 95 299 THR B CA 1
ATOM 5359 C C . THR B 1 299 ? -16.234 -30.297 13.758 1 95 299 THR B C 1
ATOM 5361 O O . THR B 1 299 ? -15.797 -31.281 14.367 1 95 299 THR B O 1
ATOM 5364 N N . PHE B 1 300 ? -15.539 -29.172 13.625 1 94.56 300 PHE B N 1
ATOM 5365 C CA . PHE B 1 300 ? -14.195 -29.047 14.18 1 94.56 300 PHE B CA 1
ATOM 5366 C C . PHE B 1 300 ? -14.234 -28.312 15.516 1 94.56 300 PHE B C 1
ATOM 5368 O O . PHE B 1 300 ? -14.883 -27.266 15.648 1 94.56 300 PHE B O 1
ATOM 5375 N N . ASN B 1 301 ? -13.539 -28.906 16.516 1 88.44 301 ASN B N 1
ATOM 5376 C CA . ASN B 1 301 ? -13.352 -28.219 17.797 1 88.44 301 ASN B CA 1
ATOM 5377 C C . ASN B 1 301 ? -11.945 -27.641 17.922 1 88.44 301 ASN B C 1
ATOM 5379 O O . ASN B 1 301 ? -11.688 -26.828 18.812 1 88.44 301 ASN B O 1
ATOM 5383 N N . ASP B 1 302 ? -11.117 -28.016 17.062 1 93.19 302 ASP B N 1
ATOM 5384 C CA . ASP B 1 302 ? -9.711 -27.609 17.062 1 93.19 302 ASP B CA 1
ATOM 5385 C C . ASP B 1 302 ? -9.328 -26.922 15.758 1 93.19 302 ASP B C 1
ATOM 5387 O O . ASP B 1 302 ? -9.477 -27.5 14.68 1 93.19 302 ASP B O 1
ATOM 5391 N N . LEU B 1 303 ? -8.758 -25.766 15.852 1 93.62 303 LEU B N 1
ATOM 5392 C CA . LEU B 1 303 ? -8.406 -24.969 14.68 1 93.62 303 LEU B CA 1
ATOM 5393 C C . LEU B 1 303 ? -7.262 -25.609 13.914 1 93.62 303 LEU B C 1
ATOM 5395 O O . LEU B 1 303 ? -7.199 -25.516 12.688 1 93.62 303 LEU B O 1
ATOM 5399 N N . ASP B 1 304 ? -6.371 -26.234 14.617 1 92.94 304 ASP B N 1
ATOM 5400 C CA . ASP B 1 304 ? -5.254 -26.906 13.945 1 92.94 304 ASP B CA 1
ATOM 5401 C C . ASP B 1 304 ? -5.746 -28.047 13.062 1 92.94 304 ASP B C 1
ATOM 5403 O O . ASP B 1 304 ? -5.195 -28.281 11.984 1 92.94 304 ASP B O 1
ATOM 5407 N N . GLU B 1 305 ? -6.758 -28.719 13.555 1 95.25 305 GLU B N 1
ATOM 5408 C CA . GLU B 1 305 ? -7.348 -29.781 12.758 1 95.25 305 GLU B CA 1
ATOM 5409 C C . GLU B 1 305 ? -8.055 -29.219 11.523 1 95.25 305 GLU B C 1
ATOM 5411 O O . GLU B 1 305 ? -7.945 -29.781 10.43 1 95.25 305 GLU B O 1
ATOM 5416 N N . LEU B 1 306 ? -8.781 -28.188 11.766 1 96.5 306 LEU B N 1
ATOM 5417 C CA . LEU B 1 306 ? -9.438 -27.516 10.648 1 96.5 306 LEU B CA 1
ATOM 5418 C C . LEU B 1 306 ? -8.414 -27.062 9.609 1 96.5 306 LEU B C 1
ATOM 5420 O O . LEU B 1 306 ? -8.578 -27.328 8.414 1 96.5 306 LEU B O 1
ATOM 5424 N N . GLN B 1 307 ? -7.359 -26.438 10.031 1 95.56 307 GLN B N 1
ATOM 5425 C CA . GLN B 1 307 ? -6.305 -25.969 9.141 1 95.56 307 GLN B CA 1
ATOM 5426 C C . GLN B 1 307 ? -5.668 -27.125 8.383 1 95.56 307 GLN B C 1
ATOM 5428 O O . GLN B 1 307 ? -5.379 -27.016 7.188 1 95.56 307 GLN B O 1
ATOM 5433 N N . ALA B 1 308 ? -5.406 -28.203 9.094 1 95.31 308 ALA B N 1
ATOM 5434 C CA . ALA B 1 308 ? -4.789 -29.359 8.461 1 95.31 308 ALA B CA 1
ATOM 5435 C C . ALA B 1 308 ? -5.637 -29.859 7.293 1 95.31 308 ALA B C 1
ATOM 5437 O O . ALA B 1 308 ? -5.109 -30.172 6.219 1 95.31 308 ALA B O 1
ATOM 5438 N N . GLN B 1 309 ? -6.902 -29.953 7.512 1 96.5 309 GLN B N 1
ATOM 5439 C CA . GLN B 1 309 ? -7.781 -30.438 6.461 1 96.5 309 GLN B CA 1
ATOM 5440 C C . GLN B 1 309 ? -7.891 -29.438 5.316 1 96.5 309 GLN B C 1
ATOM 5442 O O . GLN B 1 309 ? -7.914 -29.828 4.145 1 96.5 309 GLN B O 1
ATOM 5447 N N . VAL B 1 310 ? -7.992 -28.172 5.664 1 97.38 310 VAL B N 1
ATOM 5448 C CA . VAL B 1 310 ? -8.062 -27.125 4.656 1 97.38 310 VAL B CA 1
ATOM 5449 C C . VAL B 1 310 ? -6.781 -27.109 3.826 1 97.38 310 VAL B C 1
ATOM 5451 O O . VAL B 1 310 ? -6.82 -26.922 2.609 1 97.38 310 VAL B O 1
ATOM 5454 N N . SER B 1 311 ? -5.684 -27.406 4.422 1 94.94 311 SER B N 1
ATOM 5455 C CA . SER B 1 311 ? -4.375 -27.391 3.775 1 94.94 311 SER B CA 1
ATOM 5456 C C . SER B 1 311 ? -4.234 -28.531 2.777 1 94.94 311 SER B C 1
ATOM 5458 O O . SER B 1 311 ? -3.408 -28.469 1.863 1 94.94 311 SER B O 1
ATOM 5460 N N . GLU B 1 312 ? -5.039 -29.547 2.916 1 94.62 312 GLU B N 1
ATOM 5461 C CA . GLU B 1 312 ? -4.996 -30.672 1.986 1 94.62 312 GLU B CA 1
ATOM 5462 C C . GLU B 1 312 ? -5.328 -30.234 0.565 1 94.62 312 GLU B C 1
ATOM 5464 O O . GLU B 1 312 ? -4.902 -30.859 -0.405 1 94.62 312 GLU B O 1
ATOM 5469 N N . VAL B 1 313 ? -6.066 -29.203 0.511 1 94.88 313 VAL B N 1
ATOM 5470 C CA . VAL B 1 313 ? -6.461 -28.719 -0.812 1 94.88 313 VAL B CA 1
ATOM 5471 C C . VAL B 1 313 ? -5.789 -27.375 -1.104 1 94.88 313 VAL B C 1
ATOM 5473 O O . VAL B 1 313 ? -6.316 -26.578 -1.869 1 94.88 313 VAL B O 1
ATOM 5476 N N . SER B 1 314 ? -4.734 -26.984 -0.404 1 93.19 314 SER B N 1
ATOM 5477 C CA . SER B 1 314 ? -3.865 -25.828 -0.626 1 93.19 314 SER B CA 1
ATOM 5478 C C . SER B 1 314 ? -4.598 -24.531 -0.357 1 93.19 314 SER B C 1
ATOM 5480 O O . SER B 1 314 ? -4.406 -23.547 -1.077 1 93.19 314 SER B O 1
ATOM 5482 N N . LEU B 1 315 ? -5.5 -24.578 0.591 1 96.19 315 LEU B N 1
ATOM 5483 C CA . LEU B 1 315 ? -6.133 -23.359 1.107 1 96.19 315 LEU B CA 1
ATOM 5484 C C . LEU B 1 315 ? -5.68 -23.078 2.535 1 96.19 315 LEU B C 1
ATOM 5486 O O . LEU B 1 315 ? -4.801 -23.766 3.061 1 96.19 315 LEU B O 1
ATOM 5490 N N . ALA B 1 316 ? -6.113 -21.938 3.006 1 97.25 316 ALA B N 1
ATOM 5491 C CA . ALA B 1 316 ? -5.703 -21.5 4.336 1 97.25 316 ALA B CA 1
ATOM 5492 C C . ALA B 1 316 ? -6.887 -20.938 5.121 1 97.25 316 ALA B C 1
ATOM 5494 O O . ALA B 1 316 ? -7.891 -20.531 4.535 1 97.25 316 ALA B O 1
ATOM 5495 N N . ILE B 1 317 ? -6.766 -21.031 6.422 1 97.75 317 ILE B N 1
ATOM 5496 C CA . ILE B 1 317 ? -7.75 -20.359 7.27 1 97.75 317 ILE B CA 1
ATOM 5497 C C . ILE B 1 317 ? -7.102 -19.188 7.984 1 97.75 317 ILE B C 1
ATOM 5499 O O . ILE B 1 317 ? -5.879 -19.141 8.133 1 97.75 317 ILE B O 1
ATOM 5503 N N . GLY B 1 318 ? -7.824 -18.172 8.328 1 98.06 318 GLY B N 1
ATOM 5504 C CA . GLY B 1 318 ? -7.441 -17.078 9.195 1 98.06 318 GLY B CA 1
ATOM 5505 C C . GLY B 1 318 ? -8.445 -16.812 10.305 1 98.06 318 GLY B C 1
ATOM 5506 O O . GLY B 1 318 ? -9.656 -16.766 10.055 1 98.06 318 GLY B O 1
ATOM 5507 N N . VAL B 1 319 ? -7.961 -16.703 11.484 1 97.56 319 VAL B N 1
ATOM 5508 C CA . VAL B 1 319 ? -8.82 -16.391 12.617 1 97.56 319 VAL B CA 1
ATOM 5509 C C . VAL B 1 319 ? -9.047 -14.883 12.688 1 97.56 319 VAL B C 1
ATOM 5511 O O . VAL B 1 319 ? -8.094 -14.102 12.625 1 97.56 319 VAL B O 1
ATOM 5514 N N . VAL B 1 320 ? -10.305 -14.5 12.773 1 98.06 320 VAL B N 1
ATOM 5515 C CA . VAL B 1 320 ? -10.602 -13.078 12.891 1 98.06 320 VAL B CA 1
ATOM 5516 C C . VAL B 1 320 ? -10.188 -12.578 14.281 1 98.06 320 VAL B C 1
ATOM 5518 O O . VAL B 1 320 ? -10.719 -13.047 15.289 1 98.06 320 VAL B O 1
ATOM 5521 N N . ARG B 1 321 ? -9.258 -11.648 14.289 1 98.06 321 ARG B N 1
ATOM 5522 C CA . ARG B 1 321 ? -8.75 -11.055 15.523 1 98.06 321 ARG B CA 1
ATOM 5523 C C . ARG B 1 321 ? -8.914 -9.539 15.516 1 98.06 321 ARG B C 1
ATOM 5525 O O . ARG B 1 321 ? -9.086 -8.938 14.453 1 98.06 321 ARG B O 1
ATOM 5532 N N . THR B 1 322 ? -8.922 -8.969 16.75 1 97.88 322 THR B N 1
ATOM 5533 C CA . THR B 1 322 ? -8.703 -7.527 16.844 1 97.88 322 THR B CA 1
ATOM 5534 C C . THR B 1 322 ? -7.223 -7.191 16.688 1 97.88 322 THR B C 1
ATOM 5536 O O . THR B 1 322 ? -6.363 -8.07 16.812 1 97.88 322 THR B O 1
ATOM 5539 N N . THR B 1 323 ? -6.965 -5.93 16.391 1 98.25 323 THR B N 1
ATOM 5540 C CA . THR B 1 323 ? -5.578 -5.48 16.328 1 98.25 323 THR B CA 1
ATOM 5541 C C . THR B 1 323 ? -4.875 -5.719 17.656 1 98.25 323 THR B C 1
ATOM 5543 O O . THR B 1 323 ? -3.715 -6.129 17.688 1 98.25 323 THR B O 1
ATOM 5546 N N . GLU B 1 324 ? -5.566 -5.516 18.719 1 98.19 324 GLU B N 1
ATOM 5547 C CA . GLU B 1 324 ? -5.02 -5.699 20.062 1 98.19 324 GLU B CA 1
ATOM 5548 C C . GLU B 1 324 ? -4.672 -7.164 20.328 1 98.19 324 GLU B C 1
ATOM 5550 O O . GLU B 1 324 ? -3.584 -7.473 20.812 1 98.19 324 GLU B O 1
ATOM 5555 N N . ASP B 1 325 ? -5.57 -8.047 19.969 1 98.31 325 ASP B N 1
ATOM 5556 C CA . ASP B 1 325 ? -5.328 -9.477 20.156 1 98.31 325 ASP B CA 1
ATOM 5557 C C . ASP B 1 325 ? -4.133 -9.945 19.312 1 98.31 325 ASP B C 1
ATOM 5559 O O . ASP B 1 325 ? -3.305 -10.719 19.797 1 98.31 325 ASP B O 1
ATOM 5563 N N . PHE B 1 326 ? -4.062 -9.484 18.125 1 98.56 326 PHE B N 1
ATOM 5564 C CA . PHE B 1 326 ? -2.947 -9.828 17.25 1 98.56 326 PHE B CA 1
ATOM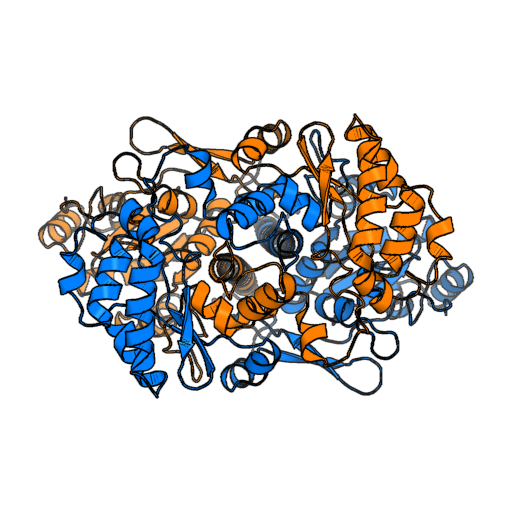 5565 C C . PHE B 1 326 ? -1.627 -9.344 17.828 1 98.56 326 PHE B C 1
ATOM 5567 O O . PHE B 1 326 ? -0.651 -10.102 17.875 1 98.56 326 PHE B O 1
ATOM 5574 N N . ALA B 1 327 ? -1.646 -8.109 18.312 1 98.38 327 ALA B N 1
ATOM 5575 C CA . ALA B 1 327 ? -0.445 -7.488 18.859 1 98.38 327 ALA B CA 1
ATOM 5576 C C . ALA B 1 327 ? 0.028 -8.227 20.109 1 98.38 327 ALA B C 1
ATOM 5578 O O . ALA B 1 327 ? 1.204 -8.156 20.469 1 98.38 327 ALA B O 1
ATOM 5579 N N . ALA B 1 328 ? -0.863 -8.953 20.75 1 97.88 328 ALA B N 1
ATOM 5580 C CA . ALA B 1 328 ? -0.541 -9.656 21.984 1 97.88 328 ALA B CA 1
ATOM 5581 C C . ALA B 1 328 ? -0.126 -11.102 21.703 1 97.88 328 ALA B C 1
ATOM 5583 O O . ALA B 1 328 ? 0.237 -11.844 22.609 1 97.88 328 ALA B O 1
ATOM 5584 N N . SER B 1 329 ? -0.094 -11.5 20.453 1 97.94 329 SER B N 1
ATOM 5585 C CA . SER B 1 329 ? 0.206 -12.883 20.094 1 97.94 329 SER B CA 1
ATOM 5586 C C . SER B 1 329 ? 1.689 -13.195 20.266 1 97.94 329 SER B C 1
ATOM 5588 O O . SER B 1 329 ? 2.518 -12.281 20.312 1 97.94 329 SER B O 1
ATOM 5590 N N . ASP B 1 330 ? 2 -14.492 20.328 1 97.5 330 ASP B N 1
ATOM 5591 C CA . ASP B 1 330 ? 3.387 -14.945 20.391 1 97.5 330 ASP B CA 1
ATOM 5592 C C . ASP B 1 330 ? 4.141 -14.578 19.109 1 97.5 330 ASP B C 1
ATOM 5594 O O . ASP B 1 330 ? 5.332 -14.25 19.156 1 97.5 330 ASP B O 1
ATOM 5598 N N . TRP B 1 331 ? 3.424 -14.594 18.078 1 98.06 331 TRP B N 1
ATOM 5599 C CA . TRP B 1 331 ? 4.051 -14.234 16.812 1 98.06 331 TRP B CA 1
ATOM 5600 C C . TRP B 1 331 ? 4.52 -12.781 16.844 1 98.06 331 TRP B C 1
ATOM 5602 O O . TRP B 1 331 ? 5.652 -12.484 16.453 1 98.06 331 TRP B O 1
ATOM 5612 N N . ALA B 1 332 ? 3.633 -11.898 17.297 1 98.44 332 ALA B N 1
ATOM 5613 C CA . ALA B 1 332 ? 3.949 -10.469 17.297 1 98.44 332 ALA B CA 1
ATOM 5614 C C . ALA B 1 332 ? 5.168 -10.18 18.172 1 98.44 332 ALA B C 1
ATOM 5616 O O . ALA B 1 332 ? 6 -9.344 17.828 1 98.44 332 ALA B O 1
ATOM 5617 N N . ARG B 1 333 ? 5.227 -10.906 19.266 1 97.75 333 ARG B N 1
ATOM 5618 C CA . ARG B 1 333 ? 6.359 -10.75 20.172 1 97.75 333 ARG B CA 1
ATOM 5619 C C . ARG B 1 333 ? 7.656 -11.219 19.516 1 97.75 333 ARG B C 1
ATOM 5621 O O . ARG B 1 333 ? 8.672 -10.516 19.578 1 97.75 333 ARG B O 1
ATOM 5628 N N . GLU B 1 334 ? 7.629 -12.32 18.891 1 97.81 334 GLU B N 1
ATOM 5629 C CA . GLU B 1 334 ? 8.828 -12.898 18.281 1 97.81 334 GLU B CA 1
ATOM 5630 C C . GLU B 1 334 ? 9.305 -12.062 17.094 1 97.81 334 GLU B C 1
ATOM 5632 O O . GLU B 1 334 ? 10.508 -11.883 16.906 1 97.81 334 GLU B O 1
ATOM 5637 N N . TRP B 1 335 ? 8.414 -11.562 16.328 1 97.88 335 TRP B N 1
ATOM 5638 C CA . TRP B 1 335 ? 8.766 -10.734 15.172 1 97.88 335 TRP B CA 1
ATOM 5639 C C . TRP B 1 335 ? 9.266 -9.367 15.617 1 97.88 335 TRP B C 1
ATOM 5641 O O . TRP B 1 335 ? 10.07 -8.742 14.922 1 97.88 335 TRP B O 1
ATOM 5651 N N . GLY B 1 336 ? 8.797 -8.898 16.719 1 97.62 336 GLY B N 1
ATOM 5652 C CA . GLY B 1 336 ? 8.953 -7.492 17.062 1 97.62 336 GLY B CA 1
ATOM 5653 C C . GLY B 1 336 ? 8.016 -6.586 16.281 1 97.62 336 GLY B C 1
ATOM 5654 O O . GLY B 1 336 ? 8.414 -5.516 15.828 1 97.62 336 GLY B O 1
ATOM 5655 N N . ALA B 1 337 ? 6.762 -7.066 16.188 1 98 337 ALA B N 1
ATOM 5656 C CA . ALA B 1 337 ? 5.793 -6.395 15.328 1 98 337 ALA B CA 1
ATOM 5657 C C . ALA B 1 337 ? 5.25 -5.133 15.992 1 98 337 ALA B C 1
ATOM 5659 O O . ALA B 1 337 ? 4.66 -4.277 15.328 1 98 337 ALA B O 1
ATOM 5660 N N . VAL B 1 338 ? 5.367 -5.043 17.281 1 98.38 338 VAL B N 1
ATOM 5661 C CA . VAL B 1 338 ? 4.984 -3.875 18.062 1 98.38 338 VAL B CA 1
ATOM 5662 C C . VAL B 1 338 ? 6.195 -3.338 18.828 1 98.38 338 VAL B C 1
ATOM 5664 O O . VAL B 1 338 ? 6.957 -4.105 19.422 1 98.38 338 VAL B O 1
ATOM 5667 N N . VAL B 1 339 ? 6.363 -2.047 18.781 1 97.75 339 VAL B N 1
ATOM 5668 C CA . VAL B 1 339 ? 7.477 -1.435 19.5 1 97.75 339 VAL B CA 1
ATOM 5669 C C . VAL B 1 339 ? 6.945 -0.392 20.484 1 97.75 339 VAL B C 1
ATOM 5671 O O . VAL B 1 339 ? 5.855 0.15 20.297 1 97.75 339 VAL B O 1
ATOM 5674 N N . ASP B 1 340 ? 7.688 -0.164 21.484 1 96.75 340 ASP B N 1
ATOM 5675 C CA . ASP B 1 340 ? 7.395 0.879 22.453 1 96.75 340 ASP B CA 1
ATOM 5676 C C . ASP B 1 340 ? 8.188 2.152 22.156 1 96.75 340 ASP B C 1
ATOM 5678 O O . ASP B 1 340 ? 9.375 2.092 21.859 1 96.75 340 ASP B O 1
ATOM 5682 N N . VAL B 1 341 ? 7.457 3.254 22.203 1 96.56 341 VAL B N 1
ATOM 5683 C CA . VAL B 1 341 ? 8.086 4.555 22.016 1 96.56 341 VAL B CA 1
ATOM 5684 C C . VAL B 1 341 ? 7.75 5.473 23.188 1 96.56 341 VAL B C 1
ATOM 5686 O O . VAL B 1 341 ? 6.664 5.383 23.766 1 96.56 341 VAL B O 1
ATOM 5689 N N . ASP B 1 342 ? 8.695 6.305 23.5 1 95.44 342 ASP B N 1
ATOM 5690 C CA . ASP B 1 342 ? 8.43 7.285 24.547 1 95.44 342 ASP B CA 1
ATOM 5691 C C . ASP B 1 342 ? 7.211 8.141 24.219 1 95.44 342 ASP B C 1
ATOM 5693 O O . ASP B 1 342 ? 7.137 8.719 23.125 1 95.44 342 ASP B O 1
ATOM 5697 N N . ASN B 1 343 ? 6.262 8.203 25.188 1 94.25 343 ASN B N 1
ATOM 5698 C CA . ASN B 1 343 ? 5.051 8.969 24.922 1 94.25 343 ASN B CA 1
ATOM 5699 C C . ASN B 1 343 ? 5.184 10.414 25.391 1 94.25 343 ASN B C 1
ATOM 5701 O O . ASN B 1 343 ? 4.215 11.172 25.375 1 94.25 343 ASN B O 1
ATOM 5705 N N . ARG B 1 344 ? 6.379 10.773 25.969 1 94.75 344 ARG B N 1
ATOM 5706 C CA . ARG B 1 344 ? 6.762 12.117 26.391 1 94.75 344 ARG B CA 1
ATOM 5707 C C . ARG B 1 344 ? 6.031 12.516 27.672 1 94.75 344 ARG B C 1
ATOM 5709 O O . ARG B 1 344 ? 5.895 13.703 27.969 1 94.75 344 ARG B O 1
ATOM 5716 N N . ALA B 1 345 ? 5.465 11.594 28.391 1 94.44 345 ALA B N 1
ATOM 5717 C CA . ALA B 1 345 ? 4.723 11.828 29.625 1 94.44 345 ALA B CA 1
ATOM 5718 C C . ALA B 1 345 ? 5.168 10.859 30.719 1 94.44 345 ALA B C 1
ATOM 5720 O O . ALA B 1 345 ? 4.379 10.508 31.594 1 94.44 345 ALA B O 1
ATOM 5721 N N . GLY B 1 346 ? 6.395 10.344 30.594 1 94.5 346 GLY B N 1
ATOM 5722 C CA . GLY B 1 346 ? 6.949 9.469 31.609 1 94.5 346 GLY B CA 1
ATOM 5723 C C . GLY B 1 346 ? 6.648 8 31.359 1 94.5 346 GLY B C 1
ATOM 5724 O O . GLY B 1 346 ? 7.02 7.145 32.156 1 94.5 346 GLY B O 1
ATOM 5725 N N . GLY B 1 347 ? 6.027 7.703 30.203 1 95.88 347 GLY B N 1
ATOM 5726 C CA . GLY B 1 347 ? 5.73 6.332 29.828 1 95.88 347 GLY B CA 1
ATOM 5727 C C . GLY B 1 347 ? 6.008 6.047 28.359 1 95.88 347 GLY B C 1
ATOM 5728 O O . GLY B 1 347 ? 6.871 6.688 27.75 1 95.88 347 GLY B O 1
ATOM 5729 N N . THR B 1 348 ? 5.324 4.945 27.875 1 96.56 348 THR B N 1
ATOM 5730 C CA . THR B 1 348 ? 5.535 4.562 26.484 1 96.56 348 THR B CA 1
ATOM 5731 C C . THR B 1 348 ? 4.203 4.387 25.766 1 96.56 348 THR B C 1
ATOM 5733 O O . THR B 1 348 ? 3.152 4.281 26.406 1 96.56 348 THR B O 1
ATOM 5736 N N . ALA B 1 349 ? 4.234 4.527 24.531 1 96.5 349 ALA B N 1
ATOM 5737 C CA . ALA B 1 349 ? 3.146 4.18 23.625 1 96.5 349 ALA B CA 1
ATOM 5738 C C . ALA B 1 349 ? 3.568 3.076 22.656 1 96.5 349 ALA B C 1
ATOM 5740 O O . ALA B 1 349 ? 4.746 2.969 22.312 1 96.5 349 ALA B O 1
ATOM 5741 N N . ARG B 1 350 ? 2.551 2.305 22.297 1 97.19 350 ARG B N 1
ATOM 5742 C CA . ARG B 1 350 ? 2.816 1.188 21.391 1 97.19 350 ARG B CA 1
ATOM 5743 C C . ARG B 1 350 ? 2.5 1.565 19.938 1 97.19 350 ARG B C 1
ATOM 5745 O O . ARG B 1 350 ? 1.502 2.238 19.672 1 97.19 350 ARG B O 1
ATOM 5752 N N . MET B 1 351 ? 3.326 1.188 19.047 1 97.5 351 MET B N 1
ATOM 5753 C CA . MET B 1 351 ? 3.102 1.397 17.609 1 97.5 351 MET B CA 1
ATOM 5754 C C . MET B 1 351 ? 3.709 0.261 16.797 1 97.5 351 MET B C 1
ATOM 5756 O O . MET B 1 351 ? 4.434 -0.578 17.328 1 97.5 351 MET B O 1
ATOM 5760 N N . PRO B 1 352 ? 3.406 0.171 15.508 1 98.25 352 PRO B N 1
ATOM 5761 C CA . PRO B 1 352 ? 3.924 -0.92 14.68 1 98.25 352 PRO B CA 1
ATOM 5762 C C . PRO B 1 352 ? 5.441 -0.88 14.531 1 98.25 352 PRO B C 1
ATOM 5764 O O . PRO B 1 352 ? 6.027 0.202 14.438 1 98.25 352 PRO B O 1
ATOM 5767 N N . GLY B 1 353 ? 6.043 -2.053 14.531 1 97.56 353 GLY B N 1
ATOM 5768 C CA . GLY B 1 353 ? 7.449 -2.197 14.188 1 97.56 353 GLY B CA 1
ATOM 5769 C C . GLY B 1 353 ? 7.691 -2.34 12.695 1 97.56 353 GLY B C 1
ATOM 5770 O O . GLY B 1 353 ? 6.805 -2.051 11.891 1 97.56 353 GLY B O 1
ATOM 5771 N N . ALA B 1 354 ? 8.883 -2.734 12.375 1 96.69 354 ALA B N 1
ATOM 5772 C CA . ALA B 1 354 ? 9.289 -2.834 10.977 1 96.69 354 ALA B CA 1
ATOM 5773 C C . ALA B 1 354 ? 8.688 -4.07 10.312 1 96.69 354 ALA B C 1
ATOM 5775 O O . ALA B 1 354 ? 8.617 -5.137 10.93 1 96.69 354 ALA B O 1
ATOM 5776 N N . PRO B 1 355 ? 8.297 -3.943 9.117 1 97.94 355 PRO B N 1
ATOM 5777 C CA . PRO B 1 355 ? 7.762 -5.098 8.391 1 97.94 355 PRO B CA 1
ATOM 5778 C C . PRO B 1 355 ? 8.852 -5.961 7.766 1 97.94 355 PRO B C 1
ATOM 5780 O O . PRO B 1 355 ? 8.555 -6.922 7.051 1 97.94 355 PRO B O 1
ATOM 5783 N N . TRP B 1 356 ? 10.172 -5.559 7.988 1 97.06 356 TRP B N 1
ATOM 5784 C CA . TRP B 1 356 ? 11.336 -6.188 7.375 1 97.06 356 TRP B CA 1
ATOM 5785 C C . TRP B 1 356 ? 12.312 -6.672 8.438 1 97.06 356 TRP B C 1
ATOM 5787 O O . TRP B 1 356 ? 12.438 -6.066 9.508 1 97.06 356 TRP B O 1
ATOM 5797 N N . ARG B 1 357 ? 12.992 -7.719 8.117 1 98.06 357 ARG B N 1
ATOM 5798 C CA . ARG B 1 357 ? 14.227 -8.094 8.805 1 98.06 357 ARG B CA 1
ATOM 5799 C C . ARG B 1 357 ? 15.383 -8.227 7.824 1 98.06 357 ARG B C 1
ATOM 5801 O O . ARG B 1 357 ? 15.344 -9.055 6.914 1 98.06 357 ARG B O 1
ATOM 5808 N N . PHE B 1 358 ? 16.359 -7.43 7.969 1 98.44 358 PHE B N 1
ATOM 5809 C CA . PHE B 1 358 ? 17.578 -7.465 7.152 1 98.44 358 PHE B CA 1
ATOM 5810 C C . PHE B 1 358 ? 18.656 -8.305 7.82 1 98.44 358 PHE B C 1
ATOM 5812 O O . PHE B 1 358 ? 18.891 -8.18 9.023 1 98.44 358 PHE B O 1
ATOM 5819 N N . SER B 1 359 ? 19.297 -9.094 7.027 1 98.12 359 SER B N 1
ATOM 5820 C CA . SER B 1 359 ? 20.266 -10.008 7.617 1 98.12 359 SER B CA 1
ATOM 5821 C C . SER B 1 359 ? 21.594 -9.312 7.895 1 98.12 359 SER B C 1
ATOM 5823 O O . SER B 1 359 ? 22.359 -9.734 8.766 1 98.12 359 SER B O 1
ATOM 5825 N N . ALA B 1 360 ? 21.844 -8.211 7.137 1 97.44 360 ALA B N 1
ATOM 5826 C CA . ALA B 1 360 ? 23.172 -7.605 7.238 1 97.44 360 ALA B CA 1
ATOM 5827 C C . ALA B 1 360 ? 23.078 -6.117 7.566 1 97.44 360 ALA B C 1
ATOM 5829 O O . ALA B 1 360 ? 24.078 -5.402 7.535 1 97.44 360 ALA B O 1
ATOM 5830 N N . SER B 1 361 ? 21.891 -5.648 7.828 1 96.75 361 SER B N 1
ATOM 5831 C CA . SER B 1 361 ? 21.656 -4.262 8.219 1 96.75 361 SER B CA 1
ATOM 5832 C C . SER B 1 361 ? 20.906 -4.18 9.539 1 96.75 361 SER B C 1
ATOM 5834 O O . SER B 1 361 ? 19.984 -4.957 9.781 1 96.75 361 SER B O 1
ATOM 5836 N N . GLU B 1 362 ? 21.328 -3.305 10.367 1 94.75 362 GLU B N 1
ATOM 5837 C CA . GLU B 1 362 ? 20.625 -3.031 11.617 1 94.75 362 GLU B CA 1
ATOM 5838 C C . GLU B 1 362 ? 19.766 -1.768 11.508 1 94.75 362 GLU B C 1
ATOM 5840 O O . GLU B 1 362 ? 20.297 -0.67 11.32 1 94.75 362 GLU B O 1
ATOM 5845 N N . LEU B 1 363 ? 18.5 -1.946 11.656 1 96.44 363 LEU B N 1
ATOM 5846 C CA . LEU B 1 363 ? 17.594 -0.811 11.578 1 96.44 363 LEU B CA 1
ATOM 5847 C C . LEU B 1 363 ? 17.531 -0.069 12.906 1 96.44 363 LEU B C 1
ATOM 5849 O O . LEU B 1 363 ? 17.641 -0.682 13.969 1 96.44 363 LEU B O 1
ATOM 5853 N N . PRO B 1 364 ? 17.344 1.208 12.883 1 96 364 PRO B N 1
ATOM 5854 C CA . PRO B 1 364 ? 17.297 1.98 14.125 1 96 364 PRO B CA 1
ATOM 5855 C C . PRO B 1 364 ? 16.016 1.764 14.922 1 96 364 PRO B C 1
ATOM 5857 O O . PRO B 1 364 ? 14.977 1.414 14.336 1 96 364 PRO B O 1
ATOM 5860 N N . ALA B 1 365 ? 16.109 2.035 16.141 1 95 365 ALA B N 1
ATOM 5861 C CA . ALA B 1 365 ? 14.906 2.086 16.984 1 95 365 ALA B CA 1
ATOM 5862 C C . ALA B 1 365 ? 14.008 3.256 16.578 1 95 365 ALA B C 1
ATOM 5864 O O . ALA B 1 365 ? 14.438 4.16 15.867 1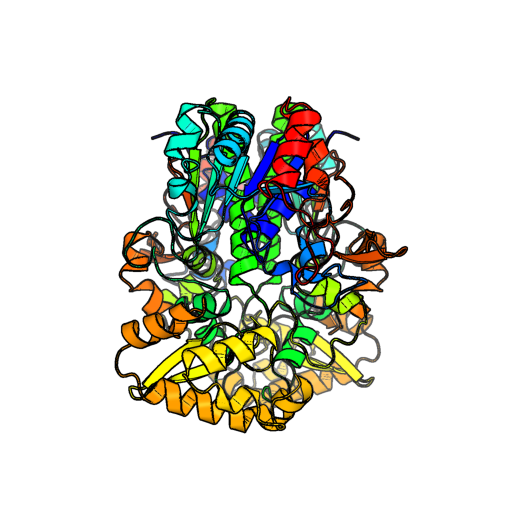 95 365 ALA B O 1
ATOM 5865 N N . ALA B 1 366 ? 12.68 3.314 16.844 1 93.31 366 ALA B N 1
ATOM 5866 C CA . ALA B 1 366 ? 11.672 4.293 16.453 1 93.31 366 ALA B CA 1
ATOM 5867 C C . ALA B 1 366 ? 12.055 5.695 16.906 1 93.31 366 ALA B C 1
ATOM 5869 O O . ALA B 1 366 ? 11.703 6.688 16.266 1 93.31 366 ALA B O 1
ATOM 5870 N N . GLY B 1 367 ? 12.742 5.906 17.938 1 93.5 367 GLY B N 1
ATOM 5871 C CA . GLY B 1 367 ? 13.148 7.199 18.469 1 93.5 367 GLY B CA 1
ATOM 5872 C C . GLY B 1 367 ? 12.023 7.938 19.172 1 93.5 367 GLY B C 1
ATOM 5873 O O . GLY B 1 367 ? 10.938 7.387 19.375 1 93.5 367 GLY B O 1
ATOM 5874 N N . LEU B 1 368 ? 12.281 9.25 19.469 1 95.69 368 LEU B N 1
ATOM 5875 C CA . LEU B 1 368 ? 11.352 10.094 20.219 1 95.69 368 LEU B CA 1
ATOM 5876 C C . LEU B 1 368 ? 10.531 10.969 19.266 1 95.69 368 LEU B C 1
ATOM 5878 O O . LEU B 1 368 ? 11.07 11.531 18.312 1 95.69 368 LEU B O 1
ATOM 5882 N N . PRO B 1 369 ? 9.227 11.008 19.547 1 97.5 369 PRO B N 1
ATOM 5883 C CA . PRO B 1 369 ? 8.492 12.039 18.812 1 97.5 369 PRO B CA 1
ATOM 5884 C C . PRO B 1 369 ? 8.789 13.445 19.312 1 97.5 369 PRO B C 1
ATOM 5886 O O . PRO B 1 369 ? 8.766 13.695 20.531 1 97.5 369 PRO B O 1
ATOM 5889 N N . SER B 1 370 ? 9.023 14.359 18.484 1 98 370 SER B N 1
ATOM 5890 C CA . SER B 1 370 ? 9.352 15.727 18.859 1 98 370 SER B CA 1
ATOM 5891 C C . SER B 1 370 ? 8.094 16.594 18.938 1 98 370 SER B C 1
ATOM 5893 O O . SER B 1 370 ? 7.199 16.469 18.109 1 98 370 SER B O 1
ATOM 5895 N N . PHE B 1 371 ? 8.086 17.438 19.969 1 97.56 371 PHE B N 1
ATOM 5896 C CA . PHE B 1 371 ? 7.117 18.516 19.953 1 97.56 371 PHE B CA 1
ATOM 5897 C C . PHE B 1 371 ? 7.414 19.5 18.828 1 97.56 371 PHE B C 1
ATOM 5899 O O . PHE B 1 371 ? 8.5 19.469 18.234 1 97.56 371 PHE B O 1
ATOM 5906 N N . GLN B 1 372 ? 6.422 20.328 18.547 1 98.12 372 GLN B N 1
ATOM 5907 C CA . GLN B 1 372 ? 6.66 21.328 17.5 1 98.12 372 GLN B CA 1
ATOM 5908 C C . GLN B 1 372 ? 7.812 22.25 17.891 1 98.12 372 GLN B C 1
ATOM 5910 O O . GLN B 1 372 ? 7.781 22.891 18.938 1 98.12 372 GLN B O 1
ATOM 5915 N N . GLY B 1 373 ? 8.836 22.297 17.078 1 98.19 373 GLY B N 1
ATOM 5916 C CA . GLY B 1 373 ? 9.953 23.203 17.266 1 98.19 373 GLY B CA 1
ATOM 5917 C C . GLY B 1 373 ? 10.883 22.781 18.391 1 98.19 373 GLY B C 1
ATOM 5918 O O . GLY B 1 373 ? 11.742 23.562 18.812 1 98.19 373 GLY B O 1
ATOM 5919 N N . GLU B 1 374 ? 10.711 21.594 18.859 1 97.25 374 GLU B N 1
ATOM 5920 C CA . GLU B 1 374 ? 11.523 21.141 19.984 1 97.25 374 GLU B CA 1
ATOM 5921 C C . GLU B 1 374 ? 13.008 21.156 19.625 1 97.25 374 GLU B C 1
ATOM 5923 O O . GLU B 1 374 ? 13.852 21.391 20.484 1 97.25 374 GLU B O 1
ATOM 5928 N N . ASP B 1 375 ? 13.336 20.969 18.375 1 98.31 375 ASP B N 1
ATOM 5929 C CA . ASP B 1 375 ? 14.734 20.797 17.969 1 98.31 375 ASP B CA 1
ATOM 5930 C C . ASP B 1 375 ? 15.242 22.047 17.266 1 98.31 375 ASP B C 1
ATOM 5932 O O . ASP B 1 375 ? 16.266 22 16.578 1 98.31 375 ASP B O 1
ATOM 5936 N N . ASN B 1 376 ? 14.602 23.156 17.406 1 98.44 376 ASN B N 1
ATOM 5937 C CA . ASN B 1 376 ? 14.977 24.391 16.719 1 98.44 376 ASN B CA 1
ATOM 5938 C C . ASN B 1 376 ? 16.453 24.734 16.938 1 98.44 376 ASN B C 1
ATOM 5940 O O . ASN B 1 376 ? 17.203 24.875 15.984 1 98.44 376 ASN B O 1
ATOM 5944 N N . ALA B 1 377 ? 16.859 24.797 18.172 1 97.88 377 ALA B N 1
ATOM 5945 C CA . ALA B 1 377 ? 18.219 25.234 18.531 1 97.88 377 ALA B CA 1
ATOM 5946 C C . ALA B 1 377 ? 19.25 24.25 17.984 1 97.88 377 ALA B C 1
ATOM 5948 O O . ALA B 1 377 ? 20.25 24.672 17.375 1 97.88 377 ALA B O 1
ATOM 5949 N N . ALA B 1 378 ? 19.016 22.984 18.172 1 98 378 ALA B N 1
ATOM 5950 C CA . ALA B 1 378 ? 19.984 21.969 17.734 1 98 378 ALA B CA 1
ATOM 5951 C C . ALA B 1 378 ? 20.109 21.953 16.219 1 98 378 ALA B C 1
ATOM 5953 O O . ALA B 1 378 ? 21.219 21.844 15.688 1 98 378 ALA B O 1
ATOM 5954 N N . VAL B 1 379 ? 18.969 22.031 15.5 1 98.44 379 VAL B N 1
ATOM 5955 C CA . VAL B 1 379 ? 18.969 22 14.047 1 98.44 379 VAL B CA 1
ATOM 5956 C C . VAL B 1 379 ? 19.688 23.219 13.5 1 98.44 379 VAL B C 1
ATOM 5958 O O . VAL B 1 379 ? 20.5 23.109 12.578 1 98.44 379 VAL B O 1
ATOM 5961 N N . LEU B 1 380 ? 19.422 24.422 14.062 1 98.12 380 LEU B N 1
ATOM 5962 C CA . LEU B 1 380 ? 20.047 25.641 13.57 1 98.12 380 LEU B CA 1
ATOM 5963 C C . LEU B 1 380 ? 21.516 25.688 13.93 1 98.12 380 LEU B C 1
ATOM 5965 O O . LEU B 1 380 ? 22.328 26.203 13.156 1 98.12 380 LEU B O 1
ATOM 5969 N N . ALA B 1 381 ? 21.875 25.172 15.102 1 96.88 381 ALA B N 1
ATOM 5970 C CA . ALA B 1 381 ? 23.297 25.078 15.469 1 96.88 381 ALA B CA 1
ATOM 5971 C C . ALA B 1 381 ? 24.062 24.25 14.445 1 96.88 381 ALA B C 1
ATOM 5973 O O . ALA B 1 381 ? 25.203 24.594 14.086 1 96.88 381 ALA B O 1
ATOM 5974 N N . ALA B 1 382 ? 23.469 23.203 14.016 1 94.88 382 ALA B N 1
ATOM 5975 C CA . ALA B 1 382 ? 24.094 22.328 13.031 1 94.88 382 ALA B CA 1
ATOM 5976 C C . ALA B 1 382 ? 24.281 23.062 11.703 1 94.88 382 ALA B C 1
ATOM 5978 O O . ALA B 1 382 ? 25.125 22.672 10.891 1 94.88 382 ALA B O 1
ATOM 5979 N N . GLN B 1 383 ? 23.516 24.141 11.484 1 94.06 383 GLN B N 1
ATOM 5980 C CA . GLN B 1 383 ? 23.641 24.953 10.273 1 94.06 383 GLN B CA 1
ATOM 5981 C C . GLN B 1 383 ? 2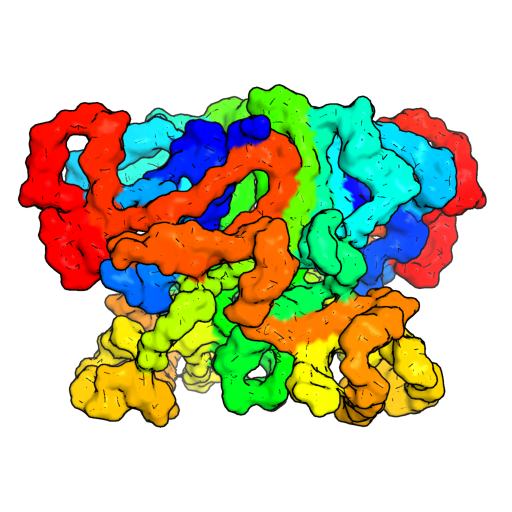4.625 26.109 10.484 1 94.06 383 GLN B C 1
ATOM 5983 O O . GLN B 1 383 ? 24.812 26.938 9.586 1 94.06 383 GLN B O 1
ATOM 5988 N N . GLY B 1 384 ? 25.156 26.266 11.695 1 94.38 384 GLY B N 1
ATOM 5989 C CA . GLY B 1 384 ? 26.109 27.312 11.984 1 94.38 384 GLY B CA 1
ATOM 5990 C C . GLY B 1 384 ? 25.469 28.609 12.445 1 94.38 384 GLY B C 1
ATOM 5991 O O . GLY B 1 384 ? 26.125 29.656 12.484 1 94.38 384 GLY B O 1
ATOM 5992 N N . VAL B 1 385 ? 24.25 28.531 12.789 1 95.62 385 VAL B N 1
ATOM 5993 C CA . VAL B 1 385 ? 23.578 29.719 13.297 1 95.62 385 VAL B CA 1
ATOM 5994 C C . VAL B 1 385 ? 23.953 29.938 14.766 1 95.62 385 VAL B C 1
ATOM 5996 O O . VAL B 1 385 ? 23.734 29.062 15.602 1 95.62 385 VAL B O 1
ATOM 5999 N N . PRO B 1 386 ? 24.484 31.078 15.109 1 96.25 386 PRO B N 1
ATOM 6000 C CA . PRO B 1 386 ? 24.906 31.312 16.5 1 96.25 386 PRO B CA 1
ATOM 6001 C C . PRO B 1 386 ? 23.734 31.359 17.469 1 96.25 386 PRO B C 1
ATOM 6003 O O . PRO B 1 386 ? 22.641 31.797 17.094 1 96.25 386 PRO B O 1
ATOM 6006 N N . PRO B 1 387 ? 24 31.031 18.672 1 96.81 387 PRO B N 1
ATOM 6007 C CA . PRO B 1 387 ? 22.938 31 19.688 1 96.81 387 PRO B CA 1
ATOM 6008 C C . PRO B 1 387 ? 22.234 32.344 19.844 1 96.81 387 PRO B C 1
ATOM 6010 O O . PRO B 1 387 ? 21.016 32.375 20.047 1 96.81 387 PRO B O 1
ATOM 6013 N N . GLU B 1 388 ? 22.984 33.375 19.688 1 97.19 388 GLU B N 1
ATOM 6014 C CA . GLU B 1 388 ? 22.391 34.719 19.828 1 97.19 388 GLU B CA 1
ATOM 6015 C C . GLU B 1 388 ? 21.359 34.969 18.734 1 97.19 388 GLU B C 1
ATOM 6017 O O . GLU B 1 388 ? 20.328 35.594 18.984 1 97.19 388 GLU B O 1
ATOM 6022 N N . GLN B 1 389 ? 21.656 34.5 17.609 1 97 389 GLN B N 1
ATOM 6023 C CA . GLN B 1 389 ? 20.734 34.656 16.484 1 97 389 GLN B CA 1
ATOM 6024 C C . GLN B 1 389 ? 19.5 33.781 16.672 1 97 389 GLN B C 1
ATOM 6026 O O . GLN B 1 389 ? 18.391 34.188 16.312 1 97 389 GLN B O 1
ATOM 6031 N N . VAL B 1 390 ? 19.672 32.594 17.203 1 97.31 390 VAL B N 1
ATOM 6032 C CA . VAL B 1 390 ? 18.562 31.703 17.484 1 97.31 390 VAL B CA 1
ATOM 6033 C C . VAL B 1 390 ? 17.609 32.375 18.469 1 97.31 390 VAL B C 1
ATOM 6035 O O . VAL B 1 390 ? 16.391 32.344 18.281 1 97.31 390 VAL B O 1
ATOM 6038 N N . ASP B 1 391 ? 18.156 33 19.469 1 96.88 391 ASP B N 1
ATOM 6039 C CA . ASP B 1 391 ? 17.359 33.688 20.484 1 96.88 391 ASP B CA 1
ATOM 6040 C C . ASP B 1 391 ? 16.578 34.844 19.859 1 96.88 391 ASP B C 1
ATOM 6042 O O . ASP B 1 391 ? 15.422 35.062 20.219 1 96.88 391 ASP B O 1
ATOM 6046 N N . ASP B 1 392 ? 17.281 35.531 19 1 97.56 392 ASP B N 1
ATOM 6047 C CA . ASP B 1 392 ? 16.625 36.625 18.328 1 97.56 392 ASP B CA 1
ATOM 6048 C C . ASP B 1 392 ? 15.461 36.156 17.469 1 97.56 392 ASP B C 1
ATOM 6050 O O . ASP B 1 392 ? 14.383 36.75 17.484 1 97.56 392 ASP B O 1
ATOM 6054 N N . LEU B 1 393 ? 15.656 35.094 16.703 1 97.81 393 LEU B N 1
ATOM 6055 C CA . LEU B 1 393 ? 14.625 34.531 15.844 1 97.81 393 LEU B CA 1
ATOM 6056 C C . LEU B 1 393 ? 13.438 34.062 16.672 1 97.81 393 LEU B C 1
ATOM 6058 O O . LEU B 1 393 ? 12.289 34.188 16.25 1 97.81 393 LEU B O 1
ATOM 6062 N N . ARG B 1 394 ? 13.703 33.531 17.859 1 96.81 394 ARG B N 1
ATOM 6063 C CA . ARG B 1 394 ? 12.648 33.094 18.766 1 96.81 394 ARG B CA 1
ATOM 6064 C C . ARG B 1 394 ? 11.844 34.281 19.281 1 96.81 394 ARG B C 1
ATOM 6066 O O . ARG B 1 394 ? 10.609 34.25 19.281 1 96.81 394 ARG B O 1
ATOM 6073 N N . ARG B 1 395 ? 12.547 35.312 19.656 1 96.31 395 ARG B N 1
ATOM 6074 C CA . ARG B 1 395 ? 11.898 36.5 20.188 1 96.31 395 ARG B CA 1
ATOM 6075 C C . ARG B 1 395 ? 10.984 37.125 19.141 1 96.31 395 ARG B C 1
ATOM 6077 O O . ARG B 1 395 ? 9.922 37.656 19.484 1 96.31 395 ARG B O 1
ATOM 6084 N N . ARG B 1 396 ? 11.422 37.031 17.938 1 96.69 396 ARG B N 1
ATOM 6085 C CA . ARG B 1 396 ? 10.68 37.656 16.844 1 96.69 396 ARG B CA 1
ATOM 6086 C C . ARG B 1 396 ? 9.609 36.688 16.312 1 96.69 396 ARG B C 1
ATOM 6088 O O . ARG B 1 396 ? 8.898 37.031 15.359 1 96.69 396 ARG B O 1
ATOM 6095 N N . ARG B 1 397 ? 9.555 35.469 16.766 1 96.06 397 ARG B N 1
ATOM 6096 C CA . ARG B 1 397 ? 8.562 34.438 16.422 1 96.06 397 ARG B CA 1
ATOM 6097 C C . ARG B 1 397 ? 8.75 33.938 14.992 1 96.06 397 ARG B C 1
ATOM 6099 O O . ARG B 1 397 ? 7.781 33.594 14.32 1 96.06 397 ARG B O 1
ATOM 6106 N N . VAL B 1 398 ? 10.008 34.062 14.594 1 97.94 398 VAL B N 1
ATOM 6107 C CA . VAL B 1 398 ? 10.391 33.406 13.359 1 97.94 398 VAL B CA 1
ATOM 6108 C C . VAL B 1 398 ? 10.508 31.891 13.617 1 97.94 398 VAL B C 1
ATOM 6110 O O . VAL B 1 398 ? 10.094 31.094 12.781 1 97.94 398 VAL B O 1
ATOM 6113 N N . LEU B 1 399 ? 11.117 31.594 14.766 1 97.88 399 LEU B N 1
ATOM 6114 C CA . LEU B 1 399 ? 11.086 30.234 15.312 1 97.88 399 LEU B CA 1
ATOM 6115 C C . LEU B 1 399 ? 9.984 30.094 16.359 1 97.88 399 LEU B C 1
ATOM 6117 O O . LEU B 1 399 ? 9.797 30.969 17.188 1 97.88 399 LEU B O 1
ATOM 6121 N N . LEU B 1 400 ? 9.297 29.031 16.25 1 96.5 400 LEU B N 1
ATOM 6122 C CA . LEU B 1 400 ? 8.203 28.781 17.188 1 96.5 400 LEU B CA 1
ATOM 6123 C C . LEU B 1 400 ? 8.273 27.375 17.75 1 96.5 400 LEU B C 1
ATOM 6125 O O . LEU B 1 400 ? 8.695 26.438 17.047 1 96.5 400 LEU B O 1
ATOM 6129 N N . SER B 1 401 ? 7.906 27.234 19.016 1 96.12 401 SER B N 1
ATOM 6130 C CA . SER B 1 401 ? 7.832 25.922 19.672 1 96.12 401 SER B CA 1
ATOM 6131 C C . SER B 1 401 ? 6.645 25.844 20.625 1 96.12 401 SER B C 1
ATOM 6133 O O . SER B 1 401 ? 6.312 26.828 21.281 1 96.12 401 SER B O 1
ATOM 6135 N N . ARG B 1 402 ? 6.004 24.75 20.609 1 95.38 402 ARG B N 1
ATOM 6136 C CA . ARG B 1 402 ? 4.945 24.5 21.578 1 95.38 402 ARG B CA 1
ATOM 6137 C C . ARG B 1 402 ? 4.773 23.016 21.844 1 95.38 402 ARG B C 1
ATOM 6139 O O . ARG B 1 402 ? 5.133 22.188 21.016 1 95.38 402 ARG B O 1
ATOM 6146 N N . ARG B 1 403 ? 4.176 22.672 22.969 1 91.62 403 ARG B N 1
ATOM 6147 C CA . ARG B 1 403 ? 4.043 21.281 23.406 1 91.62 403 ARG B CA 1
ATOM 6148 C C . ARG B 1 403 ? 2.734 20.672 22.922 1 91.62 403 ARG B C 1
ATOM 6150 O O . ARG B 1 403 ? 2.613 19.453 22.828 1 91.62 403 ARG B O 1
ATOM 6157 N N . THR B 1 404 ? 1.76 21.562 22.734 1 89.62 404 THR B N 1
ATOM 6158 C CA . THR B 1 404 ? 0.46 21.109 22.25 1 89.62 404 THR B CA 1
ATOM 6159 C C . THR B 1 404 ? -0.045 22 21.125 1 89.62 404 THR B C 1
ATOM 6161 O O . THR B 1 404 ? 0.284 23.188 21.062 1 89.62 404 THR B O 1
ATOM 6164 N N . PRO B 1 405 ? -0.815 21.438 20.203 1 85.06 405 PRO B N 1
ATOM 6165 C CA . PRO B 1 405 ? -1.276 22.234 19.062 1 85.06 405 PRO B CA 1
ATOM 6166 C C . PRO B 1 405 ? -2.086 23.453 19.5 1 85.06 405 PRO B C 1
ATOM 6168 O O . PRO B 1 405 ? -2.146 24.453 18.766 1 85.06 405 PRO B O 1
ATOM 6171 N N . ARG B 1 406 ? -2.654 23.484 20.641 1 82.62 406 ARG B N 1
ATOM 6172 C CA . ARG B 1 406 ? -3.488 24.594 21.078 1 82.62 406 ARG B CA 1
ATOM 6173 C C . ARG B 1 406 ? -2.82 25.375 22.219 1 82.62 406 ARG B C 1
ATOM 6175 O O . ARG B 1 406 ? -3.422 26.281 22.797 1 82.62 406 ARG B O 1
ATOM 6182 N N . GLY B 1 407 ? -1.664 25 22.438 1 86.81 407 GLY B N 1
ATOM 6183 C CA . GLY B 1 407 ? -0.957 25.672 23.516 1 86.81 407 GLY B CA 1
ATOM 6184 C C . GLY B 1 407 ? -0.222 26.922 23.062 1 86.81 407 GLY B C 1
ATOM 6185 O O . GLY B 1 407 ? -0.111 27.172 21.859 1 86.81 407 GLY B O 1
ATOM 6186 N N . ALA B 1 408 ? 0.23 27.625 24.031 1 88.94 408 ALA B N 1
ATOM 6187 C CA . ALA B 1 408 ? 1.015 28.828 23.766 1 88.94 408 ALA B CA 1
ATOM 6188 C C . ALA B 1 408 ? 2.398 28.469 23.234 1 88.94 408 ALA B C 1
ATOM 6190 O O . ALA B 1 408 ? 2.943 27.406 23.562 1 88.94 408 ALA B O 1
ATOM 6191 N N . TYR B 1 409 ? 2.859 29.328 22.375 1 90.75 409 TYR B N 1
ATOM 6192 C CA . TYR B 1 409 ? 4.246 29.172 21.953 1 90.75 409 TYR B CA 1
ATOM 6193 C C . TYR B 1 409 ? 5.203 29.469 23.109 1 90.75 409 TYR B C 1
ATOM 6195 O O . TYR B 1 409 ? 4.93 30.328 23.938 1 90.75 409 TYR B O 1
ATOM 6203 N N . ASP B 1 410 ? 6.277 28.703 23.125 1 83.75 410 ASP B N 1
ATOM 6204 C CA . ASP B 1 410 ? 7.312 28.906 24.125 1 83.75 410 ASP B CA 1
ATOM 6205 C C . ASP B 1 410 ? 8.195 30.094 23.781 1 83.75 410 ASP B C 1
ATOM 6207 O O . ASP B 1 410 ? 8.391 30.406 22.594 1 83.75 410 ASP B O 1
#

Organism: Piscinibacter sakaiensis (NCBI:txid1547922)

pLDDT: mean 96.66, std 3.66, range [50.69, 98.94]

Solvent-accessible surface area (backbone atoms only — not comparable to full-atom values): 40690 Å² total; per-residue (Å²): 131,42,68,21,48,34,53,88,39,37,33,41,32,50,38,48,67,47,24,38,30,43,15,54,32,54,43,37,50,36,27,28,46,40,38,33,51,28,48,82,84,50,48,71,27,48,70,13,43,45,64,44,85,49,37,17,34,45,32,34,69,39,38,33,48,30,42,22,35,20,44,32,61,88,37,68,68,44,34,52,54,51,49,54,51,53,46,70,31,45,32,38,38,32,42,54,64,66,63,56,51,40,76,62,58,58,24,65,74,56,39,35,75,68,20,60,52,32,30,34,37,42,37,32,42,52,25,77,52,70,88,46,22,83,51,62,62,48,37,53,18,42,32,14,36,47,11,49,33,46,47,43,44,62,62,48,40,88,39,33,67,70,70,59,51,53,69,58,57,55,40,25,52,54,30,6,53,50,46,39,41,49,52,47,39,44,50,46,35,19,72,76,70,62,40,28,38,45,34,39,30,17,28,44,34,30,52,43,50,66,40,76,50,41,27,38,63,58,58,72,67,80,55,68,63,44,46,55,69,66,14,33,40,58,19,50,60,42,67,40,82,85,65,52,39,34,28,44,56,25,24,65,39,23,70,74,41,28,56,36,49,25,55,54,66,70,38,61,70,55,72,72,34,77,64,52,68,43,26,52,39,22,59,74,41,35,68,61,54,49,51,53,51,44,57,55,54,48,72,45,93,44,68,68,60,48,39,55,44,37,40,74,56,76,39,31,56,13,50,56,27,44,48,55,57,32,61,68,32,72,54,25,60,72,70,39,36,61,37,77,29,59,39,81,67,92,51,68,39,46,29,56,27,64,37,62,45,52,72,50,37,46,60,56,78,63,47,50,51,57,39,52,16,68,33,36,66,64,58,40,43,74,71,69,50,52,69,70,56,54,52,51,34,40,76,69,58,38,34,42,26,30,66,31,91,85,48,68,70,107,130,43,68,22,48,33,53,87,38,36,32,40,33,50,37,48,65,47,24,38,29,42,15,53,31,53,44,38,50,33,28,29,46,41,38,32,50,28,48,83,84,49,48,72,26,48,72,16,43,44,64,44,86,50,38,17,34,42,32,34,69,38,37,33,49,30,43,21,34,18,45,32,61,88,38,70,70,44,34,52,53,51,48,55,52,54,46,70,32,46,32,38,40,32,42,55,64,64,63,56,51,41,74,61,60,59,23,66,73,55,41,34,76,67,21,60,51,32,30,34,38,42,37,31,41,53,24,78,52,70,89,47,25,84,51,62,64,48,37,54,19,41,32,15,36,48,10,50,31,45,48,43,44,61,63,48,38,86,38,33,68,68,71,58,50,54,68,59,57,54,39,27,51,54,30,6,52,50,46,39,42,50,51,48,38,43,51,45,36,19,72,74,69,62,40,27,38,44,33,42,30,16,27,41,32,30,50,43,50,65,39,76,50,42,26,38,62,59,58,72,64,80,56,68,62,44,45,54,69,67,15,36,39,60,19,50,60,42,68,39,84,86,66,52,39,32,29,43,55,25,24,66,40,24,71,74,41,27,57,38,50,24,55,54,66,70,39,63,69,54,72,72,34,76,64,52,69,43,26,52,39,23,59,75,42,34,70,61,53,51,50,52,52,45,57,54,54,49,72,45,92,44,68,68,59,49,41,53,43,38,40,75,56,76,40,30,55,12,50,56,26,44,48,55,58,32,61,67,31,70,52,25,62,72,68,39,35,60,38,77,30,59,39,82,67,90,52,67,39,45,29,58,27,63,37,61,45,50,73,49,36,46,60,56,78,63,49,50,49,56,41,52,17,66,33,36,68,63,57,40,44,75,72,69,48,51,68,70,55,53,52,48,35,39,76,70,58,37,34,43,26,30,67,31,89,86,49,68,70,106